Protein 9VSC (pdb70)

Foldseek 3Di:
DPCDCVPVVLVVDPDNVLCVLLVVQVVCVVPVNDQLSNQVSLLSNLQVLLQVLLVLLLVQLVVPDQQVVVVSPQARNQLLLQLLLVLQVVVVVNLLNLQLLLLLLLCLLFVQLLQLQALLFVLQVPHWFFADDVQCPLLLVLLVLLLVQQVVLQVLCVVCVVPDDPVVSLVVQQVSQLVSLVVLQVSVVVVSCCCRPDPVVVYDHDDDNVVSVVVSVVSNVSSNVSSNSNNVRVVVSCVVVVFDSSQCSNPVNVCSSCSNLRVQLNVCSNVSNNNRNSCSSSSSSSCSSRPSVSVSSVVCVVVVHGDGSHNDDVSSVLSVVSSVLSCVLPDPGTGHNVSSVVSNVSVVVVNVVRRPVD/DPCDCVPVVLVVDPDNVLCVLLVVQVVCVVPVNDQLSNQVSLLSNLQVLLQVLLVLLLVQLVVPDQQVVVVSPQARNQLLLQLLLVLQVVVVVNLLNLQLLLLLLLCLLFVQLLQLQALLFVLQVPHWFFADDVQCPLLLVLLVLLLVQQVVLQVLCVVCVVPDDPVVSLVVQQVSQLVSLVVLQVSVVVVSCCCRPDPVVVYDHDDDNVVSVVVSVVSNVSSNVSSNSNNVRVVVSCVVVVFDSSQCSNPVNVCSSCSNLRVQLNVCSNVSNNNRNSCSSSSSSSCSSRPSVSVSSVVCVVVVHGDGSHNDDVSSVLSVVSSVLSCVLPDPGTGHNVSSVVSNVSVVVVNVVRRPVD/DPCDCVPVVLVVDPDNVLCVLLVVQVVCVVPVNDQLSNQVSLLSNLQVLLQVLLVLLLVQLVVPDQQVVVVSPQARNQLLLQLLLVLQVVVVVNLLNLQLLLLLLLCLLFVQLLQLQALLFVLQVPHWFFADDVQCPLLLVLLVLLLVQQVVLQVLCVVCVVPDDPVVSLVVQQVSQLVSLVVLQVSVVVVSCCCRPDPVVVYDHDDDNVVSVVVSVVSNVSSNVSSNSNNVRVVVSCVVVVFDSSQCSNPVNVCSSCSNLRVQLNVCSNVSNNNRNSCSSSSSSSCSSRPSVSVSSVVCVVVVHGDGSHNDDVSSVLSVVSSVLSCVLPDPGTGHNVSSVVSNVSVVVVNVVRRPVD

Solvent-accessible surface area: 44071 Å² total; per-residue (Å²): 80,187,131,58,53,42,94,101,28,32,127,45,18,192,65,40,155,32,44,86,8,31,67,31,0,65,108,23,50,182,91,73,53,62,68,15,162,15,0,23,46,0,22,85,0,1,18,0,3,5,41,9,8,24,76,9,6,56,15,20,14,128,96,65,32,106,96,71,17,24,60,45,86,49,34,37,25,5,29,6,12,50,40,10,0,56,52,1,0,66,66,107,60,37,60,8,0,40,47,8,3,1,1,0,5,2,2,0,0,2,31,0,1,0,23,0,3,51,44,3,1,92,56,10,73,227,160,103,8,162,20,69,51,118,61,10,18,5,6,14,5,0,8,11,0,5,24,5,0,6,26,0,0,20,33,3,18,106,34,138,109,55,180,24,71,67,77,74,11,65,93,20,18,23,59,3,0,57,18,0,0,97,16,0,37,84,0,11,111,21,17,46,63,20,36,29,186,42,35,92,159,148,109,169,30,101,13,50,96,194,14,3,125,61,78,36,67,36,17,49,120,37,2,33,66,0,0,85,33,0,2,51,15,1,77,68,0,8,113,144,104,119,36,20,54,17,22,0,0,0,11,59,11,3,81,15,6,3,23,21,12,53,54,25,0,25,61,68,1,106,120,51,113,6,64,71,1,8,44,45,0,0,23,10,0,0,10,0,5,0,70,3,2,0,49,4,0,31,40,0,148,124,96,64,33,108,7,22,1,38,28,9,32,4,17,6,11,1,7,24,9,4,7,32,2,0,11,13,2,13,17,42,10,15,13,39,25,0,9,0,29,2,0,26,16,2,12,106,0,0,21,46,3,1,124,42,34,195,81,186,130,58,52,43,95,101,29,32,126,47,19,194,65,41,154,30,44,87,8,30,68,30,0,62,110,23,50,185,90,73,54,64,68,16,164,14,0,23,45,0,21,85,0,1,18,0,3,4,43,10,8,24,76,9,7,58,15,21,14,126,96,65,32,109,96,69,16,23,60,45,85,50,34,37,25,5,28,6,13,50,41,10,0,56,51,0,0,64,68,108,60,37,59,9,1,38,48,7,3,0,0,1,5,2,3,0,0,2,31,0,1,0,23,1,4,51,46,3,2,93,55,11,76,226,158,105,7,163,21,69,52,116,60,10,18,5,7,14,6,0,8,11,0,5,22,4,0,6,26,0,0,19,34,3,18,108,33,138,110,55,182,24,71,67,78,74,12,66,92,19,17,24,59,2,0,58,18,0,0,97,16,0,35,83,0,11,112,19,18,46,63,21,36,30,187,41,35,94,159,149,107,168,31,101,12,51,96,195,13,3,126,63,78,37,66,36,17,49,121,38,2,31,68,0,0,85,32,0,2,51,14,1,78,69,0,7,113,142,104,119,38,21,52,17,23,0,0,1,12,59,10,3,82,14,5,3,24,20,13,55,55,24,0,25,61,69,1,104,118,52,112,6,63,71,1,9,45,45,0,0,22,10,0,0,10,0,5,0,68,4,3,0,49,4,0,31,39,0,148,125,96,63,32,107,7,22,1,38,28,9,32,6,18,6,11,1,7,24,9,4,6,32,2,0,10,13,2,11,15,41,10,15,13,39,26,1,10,0,30,3,0,27,16,2,12,108,0,0,22,46,4,1,123,43,33,197,80,186,131,58,51,43,96,101,27,32,128,46,18,192,63,40,154,31,43,87,8,32,68,30,0,62,110,23,51,186,91,72,52,63,68,16,164,15,0,23,45,0,22,84,0,0,18,0,3,5,42,9,9,23,76,10,5,56,15,19,14,125,96,66,31,108,94,70,16,24,60,45,87,50,34,36,24,6,28,6,14,51,41,9,0,53,52,1,0,66,67,108,62,37,59,10,1,39,48,8,3,1,1,1,5,2,2,0,0,1,33,0,1,0,23,1,4,52,45,3,1,92,56,10,78,224,159,104,8,162,20,72,51,117,61,10,19,5,7,14,6,0,9,11,0,5,24,4,0,7,27,0,0,20,34,3,18,108,34,138,108,55,179,26,71,66,78,75,11,64,93,21,18,25,61,2,0,58,18,0,0,98,15,0,35,84,0,11,111,18,17,47,63,22,35,30,184,41,35,92,158,149,109,168,30,102,13,50,96,197,14,4,124,63,77,37,66,36,17,49,123,38,2,33,68,0,0,85,33,0,2,50,14,1,78,68,0,8,114,142,104,120,37,22,53,17,22,0,0,1,12,60,11,2,82,14,6,3,23,21,11,55,54,25,0,25,60,69,0,105,120,52,111,6,63,71,1,9,44,47,0,0,22,9,0,0,9,0,4,0,70,4,2,0,49,4,0,33,40,0,153,125,96,64,32,107,7,21,1,37,30,10,30,5,17,6,10,1,6,23,9,4,8,31,2,0,10,13,3,12,16,42,10,14,14,39,26,1,10,0,32,2,0,26,17,2,12,107,0,0,22,48,4,0,125,44,33,192

Radius of gyration: 31.69 Å; Cα contacts (8 Å, |Δi|>4): 1470; chains: 3; bounding box: 92×96×54 Å

Secondary structure (DSSP, 8-state):
--SSHHHHTTT--S--SSGGGTHHHHTTTTTT--HHHHHHHHHHHHTTHHHHHHHHHHHTGGGT-TTGGGTGGGT-S-TTHHHHHHHHHTTT-HHHHHHHTTHHHHIIIIITHHHHTTHHHHTTTTS-----SGGGSHHHHHHHHHHHHHHHHHHHTT-TTSS--HHHHHHHHHHHHHHHHHHHHHHHHTHHHIIIIITSTT---SS-HHHHHHHHHHTTTTHHHHHHHHHHTSSGGGTSS---HHHIIIIIHHHHHTTSTTSHHHHHHHTT-TTTHHHHHSTTHHHIIIIIHHHHHHHHHHHT----S---HHHHHHHHHHHHHHHHHSSSS---THHHHHHHHTHHHHHHHHHH--/--SSHHHHTTT--S--SSGGGTHHHHTTTTTT--HHHHHHHHHHHHTTHHHHHHHHHHHTGGGT-TTGGGTGGGT-S-TTHHHHHHHHHTTT-HHHHHHHTTHHHHIIIIITHHHHTTHHHHTTTTS-----SGGGSHHHHHHHHHHHHHHHHHHHTT-TTSS--HHHHHHHHHHHHHHHHHHHHHHHHTHHHIIIIITSTT---SS-HHHHHHHHHHTTTTHHHHHHHHHHTSSGGGTSS---HHHIIIIIHHHHHTTSTTSHHHHHHHTT-TTTHHHHHSTTHHHIIIIIHHHHHHHHHHHT----S---HHHHHHHHHHHHHHHHHSSSS---THHHHHHHHTHHHHHHHHHH--/--SSHHHHTTT--S--SSGGGTHHHHTTTTTT--HHHHHHHHHHHHTTHHHHHHHHHHHTGGGT-TTGGGTGGGT-S-TTHHHHHHHHHTTT-HHHHHHHTTHHHHIIIIITHHHHTTHHHHTTTTS-----SGGGSHHHHHHHHHHHHHHHHHHHTT-TTSS--HHHHHHHHHHHHHHHHHHHHHHHHTHHHIIIIITSTT---SS-HHHHHHHHHHTTTTHHHHHHHHHHTSSGGGTSS---HHHIIIIIHHHHHTTSTTSHHHHHHHTT-TTTHHHHHSTTHHHIIIIIHHHHHHHHHHHT----S---HHHHHHHHHHHHHHHHHSSSS---THHHHHHHHTHHHHHHHHHH--

GO terms:
  GO:0015369 calcium:proton antiporter activity (F, IDA)
  GO:0005773 vacuole (C, IDA)
  GO:0009705 plant-type vacuole membrane (C, IDA)
  GO:0006816 calcium ion transport (P, IDA)
  GO:0055062 phosphate ion homeostasis (P, IGI)
  GO:0000325 plant-type vacuole (C, HDA)
  GO:0009631 cold acclimation (P, IMP)
  GO:0009651 response to salt stress (P, IMP)
  GO:0030026 intracellular manganese ion homeostasis (P, IMP)
  GO:0006882 intracellular zinc ion homeostasis (P, IMP)
  GO:0005515 protein binding (F, IPI)
  GO:0010119 regulation of stomatal movement (P, IMP)
  GO:0010351 lithium ion transport (P, IMP)
  GO:0006812 monoatomic cation transport (P, IMP)
  GO:0006874 intracellular calcium ion homeostasis (P, IMP)
  GO:0005774 vacuolar membrane (C, TAS)

InterPro domains:
  IPR004713 Calcium/proton exchanger [PTHR31503] (33-434)
  IPR004798 Calcium/proton exchanger CAX-like [TIGR00378] (81-431)
  IPR004837 Sodium/calcium exchanger membrane region [PF01699] (96-257)
  IPR004837 Sodium/calcium exchanger membrane region [PF01699] (288-431)
  IPR044880 NCX, central ion-binding domain superfamily [G3DSA:1.20.1420.30] (126-267)
  IPR044880 NCX, central ion-binding domain superfamily [G3DSA:1.20.1420.30] (278-432)

Sequence (1074 aa):
DFLSNLQEVILGTKLAILFPAIPAAIICTYCGVSQPWIFGLSLLGLTPLAERVSFLTEQLAFYTGPTLGGLLNATCGNATELIIAILALTNNKVAVVKYSLLGSILSNLLLVLGTSLFCGGIANIRREQRFDRKQADVNFFLLLLGFLCHLLPLLVGYLKNGEASAAVLSDMQLSISRGFSIVMLISYIAYLVFQLWTHRQLFTAVISFWSGFAWLVGMTLVIALLSEYVVATIEEASDKWNLSVSFISIILLPIVGNAAEHAGAVIFAFKNKLDISLGVALGSATQIGLFVVPLTIIVAWILGINMDLNFGPLETGCLAVSIIITAFTLQDGSSHYMKGLVLLLCYFIIAICFFVDKDFLSNLQEVILGTKLAILFPAIPAAIICTYCGVSQPWIFGLSLLGLTPLAERVSFLTEQLAFYTGPTLGGLLNATCGNATELIIAILALTNNKVAVVKYSLLGSILSNLLLVLGTSLFCGGIANIRREQRFDRKQADVNFFLLLLGFLCHLLPLLVGYLKNGEASAAVLSDMQLSISRGFSIVMLISYIAYLVFQLWTHRQLFTAVISFWSGFAWLVGMTLVIALLSEYVVATIEEASDKWNLSVSFISIILLPIVGNAAEHAGAVIFAFKNKLDISLGVALGSATQIGLFVVPLTIIVAWILGINMDLNFGPLETGCLAVSIIITAFTLQDGSSHYMKGLVLLLCYFIIAICFFVDKDFLSNLQEVILGTKLAILFPAIPAAIICTYCGVSQPWIFGLSLLGLTPLAERVSFLTEQLAFYTGPTLGGLLNATCGNATELIIAILALTNNKVAVVKYSLLGSILSNLLLVLGTSLFCGGIANIRREQRFDRKQADVNFFLLLLGFLCHLLPLLVGYLKNGEASAAVLSDMQLSISRGFSIVMLISYIAYLVFQLWTHRQLFTAVISFWSGFAWLVGMTLVIALLSEYVVATIEEASDKWNLSVSFISIILLPIVGNAAEHAGAVIFAFKNKLDISLGVALGSATQIGLFVVPLTIIVAWILGINMDLNFGPLETGCLAVSIIITAFTLQDGSSHYMKGLVLLLCYFIIAICFFVDK

Structure (mmCIF, N/CA/C/O backbone):
data_9VSC
#
_entry.id   9VSC
#
_cell.length_a   1.00
_cell.length_b   1.00
_cell.length_c   1.00
_cell.angle_alpha   90.00
_cell.angle_beta   90.00
_cell.angle_gamma   90.00
#
_symmetry.space_group_name_H-M   'P 1'
#
loop_
_entity.id
_entity.type
_entity.pdbx_description
1 polymer 'Vacuolar cation/proton exchanger 1'
2 non-polymer 'CALCIUM ION'
#
loop_
_atom_site.group_PDB
_atom_site.id
_atom_site.type_symbol
_atom_site.label_atom_id
_atom_site.label_alt_id
_atom_site.label_comp_id
_atom_site.label_asym_id
_atom_site.label_entity_id
_atom_site.label_seq_id
_atom_site.pdbx_PDB_ins_code
_atom_site.Cartn_x
_atom_site.Cartn_y
_atom_site.Cartn_z
_atom_site.occupancy
_atom_site.B_iso_or_equiv
_atom_site.auth_seq_id
_atom_site.auth_comp_id
_atom_site.auth_asym_id
_atom_site.auth_atom_id
_atom_site.pdbx_PDB_model_num
ATOM 1 N N . ASP A 1 61 ? 127.916 90.393 144.381 1.00 144.67 61 ASP A N 1
ATOM 2 C CA . ASP A 1 61 ? 126.991 91.047 145.299 1.00 144.67 61 ASP A CA 1
ATOM 3 C C . ASP A 1 61 ? 125.569 90.489 145.195 1.00 144.67 61 ASP A C 1
ATOM 4 O O . ASP A 1 61 ? 124.638 91.042 145.784 1.00 144.67 61 ASP A O 1
ATOM 9 N N . PHE A 1 62 ? 125.439 89.403 144.425 1.00 148.49 62 PHE A N 1
ATOM 10 C CA . PHE A 1 62 ? 124.230 88.574 144.314 1.00 148.49 62 PHE A CA 1
ATOM 11 C C . PHE A 1 62 ? 123.052 89.378 143.741 1.00 148.49 62 PHE A C 1
ATOM 12 O O . PHE A 1 62 ? 121.945 89.395 144.283 1.00 148.49 62 PHE A O 1
ATOM 20 N N . LEU A 1 63 ? 123.341 90.085 142.639 1.00 145.23 63 LEU A N 1
ATOM 21 C CA . LEU A 1 63 ? 122.342 90.593 141.687 1.00 145.23 63 LEU A CA 1
ATOM 22 C C . LEU A 1 63 ? 121.335 91.557 142.320 1.00 145.23 63 LEU A C 1
ATOM 23 O O . LEU A 1 63 ? 120.177 91.612 141.903 1.00 145.23 63 LEU A O 1
ATOM 28 N N . SER A 1 64 ? 121.756 92.317 143.332 1.00 144.25 64 SER A N 1
ATOM 29 C CA . SER A 1 64 ? 120.847 93.157 144.106 1.00 144.25 64 SER A CA 1
ATOM 30 C C . SER A 1 64 ? 121.045 94.638 143.811 1.00 144.25 64 SER A C 1
ATOM 31 O O . SER A 1 64 ? 120.098 95.324 143.415 1.00 144.25 64 SER A O 1
ATOM 34 N N . ASN A 1 65 ? 122.261 95.153 143.986 1.00 142.00 65 ASN A N 1
ATOM 35 C CA . ASN A 1 65 ? 122.613 96.460 143.448 1.00 142.00 65 ASN A CA 1
ATOM 36 C C . ASN A 1 65 ? 122.914 96.404 141.956 1.00 142.00 65 ASN A C 1
ATOM 37 O O . ASN A 1 65 ? 123.153 97.449 141.343 1.00 142.00 65 ASN A O 1
ATOM 42 N N . LEU A 1 66 ? 122.915 95.209 141.365 1.00 140.49 66 LEU A N 1
ATOM 43 C CA . LEU A 1 66 ? 123.010 95.048 139.923 1.00 140.49 66 LEU A CA 1
ATOM 44 C C . LEU A 1 66 ? 121.665 95.224 139.233 1.00 140.49 66 LEU A C 1
ATOM 45 O O . LEU A 1 66 ? 121.606 95.174 137.999 1.00 140.49 66 LEU A O 1
ATOM 50 N N . GLN A 1 67 ? 120.590 95.405 139.997 1.00 143.02 67 GLN A N 1
ATOM 51 C CA . GLN A 1 67 ? 119.273 95.648 139.426 1.00 143.02 67 GLN A CA 1
ATOM 52 C C . GLN A 1 67 ? 118.663 96.905 140.030 1.00 143.02 67 GLN A C 1
ATOM 53 O O . GLN A 1 67 ? 117.851 97.574 139.386 1.00 143.02 67 GLN A O 1
ATOM 59 N N . GLU A 1 68 ? 119.048 97.238 141.261 1.00 140.94 68 GLU A N 1
ATOM 60 C CA . GLU A 1 68 ? 118.477 98.406 141.919 1.00 140.94 68 GLU A CA 1
ATOM 61 C C . GLU A 1 68 ? 119.205 99.693 141.559 1.00 140.94 68 GLU A C 1
ATOM 62 O O . GLU A 1 68 ? 118.557 100.705 141.287 1.00 140.94 68 GLU A O 1
ATOM 68 N N . VAL A 1 69 ? 120.539 99.675 141.543 1.00 134.60 69 VAL A N 1
ATOM 69 C CA . VAL A 1 69 ? 121.294 100.884 141.225 1.00 134.60 69 VAL A CA 1
ATOM 70 C C . VAL A 1 69 ? 121.218 101.181 139.726 1.00 134.60 69 VAL A C 1
ATOM 71 O O . VAL A 1 69 ? 121.233 102.349 139.313 1.00 134.60 69 VAL A O 1
ATOM 75 N N . ILE A 1 70 ? 121.087 100.140 138.897 1.00 131.06 70 ILE A N 1
ATOM 76 C CA . ILE A 1 70 ? 120.874 100.331 137.464 1.00 131.06 70 ILE A CA 1
ATOM 77 C C . ILE A 1 70 ? 119.509 100.962 137.213 1.00 131.06 70 ILE A C 1
ATOM 78 O O . ILE A 1 70 ? 119.353 101.819 136.336 1.00 131.06 70 ILE A O 1
ATOM 83 N N . LEU A 1 71 ? 118.514 100.584 138.007 1.00 132.50 71 LEU A N 1
ATOM 84 C CA . LEU A 1 71 ? 117.234 101.273 138.034 1.00 132.50 71 LEU A CA 1
ATOM 85 C C . LEU A 1 71 ? 117.215 102.417 139.043 1.00 132.50 71 LEU A C 1
ATOM 86 O O . LEU A 1 71 ? 116.146 102.975 139.312 1.00 132.50 71 LEU A O 1
ATOM 91 N N . GLY A 1 72 ? 118.369 102.769 139.607 1.00 125.34 72 GLY A N 1
ATOM 92 C CA . GLY A 1 72 ? 118.472 103.837 140.582 1.00 125.34 72 GLY A CA 1
ATOM 93 C C . GLY A 1 72 ? 119.117 105.085 140.025 1.00 125.34 72 GLY A C 1
ATOM 94 O O . GLY A 1 72 ? 119.953 105.714 140.679 1.00 125.34 72 GLY A O 1
ATOM 95 N N . THR A 1 73 ? 118.748 105.439 138.803 1.00 114.20 73 THR A N 1
ATOM 96 C CA . THR A 1 73 ? 119.145 106.701 138.207 1.00 114.20 73 THR A CA 1
ATOM 97 C C . THR A 1 73 ? 117.950 107.639 138.223 1.00 114.20 73 THR A C 1
ATOM 98 O O . THR A 1 73 ? 116.809 107.205 138.043 1.00 114.20 73 THR A O 1
ATOM 102 N N . LYS A 1 74 ? 118.215 108.930 138.429 1.00 109.88 74 LYS A N 1
ATOM 103 C CA . LYS A 1 74 ? 117.143 109.920 138.437 1.00 109.88 74 LYS A CA 1
ATOM 104 C C . LYS A 1 74 ? 116.578 110.186 137.046 1.00 109.88 74 LYS A C 1
ATOM 105 O O . LYS A 1 74 ? 115.534 110.838 136.931 1.00 109.88 74 LYS A O 1
ATOM 111 N N . LEU A 1 75 ? 117.253 109.710 136.000 1.00 106.10 75 LEU A N 1
ATOM 112 C CA . LEU A 1 75 ? 116.717 109.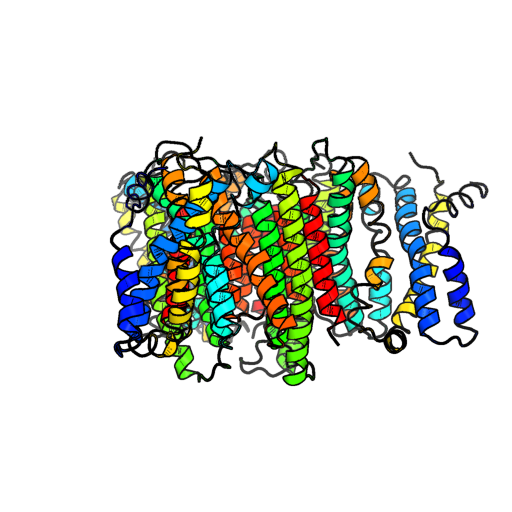629 134.648 1.00 106.10 75 LEU A CA 1
ATOM 113 C C . LEU A 1 75 ? 116.855 108.180 134.195 1.00 106.10 75 LEU A C 1
ATOM 114 O O . LEU A 1 75 ? 117.968 107.661 134.082 1.00 106.10 75 LEU A O 1
ATOM 119 N N . ALA A 1 76 ? 115.719 107.501 134.011 1.00 105.86 76 ALA A N 1
ATOM 120 C CA . ALA A 1 76 ? 115.734 106.077 133.696 1.00 105.86 76 ALA A CA 1
ATOM 121 C C . ALA A 1 76 ? 114.721 105.697 132.626 1.00 105.86 76 ALA A C 1
ATOM 122 O O . ALA A 1 76 ? 114.542 104.502 132.362 1.00 105.86 76 ALA A O 1
ATOM 124 N N . ILE A 1 77 ? 114.043 106.670 132.013 1.00 109.57 77 ILE A N 1
ATOM 125 C CA . ILE A 1 77 ? 113.192 106.387 130.861 1.00 109.57 77 ILE A CA 1
ATOM 126 C C . ILE A 1 77 ? 114.008 106.367 129.576 1.00 109.57 77 ILE A C 1
ATOM 127 O O . ILE A 1 77 ? 113.484 106.012 128.511 1.00 109.57 77 ILE A O 1
ATOM 132 N N . LEU A 1 78 ? 115.295 106.707 129.651 1.00 101.21 78 LEU A N 1
ATOM 133 C CA . LEU A 1 78 ? 116.166 106.749 128.487 1.00 101.21 78 LEU A CA 1
ATOM 134 C C . LEU A 1 78 ? 116.842 105.416 128.196 1.00 101.21 78 LEU A C 1
ATOM 135 O O . LEU A 1 78 ? 117.501 105.290 127.161 1.00 101.21 78 LEU A O 1
ATOM 140 N N . PHE A 1 79 ? 116.703 104.428 129.075 1.00 105.12 79 PHE A N 1
ATOM 141 C CA . PHE A 1 79 ? 117.212 103.080 128.825 1.00 105.12 79 PHE A CA 1
ATOM 142 C C . PHE A 1 79 ? 116.557 102.319 127.663 1.00 105.12 79 PHE A C 1
ATOM 143 O O . PHE A 1 79 ? 117.270 101.553 127.005 1.00 105.12 79 PHE A O 1
ATOM 151 N N . PRO A 1 80 ? 115.255 102.448 127.350 1.00 105.14 80 PRO A N 1
ATOM 152 C CA . PRO A 1 80 ? 114.762 101.801 126.120 1.00 105.14 80 PRO A CA 1
ATOM 153 C C . PRO A 1 80 ? 115.190 102.467 124.818 1.00 105.14 80 PRO A C 1
ATOM 154 O O . PRO A 1 80 ? 114.783 101.996 123.752 1.00 105.14 80 PRO A O 1
ATOM 158 N N . ALA A 1 81 ? 115.983 103.538 124.849 1.00 100.46 81 ALA A N 1
ATOM 159 C CA . ALA A 1 81 ? 116.527 104.082 123.611 1.00 100.46 81 ALA A CA 1
ATOM 160 C C . ALA A 1 81 ? 117.655 103.220 123.065 1.00 100.46 81 ALA A C 1
ATOM 161 O O . ALA A 1 81 ? 117.892 103.210 121.854 1.00 100.46 81 ALA A O 1
ATOM 163 N N . ILE A 1 82 ? 118.354 102.502 123.936 1.00 101.30 82 ILE A N 1
ATOM 164 C CA . ILE A 1 82 ? 119.465 101.628 123.558 1.00 101.30 82 ILE A CA 1
ATOM 165 C C . ILE A 1 82 ? 119.023 100.412 122.734 1.00 101.30 82 ILE A C 1
ATOM 166 O O . ILE A 1 82 ? 119.687 100.131 121.724 1.00 101.30 82 ILE A O 1
ATOM 171 N N . PRO A 1 83 ? 117.940 99.665 123.049 1.00 104.07 83 PRO A N 1
ATOM 172 C CA . PRO A 1 83 ? 117.508 98.626 122.095 1.00 104.07 83 PRO A CA 1
ATOM 173 C C . PRO A 1 83 ? 116.959 99.175 120.792 1.00 104.07 83 PRO A C 1
ATOM 174 O O . PRO A 1 83 ? 117.016 98.472 119.778 1.00 104.07 83 PRO A O 1
ATOM 178 N N . ALA A 1 84 ? 116.454 100.405 120.773 1.00 101.87 84 ALA A N 1
ATOM 179 C CA . ALA A 1 84 ? 115.914 100.997 119.559 1.00 101.87 84 ALA A CA 1
ATOM 180 C C . ALA A 1 84 ? 116.962 101.757 118.756 1.00 101.87 84 ALA A C 1
ATOM 181 O O . ALA A 1 84 ? 116.612 102.669 118.000 1.00 101.87 84 ALA A O 1
ATOM 183 N N . ALA A 1 85 ? 118.233 101.413 118.909 1.00 100.68 85 ALA A N 1
ATOM 184 C CA . ALA A 1 85 ? 119.285 101.922 118.046 1.00 100.68 85 ALA A CA 1
ATOM 185 C C . ALA A 1 85 ? 120.032 100.826 117.307 1.00 100.68 85 ALA A C 1
ATOM 186 O O . ALA A 1 85 ? 120.512 101.064 116.199 1.00 100.68 85 ALA A O 1
ATOM 188 N N . ILE A 1 86 ? 120.137 99.636 117.889 1.00 104.65 86 ILE A N 1
ATOM 189 C CA . ILE A 1 86 ? 120.724 98.492 117.203 1.00 104.65 86 ILE A CA 1
ATOM 190 C C . ILE A 1 86 ? 119.695 97.798 116.320 1.00 104.65 86 ILE A C 1
ATOM 191 O O . ILE A 1 86 ? 120.003 97.396 115.195 1.00 104.65 86 ILE A O 1
ATOM 196 N N . ILE A 1 87 ? 118.459 97.670 116.813 1.00 105.00 87 ILE A N 1
ATOM 197 C CA . ILE A 1 87 ? 117.394 97.046 116.033 1.00 105.00 87 ILE A CA 1
ATOM 198 C C . ILE A 1 87 ? 117.018 97.924 114.846 1.00 105.00 87 ILE A C 1
ATOM 199 O O . ILE A 1 87 ? 116.795 97.428 113.736 1.00 105.00 87 ILE A O 1
ATOM 204 N N . CYS A 1 88 ? 117.013 99.243 115.039 1.00 106.26 88 CYS A N 1
ATOM 205 C CA . CYS A 1 88 ? 116.717 100.152 113.938 1.00 106.26 88 CYS A CA 1
ATOM 206 C C . CYS A 1 88 ? 117.848 100.231 112.917 1.00 106.26 88 CYS A C 1
ATOM 207 O O . CYS A 1 88 ? 117.626 100.722 111.806 1.00 106.26 88 CYS A O 1
ATOM 210 N N . THR A 1 89 ? 119.049 99.763 113.264 1.00 105.78 89 THR A N 1
ATOM 211 C CA . THR A 1 89 ? 120.114 99.655 112.273 1.00 105.78 89 THR A CA 1
ATOM 212 C C . THR A 1 89 ? 119.830 98.523 111.293 1.00 105.78 89 THR A C 1
ATOM 213 O O . THR A 1 89 ? 119.924 98.705 110.074 1.00 105.78 89 THR A O 1
ATOM 217 N N . TYR A 1 90 ? 119.448 97.352 111.807 1.00 109.41 90 TYR A N 1
ATOM 218 C CA . TYR A 1 90 ? 119.221 96.168 110.986 1.00 109.41 90 TYR A CA 1
ATOM 219 C C . TYR A 1 90 ? 117.789 96.069 110.467 1.00 109.41 90 TYR A C 1
ATOM 220 O O . TYR A 1 90 ? 117.317 94.965 110.167 1.00 109.41 90 TYR A O 1
ATOM 229 N N . CYS A 1 91 ? 117.083 97.193 110.357 1.00 111.82 91 CYS A N 1
ATOM 230 C CA . CYS A 1 91 ? 115.752 97.212 109.772 1.00 111.82 91 CYS A CA 1
ATOM 231 C C . CYS A 1 91 ? 115.577 98.274 108.696 1.00 111.82 91 CYS A C 1
ATOM 232 O O . CYS A 1 91 ? 114.485 98.379 108.128 1.00 111.82 91 CYS A O 1
ATOM 235 N N . GLY A 1 92 ? 116.608 99.060 108.398 1.00 106.27 92 GLY A N 1
ATOM 236 C CA . GLY A 1 92 ? 116.500 100.058 107.353 1.00 106.27 92 GLY A CA 1
ATOM 237 C C . GLY A 1 92 ? 115.747 101.307 107.744 1.00 106.27 92 GLY A C 1
ATOM 238 O O . GLY A 1 92 ? 115.115 101.934 106.889 1.00 106.27 92 GLY A O 1
ATOM 239 N N . VAL A 1 93 ? 115.788 101.682 109.021 1.00 99.87 93 VAL A N 1
ATOM 240 C CA . VAL A 1 93 ? 115.149 102.910 109.472 1.00 99.87 93 VAL A CA 1
ATOM 241 C C . VAL A 1 93 ? 115.963 104.102 108.981 1.00 99.87 93 VAL A C 1
ATOM 242 O O . VAL A 1 93 ? 117.200 104.048 108.926 1.00 99.87 93 VAL A O 1
ATOM 246 N N . SER A 1 94 ? 115.269 105.168 108.573 1.00 90.72 94 SER A N 1
ATOM 247 C CA . SER A 1 94 ? 115.926 106.364 108.061 1.00 90.72 94 SER A CA 1
ATOM 248 C C . SER A 1 94 ? 116.739 107.053 109.151 1.00 90.72 94 SER A C 1
ATOM 249 O O . SER A 1 94 ? 116.325 107.141 110.309 1.00 90.72 94 SER A O 1
ATOM 252 N N . GLN A 1 95 ? 117.894 107.573 108.750 1.00 80.22 95 GLN A N 1
ATOM 253 C CA . GLN A 1 95 ? 118.964 108.087 109.604 1.00 80.22 95 GLN A CA 1
ATOM 254 C C . GLN A 1 95 ? 118.670 109.180 110.642 1.00 80.22 95 GLN A C 1
ATOM 255 O O . GLN A 1 95 ? 119.466 109.290 111.581 1.00 80.22 95 GLN A O 1
ATOM 261 N N . PRO A 1 96 ? 117.641 110.039 110.538 1.00 79.12 96 PRO A N 1
ATOM 262 C CA . PRO A 1 96 ? 117.351 110.902 111.697 1.00 79.12 96 PRO A CA 1
ATOM 263 C C . PRO A 1 96 ? 116.873 110.143 112.921 1.00 79.12 96 PRO A C 1
ATOM 264 O O . PRO A 1 96 ? 117.154 110.575 114.045 1.00 79.12 96 PRO A O 1
ATOM 268 N N . TRP A 1 97 ? 116.167 109.024 112.744 1.00 85.74 97 TRP A N 1
ATOM 269 C CA . TRP A 1 97 ? 115.679 108.273 113.895 1.00 85.74 97 TRP A CA 1
ATOM 270 C C . TRP A 1 97 ? 116.801 107.542 114.612 1.00 85.74 97 TRP A C 1
ATOM 271 O O . TRP A 1 97 ? 116.752 107.395 115.836 1.00 85.74 97 TRP A O 1
ATOM 282 N N . ILE A 1 98 ? 117.804 107.065 113.872 1.00 80.68 98 ILE A N 1
ATOM 283 C CA . ILE A 1 98 ? 118.988 106.493 114.501 1.00 80.68 98 ILE A CA 1
ATOM 284 C C . ILE A 1 98 ? 119.766 107.573 115.246 1.00 80.68 98 ILE A C 1
ATOM 285 O O . ILE A 1 98 ? 120.339 107.313 116.308 1.00 80.68 98 ILE A O 1
ATOM 290 N N . PHE A 1 99 ? 119.740 108.812 114.754 1.00 71.18 99 PHE A N 1
ATOM 291 C CA . PHE A 1 99 ? 120.376 109.909 115.475 1.00 71.18 99 PHE A CA 1
ATOM 292 C C . PHE A 1 99 ? 119.551 110.362 116.672 1.00 71.18 99 PHE A C 1
ATOM 293 O O . PHE A 1 99 ? 120.113 110.838 117.661 1.00 71.18 99 PHE A O 1
ATOM 301 N N . GLY A 1 100 ? 118.226 110.250 116.603 1.00 77.09 100 GLY A N 1
ATOM 302 C CA . GLY A 1 100 ? 117.412 110.627 117.743 1.00 77.09 100 GLY A CA 1
ATOM 303 C C . GLY A 1 100 ? 117.445 109.612 118.862 1.00 77.09 100 GLY A C 1
ATOM 304 O O . GLY A 1 100 ? 117.377 109.979 120.037 1.00 77.09 100 GLY A O 1
ATOM 305 N N . LEU A 1 101 ? 117.551 108.331 118.523 1.00 82.84 101 LEU A N 1
ATOM 306 C CA . LEU A 1 101 ? 117.621 107.259 119.502 1.00 82.84 101 LEU A CA 1
ATOM 307 C C . LEU A 1 101 ? 119.054 106.828 119.787 1.00 82.84 101 LEU A C 1
ATOM 308 O O . LEU A 1 101 ? 119.282 105.692 120.212 1.00 82.84 101 LEU A O 1
ATOM 313 N N . SER A 1 102 ? 120.023 107.701 119.536 1.00 76.54 102 SER A N 1
ATOM 314 C CA . SER A 1 102 ? 121.388 107.493 119.988 1.00 76.54 102 SER A CA 1
ATOM 315 C C . SER A 1 102 ? 121.855 108.546 120.965 1.00 76.54 102 SER A C 1
ATOM 316 O O . SER A 1 102 ? 122.695 108.246 121.809 1.00 76.54 102 SER A O 1
ATOM 319 N N . LEU A 1 103 ? 121.341 109.770 120.879 1.00 73.30 103 LEU A N 1
ATOM 320 C CA . LEU A 1 103 ? 121.630 110.744 121.921 1.00 73.30 103 LEU A CA 1
ATOM 321 C C . LEU A 1 103 ? 120.874 110.411 123.196 1.00 73.30 103 LEU A C 1
ATOM 322 O O . LEU A 1 103 ? 121.410 110.555 124.300 1.00 73.30 103 LEU A O 1
ATOM 327 N N . LEU A 1 104 ? 119.643 109.925 123.069 1.00 81.41 104 LEU A N 1
ATOM 328 C CA . LEU A 1 104 ? 118.888 109.488 124.233 1.00 81.41 104 LEU A CA 1
ATOM 329 C C . LEU A 1 104 ? 119.347 108.139 124.769 1.00 81.41 104 LEU A C 1
ATOM 330 O O . LEU A 1 104 ? 118.797 107.673 125.769 1.00 81.41 104 LEU A O 1
ATOM 335 N N . GLY A 1 105 ? 120.320 107.498 124.137 1.00 80.51 105 GLY A N 1
ATOM 336 C CA . GLY A 1 105 ? 120.860 106.260 124.653 1.00 80.51 105 GLY A CA 1
ATOM 337 C C . GLY A 1 105 ? 122.217 106.446 125.296 1.00 80.51 105 GLY A C 1
ATOM 338 O O . GLY A 1 105 ? 122.699 105.554 125.996 1.00 80.51 105 GLY A O 1
ATOM 339 N N . LEU A 1 106 ? 122.849 107.593 125.060 1.00 76.73 106 LEU A N 1
ATOM 340 C CA . LEU A 1 106 ? 124.129 107.914 125.673 1.00 76.73 106 LEU A CA 1
ATOM 341 C C . LEU A 1 106 ? 123.998 108.801 126.899 1.00 76.73 106 LEU A C 1
ATOM 342 O O . LEU A 1 106 ? 125.005 109.065 127.559 1.00 76.73 106 LEU A O 1
ATOM 347 N N . THR A 1 107 ? 122.795 109.276 127.215 1.00 84.29 107 THR A N 1
ATOM 348 C CA . THR A 1 107 ? 122.613 110.202 128.328 1.00 84.29 107 THR A CA 1
ATOM 349 C C . THR A 1 107 ? 122.638 109.505 129.697 1.00 84.29 107 THR A C 1
ATOM 350 O O . THR A 1 107 ? 123.282 110.039 130.609 1.00 84.29 107 THR A O 1
ATOM 354 N N . PRO A 1 108 ? 122.015 108.329 129.923 1.00 87.19 108 PRO A N 1
ATOM 355 C CA . PRO A 1 108 ? 122.330 107.617 131.169 1.00 87.19 108 PRO A CA 1
ATOM 356 C C . PRO A 1 108 ? 123.657 106.879 131.138 1.00 87.19 108 PRO A C 1
ATOM 357 O O . PRO A 1 108 ? 124.198 106.587 132.210 1.00 87.19 108 PRO A O 1
ATOM 361 N N . LEU A 1 109 ? 124.209 106.576 129.966 1.00 83.54 109 LEU A N 1
ATOM 362 C CA . LEU A 1 109 ? 125.508 105.921 129.929 1.00 83.54 109 LEU A CA 1
ATOM 363 C C . LEU A 1 109 ? 126.658 106.897 130.094 1.00 83.54 109 LEU A C 1
ATOM 364 O O . LEU A 1 109 ? 127.786 106.461 130.331 1.00 83.54 109 LEU A O 1
ATOM 369 N N . ALA A 1 110 ? 126.414 108.198 129.956 1.00 85.10 110 ALA A N 1
ATOM 370 C CA . ALA A 1 110 ? 127.429 109.170 130.326 1.00 85.10 110 ALA A CA 1
ATOM 371 C C . ALA A 1 110 ? 127.457 109.408 131.825 1.00 85.10 110 ALA A C 1
ATOM 372 O O . ALA A 1 110 ? 128.455 109.918 132.343 1.00 85.10 110 ALA A O 1
ATOM 374 N N . GLU A 1 111 ? 126.384 109.046 132.525 1.00 96.89 111 GLU A N 1
ATOM 375 C CA . GLU A 1 111 ? 126.295 109.159 133.973 1.00 96.89 111 GLU A CA 1
ATOM 376 C C . GLU A 1 111 ? 126.753 107.885 134.675 1.00 96.89 111 GLU A C 1
ATOM 377 O O . GLU A 1 111 ? 127.474 107.960 135.674 1.00 96.89 111 GLU A O 1
ATOM 383 N N . ARG A 1 112 ? 126.341 106.715 134.176 1.00 100.24 112 ARG A N 1
ATOM 384 C CA . ARG A 1 112 ? 126.713 105.456 134.809 1.00 100.24 112 ARG A CA 1
ATOM 385 C C . ARG A 1 112 ? 128.189 105.134 134.657 1.00 100.24 112 ARG A C 1
ATOM 386 O O . ARG A 1 112 ? 128.709 104.327 135.425 1.00 100.24 112 ARG A O 1
ATOM 394 N N . VAL A 1 113 ? 128.878 105.721 133.686 1.00 96.71 113 VAL A N 1
ATOM 395 C CA . VAL A 1 113 ? 130.330 105.621 133.713 1.00 96.71 113 VAL A CA 1
ATOM 396 C C . VAL A 1 113 ? 130.899 106.595 134.731 1.00 96.71 113 VAL A C 1
ATOM 397 O O . VAL A 1 113 ? 131.737 106.226 135.560 1.00 96.71 113 VAL A O 1
ATOM 401 N N . SER A 1 114 ? 130.416 107.835 134.726 1.00 94.12 114 SER A N 1
ATOM 402 C CA . SER A 1 114 ? 130.938 108.864 135.614 1.00 94.12 114 SER A CA 1
ATOM 403 C C . SER A 1 114 ? 130.337 108.816 137.010 1.00 94.12 114 SER A C 1
ATOM 404 O O . SER A 1 114 ? 130.518 109.768 137.773 1.00 94.12 114 SER A O 1
ATOM 407 N N . PHE A 1 115 ? 129.616 107.755 137.360 1.00 102.99 115 PHE A N 1
ATOM 408 C CA . PHE A 1 115 ? 129.339 107.435 138.754 1.00 102.99 115 PHE A CA 1
ATOM 409 C C . PHE A 1 115 ? 130.046 106.181 139.227 1.00 102.99 115 PHE A C 1
ATOM 410 O O . PHE A 1 115 ? 130.582 106.167 140.334 1.00 102.99 115 PHE A O 1
ATOM 418 N N . LEU A 1 116 ? 130.066 105.122 138.421 1.00 102.89 116 LEU A N 1
ATOM 419 C CA . LEU A 1 116 ? 130.725 103.898 138.847 1.00 102.89 116 LEU A CA 1
ATOM 420 C C . LEU A 1 116 ? 132.241 104.003 138.810 1.00 102.89 116 LEU A C 1
ATOM 421 O O . LEU A 1 116 ? 132.914 103.117 139.342 1.00 102.89 116 LEU A O 1
ATOM 426 N N . THR A 1 117 ? 132.790 105.055 138.199 1.00 102.06 117 THR A N 1
ATOM 427 C CA . THR A 1 117 ? 134.228 105.283 138.263 1.00 102.06 117 THR A CA 1
ATOM 428 C C . THR A 1 117 ? 134.657 105.673 139.674 1.00 102.06 117 THR A C 1
ATOM 429 O O . THR A 1 117 ? 135.747 105.291 140.120 1.00 102.06 117 THR A O 1
ATOM 433 N N . GLU A 1 118 ? 133.801 106.393 140.406 1.00 105.81 118 GLU A N 1
ATOM 434 C CA . GLU A 1 118 ? 134.086 106.679 141.809 1.00 105.81 118 GLU A CA 1
ATOM 435 C C . GLU A 1 118 ? 134.039 105.424 142.672 1.00 105.81 118 GLU A C 1
ATOM 436 O O . GLU A 1 118 ? 134.707 105.368 143.710 1.00 105.81 118 GLU A O 1
ATOM 442 N N . GLN A 1 119 ? 133.268 104.411 142.270 1.00 108.82 119 GLN A N 1
ATOM 443 C CA . GLN A 1 119 ? 133.215 103.178 143.044 1.00 108.82 119 GLN A CA 1
ATOM 444 C C . GLN A 1 119 ? 134.494 102.369 142.944 1.00 108.82 119 GLN A C 1
ATOM 445 O O . GLN A 1 119 ? 134.763 101.552 143.828 1.00 108.82 119 GLN A O 1
ATOM 451 N N . LEU A 1 120 ? 135.285 102.567 141.901 1.00 110.29 120 LEU A N 1
ATOM 452 C CA . LEU A 1 120 ? 136.592 101.941 141.841 1.00 110.29 120 LEU A CA 1
ATOM 453 C C . LEU A 1 120 ? 137.664 102.757 142.542 1.00 110.29 120 LEU A C 1
ATOM 454 O O . LEU A 1 120 ? 138.785 102.267 142.698 1.00 110.29 120 LEU A O 1
ATOM 459 N N . ALA A 1 121 ? 137.349 103.978 142.977 1.00 112.83 121 ALA A N 1
ATOM 460 C CA . ALA A 1 121 ? 138.358 104.804 143.630 1.00 112.83 121 ALA A CA 1
ATOM 461 C C . ALA A 1 121 ? 138.643 104.333 145.049 1.00 112.83 121 ALA A C 1
ATOM 462 O O . ALA A 1 121 ? 139.743 104.557 145.564 1.00 112.83 121 ALA A O 1
ATOM 464 N N . PHE A 1 122 ? 137.680 103.671 145.688 1.00 115.96 122 PHE A N 1
ATOM 465 C CA . PHE A 1 122 ? 137.838 103.175 147.048 1.00 115.96 122 PHE A CA 1
ATOM 466 C C . PHE A 1 122 ? 138.505 101.807 147.105 1.00 115.96 122 PHE A C 1
ATOM 467 O O . PHE A 1 122 ? 138.495 101.170 148.161 1.00 115.96 122 PHE A O 1
ATOM 475 N N . TYR A 1 123 ? 139.081 101.343 145.999 1.00 116.47 123 TYR A N 1
ATOM 476 C CA . TYR A 1 123 ? 139.802 100.081 145.977 1.00 116.47 123 TYR A CA 1
ATOM 477 C C . TYR A 1 123 ? 141.215 100.241 145.434 1.00 116.47 123 TYR A C 1
ATOM 478 O O . TYR A 1 123 ? 141.875 99.234 145.157 1.00 116.47 123 TYR A O 1
ATOM 487 N N . THR A 1 124 ? 141.692 101.474 145.261 1.00 113.57 124 THR A N 1
ATOM 488 C CA . THR A 1 124 ? 143.015 101.729 144.705 1.00 113.57 124 THR A CA 1
ATOM 489 C C . THR A 1 124 ? 143.950 102.398 145.705 1.00 113.57 124 THR A C 1
ATOM 490 O O . THR A 1 124 ? 145.038 101.882 145.972 1.00 113.57 124 THR A O 1
ATOM 494 N N . GLY A 1 125 ? 143.560 103.538 146.265 1.00 107.30 125 GLY A N 1
ATOM 495 C CA . GLY A 1 125 ? 144.406 104.244 147.197 1.00 107.30 125 GLY A CA 1
ATOM 496 C C . GLY A 1 125 ? 144.243 105.749 147.124 1.00 107.30 125 GLY A C 1
ATOM 497 O O . GLY A 1 125 ? 143.304 106.265 146.514 1.00 107.30 125 GLY A O 1
ATOM 498 N N . PRO A 1 126 ? 145.153 106.485 147.768 1.00 104.81 126 PRO A N 1
ATOM 499 C CA . PRO A 1 126 ? 145.059 107.951 147.747 1.00 104.81 126 PRO A CA 1
ATOM 500 C C . PRO A 1 126 ? 145.555 108.554 146.444 1.00 104.81 126 PRO A C 1
ATOM 501 O O . PRO A 1 126 ? 145.087 109.617 146.024 1.00 104.81 126 PRO A O 1
ATOM 505 N N . THR A 1 127 ? 146.516 107.886 145.805 1.00 101.32 127 THR A N 1
ATOM 506 C CA . THR A 1 127 ? 147.136 108.439 144.606 1.00 101.32 127 THR A CA 1
ATOM 507 C C . THR A 1 127 ? 146.201 108.338 143.409 1.00 101.32 127 THR A C 1
ATOM 508 O O . THR A 1 127 ? 145.811 109.353 142.823 1.00 101.32 127 THR A O 1
ATOM 512 N N . LEU A 1 128 ? 145.825 107.113 143.037 1.00 98.57 128 LEU A N 1
ATOM 513 C CA . LEU A 1 128 ? 144.930 106.922 141.902 1.00 98.57 128 LEU A CA 1
ATOM 514 C C . LEU A 1 128 ? 143.512 107.363 142.235 1.00 98.57 128 LEU A C 1
ATOM 515 O O . LEU A 1 128 ? 142.767 107.782 141.343 1.00 98.57 128 LEU A O 1
ATOM 520 N N . GLY A 1 129 ? 143.138 107.320 143.515 1.00 101.50 129 GLY A N 1
ATOM 521 C CA . GLY A 1 129 ? 141.838 107.788 143.969 1.00 101.50 129 GLY A CA 1
ATOM 522 C C . GLY A 1 129 ? 141.658 109.292 143.935 1.00 101.50 129 GLY A C 1
ATOM 523 O O . GLY A 1 129 ? 140.552 109.769 144.209 1.00 101.50 129 GLY A O 1
ATOM 524 N N . GLY A 1 130 ? 142.715 110.045 143.640 1.00 90.58 130 GLY A N 1
ATOM 525 C CA . GLY A 1 130 ? 142.585 111.432 143.256 1.00 90.58 130 GLY A CA 1
ATOM 526 C C . GLY A 1 130 ? 142.632 111.660 141.767 1.00 90.58 130 GLY A C 1
ATOM 527 O O . GLY A 1 130 ? 142.401 112.780 141.306 1.00 90.58 130 GLY A O 1
ATOM 528 N N . LEU A 1 131 ? 142.920 110.612 140.996 1.00 88.31 131 LEU A N 1
ATOM 529 C CA . LEU A 1 131 ? 143.021 110.705 139.547 1.00 88.31 131 LEU A CA 1
ATOM 530 C C . LEU A 1 131 ? 141.734 110.264 138.865 1.00 88.31 131 LEU A C 1
ATOM 531 O O . LEU A 1 131 ? 141.116 111.052 138.148 1.00 88.31 131 LEU A O 1
ATOM 536 N N . LEU A 1 132 ? 141.293 109.026 139.116 1.00 91.71 132 LEU A N 1
ATOM 537 C CA . LEU A 1 132 ? 140.058 108.520 138.524 1.00 91.71 132 LEU A CA 1
ATOM 538 C C . LEU A 1 132 ? 138.820 109.190 139.103 1.00 91.71 132 LEU A C 1
ATOM 539 O O . LEU A 1 132 ? 137.750 109.127 138.488 1.00 91.71 132 LEU A O 1
ATOM 544 N N . ASN A 1 133 ? 138.942 109.827 140.268 1.00 90.38 133 ASN A N 1
ATOM 545 C CA . ASN A 1 133 ? 137.898 110.703 140.771 1.00 90.38 133 ASN A CA 1
ATOM 546 C C . ASN A 1 133 ? 137.745 111.956 139.917 1.00 90.38 133 ASN A C 1
ATOM 547 O O . ASN A 1 133 ? 136.670 112.561 139.919 1.00 90.38 133 ASN A O 1
ATOM 552 N N . ALA A 1 134 ? 138.778 112.347 139.162 1.00 83.41 134 ALA A N 1
ATOM 553 C CA . ALA A 1 134 ? 138.719 113.586 138.398 1.00 83.41 134 ALA A CA 1
ATOM 554 C C . ALA A 1 134 ? 139.265 113.428 136.980 1.00 83.41 134 ALA A C 1
ATOM 555 O O . ALA A 1 134 ? 139.897 114.352 136.457 1.00 83.41 134 ALA A O 1
ATOM 557 N N . THR A 1 135 ? 139.046 112.278 136.338 1.00 78.15 135 THR A N 1
ATOM 558 C CA . THR A 1 135 ? 139.473 112.149 134.948 1.00 78.15 135 THR A CA 1
ATOM 559 C C . THR A 1 135 ? 138.482 111.466 134.020 1.00 78.15 135 THR A C 1
ATOM 560 O O . THR A 1 135 ? 138.735 111.455 132.812 1.00 78.15 135 THR A O 1
ATOM 564 N N . CYS A 1 136 ? 137.390 110.881 134.507 1.00 78.37 136 CYS A N 1
ATOM 565 C CA . CYS A 1 136 ? 136.488 110.132 133.641 1.00 78.37 136 CYS A CA 1
ATOM 566 C C . CYS A 1 136 ? 135.072 110.688 133.655 1.00 78.37 136 CYS A C 1
ATOM 567 O O . CYS A 1 136 ? 134.104 109.943 133.490 1.00 78.37 136 CYS A O 1
ATOM 570 N N . GLY A 1 137 ? 134.935 111.999 133.850 1.00 64.34 137 GLY A N 1
ATOM 571 C CA . GLY A 1 137 ? 133.722 112.661 133.417 1.00 64.34 137 GLY A CA 1
ATOM 572 C C . GLY A 1 137 ? 133.687 112.899 131.927 1.00 64.34 137 GLY A C 1
ATOM 573 O O . GLY A 1 137 ? 132.616 113.156 131.369 1.00 64.34 137 GLY A O 1
ATOM 574 N N . ASN A 1 138 ? 134.842 112.793 131.276 1.00 49.75 138 ASN A N 1
ATOM 575 C CA . ASN A 1 138 ? 135.021 113.094 129.864 1.00 49.75 138 ASN A CA 1
ATOM 576 C C . ASN A 1 138 ? 135.360 111.840 129.071 1.00 49.75 138 ASN A C 1
ATOM 577 O O . ASN A 1 138 ? 136.220 111.855 128.195 1.00 49.75 138 ASN A O 1
ATOM 582 N N . ALA A 1 139 ? 134.697 110.736 129.386 1.00 49.47 139 ALA A N 1
ATOM 583 C CA . ALA A 1 139 ? 134.865 109.499 128.644 1.00 49.47 139 ALA A CA 1
ATOM 584 C C . ALA A 1 139 ? 133.904 109.386 127.476 1.00 49.47 139 ALA A C 1
ATOM 585 O O . ALA A 1 139 ? 133.865 108.342 126.825 1.00 49.47 139 ALA A O 1
ATOM 587 N N . THR A 1 140 ? 133.116 110.423 127.212 1.00 48.25 140 THR A N 1
ATOM 588 C CA . THR A 1 140 ? 132.253 110.488 126.045 1.00 48.25 140 THR A CA 1
ATOM 589 C C . THR A 1 140 ? 132.708 111.542 125.054 1.00 48.25 140 THR A C 1
ATOM 590 O O . THR A 1 140 ? 132.610 111.323 123.848 1.00 48.25 140 THR A O 1
ATOM 594 N N . GLU A 1 141 ? 133.275 112.651 125.532 1.00 46.61 141 GLU A N 1
ATOM 595 C CA . GLU A 1 141 ? 133.938 113.591 124.638 1.00 46.61 141 GLU A CA 1
ATOM 596 C C . GLU A 1 141 ? 135.174 112.998 123.980 1.00 46.61 141 GLU A C 1
ATOM 597 O O . GLU A 1 141 ? 135.575 113.471 122.917 1.00 46.61 141 GLU A O 1
ATOM 603 N N . LEU A 1 142 ? 135.781 111.978 124.579 1.00 43.90 142 LEU A N 1
ATOM 604 C CA . LEU A 1 142 ? 136.978 111.373 124.013 1.00 43.90 142 LEU A CA 1
ATOM 605 C C . LEU A 1 142 ? 136.641 110.344 122.947 1.00 43.90 142 LEU A C 1
ATOM 606 O O . LEU A 1 142 ? 137.350 110.242 121.946 1.00 43.90 142 LEU A O 1
ATOM 611 N N . ILE A 1 143 ? 135.576 109.567 123.138 1.00 44.73 143 ILE A N 1
ATOM 612 C CA . ILE A 1 143 ? 135.257 108.520 122.176 1.00 44.73 143 ILE A CA 1
ATOM 613 C C . ILE A 1 143 ? 134.652 109.114 120.911 1.00 44.73 143 ILE A C 1
ATOM 614 O O . ILE A 1 143 ? 134.919 108.641 119.804 1.00 44.73 143 ILE A O 1
ATOM 619 N N . ILE A 1 144 ? 133.858 110.177 121.042 1.00 45.61 144 ILE A N 1
ATOM 620 C CA . ILE A 1 144 ? 133.276 110.802 119.858 1.00 45.61 144 ILE A CA 1
ATOM 621 C C . ILE A 1 144 ? 134.330 111.601 119.094 1.00 45.61 144 ILE A C 1
ATOM 622 O O . ILE A 1 144 ? 134.275 111.696 117.863 1.00 45.61 144 ILE A O 1
ATOM 627 N N . ALA A 1 145 ? 135.338 112.134 119.786 1.00 43.17 145 ALA A N 1
ATOM 628 C CA . ALA A 1 145 ? 136.393 112.855 119.082 1.00 43.17 145 ALA A CA 1
ATOM 629 C C . ALA A 1 145 ? 137.309 111.918 118.308 1.00 43.17 145 ALA A C 1
ATOM 630 O O . ALA A 1 145 ? 137.844 112.305 117.268 1.00 43.17 145 ALA A O 1
ATOM 632 N N . ILE A 1 146 ? 137.495 110.693 118.777 1.00 44.18 146 ILE A N 1
ATOM 633 C CA . ILE A 1 146 ? 138.362 109.763 118.068 1.00 44.18 146 ILE A CA 1
ATOM 634 C C . ILE A 1 146 ? 137.593 108.971 117.013 1.00 44.18 146 ILE A C 1
ATOM 635 O O . ILE A 1 146 ? 138.132 108.683 115.939 1.00 44.18 146 ILE A O 1
ATOM 640 N N . LEU A 1 147 ? 136.314 108.690 117.236 1.00 48.03 147 LEU A N 1
ATOM 641 C CA . LEU A 1 147 ? 135.511 108.047 116.202 1.00 48.03 147 LEU A CA 1
ATOM 642 C C . LEU A 1 147 ? 134.926 109.033 115.197 1.00 48.03 147 LEU A C 1
ATOM 643 O O . LEU A 1 147 ? 134.027 108.662 114.441 1.00 48.03 147 LEU A O 1
ATOM 648 N N . ALA A 1 148 ? 135.405 110.275 115.184 1.00 48.27 148 ALA A N 1
ATOM 649 C CA . ALA A 1 148 ? 135.191 111.199 114.086 1.00 48.27 148 ALA A CA 1
ATOM 650 C C . ALA A 1 148 ? 136.485 111.665 113.446 1.00 48.27 148 ALA A C 1
ATOM 651 O O . ALA A 1 148 ? 136.458 112.098 112.293 1.00 48.27 148 ALA A O 1
ATOM 653 N N . LEU A 1 149 ? 137.611 111.585 114.156 1.00 47.18 149 LEU A N 1
ATOM 654 C CA . LEU A 1 149 ? 138.903 111.893 113.553 1.00 47.18 149 LEU A CA 1
ATOM 655 C C . LEU A 1 149 ? 139.342 110.790 112.601 1.00 47.18 149 LEU A C 1
ATOM 656 O O . LEU A 1 149 ? 139.946 111.066 111.560 1.00 47.18 149 LEU A O 1
ATOM 661 N N . THR A 1 150 ? 139.050 109.536 112.935 1.00 53.33 150 THR A N 1
ATOM 662 C CA . THR A 1 150 ? 139.402 108.438 112.049 1.00 53.33 150 THR A CA 1
ATOM 663 C C . THR A 1 150 ? 138.415 108.271 110.904 1.00 53.33 150 THR A C 1
ATOM 664 O O . THR A 1 150 ? 138.738 107.596 109.924 1.00 53.33 150 THR A O 1
ATOM 668 N N . ASN A 1 151 ? 137.226 108.857 111.002 1.00 56.59 151 ASN A N 1
ATOM 669 C CA . ASN A 1 151 ? 136.278 108.857 109.900 1.00 56.59 151 ASN A CA 1
ATOM 670 C C . ASN A 1 151 ? 136.413 110.087 109.023 1.00 56.59 151 ASN A C 1
ATOM 671 O O . ASN A 1 151 ? 135.524 110.343 108.205 1.00 56.59 151 ASN A O 1
ATOM 676 N N . ASN A 1 152 ? 137.480 110.867 109.213 1.00 59.48 152 ASN A N 1
ATOM 677 C CA . ASN A 1 152 ? 137.874 112.003 108.376 1.00 59.48 152 ASN A CA 1
ATOM 678 C C . ASN A 1 152 ? 136.835 113.119 108.346 1.00 59.48 152 ASN A C 1
ATOM 679 O O . ASN A 1 152 ? 136.793 113.900 107.392 1.00 59.48 152 ASN A O 1
ATOM 684 N N . LYS A 1 153 ? 135.983 113.208 109.367 1.00 52.11 153 LYS A N 1
ATOM 685 C CA . LYS A 1 153 ? 135.077 114.341 109.534 1.00 52.11 153 LYS A CA 1
ATOM 686 C C . LYS A 1 153 ? 135.692 115.252 110.589 1.00 52.11 153 LYS A C 1
ATOM 687 O O . LYS A 1 153 ? 135.251 115.316 111.732 1.00 52.11 153 LYS A O 1
ATOM 693 N N . VAL A 1 154 ? 136.729 115.980 110.175 1.00 44.28 154 VAL A N 1
ATOM 694 C CA . VAL A 1 154 ? 137.608 116.663 111.115 1.00 44.28 154 VAL A CA 1
ATOM 695 C C . VAL A 1 154 ? 136.943 117.891 111.724 1.00 44.28 154 VAL A C 1
ATOM 696 O O . VAL A 1 154 ? 137.299 118.302 112.832 1.00 44.28 154 VAL A O 1
ATOM 700 N N . ALA A 1 155 ? 135.933 118.454 111.060 1.00 39.36 155 ALA A N 1
ATOM 701 C CA . ALA A 1 155 ? 135.310 119.673 111.563 1.00 39.36 155 ALA A CA 1
ATOM 702 C C . ALA A 1 155 ? 134.444 119.412 112.785 1.00 39.36 155 ALA A C 1
ATOM 703 O O . ALA A 1 155 ? 134.374 120.261 113.676 1.00 39.36 155 ALA A O 1
ATOM 705 N N . VAL A 1 156 ? 133.806 118.242 112.857 1.00 39.73 156 VAL A N 1
ATOM 706 C CA . VAL A 1 156 ? 132.956 117.886 113.991 1.00 39.73 156 VAL A CA 1
ATOM 707 C C . VAL A 1 156 ? 133.791 117.683 115.254 1.00 39.73 156 VAL A C 1
ATOM 708 O O . VAL A 1 156 ? 133.314 117.913 116.373 1.00 39.73 156 VAL A O 1
ATOM 712 N N . VAL A 1 157 ? 135.061 117.303 115.096 1.00 37.55 157 VAL A N 1
ATOM 713 C CA . VAL A 1 157 ? 135.974 117.208 116.230 1.00 37.55 157 VAL A CA 1
ATOM 714 C C . VAL A 1 157 ? 136.272 118.592 116.799 1.00 37.55 157 VAL A C 1
ATOM 715 O O . VAL A 1 157 ? 136.423 118.755 118.013 1.00 37.55 157 VAL A O 1
ATOM 719 N N . LYS A 1 158 ? 136.312 119.616 115.956 1.00 39.03 158 LYS A N 1
ATOM 720 C CA . LYS A 1 158 ? 136.615 120.951 116.445 1.00 39.03 158 LYS A CA 1
ATOM 721 C C . LYS A 1 158 ? 135.420 121.641 117.082 1.00 39.03 158 LYS A C 1
ATOM 722 O O . LYS A 1 158 ? 135.608 122.631 117.792 1.00 39.03 158 LYS A O 1
ATOM 728 N N . TYR A 1 159 ? 134.201 121.167 116.842 1.00 37.33 159 TYR A N 1
ATOM 729 C CA . TYR A 1 159 ? 133.053 121.817 117.460 1.00 37.33 159 TYR A CA 1
ATOM 730 C C . TYR A 1 159 ? 132.653 121.167 118.775 1.00 37.33 159 TYR A C 1
ATOM 731 O O . TYR A 1 159 ? 132.327 121.869 119.735 1.00 37.33 159 TYR A O 1
ATOM 740 N N . SER A 1 160 ? 132.659 119.837 118.833 1.00 34.66 160 SER A N 1
ATOM 741 C CA . SER A 1 160 ? 132.222 119.146 120.037 1.00 34.66 160 SER A CA 1
ATOM 742 C C . SER A 1 160 ? 133.222 119.295 121.172 1.00 34.66 160 SER A C 1
ATOM 743 O O . SER A 1 160 ? 132.842 119.210 122.342 1.00 34.66 160 SER A O 1
ATOM 746 N N . LEU A 1 161 ? 134.492 119.519 120.858 1.00 32.05 161 LEU A N 1
ATOM 747 C CA . LEU A 1 161 ? 135.487 119.817 121.876 1.00 32.05 161 LEU A CA 1
ATOM 748 C C . LEU A 1 161 ? 135.530 121.291 122.241 1.00 32.05 161 LEU A C 1
ATOM 749 O O . LEU A 1 161 ? 136.200 121.650 123.207 1.00 32.05 161 LEU A O 1
ATOM 754 N N . LEU A 1 162 ? 134.848 122.149 121.489 1.00 34.52 162 LEU A N 1
ATOM 755 C CA . LEU A 1 162 ? 134.667 123.538 121.883 1.00 34.52 162 LEU A CA 1
ATOM 756 C C . LEU A 1 162 ? 133.383 123.729 122.669 1.00 34.52 162 LEU A C 1
ATOM 757 O O . LEU A 1 162 ? 133.364 124.459 123.663 1.00 34.52 162 LEU A O 1
ATOM 762 N N . GLY A 1 163 ? 132.311 123.054 122.263 1.00 35.25 163 GLY A N 1
ATOM 763 C CA . GLY A 1 163 ? 131.060 123.141 122.986 1.00 35.25 163 GLY A CA 1
ATOM 764 C C . GLY A 1 163 ? 131.059 122.442 124.326 1.00 35.25 163 GLY A C 1
ATOM 765 O O . GLY A 1 163 ? 130.084 122.582 125.068 1.00 35.25 163 GLY A O 1
ATOM 766 N N . SER A 1 164 ? 132.109 121.682 124.643 1.00 31.95 164 SER A N 1
ATOM 767 C CA . SER A 1 164 ? 132.297 121.124 125.971 1.00 31.95 164 SER A CA 1
ATOM 768 C C . SER A 1 164 ? 133.105 122.036 126.869 1.00 31.95 164 SER A C 1
ATOM 769 O O . SER A 1 164 ? 133.142 121.816 128.081 1.00 31.95 164 SER A O 1
ATOM 772 N N . ILE A 1 165 ? 133.765 123.037 126.302 1.00 31.51 165 ILE A N 1
ATOM 773 C CA . ILE A 1 165 ? 134.391 124.069 127.110 1.00 31.51 165 ILE A CA 1
ATOM 774 C C . ILE A 1 165 ? 133.385 125.156 127.445 1.00 31.51 165 ILE A C 1
ATOM 775 O O . ILE A 1 165 ? 133.349 125.653 128.571 1.00 31.51 165 ILE A O 1
ATOM 780 N N . LEU A 1 166 ? 132.522 125.512 126.493 1.00 32.81 166 LEU A N 1
ATOM 781 C CA . LEU A 1 166 ? 131.566 126.589 126.725 1.00 32.81 166 LEU A CA 1
ATOM 782 C C . LEU A 1 166 ? 130.442 126.149 127.647 1.00 32.81 166 LEU A C 1
ATOM 783 O O . LEU A 1 166 ? 129.942 126.946 128.443 1.00 32.81 166 LEU A O 1
ATOM 788 N N . SER A 1 167 ? 130.022 124.891 127.547 1.00 32.85 167 SER A N 1
ATOM 789 C CA . SER A 1 167 ? 128.954 124.404 128.407 1.00 32.85 167 SER A CA 1
ATOM 790 C C . SER A 1 167 ? 129.403 124.268 129.850 1.00 32.85 167 SER A C 1
ATOM 791 O O . SER A 1 167 ? 128.591 124.427 130.761 1.00 32.85 167 SER A O 1
ATOM 794 N N . ASN A 1 168 ? 130.683 123.989 130.082 1.00 31.94 168 ASN A N 1
ATOM 795 C CA . ASN A 1 168 ? 131.215 123.886 131.432 1.00 31.94 168 ASN A CA 1
ATOM 796 C C . ASN A 1 168 ? 131.569 125.231 132.036 1.00 31.94 168 ASN A C 1
ATOM 797 O O . ASN A 1 168 ? 131.795 125.307 133.242 1.00 31.94 168 ASN A O 1
ATOM 802 N N . LEU A 1 169 ? 131.636 126.286 131.240 1.00 31.35 169 LEU A N 1
ATOM 803 C CA . LEU A 1 169 ? 131.920 127.602 131.775 1.00 31.35 169 LEU A CA 1
ATOM 804 C C . LEU A 1 169 ? 130.686 128.479 131.883 1.00 31.35 169 LEU A C 1
ATOM 805 O O . LEU A 1 169 ? 130.689 129.427 132.671 1.00 31.35 169 LEU A O 1
ATOM 810 N N . LEU A 1 170 ? 129.639 128.194 131.119 1.00 30.96 170 LEU A N 1
ATOM 811 C CA . LEU A 1 170 ? 128.455 129.039 131.107 1.00 30.96 170 LEU A CA 1
ATOM 812 C C . LEU A 1 170 ? 127.204 128.311 131.568 1.00 30.96 170 LEU A C 1
ATOM 813 O O . LEU A 1 170 ? 126.523 128.787 132.473 1.00 30.96 170 LEU A O 1
ATOM 818 N N . LEU A 1 171 ? 126.891 127.153 130.998 1.00 32.92 171 LEU A N 1
ATOM 819 C CA . LEU A 1 171 ? 125.628 126.497 131.319 1.00 32.92 171 LEU A CA 1
ATOM 820 C C . LEU A 1 171 ? 125.717 125.651 132.582 1.00 32.92 171 LEU A C 1
ATOM 821 O O . LEU A 1 171 ? 124.773 125.630 133.376 1.00 32.92 171 LEU A O 1
ATOM 826 N N . VAL A 1 172 ? 126.820 124.928 132.783 1.00 33.98 172 VAL A N 1
ATOM 827 C CA . VAL A 1 172 ? 126.967 124.149 134.008 1.00 33.98 172 VAL A CA 1
ATOM 828 C C . VAL A 1 172 ? 127.267 125.065 135.179 1.00 33.98 172 VAL A C 1
ATOM 829 O O . VAL A 1 172 ? 126.677 124.933 136.256 1.00 33.98 172 VAL A O 1
ATOM 833 N N . LEU A 1 173 ? 128.159 126.029 134.981 1.00 34.66 173 LEU A N 1
ATOM 834 C CA . LEU A 1 173 ? 128.544 126.912 136.072 1.00 34.66 173 LEU A CA 1
ATOM 835 C C . LEU A 1 173 ? 127.444 127.910 136.402 1.00 34.66 173 LEU A C 1
ATOM 836 O O . LEU A 1 173 ? 127.168 128.165 137.576 1.00 34.66 173 LEU A O 1
ATOM 841 N N . GLY A 1 174 ? 126.789 128.467 135.390 1.00 33.92 174 GLY A N 1
ATOM 842 C CA . GLY A 1 174 ? 125.756 129.453 135.609 1.00 33.92 174 GLY A CA 1
ATOM 843 C C . GLY A 1 174 ? 124.399 128.909 135.966 1.00 33.92 174 GLY A C 1
ATOM 844 O O . GLY A 1 174 ? 123.421 129.654 135.963 1.00 33.92 174 GLY A O 1
ATOM 845 N N . THR A 1 175 ? 124.299 127.621 136.260 1.00 37.56 175 THR A N 1
ATOM 846 C CA . THR A 1 175 ? 123.106 127.031 136.840 1.00 37.56 175 THR A CA 1
ATOM 847 C C . THR A 1 175 ? 123.324 126.652 138.294 1.00 37.56 175 THR A C 1
ATOM 848 O O . THR A 1 175 ? 122.385 126.689 139.089 1.00 37.56 175 THR A O 1
ATOM 852 N N . SER A 1 176 ? 124.567 126.359 138.668 1.00 38.28 176 SER A N 1
ATOM 853 C CA . SER A 1 176 ? 124.904 126.184 140.071 1.00 38.28 176 SER A CA 1
ATOM 854 C C . SER A 1 176 ? 124.829 127.496 140.839 1.00 38.28 176 SER A C 1
ATOM 855 O O . SER A 1 176 ? 124.631 127.485 142.055 1.00 38.28 176 SER A O 1
ATOM 858 N N . LEU A 1 177 ? 124.994 128.628 140.164 1.00 38.58 177 LEU A N 1
ATOM 859 C CA . LEU A 1 177 ? 124.912 129.915 140.839 1.00 38.58 177 LEU A CA 1
ATOM 860 C C . LEU A 1 177 ? 123.497 130.469 140.870 1.00 38.58 177 LEU A C 1
ATOM 861 O O . LEU A 1 177 ? 123.162 131.233 141.780 1.00 38.58 177 LEU A O 1
ATOM 866 N N . PHE A 1 178 ? 122.658 130.102 139.902 1.00 38.28 178 PHE A N 1
ATOM 867 C CA . PHE A 1 178 ? 121.287 130.586 139.818 1.00 38.28 178 PHE A CA 1
ATOM 868 C C . PHE A 1 178 ? 120.332 129.709 140.612 1.00 38.28 178 PHE A C 1
ATOM 869 O O . PHE A 1 178 ? 119.575 130.211 141.442 1.00 38.28 178 PHE A O 1
ATOM 877 N N . CYS A 1 179 ? 120.347 128.399 140.366 1.00 45.13 179 CYS A N 1
ATOM 878 C CA . CYS A 1 179 ? 119.448 127.505 141.085 1.00 45.13 179 CYS A CA 1
ATOM 879 C C . CYS A 1 179 ? 119.880 127.319 142.529 1.00 45.13 179 CYS A C 1
ATOM 880 O O . CYS A 1 179 ? 119.047 127.025 143.390 1.00 45.13 179 CYS A O 1
ATOM 883 N N . GLY A 1 180 ? 121.163 127.482 142.814 1.00 45.86 180 GLY A N 1
ATOM 884 C CA . GLY A 1 180 ? 121.641 127.410 144.177 1.00 45.86 180 GLY A CA 1
ATOM 885 C C . GLY A 1 180 ? 121.881 128.786 144.750 1.00 45.86 180 GLY A C 1
ATOM 886 O O . GLY A 1 180 ? 122.691 128.960 145.663 1.00 45.86 180 GLY A O 1
ATOM 887 N N . GLY A 1 181 ? 121.195 129.778 144.202 1.00 44.88 181 GLY A N 1
ATOM 888 C CA . GLY A 1 181 ? 121.223 131.112 144.753 1.00 44.88 181 GLY A CA 1
ATOM 889 C C . GLY A 1 181 ? 119.845 131.506 145.226 1.00 44.88 181 GLY A C 1
ATOM 890 O O . GLY A 1 181 ? 119.701 132.284 146.169 1.00 44.88 181 GLY A O 1
ATOM 891 N N . ILE A 1 182 ? 118.818 130.966 144.572 1.00 43.46 182 ILE A N 1
ATOM 892 C CA . ILE A 1 182 ? 117.442 131.249 144.956 1.00 43.46 182 ILE A CA 1
ATOM 893 C C . ILE A 1 182 ? 117.037 130.408 146.159 1.00 43.46 182 ILE A C 1
ATOM 894 O O . ILE A 1 182 ? 116.301 130.879 147.032 1.00 43.46 182 ILE A O 1
ATOM 899 N N . ALA A 1 183 ? 117.544 129.182 146.261 1.00 46.90 183 ALA A N 1
ATOM 900 C CA . ALA A 1 183 ? 117.234 128.358 147.421 1.00 46.90 183 ALA A CA 1
ATOM 901 C C . ALA A 1 183 ? 117.954 128.848 148.669 1.00 46.90 183 ALA A C 1
ATOM 902 O O . ALA A 1 183 ? 117.433 128.703 149.777 1.00 46.90 183 ALA A O 1
ATOM 904 N N . ASN A 1 184 ? 119.131 129.441 148.510 1.00 51.65 184 ASN A N 1
ATOM 905 C CA . ASN A 1 184 ? 119.950 129.925 149.612 1.00 51.65 184 ASN A CA 1
ATOM 906 C C . ASN A 1 184 ? 120.086 131.436 149.561 1.00 51.65 184 ASN A C 1
ATOM 907 O O . ASN A 1 184 ? 121.168 131.983 149.753 1.00 51.65 184 ASN A O 1
ATOM 912 N N . ILE A 1 185 ? 118.980 132.130 149.298 1.00 51.94 185 ILE A N 1
ATOM 913 C CA . ILE A 1 185 ? 119.014 133.580 149.159 1.00 51.94 185 ILE A CA 1
ATOM 914 C C . ILE A 1 185 ? 119.117 134.270 150.516 1.00 51.94 185 ILE A C 1
ATOM 915 O O . ILE A 1 185 ? 119.484 135.448 150.584 1.00 51.94 185 ILE A O 1
ATOM 920 N N . ARG A 1 186 ? 118.861 133.553 151.608 1.00 59.94 186 ARG A N 1
ATOM 921 C CA . ARG A 1 186 ? 118.909 134.128 152.944 1.00 59.94 186 ARG A CA 1
ATOM 922 C C . ARG A 1 186 ? 120.108 133.636 153.742 1.00 59.94 186 ARG A C 1
ATOM 923 O O . ARG A 1 186 ? 120.100 133.703 154.972 1.00 59.94 186 ARG A O 1
ATOM 931 N N . ARG A 1 187 ? 121.136 133.141 153.063 1.00 62.10 187 ARG A N 1
ATOM 932 C CA . ARG A 1 187 ? 122.383 132.719 153.678 1.00 62.10 187 ARG A CA 1
ATOM 933 C C . ARG A 1 187 ? 123.529 133.318 152.886 1.00 62.10 187 ARG A C 1
ATOM 934 O O . ARG A 1 187 ? 123.338 133.879 151.807 1.00 62.10 187 ARG A O 1
ATOM 942 N N . GLU A 1 188 ? 124.733 133.201 153.423 1.00 67.68 188 GLU A N 1
ATOM 943 C CA . GLU A 1 188 ? 125.907 133.702 152.731 1.00 67.68 188 GLU A CA 1
ATOM 944 C C . GLU A 1 188 ? 126.665 132.535 152.114 1.00 67.68 188 GLU A C 1
ATOM 945 O O . GLU A 1 188 ? 126.877 131.502 152.754 1.00 67.68 188 GLU A O 1
ATOM 951 N N . GLN A 1 189 ? 127.068 132.719 150.865 1.00 60.87 189 GLN A N 1
ATOM 952 C CA . GLN A 1 189 ? 127.462 131.643 149.969 1.00 60.87 189 GLN A CA 1
ATOM 953 C C . GLN A 1 189 ? 128.906 131.890 149.583 1.00 60.87 189 GLN A C 1
ATOM 954 O O . GLN A 1 189 ? 129.190 132.803 148.805 1.00 60.87 189 GLN A O 1
ATOM 960 N N . ARG A 1 190 ? 129.817 131.097 150.122 1.00 67.00 190 ARG A N 1
ATOM 961 C CA . ARG A 1 190 ? 131.235 131.373 149.967 1.00 67.00 190 ARG A CA 1
ATOM 962 C C . ARG A 1 190 ? 131.964 130.166 149.410 1.00 67.00 190 ARG A C 1
ATOM 963 O O . ARG A 1 190 ? 131.668 129.024 149.767 1.00 67.00 190 ARG A O 1
ATOM 971 N N . PHE A 1 191 ? 132.914 130.441 148.528 1.00 58.98 191 PHE A N 1
ATOM 972 C CA . PHE A 1 191 ? 133.852 129.445 148.043 1.00 58.98 191 PHE A CA 1
ATOM 973 C C . PHE A 1 191 ? 135.264 129.957 148.270 1.00 58.98 191 PHE A C 1
ATOM 974 O O . PHE A 1 191 ? 135.449 130.981 148.933 1.00 58.98 191 PHE A O 1
ATOM 982 N N . ASP A 1 192 ? 136.263 129.268 147.736 1.00 60.99 192 ASP A N 1
ATOM 983 C CA . ASP A 1 192 ? 137.644 129.694 147.880 1.00 60.99 192 ASP A CA 1
ATOM 984 C C . ASP A 1 192 ? 138.205 130.077 146.517 1.00 60.99 192 ASP A C 1
ATOM 985 O O . ASP A 1 192 ? 137.830 129.510 145.489 1.00 60.99 192 ASP A O 1
ATOM 990 N N . ARG A 1 193 ? 139.112 131.050 146.521 1.00 60.17 193 ARG A N 1
ATOM 991 C CA . ARG A 1 193 ? 139.704 131.527 145.280 1.00 60.17 193 ARG A CA 1
ATOM 992 C C . ARG A 1 193 ? 140.944 130.748 144.880 1.00 60.17 193 ARG A C 1
ATOM 993 O O . ARG A 1 193 ? 141.127 130.460 143.695 1.00 60.17 193 ARG A O 1
ATOM 1001 N N . LYS A 1 194 ? 141.809 130.426 145.845 1.00 57.81 194 LYS A N 1
ATOM 1002 C CA . LYS A 1 194 ? 143.089 129.793 145.548 1.00 57.81 194 LYS A CA 1
ATOM 1003 C C . LYS A 1 194 ? 142.926 128.396 144.979 1.00 57.81 194 LYS A C 1
ATOM 1004 O O . LYS A 1 194 ? 143.798 127.932 144.240 1.00 57.81 194 LYS A O 1
ATOM 1010 N N . GLN A 1 195 ? 141.820 127.731 145.291 1.00 62.69 195 GLN A N 1
ATOM 1011 C CA . GLN A 1 195 ? 141.569 126.397 144.778 1.00 62.69 195 GLN A CA 1
ATOM 1012 C C . GLN A 1 195 ? 141.199 126.412 143.297 1.00 62.69 195 GLN A C 1
ATOM 1013 O O . GLN A 1 195 ? 141.443 125.423 142.600 1.00 62.69 195 GLN A O 1
ATOM 1019 N N . ALA A 1 196 ? 140.676 127.530 142.785 1.00 52.39 196 ALA A N 1
ATOM 1020 C CA . ALA A 1 196 ? 140.216 127.595 141.402 1.00 52.39 196 ALA A CA 1
ATOM 1021 C C . ALA A 1 196 ? 140.817 128.760 140.623 1.00 52.39 196 ALA A C 1
ATOM 1022 O O . ALA A 1 196 ? 140.214 129.211 139.651 1.00 52.39 196 ALA A O 1
ATOM 1024 N N . ASP A 1 197 ? 141.979 129.267 141.028 1.00 53.09 197 ASP A N 1
ATOM 1025 C CA . ASP A 1 197 ? 142.714 130.209 140.193 1.00 53.09 197 ASP A CA 1
ATOM 1026 C C . ASP A 1 197 ? 143.633 129.516 139.209 1.00 53.09 197 ASP A C 1
ATOM 1027 O O . ASP A 1 197 ? 143.899 130.064 138.137 1.00 53.09 197 ASP A O 1
ATOM 1032 N N . VAL A 1 198 ? 144.140 128.334 139.568 1.00 44.64 198 VAL A N 1
ATOM 1033 C CA . VAL A 1 198 ? 145.014 127.570 138.686 1.00 44.64 198 VAL A CA 1
ATOM 1034 C C . VAL A 1 198 ? 144.250 127.112 137.452 1.00 44.64 198 VAL A C 1
ATOM 1035 O O . VAL A 1 198 ? 144.816 127.011 136.359 1.00 44.64 198 VAL A O 1
ATOM 1039 N N . ASN A 1 199 ? 142.942 126.901 137.584 1.00 43.34 199 ASN A N 1
ATOM 1040 C CA . ASN A 1 199 ? 142.122 126.507 136.451 1.00 43.34 199 ASN A CA 1
ATOM 1041 C C . ASN A 1 199 ? 141.929 127.632 135.447 1.00 43.34 199 ASN A C 1
ATOM 1042 O O . ASN A 1 199 ? 141.535 127.361 134.314 1.00 43.34 199 ASN A O 1
ATOM 1047 N N . PHE A 1 200 ? 142.190 128.882 135.822 1.00 42.19 200 PHE A N 1
ATOM 1048 C CA . PHE A 1 200 ? 142.136 129.967 134.856 1.00 42.19 200 PHE A CA 1
ATOM 1049 C C . PHE A 1 200 ? 143.494 130.338 134.297 1.00 42.19 200 PHE A C 1
ATOM 1050 O O . PHE A 1 200 ? 143.551 130.987 133.251 1.00 42.19 200 PHE A O 1
ATOM 1058 N N . PHE A 1 201 ? 144.579 129.962 134.968 1.00 39.97 201 PHE A N 1
ATOM 1059 C CA . PHE A 1 201 ? 145.905 130.205 134.413 1.00 39.97 201 PHE A CA 1
ATOM 1060 C C . PHE A 1 201 ? 146.147 129.290 133.228 1.00 39.97 201 PHE A C 1
ATOM 1061 O O . PHE A 1 201 ? 146.808 129.674 132.261 1.00 39.97 201 PHE A O 1
ATOM 1069 N N . LEU A 1 202 ? 145.618 128.072 133.295 1.00 36.34 202 LEU A N 1
ATOM 1070 C CA . LEU A 1 202 ? 145.816 127.098 132.238 1.00 36.34 202 LEU A CA 1
ATOM 1071 C C . LEU A 1 202 ? 144.921 127.360 131.039 1.00 36.34 202 LEU A C 1
ATOM 1072 O O . LEU A 1 202 ? 145.309 127.048 129.912 1.00 36.34 202 LEU A O 1
ATOM 1077 N N . LEU A 1 203 ? 143.732 127.925 131.249 1.00 37.94 203 LEU A N 1
ATOM 1078 C CA . LEU A 1 203 ? 142.864 128.231 130.119 1.00 37.94 203 LEU A CA 1
ATOM 1079 C C . LEU A 1 203 ? 143.366 129.431 129.333 1.00 37.94 203 LEU A C 1
ATOM 1080 O O . LEU A 1 203 ? 143.092 129.540 128.136 1.00 37.94 203 LEU A O 1
ATOM 1085 N N . LEU A 1 204 ? 144.100 130.335 129.975 1.00 37.03 204 LEU A N 1
ATOM 1086 C CA . LEU A 1 204 ? 144.778 131.392 129.241 1.00 37.03 204 LEU A CA 1
ATOM 1087 C C . LEU A 1 204 ? 146.022 130.891 128.523 1.00 37.03 204 LEU A C 1
ATOM 1088 O O . LEU A 1 204 ? 146.479 131.541 127.581 1.00 37.03 204 LEU A O 1
ATOM 1093 N N . LEU A 1 205 ? 146.585 129.761 128.948 1.00 33.36 205 LEU A N 1
ATOM 1094 C CA . LEU A 1 205 ? 147.623 129.116 128.157 1.00 33.36 205 LEU A CA 1
ATOM 1095 C C . LEU A 1 205 ? 147.021 128.381 126.975 1.00 33.36 205 LEU A C 1
ATOM 1096 O O . LEU A 1 205 ? 147.660 128.275 125.927 1.00 33.36 205 LEU A O 1
ATOM 1101 N N . GLY A 1 206 ? 145.807 127.857 127.130 1.00 34.86 206 GLY A N 1
ATOM 1102 C CA . GLY A 1 206 ? 145.156 127.192 126.018 1.00 34.86 206 GLY A CA 1
ATOM 1103 C C . GLY A 1 206 ? 144.671 128.167 124.968 1.00 34.86 206 GLY A C 1
ATOM 1104 O O . GLY A 1 206 ? 144.722 127.873 123.775 1.00 34.86 206 GLY A O 1
ATOM 1105 N N . PHE A 1 207 ? 144.216 129.347 125.396 1.00 35.56 207 PHE A N 1
ATOM 1106 C CA . PHE A 1 207 ? 143.696 130.343 124.465 1.00 35.56 207 PHE A CA 1
ATOM 1107 C C . PHE A 1 207 ? 144.781 130.920 123.572 1.00 35.56 207 PHE A C 1
ATOM 1108 O O . PHE A 1 207 ? 144.516 131.229 122.407 1.00 35.56 207 PHE A O 1
ATOM 1116 N N . LEU A 1 208 ? 145.998 131.073 124.090 1.00 34.96 208 LEU A N 1
ATOM 1117 C CA . LEU A 1 208 ? 147.093 131.562 123.264 1.00 34.96 208 LEU A CA 1
ATOM 1118 C C . LEU A 1 208 ? 147.464 130.556 122.184 1.00 34.96 208 LEU A C 1
ATOM 1119 O O . LEU A 1 208 ? 147.870 130.948 121.089 1.00 34.96 208 LEU A O 1
ATOM 1124 N N . CYS A 1 209 ? 147.293 129.263 122.453 1.00 33.87 209 CYS A N 1
ATOM 1125 C CA . CYS A 1 209 ? 147.537 128.249 121.440 1.00 33.87 209 CYS A CA 1
ATOM 1126 C C . CYS A 1 209 ? 146.451 128.206 120.375 1.00 33.87 209 CYS A C 1
ATOM 1127 O O . CYS A 1 209 ? 146.679 127.628 119.312 1.00 33.87 209 CYS A O 1
ATOM 1130 N N . HIS A 1 210 ? 145.265 128.755 120.647 1.00 33.95 210 HIS A N 1
ATOM 1131 C CA . HIS A 1 210 ? 144.208 128.858 119.649 1.00 33.95 210 HIS A CA 1
ATOM 1132 C C . HIS A 1 210 ? 144.188 130.201 118.951 1.00 33.95 210 HIS A C 1
ATOM 1133 O O . HIS A 1 210 ? 143.628 130.302 117.857 1.00 33.95 210 HIS A O 1
ATOM 1140 N N . LEU A 1 211 ? 144.760 131.232 119.568 1.00 36.76 211 LEU A N 1
ATOM 1141 C CA . LEU A 1 211 ? 144.769 132.555 118.965 1.00 36.76 211 LEU A CA 1
ATOM 1142 C C . LEU A 1 211 ? 145.784 132.646 117.843 1.00 36.76 211 LEU A C 1
ATOM 1143 O O . LEU A 1 211 ? 145.515 133.263 116.812 1.00 36.76 211 LEU A O 1
ATOM 1148 N N . LEU A 1 212 ? 146.941 132.035 118.018 1.00 36.47 212 LEU A N 1
ATOM 1149 C CA . LEU A 1 212 ? 148.053 132.246 117.103 1.00 36.47 212 LEU A CA 1
ATOM 1150 C C . LEU A 1 212 ? 147.909 131.544 115.750 1.00 36.47 212 LEU A C 1
ATOM 1151 O O . LEU A 1 212 ? 148.269 132.167 114.749 1.00 36.47 212 LEU A O 1
ATOM 1156 N N . PRO A 1 213 ? 147.406 130.300 115.619 1.00 39.39 213 PRO A N 1
ATOM 1157 C CA . PRO A 1 213 ? 147.152 129.786 114.263 1.00 39.39 213 PRO A CA 1
ATOM 1158 C C . PRO A 1 213 ? 145.995 130.453 113.558 1.00 39.39 213 PRO A C 1
ATOM 1159 O O . PRO A 1 213 ? 145.889 130.323 112.335 1.00 39.39 213 PRO A O 1
ATOM 1163 N N . LEU A 1 214 ? 145.119 131.143 114.283 1.00 40.18 214 LEU A N 1
ATOM 1164 C CA . LEU A 1 214 ? 144.085 131.944 113.640 1.00 40.18 214 LEU A CA 1
ATOM 1165 C C . LEU A 1 214 ? 144.689 133.135 112.912 1.00 40.18 214 LEU A C 1
ATOM 1166 O O . LEU A 1 214 ? 144.336 133.416 111.763 1.00 40.18 214 LEU A O 1
ATOM 1171 N N . LEU A 1 215 ? 145.615 133.838 113.562 1.00 41.08 215 LEU A N 1
ATOM 1172 C CA . LEU A 1 215 ? 146.188 135.049 112.994 1.00 41.08 215 LEU A CA 1
ATOM 1173 C C . LEU A 1 215 ? 147.195 134.766 111.890 1.00 41.08 215 LEU A C 1
ATOM 1174 O O . LEU A 1 215 ? 147.493 135.668 111.104 1.00 41.08 215 LEU A O 1
ATOM 1179 N N . VAL A 1 216 ? 147.738 133.547 111.823 1.00 48.18 216 VAL A N 1
ATOM 1180 C CA . VAL A 1 216 ? 148.629 133.180 110.725 1.00 48.18 216 VAL A CA 1
ATOM 1181 C C . VAL A 1 216 ? 147.842 133.041 109.427 1.00 48.18 216 VAL A C 1
ATOM 1182 O O . VAL A 1 216 ? 148.346 133.367 108.345 1.00 48.18 216 VAL A O 1
ATOM 1186 N N . GLY A 1 217 ? 146.574 132.640 109.511 1.00 50.74 217 GLY A N 1
ATOM 1187 C CA . GLY A 1 217 ? 145.743 132.536 108.325 1.00 50.74 217 GLY A CA 1
ATOM 1188 C C . GLY A 1 217 ? 145.390 133.861 107.696 1.00 50.74 217 GLY A C 1
ATOM 1189 O O . GLY A 1 217 ? 144.987 133.892 106.530 1.00 50.74 217 GLY A O 1
ATOM 1190 N N . TYR A 1 218 ? 145.538 134.956 108.435 1.00 56.27 218 TYR A N 1
ATOM 1191 C CA . TYR A 1 218 ? 145.284 136.290 107.918 1.00 56.27 218 TYR A CA 1
ATOM 1192 C C . TYR A 1 218 ? 146.575 137.014 107.563 1.00 56.27 218 TYR A C 1
ATOM 1193 O O . TYR A 1 218 ? 146.568 138.234 107.380 1.00 56.27 218 TYR A O 1
ATOM 1202 N N . LEU A 1 219 ? 147.683 136.277 107.467 1.00 61.75 219 LEU A N 1
ATOM 1203 C CA . LEU A 1 219 ? 148.960 136.794 106.995 1.00 61.75 219 LEU A CA 1
ATOM 1204 C C . LEU A 1 219 ? 149.199 136.481 105.527 1.00 61.75 219 LEU A C 1
ATOM 1205 O O . LEU A 1 219 ? 150.343 136.257 105.125 1.00 61.75 219 LEU A O 1
ATOM 1210 N N . LYS A 1 220 ? 148.143 136.450 104.713 1.00 75.39 220 LYS A N 1
ATOM 1211 C CA . LYS A 1 220 ? 148.318 136.228 103.281 1.00 75.39 220 LYS A CA 1
ATOM 1212 C C . LYS A 1 220 ? 148.945 137.423 102.575 1.00 75.39 220 LYS A C 1
ATOM 1213 O O . LYS A 1 220 ? 149.370 137.289 101.422 1.00 75.39 220 LYS A O 1
ATOM 1219 N N . ASN A 1 221 ? 149.001 138.581 103.239 1.00 80.89 221 ASN A N 1
ATOM 1220 C CA . ASN A 1 221 ? 149.660 139.759 102.692 1.00 80.89 221 ASN A CA 1
ATOM 1221 C C . ASN A 1 221 ? 151.165 139.565 102.537 1.00 80.89 221 ASN A C 1
ATOM 1222 O O . ASN A 1 221 ? 151.750 140.044 101.559 1.00 80.89 221 ASN A O 1
ATOM 1227 N N . GLY A 1 222 ? 151.803 138.859 103.467 1.00 83.89 222 GLY A N 1
ATOM 1228 C CA . GLY A 1 222 ? 153.251 138.806 103.521 1.00 83.89 222 GLY A CA 1
ATOM 1229 C C . GLY A 1 222 ? 153.937 137.885 102.530 1.00 83.89 222 GLY A C 1
ATOM 1230 O O . GLY A 1 222 ? 154.765 137.062 102.934 1.00 83.89 222 GLY A O 1
ATOM 1231 N N . GLU A 1 223 ? 153.590 138.020 101.242 1.00 87.85 223 GLU A N 1
ATOM 1232 C CA . GLU A 1 223 ? 154.259 137.358 100.112 1.00 87.85 223 GLU A CA 1
ATOM 1233 C C . GLU A 1 223 ? 154.233 135.834 100.217 1.00 87.85 223 GLU A C 1
ATOM 1234 O O . GLU A 1 223 ? 155.166 135.156 99.782 1.00 87.85 223 GLU A O 1
ATOM 1240 N N . ALA A 1 224 ? 153.170 135.280 100.792 1.00 82.82 224 ALA A N 1
ATOM 1241 C CA . ALA A 1 224 ? 153.044 133.841 100.960 1.00 82.82 224 ALA A CA 1
ATOM 1242 C C . ALA A 1 224 ? 151.682 133.385 100.466 1.00 82.82 224 ALA A C 1
ATOM 1243 O O . ALA A 1 224 ? 150.666 134.033 100.727 1.00 82.82 224 ALA A O 1
ATOM 1245 N N . SER A 1 225 ? 151.671 132.259 99.761 1.00 77.79 225 SER A N 1
ATOM 1246 C CA . SER A 1 225 ? 150.446 131.690 99.220 1.00 77.79 225 SER A CA 1
ATOM 1247 C C . SER A 1 225 ? 149.718 130.911 100.312 1.00 77.79 225 SER A C 1
ATOM 1248 O O . SER A 1 225 ? 150.031 131.007 101.500 1.00 77.79 225 SER A O 1
ATOM 1251 N N . ALA A 1 226 ? 148.717 130.128 99.922 1.00 74.60 226 ALA A N 1
ATOM 1252 C CA . ALA A 1 226 ? 147.998 129.333 100.907 1.00 74.60 226 ALA A CA 1
ATOM 1253 C C . ALA A 1 226 ? 148.747 128.061 101.269 1.00 74.60 226 ALA A C 1
ATOM 1254 O O . ALA A 1 226 ? 148.597 127.559 102.386 1.00 74.60 226 ALA A O 1
ATOM 1256 N N . ALA A 1 227 ? 149.555 127.527 100.354 1.00 73.20 227 ALA A N 1
ATOM 1257 C CA . ALA A 1 227 ? 150.276 126.294 100.637 1.00 73.20 227 ALA A CA 1
ATOM 1258 C C . ALA A 1 227 ? 151.437 126.513 101.592 1.00 73.20 227 ALA A C 1
ATOM 1259 O O . ALA A 1 227 ? 151.902 125.555 102.216 1.00 73.20 227 ALA A O 1
ATOM 1261 N N . VAL A 1 228 ? 151.920 127.745 101.710 1.00 71.79 228 VAL A N 1
ATOM 1262 C CA . VAL A 1 228 ? 152.946 128.051 102.697 1.00 71.79 228 VAL A CA 1
ATOM 1263 C C . VAL A 1 228 ? 152.326 128.197 104.076 1.00 71.79 228 VAL A C 1
ATOM 1264 O O . VAL A 1 228 ? 152.771 127.571 105.043 1.00 71.79 228 VAL A O 1
ATOM 1268 N N . LEU A 1 229 ? 151.269 129.002 104.183 1.00 63.63 229 LEU A N 1
ATOM 1269 C CA . LEU A 1 229 ? 150.669 129.290 105.476 1.00 63.63 229 LEU A CA 1
ATOM 1270 C C . LEU A 1 229 ? 149.854 128.134 106.033 1.00 63.63 229 LEU A C 1
ATOM 1271 O O . LEU A 1 229 ? 149.476 128.186 107.204 1.00 63.63 229 LEU A O 1
ATOM 1276 N N . SER A 1 230 ? 149.567 127.104 105.240 1.00 65.05 230 SER A N 1
ATOM 1277 C CA . SER A 1 230 ? 148.856 125.954 105.784 1.00 65.05 230 SER A CA 1
ATOM 1278 C C . SER A 1 230 ? 149.802 124.950 106.423 1.00 65.05 230 SER A C 1
ATOM 1279 O O . SER A 1 230 ? 149.419 124.275 107.381 1.00 65.05 230 SER A O 1
ATOM 1282 N N . ASP A 1 231 ? 151.023 124.830 105.912 1.00 62.32 231 ASP A N 1
ATOM 1283 C CA . ASP A 1 231 ? 152.062 124.048 106.563 1.00 62.32 231 ASP A CA 1
ATOM 1284 C C . ASP A 1 231 ? 152.868 124.870 107.550 1.00 62.32 231 ASP A C 1
ATOM 1285 O O . ASP A 1 231 ? 153.868 124.380 108.077 1.00 62.32 231 ASP A O 1
ATOM 1290 N N . MET A 1 232 ? 152.470 126.112 107.792 1.00 55.60 232 MET A N 1
ATOM 1291 C CA . MET A 1 232 ? 152.994 126.894 108.898 1.00 55.60 232 MET A CA 1
ATOM 1292 C C . MET A 1 232 ? 152.077 126.852 110.104 1.00 55.60 232 MET A C 1
ATOM 1293 O O . MET A 1 232 ? 152.560 126.849 111.236 1.00 55.60 232 MET A O 1
ATOM 1298 N N . GLN A 1 233 ? 150.762 126.806 109.881 1.00 48.85 233 GLN A N 1
ATOM 1299 C CA . GLN A 1 233 ? 149.827 126.544 110.968 1.00 48.85 233 GLN A CA 1
ATOM 1300 C C . GLN A 1 233 ? 149.956 125.122 111.468 1.00 48.85 233 GLN A C 1
ATOM 1301 O O . GLN A 1 233 ? 149.812 124.862 112.665 1.00 48.85 233 GLN A O 1
ATOM 1307 N N . LEU A 1 234 ? 150.206 124.185 110.560 1.00 46.67 234 LEU A N 1
ATOM 1308 C CA . LEU A 1 234 ? 150.234 122.783 110.931 1.00 46.67 234 LEU A CA 1
ATOM 1309 C C . LEU A 1 234 ? 151.501 122.430 111.685 1.00 46.67 234 LEU A C 1
ATOM 1310 O O . LEU A 1 234 ? 151.499 121.471 112.456 1.00 46.67 234 LEU A O 1
ATOM 1315 N N . SER A 1 235 ? 152.576 123.193 111.502 1.00 41.39 235 SER A N 1
ATOM 1316 C CA . SER A 1 235 ? 153.820 122.890 112.195 1.00 41.39 235 SER A CA 1
ATOM 1317 C C . SER A 1 235 ? 153.824 123.439 113.611 1.00 41.39 235 SER A C 1
ATOM 1318 O O . SER A 1 235 ? 154.348 122.796 114.523 1.00 41.39 235 SER A O 1
ATOM 1321 N N . ILE A 1 236 ? 153.255 124.626 113.819 1.00 37.33 236 ILE A N 1
ATOM 1322 C CA . ILE A 1 236 ? 153.246 125.191 115.159 1.00 37.33 236 ILE A CA 1
ATOM 1323 C C . ILE A 1 236 ? 152.126 124.615 116.012 1.00 37.33 236 ILE A C 1
ATOM 1324 O O . ILE A 1 236 ? 152.199 124.697 117.238 1.00 37.33 236 ILE A O 1
ATOM 1329 N N . SER A 1 237 ? 151.097 124.018 115.411 1.00 37.75 237 SER A N 1
ATOM 1330 C CA . SER A 1 237 ? 150.050 123.386 116.202 1.00 37.75 237 SER A CA 1
ATOM 1331 C C . SER A 1 237 ? 150.479 122.031 116.721 1.00 37.75 237 SER A C 1
ATOM 1332 O O . SER A 1 237 ? 149.972 121.572 117.745 1.00 37.75 237 SER A O 1
ATOM 1335 N N . ARG A 1 238 ? 151.395 121.378 116.025 1.00 39.05 238 ARG A N 1
ATOM 1336 C CA . ARG A 1 238 ? 151.954 120.106 116.438 1.00 39.05 238 ARG A CA 1
ATOM 1337 C C . ARG A 1 238 ? 153.139 120.274 117.365 1.00 39.05 238 ARG A C 1
ATOM 1338 O O . ARG A 1 238 ? 153.807 119.290 117.681 1.00 39.05 238 ARG A O 1
ATOM 1346 N N . GLY A 1 239 ? 153.418 121.496 117.796 1.00 34.59 239 GLY A N 1
ATOM 1347 C CA . GLY A 1 239 ? 154.463 121.762 118.755 1.00 34.59 239 GLY A CA 1
ATOM 1348 C C . GLY A 1 239 ? 153.877 122.442 119.966 1.00 34.59 239 GLY A C 1
ATOM 1349 O O . GLY A 1 239 ? 154.441 122.366 121.055 1.00 34.59 239 GLY A O 1
ATOM 1350 N N . PHE A 1 240 ? 152.735 123.108 119.791 1.00 32.45 240 PHE A N 1
ATOM 1351 C CA . PHE A 1 240 ? 152.001 123.634 120.935 1.00 32.45 240 PHE A CA 1
ATOM 1352 C C . PHE A 1 240 ? 151.347 122.529 121.744 1.00 32.45 240 PHE A C 1
ATOM 1353 O O . PHE A 1 240 ? 151.017 122.747 122.908 1.00 32.45 240 PHE A O 1
ATOM 1361 N N . SER A 1 241 ? 151.146 121.355 121.155 1.00 31.93 241 SER A N 1
ATOM 1362 C CA . SER A 1 241 ? 150.440 120.282 121.837 1.00 31.93 241 SER A CA 1
ATOM 1363 C C . SER A 1 241 ? 151.303 119.613 122.890 1.00 31.93 241 SER A C 1
ATOM 1364 O O . SER A 1 241 ? 150.788 119.173 123.920 1.00 31.93 241 SER A O 1
ATOM 1367 N N . ILE A 1 242 ? 152.607 119.505 122.644 1.00 28.79 242 ILE A N 1
ATOM 1368 C CA . ILE A 1 242 ? 153.502 118.958 123.652 1.00 28.79 242 ILE A CA 1
ATOM 1369 C C . ILE A 1 242 ? 153.667 119.943 124.801 1.00 28.79 242 ILE A C 1
ATOM 1370 O O . ILE A 1 242 ? 153.808 119.539 125.956 1.00 28.79 242 ILE A O 1
ATOM 1375 N N . VAL A 1 243 ? 153.586 121.244 124.521 1.00 28.03 243 VAL A N 1
ATOM 1376 C CA . VAL A 1 243 ? 153.656 122.243 125.582 1.00 28.03 243 VAL A CA 1
ATOM 1377 C C . VAL A 1 243 ? 152.363 122.253 126.397 1.00 28.03 243 VAL A C 1
ATOM 1378 O O . VAL A 1 243 ? 152.377 122.541 127.597 1.00 28.03 243 VAL A O 1
ATOM 1382 N N . MET A 1 244 ? 151.241 121.871 125.793 1.00 29.51 244 MET A N 1
ATOM 1383 C CA . MET A 1 244 ? 149.988 121.814 126.537 1.00 29.51 244 MET A CA 1
ATOM 1384 C C . MET A 1 244 ? 149.857 120.544 127.365 1.00 29.51 244 MET A C 1
ATOM 1385 O O . MET A 1 244 ? 149.215 120.568 128.414 1.00 29.51 244 MET A O 1
ATOM 1390 N N . LEU A 1 245 ? 150.441 119.429 126.930 1.00 28.82 245 LEU A N 1
ATOM 1391 C CA . LEU A 1 245 ? 150.388 118.222 127.747 1.00 28.82 245 LEU A CA 1
ATOM 1392 C C . LEU A 1 245 ? 151.316 118.289 128.949 1.00 28.82 245 LEU A C 1
ATOM 1393 O O . LEU A 1 245 ? 151.152 117.503 129.880 1.00 28.82 245 LEU A O 1
ATOM 1398 N N . ILE A 1 246 ? 152.295 119.191 128.947 1.00 29.55 246 ILE A N 1
ATOM 1399 C CA . ILE A 1 246 ? 153.199 119.300 130.083 1.00 29.55 246 ILE A CA 1
ATOM 1400 C C . ILE A 1 246 ? 152.586 120.160 131.175 1.00 29.55 246 ILE A C 1
ATOM 1401 O O . ILE A 1 246 ? 152.735 119.857 132.361 1.00 29.55 246 ILE A O 1
ATOM 1406 N N . SER A 1 247 ? 151.814 121.180 130.820 1.00 31.53 247 SER A N 1
ATOM 1407 C CA . SER A 1 247 ? 151.147 121.973 131.844 1.00 31.53 247 SER A CA 1
ATOM 1408 C C . SER A 1 247 ? 149.875 121.328 132.361 1.00 31.53 247 SER A C 1
ATOM 1409 O O . SER A 1 247 ? 149.141 121.971 133.109 1.00 31.53 247 SER A O 1
ATOM 1412 N N . TYR A 1 248 ? 149.582 120.093 131.979 1.00 32.10 248 TYR A N 1
ATOM 1413 C CA . TYR A 1 248 ? 148.545 119.315 132.629 1.00 32.10 248 TYR A CA 1
ATOM 1414 C C . TYR A 1 248 ? 149.101 118.152 133.432 1.00 32.10 248 TYR A C 1
ATOM 1415 O O . TYR A 1 248 ? 148.492 117.761 134.424 1.00 32.10 248 TYR A O 1
ATOM 1424 N N . ILE A 1 249 ? 150.246 117.597 133.035 1.00 32.04 249 ILE A N 1
ATOM 1425 C CA . ILE A 1 249 ? 150.951 116.652 133.893 1.00 32.04 249 ILE A CA 1
ATOM 1426 C C . ILE A 1 249 ? 151.475 117.359 135.135 1.00 32.04 249 ILE A C 1
ATOM 1427 O O . ILE A 1 249 ? 151.458 116.801 136.236 1.00 32.04 249 ILE A O 1
ATOM 1432 N N . ALA A 1 250 ? 151.899 118.614 134.994 1.00 35.64 250 ALA A N 1
ATOM 1433 C CA . ALA A 1 250 ? 152.316 119.377 136.164 1.00 35.64 250 ALA A CA 1
ATOM 1434 C C . ALA A 1 250 ? 151.132 119.756 137.034 1.00 35.64 250 ALA A C 1
ATOM 1435 O O . ALA A 1 250 ? 151.275 119.873 138.252 1.00 35.64 250 ALA A O 1
ATOM 1437 N N . TYR A 1 251 ? 149.962 119.952 136.426 1.00 40.68 251 TYR A N 1
ATOM 1438 C CA . TYR A 1 251 ? 148.744 120.213 137.185 1.00 40.68 251 TYR A CA 1
ATOM 1439 C C . TYR A 1 251 ? 148.302 118.983 137.957 1.00 40.68 251 TYR A C 1
ATOM 1440 O O . TYR A 1 251 ? 147.816 119.097 139.082 1.00 40.68 251 TYR A O 1
ATOM 1449 N N . LEU A 1 252 ? 148.487 117.796 137.386 1.00 39.77 252 LEU A N 1
ATOM 1450 C CA . LEU A 1 252 ? 148.192 116.543 138.072 1.00 39.77 252 LEU A CA 1
ATOM 1451 C C . LEU A 1 252 ? 149.252 116.138 139.087 1.00 39.77 252 LEU A C 1
ATOM 1452 O O . LEU A 1 252 ? 149.196 115.014 139.583 1.00 39.77 252 LEU A O 1
ATOM 1457 N N . VAL A 1 253 ? 150.234 116.982 139.378 1.00 42.35 253 VAL A N 1
ATOM 1458 C CA . VAL A 1 253 ? 151.132 116.785 140.503 1.00 42.35 253 VAL A CA 1
ATOM 1459 C C . VAL A 1 253 ? 150.860 117.800 141.600 1.00 42.35 253 VAL A C 1
ATOM 1460 O O . VAL A 1 253 ? 150.827 117.454 142.784 1.00 42.35 253 VAL A O 1
ATOM 1464 N N . PHE A 1 254 ? 150.620 119.051 141.208 1.00 45.26 254 PHE A N 1
ATOM 1465 C CA . PHE A 1 254 ? 150.203 120.101 142.130 1.00 45.26 254 PHE A CA 1
ATOM 1466 C C . PHE A 1 254 ? 148.892 119.755 142.821 1.00 45.26 254 PHE A C 1
ATOM 1467 O O . PHE A 1 254 ? 148.731 119.992 144.021 1.00 45.26 254 PHE A O 1
ATOM 1475 N N . GLN A 1 255 ? 147.950 119.179 142.083 1.00 55.89 255 GLN A N 1
ATOM 1476 C CA . GLN A 1 255 ? 146.653 118.859 142.654 1.00 55.89 255 GLN A CA 1
ATOM 1477 C C . GLN A 1 255 ? 146.696 117.588 143.488 1.00 55.89 255 GLN A C 1
ATOM 1478 O O . GLN A 1 255 ? 146.006 117.498 144.506 1.00 55.89 255 GLN A O 1
ATOM 1484 N N . LEU A 1 256 ? 147.499 116.603 143.097 1.00 57.55 256 LEU A N 1
ATOM 1485 C CA . LEU A 1 256 ? 147.482 115.331 143.807 1.00 57.55 256 LEU A CA 1
ATOM 1486 C C . LEU A 1 256 ? 148.463 115.304 144.970 1.00 57.55 256 LEU A C 1
ATOM 1487 O O . LEU A 1 256 ? 148.065 115.063 146.111 1.00 57.55 256 LEU A O 1
ATOM 1492 N N . TRP A 1 257 ? 149.745 115.535 144.701 1.00 64.95 257 TRP A N 1
ATOM 1493 C CA . TRP A 1 257 ? 150.776 115.240 145.688 1.00 64.95 257 TRP A CA 1
ATOM 1494 C C . TRP A 1 257 ? 151.264 116.467 146.450 1.00 64.95 257 TRP A C 1
ATOM 1495 O O . TRP A 1 257 ? 151.218 116.482 147.683 1.00 64.95 257 TRP A O 1
ATOM 1506 N N . THR A 1 258 ? 151.736 117.494 145.738 1.00 58.58 258 THR A N 1
ATOM 1507 C CA . THR A 1 258 ? 152.489 118.571 146.375 1.00 58.58 258 THR A CA 1
ATOM 1508 C C . THR A 1 258 ? 151.596 119.463 147.228 1.00 58.58 258 THR A C 1
ATOM 1509 O O . THR A 1 258 ? 151.966 119.827 148.350 1.00 58.58 258 THR A O 1
ATOM 1513 N N . HIS A 1 259 ? 150.406 119.794 146.742 1.00 62.52 259 HIS A N 1
ATOM 1514 C CA . HIS A 1 259 ? 149.504 120.644 147.508 1.00 62.52 259 HIS A CA 1
ATOM 1515 C C . HIS A 1 259 ? 148.175 119.967 147.791 1.00 62.52 259 HIS A C 1
ATOM 1516 O O . HIS A 1 259 ? 147.119 120.552 147.547 1.00 62.52 259 HIS A O 1
ATOM 1523 N N . ARG A 1 260 ? 148.216 118.725 148.277 1.00 77.10 260 ARG A N 1
ATOM 1524 C CA . ARG A 1 260 ? 146.987 118.047 148.675 1.00 77.10 260 ARG A CA 1
ATOM 1525 C C . ARG A 1 260 ? 146.377 118.677 149.921 1.00 77.10 260 ARG A C 1
ATOM 1526 O O . ARG A 1 260 ? 145.159 118.881 149.987 1.00 77.10 260 ARG A O 1
ATOM 1534 N N . GLN A 1 261 ? 147.206 118.985 150.922 1.00 84.63 261 GLN A N 1
ATOM 1535 C CA . GLN A 1 261 ? 146.703 119.401 152.227 1.00 84.63 261 GLN A CA 1
ATOM 1536 C C . GLN A 1 261 ? 146.096 120.795 152.210 1.00 84.63 261 GLN A C 1
ATOM 1537 O O . GLN A 1 261 ? 145.308 121.124 153.102 1.00 84.63 261 GLN A O 1
ATOM 1543 N N . LEU A 1 262 ? 146.437 121.612 151.218 1.00 88.45 262 LEU A N 1
ATOM 1544 C CA . LEU A 1 262 ? 145.890 122.957 151.061 1.00 88.45 262 LEU A CA 1
ATOM 1545 C C . LEU A 1 262 ? 144.782 122.970 150.019 1.00 88.45 262 LEU A C 1
ATOM 1546 O O . LEU A 1 262 ? 144.647 123.924 149.247 1.00 88.45 262 LEU A O 1
ATOM 1551 N N . PHE A 1 263 ? 143.986 121.908 149.968 1.00 81.29 263 PHE A N 1
ATOM 1552 C CA . PHE A 1 263 ? 143.115 121.670 148.829 1.00 81.29 263 PHE A CA 1
ATOM 1553 C C . PHE A 1 263 ? 141.873 120.890 149.243 1.00 81.29 263 PHE A C 1
ATOM 1554 O O . PHE A 1 263 ? 141.945 119.692 149.519 1.00 81.29 263 PHE A O 1
ATOM 1562 N N . THR A 1 280 ? 132.544 105.858 152.649 1.00 129.28 280 THR A N 1
ATOM 1563 C CA . THR A 1 280 ? 132.322 104.443 152.376 1.00 129.28 280 THR A CA 1
ATOM 1564 C C . THR A 1 280 ? 131.675 104.238 151.009 1.00 129.28 280 THR A C 1
ATOM 1565 O O . THR A 1 280 ? 131.213 105.190 150.380 1.00 129.28 280 THR A O 1
ATOM 1569 N N . ALA A 1 281 ? 131.652 102.991 150.554 1.00 127.05 281 ALA A N 1
ATOM 1570 C CA . ALA A 1 281 ? 131.095 102.617 149.263 1.00 127.05 281 ALA A CA 1
ATOM 1571 C C . ALA A 1 281 ? 129.844 101.766 149.467 1.00 127.05 281 ALA A C 1
ATOM 1572 O O . ALA A 1 281 ? 129.408 101.519 150.595 1.00 127.05 281 ALA A O 1
ATOM 1574 N N . VAL A 1 282 ? 129.247 101.331 148.353 1.00 122.88 282 VAL A N 1
ATOM 1575 C CA . VAL A 1 282 ? 128.045 100.499 148.385 1.00 122.88 282 VAL A CA 1
ATOM 1576 C C . VAL A 1 282 ? 128.187 99.281 147.477 1.00 122.88 282 VAL A C 1
ATOM 1577 O O . VAL A 1 282 ? 127.382 98.347 147.553 1.00 122.88 282 VAL A O 1
ATOM 1581 N N . ILE A 1 283 ? 129.202 99.277 146.613 1.00 119.35 283 ILE A N 1
ATOM 1582 C CA . ILE A 1 283 ? 129.364 98.257 145.582 1.00 119.35 283 ILE A CA 1
ATOM 1583 C C . ILE A 1 283 ? 130.687 97.535 145.809 1.00 119.35 283 ILE A C 1
ATOM 1584 O O . ILE A 1 283 ? 131.686 98.160 146.178 1.00 119.35 283 ILE A O 1
ATOM 1589 N N . SER A 1 284 ? 130.690 96.218 145.595 1.00 121.74 284 SER A N 1
ATOM 1590 C CA . SER A 1 284 ? 131.913 95.429 145.641 1.00 121.74 284 SER A CA 1
ATOM 1591 C C . SER A 1 284 ? 132.840 95.788 144.476 1.00 121.74 284 SER A C 1
ATOM 1592 O O . SER A 1 284 ? 132.457 96.467 143.520 1.00 121.74 284 SER A O 1
ATOM 1595 N N . PHE A 1 285 ? 134.081 95.293 144.555 1.00 117.49 285 PHE A N 1
ATOM 1596 C CA . PHE A 1 285 ? 135.095 95.653 143.565 1.00 117.49 285 PHE A CA 1
ATOM 1597 C C . PHE A 1 285 ? 134.881 94.946 142.234 1.00 117.49 285 PHE A C 1
ATOM 1598 O O . PHE A 1 285 ? 135.067 95.553 141.173 1.00 117.49 285 PHE A O 1
ATOM 1606 N N . TRP A 1 286 ? 134.524 93.660 142.263 1.00 119.34 286 TRP A N 1
ATOM 1607 C CA . TRP A 1 286 ? 134.457 92.890 141.027 1.00 119.34 286 TRP A CA 1
ATOM 1608 C C . TRP A 1 286 ? 133.267 93.287 140.166 1.00 119.34 286 TRP A C 1
ATOM 1609 O O . TRP A 1 286 ? 133.293 93.074 138.950 1.00 119.34 286 TRP A O 1
ATOM 1620 N N . SER A 1 287 ? 132.237 93.872 140.770 1.00 118.34 287 SER A N 1
ATOM 1621 C CA . SER A 1 287 ? 131.178 94.489 139.988 1.00 118.34 287 SER A CA 1
ATOM 1622 C C . SER A 1 287 ? 131.688 95.685 139.197 1.00 118.34 287 SER A C 1
ATOM 1623 O O . SER A 1 287 ? 131.293 95.874 138.042 1.00 118.34 287 SER A O 1
ATOM 1626 N N . GLY A 1 288 ? 132.580 96.480 139.785 1.00 112.03 288 GLY A N 1
ATOM 1627 C CA . GLY A 1 288 ? 132.993 97.749 139.213 1.00 112.03 288 GLY A CA 1
ATOM 1628 C C . GLY A 1 288 ? 133.848 97.679 137.968 1.00 112.03 288 GLY A C 1
ATOM 1629 O O . GLY A 1 288 ? 134.024 98.705 137.309 1.00 112.03 288 GLY A O 1
ATOM 1630 N N . PHE A 1 289 ? 134.389 96.513 137.623 1.00 105.23 289 PHE A N 1
ATOM 1631 C CA . PHE A 1 289 ? 135.137 96.383 136.382 1.00 105.23 289 PHE A CA 1
ATOM 1632 C C . PHE A 1 289 ? 134.353 95.658 135.300 1.00 105.23 289 PHE A C 1
ATOM 1633 O O . PHE A 1 289 ? 134.644 95.845 134.113 1.00 105.23 289 PHE A O 1
ATOM 1641 N N . ALA A 1 290 ? 133.359 94.855 135.679 1.00 104.20 290 ALA A N 1
ATOM 1642 C CA . ALA A 1 290 ? 132.505 94.212 134.689 1.00 104.20 290 ALA A CA 1
ATOM 1643 C C . ALA A 1 290 ? 131.642 95.236 133.965 1.00 104.20 290 ALA A C 1
ATOM 1644 O O . ALA A 1 290 ? 131.588 95.251 132.730 1.00 104.20 290 ALA A O 1
ATOM 1646 N N . TRP A 1 291 ? 130.966 96.110 134.718 1.00 102.46 291 TRP A N 1
ATOM 1647 C CA . TRP A 1 291 ? 130.067 97.075 134.094 1.00 102.46 291 TRP A CA 1
ATOM 1648 C C . TRP A 1 291 ? 130.821 98.169 133.357 1.00 102.46 291 TRP A C 1
ATOM 1649 O O . TRP A 1 291 ? 130.300 98.726 132.388 1.00 102.46 291 TRP A O 1
ATOM 1660 N N . LEU A 1 292 ? 132.051 98.466 133.757 1.00 95.43 292 LEU A N 1
ATOM 1661 C CA . LEU A 1 292 ? 132.738 99.590 133.143 1.00 95.43 292 LEU A CA 1
ATOM 1662 C C . LEU A 1 292 ? 133.434 99.188 131.843 1.00 95.43 292 LEU A C 1
ATOM 1663 O O . LEU A 1 292 ? 134.169 99.990 131.257 1.00 95.43 292 LEU A O 1
ATOM 1668 N N . VAL A 1 293 ? 133.211 97.964 131.376 1.00 93.85 293 VAL A N 1
ATOM 1669 C CA . VAL A 1 293 ? 133.344 97.625 129.967 1.00 93.85 293 VAL A CA 1
ATOM 1670 C C . VAL A 1 293 ? 131.976 97.520 129.301 1.00 93.85 293 VAL A C 1
ATOM 1671 O O . VAL A 1 293 ? 131.778 98.009 128.187 1.00 93.85 293 VAL A O 1
ATOM 1675 N N . GLY A 1 294 ? 131.005 96.941 130.009 1.00 93.13 294 GLY A N 1
ATOM 1676 C CA . GLY A 1 294 ? 129.627 96.883 129.554 1.00 93.13 294 GLY A CA 1
ATOM 1677 C C . GLY A 1 294 ? 128.911 98.221 129.502 1.00 93.13 294 GLY A C 1
ATOM 1678 O O . GLY A 1 294 ? 127.800 98.279 128.966 1.00 93.13 294 GLY A O 1
ATOM 1679 N N . MET A 1 295 ? 129.496 99.281 130.058 1.00 89.40 295 MET A N 1
ATOM 1680 C CA . MET A 1 295 ? 129.006 100.634 129.841 1.00 89.40 295 MET A CA 1
ATOM 1681 C C . MET A 1 295 ? 129.992 101.469 129.042 1.00 89.40 295 MET A C 1
ATOM 1682 O O . MET A 1 295 ? 129.834 102.687 128.966 1.00 89.40 295 MET A O 1
ATOM 1687 N N . THR A 1 296 ? 131.004 100.849 128.447 1.00 84.87 296 THR A N 1
ATOM 1688 C CA . THR A 1 296 ? 131.939 101.546 127.575 1.00 84.87 296 THR A CA 1
ATOM 1689 C C . THR A 1 296 ? 131.903 101.026 126.148 1.00 84.87 296 THR A C 1
ATOM 1690 O O . THR A 1 296 ? 131.941 101.819 125.206 1.00 84.87 296 THR A O 1
ATOM 1694 N N . LEU A 1 297 ? 131.751 99.715 125.952 1.00 81.83 297 LEU A N 1
ATOM 1695 C CA . LEU A 1 297 ? 131.529 99.202 124.605 1.00 81.83 297 LEU A CA 1
ATOM 1696 C C . LEU A 1 297 ? 130.117 99.447 124.092 1.00 81.83 297 LEU A C 1
ATOM 1697 O O . LEU A 1 297 ? 129.818 99.053 122.962 1.00 81.83 297 LEU A O 1
ATOM 1702 N N . VAL A 1 298 ? 129.244 100.072 124.878 1.00 75.12 298 VAL A N 1
ATOM 1703 C CA . VAL A 1 298 ? 127.976 100.558 124.361 1.00 75.12 298 VAL A CA 1
ATOM 1704 C C . VAL A 1 298 ? 128.055 102.053 124.052 1.00 75.12 298 VAL A C 1
ATOM 1705 O O . VAL A 1 298 ? 127.323 102.534 123.176 1.00 75.12 298 VAL A O 1
ATOM 1709 N N . ILE A 1 299 ? 128.967 102.791 124.691 1.00 67.56 299 ILE A N 1
ATOM 1710 C CA . ILE A 1 299 ? 129.214 104.160 124.256 1.00 67.56 299 ILE A CA 1
ATOM 1711 C C . ILE A 1 299 ? 129.962 104.165 122.932 1.00 67.56 299 ILE A C 1
ATOM 1712 O O . ILE A 1 299 ? 129.651 104.954 122.034 1.00 67.56 299 ILE A O 1
ATOM 1717 N N . ALA A 1 300 ? 130.916 103.249 122.761 1.00 71.76 300 ALA A N 1
ATOM 1718 C CA . ALA A 1 300 ? 131.668 103.195 121.511 1.00 71.76 300 ALA A CA 1
ATOM 1719 C C . ALA A 1 300 ? 130.842 102.643 120.360 1.00 71.76 300 ALA A C 1
ATOM 1720 O O . ALA A 1 300 ? 131.171 102.899 119.200 1.00 71.76 300 ALA A O 1
ATOM 1722 N N . LEU A 1 301 ? 129.785 101.893 120.650 1.00 72.11 301 LEU A N 1
ATOM 1723 C CA . LEU A 1 301 ? 128.903 101.438 119.586 1.00 72.11 301 LEU A CA 1
ATOM 1724 C C . LEU A 1 301 ? 127.965 102.547 119.139 1.00 72.11 301 LEU A C 1
ATOM 1725 O O . LEU A 1 301 ? 127.695 102.688 117.944 1.00 72.11 301 LEU A O 1
ATOM 1730 N N . LEU A 1 302 ? 127.468 103.351 120.077 1.00 69.77 302 LEU A N 1
ATOM 1731 C CA . LEU A 1 302 ? 126.540 104.417 119.726 1.00 69.77 302 LEU A CA 1
ATOM 1732 C C . LEU A 1 302 ? 127.240 105.686 119.270 1.00 69.77 302 LEU A C 1
ATOM 1733 O O . LEU A 1 302 ? 126.598 106.532 118.645 1.00 69.77 302 LEU A O 1
ATOM 1738 N N . SER A 1 303 ? 128.529 105.848 119.562 1.00 64.58 303 SER A N 1
ATOM 1739 C CA . SER A 1 303 ? 129.232 107.028 119.083 1.00 64.58 303 SER A CA 1
ATOM 1740 C C . SER A 1 303 ? 129.606 106.924 117.617 1.00 64.58 303 SER A C 1
ATOM 1741 O O . SER A 1 303 ? 129.953 107.940 117.013 1.00 64.58 303 SER A O 1
ATOM 1744 N N . GLU A 1 304 ? 129.560 105.728 117.032 1.00 71.11 304 GLU A N 1
ATOM 1745 C CA . GLU A 1 304 ? 129.652 105.632 115.582 1.00 71.11 304 GLU A CA 1
ATOM 1746 C C . GLU A 1 304 ? 128.368 106.119 114.931 1.00 71.11 304 GLU A C 1
ATOM 1747 O O . GLU A 1 304 ? 128.408 106.810 113.907 1.00 71.11 304 GLU A O 1
ATOM 1753 N N . TYR A 1 305 ? 127.221 105.787 115.526 1.00 73.48 305 TYR A N 1
ATOM 1754 C CA . TYR A 1 305 ? 125.937 106.121 114.921 1.00 73.48 305 TYR A CA 1
ATOM 1755 C C . TYR A 1 305 ? 125.659 107.616 114.986 1.00 73.48 305 TYR A C 1
ATOM 1756 O O . TYR A 1 305 ? 124.932 108.146 114.142 1.00 73.48 305 TYR A O 1
ATOM 1765 N N . VAL A 1 306 ? 126.225 108.307 115.972 1.00 65.59 306 VAL A N 1
ATOM 1766 C CA . VAL A 1 306 ? 126.077 109.754 116.042 1.00 65.59 306 VAL A CA 1
ATOM 1767 C C . VAL A 1 306 ? 126.962 110.428 115.000 1.00 65.59 306 VAL A C 1
ATOM 1768 O O . VAL A 1 306 ? 126.557 111.404 114.358 1.00 65.59 306 VAL A O 1
ATOM 1772 N N . VAL A 1 307 ? 128.160 109.891 114.774 1.00 61.85 307 VAL A N 1
ATOM 1773 C CA . VAL A 1 307 ? 129.096 110.521 113.847 1.00 61.85 307 VAL A CA 1
ATOM 1774 C C . VAL A 1 307 ? 128.748 110.190 112.402 1.00 61.85 307 VAL A C 1
ATOM 1775 O O . VAL A 1 307 ? 128.656 111.082 111.552 1.00 61.85 307 VAL A O 1
ATOM 1779 N N . ALA A 1 308 ? 128.531 108.912 112.099 1.00 65.37 308 ALA A N 1
ATOM 1780 C CA . ALA A 1 308 ? 128.303 108.504 110.717 1.00 65.37 308 ALA A CA 1
ATOM 1781 C C . ALA A 1 308 ? 126.928 108.886 110.180 1.00 65.37 308 ALA A C 1
ATOM 1782 O O . ALA A 1 308 ? 126.700 108.739 108.976 1.00 65.37 308 ALA A O 1
ATOM 1784 N N . THR A 1 309 ? 126.006 109.349 111.022 1.00 68.84 309 THR A N 1
ATOM 1785 C CA . THR A 1 309 ? 124.665 109.744 110.593 1.00 68.84 309 THR A CA 1
ATOM 1786 C C . THR A 1 309 ? 124.307 111.113 111.150 1.00 68.84 309 THR A C 1
ATOM 1787 O O . THR A 1 309 ? 123.221 111.322 111.688 1.00 68.84 309 THR A O 1
ATOM 1791 N N . ILE A 1 310 ? 125.221 112.072 111.041 1.00 63.21 310 ILE A N 1
ATOM 1792 C CA . ILE A 1 310 ? 124.926 113.440 111.448 1.00 63.21 310 ILE A CA 1
ATOM 1793 C C . ILE A 1 310 ? 124.563 114.312 110.247 1.00 63.21 310 ILE A C 1
ATOM 1794 O O . ILE A 1 310 ? 123.966 115.383 110.429 1.00 63.21 310 ILE A O 1
ATOM 1799 N N . GLU A 1 311 ? 124.844 113.861 109.023 1.00 69.22 311 GLU A N 1
ATOM 1800 C CA . GLU A 1 311 ? 124.609 114.708 107.860 1.00 69.22 311 GLU A CA 1
ATOM 1801 C C . GLU A 1 311 ? 123.152 114.682 107.420 1.00 69.22 311 GLU A C 1
ATOM 1802 O O . GLU A 1 311 ? 122.558 115.739 107.191 1.00 69.22 311 GLU A O 1
ATOM 1808 N N . GLU A 1 312 ? 122.556 113.494 107.287 1.00 73.96 312 GLU A N 1
ATOM 1809 C CA . GLU A 1 312 ? 121.143 113.455 106.923 1.00 73.96 312 GLU A CA 1
ATOM 1810 C C . GLU A 1 312 ? 120.268 113.872 108.094 1.00 73.96 312 GLU A C 1
ATOM 1811 O O . GLU A 1 312 ? 119.181 114.424 107.893 1.00 73.96 312 GLU A O 1
ATOM 1817 N N . ALA A 1 313 ? 120.755 113.698 109.318 1.00 69.81 313 ALA A N 1
ATOM 1818 C CA . ALA A 1 313 ? 120.073 114.226 110.491 1.00 69.81 313 ALA A CA 1
ATOM 1819 C C . ALA A 1 313 ? 120.247 115.729 110.661 1.00 69.81 313 ALA A C 1
ATOM 1820 O O . ALA A 1 313 ? 119.761 116.280 111.650 1.00 69.81 313 ALA A O 1
ATOM 1822 N N . SER A 1 314 ? 120.940 116.396 109.742 1.00 66.64 314 SER A N 1
ATOM 1823 C CA . SER A 1 314 ? 121.012 117.846 109.689 1.00 66.64 314 SER A CA 1
ATOM 1824 C C . SER A 1 314 ? 120.378 118.401 108.423 1.00 66.64 314 SER A C 1
ATOM 1825 O O . SER A 1 314 ? 120.490 119.599 108.158 1.00 66.64 314 SER A O 1
ATOM 1828 N N . ASP A 1 315 ? 119.733 117.551 107.624 1.00 74.60 315 ASP A N 1
ATOM 1829 C CA . ASP A 1 315 ? 118.949 118.000 106.485 1.00 74.60 315 ASP A CA 1
ATOM 1830 C C . ASP A 1 315 ? 117.462 117.735 106.639 1.00 74.60 315 ASP A C 1
ATOM 1831 O O . ASP A 1 315 ? 116.669 118.337 105.911 1.00 74.60 315 ASP A O 1
ATOM 1836 N N . LYS A 1 316 ? 117.068 116.852 107.552 1.00 78.95 316 LYS A N 1
ATOM 1837 C CA . LYS A 1 316 ? 115.663 116.613 107.832 1.00 78.95 316 LYS A CA 1
ATOM 1838 C C . LYS A 1 316 ? 115.159 117.394 109.032 1.00 78.95 316 LYS A C 1
ATOM 1839 O O . LYS A 1 316 ? 113.956 117.368 109.306 1.00 78.95 316 LYS A O 1
ATOM 1845 N N . TRP A 1 317 ? 116.042 118.080 109.749 1.00 73.89 317 TRP A N 1
ATOM 1846 C CA . TRP A 1 317 ? 115.642 118.938 110.850 1.00 73.89 317 TRP A CA 1
ATOM 1847 C C . TRP A 1 317 ? 115.810 120.412 110.537 1.00 73.89 317 TRP A C 1
ATOM 1848 O O . TRP A 1 317 ? 115.347 121.245 111.323 1.00 73.89 317 TRP A O 1
ATOM 1859 N N . ASN A 1 318 ? 116.442 120.736 109.405 1.00 72.83 318 ASN A N 1
ATOM 1860 C CA . ASN A 1 318 ? 116.811 122.092 108.994 1.00 72.83 318 ASN A CA 1
ATOM 1861 C C . ASN A 1 318 ? 117.618 122.792 110.086 1.00 72.83 318 ASN A C 1
ATOM 1862 O O . ASN A 1 318 ? 117.289 123.886 110.544 1.00 72.83 318 ASN A O 1
ATOM 1867 N N . LEU A 1 319 ? 118.675 122.121 110.520 1.00 58.87 319 LEU A N 1
ATOM 1868 C CA . LEU A 1 319 ? 119.648 122.658 111.452 1.00 58.87 319 LEU A CA 1
ATOM 1869 C C . LEU A 1 319 ? 121.032 122.549 110.834 1.00 58.87 319 LEU A C 1
ATOM 1870 O O . LEU A 1 319 ? 121.267 121.747 109.929 1.00 58.87 319 LEU A O 1
ATOM 1875 N N . SER A 1 320 ? 121.952 123.356 111.334 1.00 50.46 320 SER A N 1
ATOM 1876 C CA . SER A 1 320 ? 123.309 123.330 110.821 1.00 50.46 320 SER A CA 1
ATOM 1877 C C . SER A 1 320 ? 124.154 122.316 111.582 1.00 50.46 320 SER A C 1
ATOM 1878 O O . SER A 1 320 ? 123.878 121.977 112.733 1.00 50.46 320 SER A O 1
ATOM 1881 N N . VAL A 1 321 ? 125.204 121.830 110.918 1.00 46.79 321 VAL A N 1
ATOM 1882 C CA . VAL A 1 321 ? 126.134 120.903 111.555 1.00 46.79 321 VAL A CA 1
ATOM 1883 C C . VAL A 1 321 ? 127.038 121.643 112.538 1.00 46.79 321 VAL A C 1
ATOM 1884 O O . VAL A 1 321 ? 127.641 121.024 113.421 1.00 46.79 321 VAL A O 1
ATOM 1888 N N . SER A 1 322 ? 127.102 122.969 112.457 1.00 46.02 322 SER A N 1
ATOM 1889 C CA . SER A 1 322 ? 127.788 123.773 113.455 1.00 46.02 322 SER A CA 1
ATOM 1890 C C . SER A 1 322 ? 126.853 124.278 114.540 1.00 46.02 322 SER A C 1
ATOM 1891 O O . SER A 1 322 ? 127.147 125.299 115.163 1.00 46.02 322 SER A O 1
ATOM 1894 N N . PHE A 1 323 ? 125.723 123.630 114.736 1.00 39.77 323 PHE A N 1
ATOM 1895 C CA . PHE A 1 323 ? 124.821 123.822 115.864 1.00 39.77 323 PHE A CA 1
ATOM 1896 C C . PHE A 1 323 ? 124.507 122.523 116.571 1.00 39.77 323 PHE A C 1
ATOM 1897 O O . PHE A 1 323 ? 124.427 122.506 117.796 1.00 39.77 323 PHE A O 1
ATOM 1905 N N . ILE A 1 324 ? 124.305 121.442 115.821 1.00 40.66 324 ILE A N 1
ATOM 1906 C CA . ILE A 1 324 ? 124.124 120.126 116.416 1.00 40.66 324 ILE A CA 1
ATOM 1907 C C . ILE A 1 324 ? 125.382 119.705 117.155 1.00 40.66 324 ILE A C 1
ATOM 1908 O O . ILE A 1 324 ? 125.318 119.184 118.272 1.00 40.66 324 ILE A O 1
ATOM 1913 N N . SER A 1 325 ? 126.546 119.980 116.570 1.00 37.59 325 SER A N 1
ATOM 1914 C CA . SER A 1 325 ? 127.810 119.533 117.138 1.00 37.59 325 SER A CA 1
ATOM 1915 C C . SER A 1 325 ? 128.217 120.348 118.353 1.00 37.59 325 SER A C 1
ATOM 1916 O O . SER A 1 325 ? 128.843 119.813 119.272 1.00 37.59 325 SER A O 1
ATOM 1919 N N . ILE A 1 326 ? 127.879 121.632 118.376 1.00 37.63 326 ILE A N 1
ATOM 1920 C CA . ILE A 1 326 ? 128.381 122.535 119.402 1.00 37.63 326 ILE A CA 1
ATOM 1921 C C . ILE A 1 326 ? 127.363 122.791 120.516 1.00 37.63 326 ILE A C 1
ATOM 1922 O O . ILE A 1 326 ? 127.764 123.153 121.632 1.00 37.63 326 ILE A O 1
ATOM 1927 N N . ILE A 1 327 ? 126.074 122.546 120.280 1.00 36.56 327 ILE A N 1
ATOM 1928 C CA . ILE A 1 327 ? 125.075 122.838 121.302 1.00 36.56 327 ILE A CA 1
ATOM 1929 C C . ILE A 1 327 ? 124.358 121.575 121.755 1.00 36.56 327 ILE A C 1
ATOM 1930 O O . ILE A 1 327 ? 124.315 121.281 122.950 1.00 36.56 327 ILE A O 1
ATOM 1935 N N . LEU A 1 328 ? 123.783 120.820 120.824 1.00 38.03 328 LEU A N 1
ATOM 1936 C CA . LEU A 1 328 ? 122.948 119.695 121.232 1.00 38.03 328 LEU A CA 1
ATOM 1937 C C . LEU A 1 328 ? 123.765 118.492 121.666 1.00 38.03 328 LEU A C 1
ATOM 1938 O O . LEU A 1 328 ? 123.340 117.749 122.552 1.00 38.03 328 LEU A O 1
ATOM 1943 N N . LEU A 1 329 ? 124.912 118.280 121.068 1.00 37.73 329 LEU A N 1
ATOM 1944 C CA . LEU A 1 329 ? 125.749 117.127 121.378 1.00 37.73 329 LEU A CA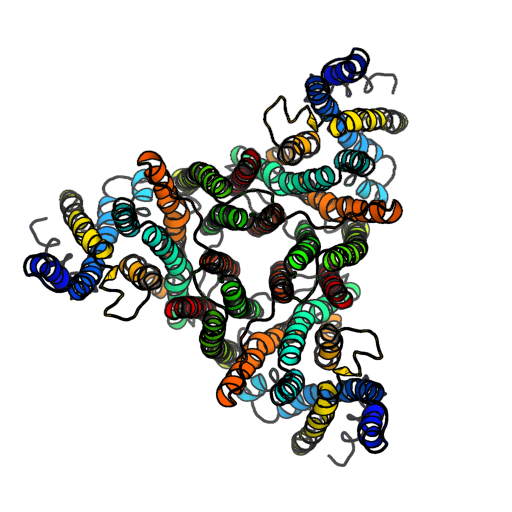 1
ATOM 1945 C C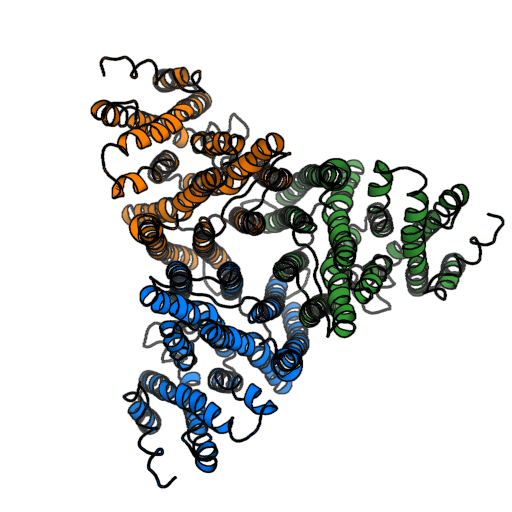 . LEU A 1 329 ? 126.531 117.253 122.695 1.00 37.73 329 LEU A C 1
ATOM 1946 O O . LEU A 1 329 ? 126.677 116.231 123.370 1.00 37.73 329 LEU A O 1
ATOM 1951 N N . PRO A 1 330 ? 127.067 118.419 123.115 1.00 36.96 330 PRO A N 1
ATOM 1952 C CA . PRO A 1 330 ? 127.633 118.493 124.475 1.00 36.96 330 PRO A CA 1
ATOM 1953 C C . PRO A 1 330 ? 126.636 118.331 125.609 1.00 36.96 330 PRO A C 1
ATOM 1954 O O . PRO A 1 330 ? 127.070 118.069 126.734 1.00 36.96 330 PRO A O 1
ATOM 1958 N N . ILE A 1 331 ? 125.334 118.501 125.372 1.00 42.63 331 ILE A N 1
ATOM 1959 C CA . ILE A 1 331 ? 124.348 118.290 126.429 1.00 42.63 331 ILE A CA 1
ATOM 1960 C C . ILE A 1 331 ? 124.266 116.816 126.803 1.00 42.63 331 ILE A C 1
ATOM 1961 O O . ILE A 1 331 ? 124.097 116.470 127.979 1.00 42.63 331 ILE A O 1
ATOM 1966 N N . VAL A 1 332 ? 124.438 115.923 125.831 1.00 49.14 332 VAL A N 1
ATOM 1967 C CA . VAL A 1 332 ? 124.518 114.505 126.146 1.00 49.14 332 VAL A CA 1
ATOM 1968 C C . VAL A 1 332 ? 125.828 114.198 126.851 1.00 49.14 332 VAL A C 1
ATOM 1969 O O . VAL A 1 332 ? 125.879 113.345 127.742 1.00 49.14 332 VAL A O 1
ATOM 1973 N N . GLY A 1 333 ? 126.893 114.918 126.507 1.00 44.65 333 GLY A N 1
ATOM 1974 C CA . GLY A 1 333 ? 128.185 114.634 127.106 1.00 44.65 333 GLY A CA 1
ATOM 1975 C C . GLY A 1 333 ? 128.291 115.135 128.532 1.00 44.65 333 GLY A C 1
ATOM 1976 O O . GLY A 1 333 ? 128.676 114.390 129.436 1.00 44.65 333 GLY A O 1
ATOM 1977 N N . ASN A 1 334 ? 127.959 116.404 128.752 1.00 43.66 334 ASN A N 1
ATOM 1978 C CA . ASN A 1 334 ? 128.015 117.015 130.079 1.00 43.66 334 ASN A CA 1
ATOM 1979 C C . ASN A 1 334 ? 126.678 116.935 130.802 1.00 43.66 334 ASN A C 1
ATOM 1980 O O . ASN A 1 334 ? 126.148 117.943 131.243 1.00 43.66 334 ASN A O 1
ATOM 1985 N N . ALA A 1 335 ? 126.111 115.740 130.921 1.00 46.95 335 ALA A N 1
ATOM 1986 C CA . ALA A 1 335 ? 124.931 115.540 131.743 1.00 46.95 335 ALA A CA 1
ATOM 1987 C C . ALA A 1 335 ? 125.237 114.788 133.024 1.00 46.95 335 ALA A C 1
ATOM 1988 O O . ALA A 1 335 ? 124.350 114.651 133.870 1.00 46.95 335 ALA A O 1
ATOM 1990 N N . ALA A 1 336 ? 126.463 114.289 133.178 1.00 53.52 336 ALA A N 1
ATOM 1991 C CA . ALA A 1 336 ? 126.921 113.770 134.461 1.00 53.52 336 ALA A CA 1
ATOM 1992 C C . ALA A 1 336 ? 127.424 114.894 135.352 1.00 53.52 336 ALA A C 1
ATOM 1993 O O . ALA A 1 336 ? 127.219 114.871 136.569 1.00 53.52 336 ALA A O 1
ATOM 1995 N N . GLU A 1 337 ? 128.070 115.887 134.754 1.00 48.32 337 GLU A N 1
ATOM 1996 C CA . GLU A 1 337 ? 128.603 117.038 135.461 1.00 48.32 337 GLU A CA 1
ATOM 1997 C C . GLU A 1 337 ? 127.565 118.119 135.679 1.00 48.32 337 GLU A C 1
ATOM 1998 O O . GLU A 1 337 ? 127.916 119.199 136.156 1.00 48.32 337 GLU A O 1
ATOM 2004 N N . HIS A 1 338 ? 126.311 117.868 135.326 1.00 45.23 338 HIS A N 1
ATOM 2005 C CA . HIS A 1 338 ? 125.277 118.885 135.349 1.00 45.23 338 HIS A CA 1
ATOM 2006 C C . HIS A 1 338 ? 124.140 118.494 136.276 1.00 45.23 338 HIS A C 1
ATOM 2007 O O . HIS A 1 338 ? 123.128 119.196 136.342 1.00 45.23 338 HIS A O 1
ATOM 2014 N N . ALA A 1 339 ? 124.272 117.379 136.977 1.00 46.79 339 ALA A N 1
ATOM 2015 C CA . ALA A 1 339 ? 123.445 117.087 138.127 1.00 46.79 339 ALA A CA 1
ATOM 2016 C C . ALA A 1 339 ? 124.288 116.882 139.369 1.00 46.79 339 ALA A C 1
ATOM 2017 O O . ALA A 1 339 ? 123.734 116.666 140.446 1.00 46.79 339 ALA A O 1
ATOM 2019 N N . GLY A 1 340 ? 125.608 116.931 139.249 1.00 45.81 340 GLY A N 1
ATOM 2020 C CA . GLY A 1 340 ? 126.473 116.905 140.406 1.00 45.81 340 GLY A CA 1
ATOM 2021 C C . GLY A 1 340 ? 126.866 118.310 140.793 1.00 45.81 340 GLY A C 1
ATOM 2022 O O . GLY A 1 340 ? 127.111 118.597 141.963 1.00 45.81 340 GLY A O 1
ATOM 2023 N N . ALA A 1 341 ? 126.920 119.203 139.814 1.00 44.44 341 ALA A N 1
ATOM 2024 C CA . ALA A 1 341 ? 127.201 120.598 140.099 1.00 44.44 341 ALA A CA 1
ATOM 2025 C C . ALA A 1 341 ? 125.980 121.353 140.593 1.00 44.44 341 ALA A C 1
ATOM 2026 O O . ALA A 1 341 ? 126.133 122.463 141.105 1.00 44.44 341 ALA A O 1
ATOM 2028 N N . VAL A 1 342 ? 124.785 120.786 140.465 1.00 46.32 342 VAL A N 1
ATOM 2029 C CA . VAL A 1 342 ? 123.561 121.441 140.903 1.00 46.32 342 VAL A CA 1
ATOM 2030 C C . VAL A 1 342 ? 123.123 120.954 142.279 1.00 46.32 342 VAL A C 1
ATOM 2031 O O . VAL A 1 342 ? 122.680 121.752 143.102 1.00 46.32 342 VAL A O 1
ATOM 2035 N N . ILE A 1 343 ? 123.276 119.659 142.564 1.00 50.17 343 ILE A N 1
ATOM 2036 C CA . ILE A 1 343 ? 122.904 119.132 143.874 1.00 50.17 343 ILE A CA 1
ATOM 2037 C C . ILE A 1 343 ? 123.843 119.655 144.954 1.00 50.17 343 ILE A C 1
ATOM 2038 O O . ILE A 1 343 ? 123.409 119.984 146.063 1.00 50.17 343 ILE A O 1
ATOM 2043 N N . PHE A 1 344 ? 125.123 119.821 144.636 1.00 52.00 344 PHE A N 1
ATOM 2044 C CA . PHE A 1 344 ? 126.011 120.481 145.586 1.00 52.00 344 PHE A CA 1
ATOM 2045 C C . PHE A 1 344 ? 125.871 121.996 145.585 1.00 52.00 344 PHE A C 1
ATOM 2046 O O . PHE A 1 344 ? 126.569 122.662 146.353 1.00 52.00 344 PHE A O 1
ATOM 2054 N N . ALA A 1 345 ? 125.000 122.560 144.755 1.00 50.23 345 ALA A N 1
ATOM 2055 C CA . ALA A 1 345 ? 124.665 123.970 144.868 1.00 50.23 345 ALA A CA 1
ATOM 2056 C C . ALA A 1 345 ? 123.491 124.213 145.802 1.00 50.23 345 ALA A C 1
ATOM 2057 O O . ALA A 1 345 ? 123.436 125.261 146.448 1.00 50.23 345 ALA A O 1
ATOM 2059 N N . PHE A 1 346 ? 122.545 123.275 145.886 1.00 50.34 346 PHE A N 1
ATOM 2060 C CA . PHE A 1 346 ? 121.488 123.376 146.884 1.00 50.34 346 PHE A CA 1
ATOM 2061 C C . PHE A 1 346 ? 121.995 123.098 148.288 1.00 50.34 346 PHE A C 1
ATOM 2062 O O . PHE A 1 346 ? 121.390 123.563 149.258 1.00 50.34 346 PHE A O 1
ATOM 2070 N N . LYS A 1 347 ? 123.084 122.353 148.421 1.00 56.21 347 LYS A N 1
ATOM 2071 C CA . LYS A 1 347 ? 123.640 122.012 149.719 1.00 56.21 347 LYS A CA 1
ATOM 2072 C C . LYS A 1 347 ? 124.599 123.068 150.238 1.00 56.21 347 LYS A C 1
ATOM 2073 O O . LYS A 1 347 ? 125.207 122.855 151.291 1.00 56.21 347 LYS A O 1
ATOM 2079 N N . ASN A 1 348 ? 124.732 124.184 149.514 1.00 56.73 348 ASN A N 1
ATOM 2080 C CA . ASN A 1 348 ? 125.567 125.334 149.872 1.00 56.73 348 ASN A CA 1
ATOM 2081 C C . ASN A 1 348 ? 127.029 124.929 150.032 1.00 56.73 348 ASN A C 1
ATOM 2082 O O . ASN A 1 348 ? 127.702 125.314 150.987 1.00 56.73 348 ASN A O 1
ATOM 2087 N N . LYS A 1 349 ? 127.523 124.123 149.098 1.00 54.09 349 LYS A N 1
ATOM 2088 C CA . LYS A 1 349 ? 128.932 123.738 149.062 1.00 54.09 349 LYS A CA 1
ATOM 2089 C C . LYS A 1 349 ? 129.442 124.087 147.674 1.00 54.09 349 LYS A C 1
ATOM 2090 O O . LYS A 1 349 ? 129.506 123.231 146.795 1.00 54.09 349 LYS A O 1
ATOM 2096 N N . LEU A 1 350 ? 129.831 125.342 147.486 1.00 52.12 350 LEU A N 1
ATOM 2097 C CA . LEU A 1 350 ? 130.265 125.805 146.178 1.00 52.12 350 LEU A CA 1
ATOM 2098 C C . LEU A 1 350 ? 131.753 125.620 145.949 1.00 52.12 350 LEU A C 1
ATOM 2099 O O . LEU A 1 350 ? 132.256 126.025 144.900 1.00 52.12 350 LEU A O 1
ATOM 2104 N N . ASP A 1 351 ? 132.474 125.031 146.898 1.00 54.73 351 ASP A N 1
ATOM 2105 C CA . ASP A 1 351 ? 133.809 124.544 146.581 1.00 54.73 351 ASP A CA 1
ATOM 2106 C C . ASP A 1 351 ? 133.737 123.339 145.661 1.00 54.73 351 ASP A C 1
ATOM 2107 O O . ASP A 1 351 ? 134.658 123.105 144.874 1.00 54.73 351 ASP A O 1
ATOM 2112 N N . ILE A 1 352 ? 132.651 122.578 145.738 1.00 50.11 352 ILE A N 1
ATOM 2113 C CA . ILE A 1 352 ? 132.533 121.335 144.992 1.00 50.11 352 ILE A CA 1
ATOM 2114 C C . ILE A 1 352 ? 131.899 121.556 143.620 1.00 50.11 352 ILE A C 1
ATOM 2115 O O . ILE A 1 352 ? 132.300 120.916 142.642 1.00 50.11 352 ILE A O 1
ATOM 2120 N N . SER A 1 353 ? 130.968 122.501 143.502 1.00 47.06 353 SER A N 1
ATOM 2121 C CA . SER A 1 353 ? 130.398 122.834 142.203 1.00 47.06 353 SER A CA 1
ATOM 2122 C C . SER A 1 353 ? 131.348 123.628 141.319 1.00 47.06 353 SER A C 1
ATOM 2123 O O . SER A 1 353 ? 131.052 123.806 140.136 1.00 47.06 353 SER A O 1
ATOM 2126 N N . LEU A 1 354 ? 132.459 124.125 141.857 1.00 46.12 354 LEU A N 1
ATOM 2127 C CA . LEU A 1 354 ? 133.521 124.721 141.061 1.00 46.12 354 LEU A CA 1
ATOM 2128 C C . LEU A 1 354 ? 134.644 123.748 140.749 1.00 46.12 354 LEU A C 1
ATOM 2129 O O . LEU A 1 354 ? 135.548 124.096 139.990 1.00 46.12 354 LEU A O 1
ATOM 2134 N N . GLY A 1 355 ? 134.636 122.564 141.338 1.00 45.10 355 GLY A N 1
ATOM 2135 C CA . GLY A 1 355 ? 135.648 121.587 141.015 1.00 45.10 355 GLY A CA 1
ATOM 2136 C C . GLY A 1 355 ? 135.175 120.713 139.882 1.00 45.10 355 GLY A C 1
ATOM 2137 O O . GLY A 1 355 ? 135.972 120.133 139.144 1.00 45.10 355 GLY A O 1
ATOM 2138 N N . VAL A 1 356 ? 133.859 120.618 139.745 1.00 44.39 356 VAL A N 1
ATOM 2139 C CA . VAL A 1 356 ? 133.250 119.842 138.675 1.00 44.39 356 VAL A CA 1
ATOM 2140 C C . VAL A 1 356 ? 133.118 120.671 137.406 1.00 44.39 356 VAL A C 1
ATOM 2141 O O . VAL A 1 356 ? 133.403 120.190 136.310 1.00 44.39 356 VAL A O 1
ATOM 2145 N N . ALA A 1 357 ? 132.727 121.935 137.537 1.00 40.51 357 ALA A N 1
ATOM 2146 C CA . ALA A 1 357 ? 132.463 122.760 136.369 1.00 40.51 357 ALA A CA 1
ATOM 2147 C C . ALA A 1 357 ? 133.724 123.373 135.781 1.00 40.51 357 ALA A C 1
ATOM 2148 O O . ALA A 1 357 ? 133.782 123.592 134.571 1.00 40.51 357 ALA A O 1
ATOM 2150 N N . LEU A 1 358 ? 134.732 123.665 136.599 1.00 39.72 358 LEU A N 1
ATOM 2151 C CA . LEU A 1 358 ? 135.995 124.206 136.105 1.00 39.72 358 LEU A CA 1
ATOM 2152 C C . LEU A 1 358 ? 137.052 123.142 135.862 1.00 39.72 358 LEU A C 1
ATOM 2153 O O . LEU A 1 358 ? 137.781 123.220 134.875 1.00 39.72 358 LEU A O 1
ATOM 2158 N N . GLY A 1 359 ? 137.152 122.140 136.723 1.00 38.06 359 GLY A N 1
ATOM 2159 C CA . GLY A 1 359 ? 138.143 121.102 136.543 1.00 38.06 359 GLY A CA 1
ATOM 2160 C C . GLY A 1 359 ? 137.855 120.125 135.430 1.00 38.06 359 GLY A C 1
ATOM 2161 O O . GLY A 1 359 ? 138.632 119.189 135.232 1.00 38.06 359 GLY A O 1
ATOM 2162 N N . SER A 1 360 ? 136.750 120.305 134.711 1.00 37.05 360 SER A N 1
ATOM 2163 C CA . SER A 1 360 ? 136.426 119.535 133.528 1.00 37.05 360 SER A CA 1
ATOM 2164 C C . SER A 1 360 ? 136.429 120.366 132.263 1.00 37.05 360 SER A C 1
ATOM 2165 O O . SER A 1 360 ? 136.249 119.809 131.182 1.00 37.05 360 SER A O 1
ATOM 2168 N N . ALA A 1 361 ? 136.586 121.677 132.369 1.00 34.77 361 ALA A N 1
ATOM 2169 C CA . ALA A 1 361 ? 136.888 122.518 131.226 1.00 34.77 361 ALA A CA 1
ATOM 2170 C C . ALA A 1 361 ? 138.382 122.703 131.044 1.00 34.77 361 ALA A C 1
ATOM 2171 O O . ALA A 1 361 ? 138.803 123.316 130.062 1.00 34.77 361 ALA A O 1
ATOM 2173 N N . THR A 1 362 ? 139.185 122.205 131.981 1.00 33.61 362 THR A N 1
ATOM 2174 C CA . THR A 1 362 ? 140.634 122.153 131.871 1.00 33.61 362 THR A CA 1
ATOM 2175 C C . THR A 1 362 ? 141.116 120.820 131.331 1.00 33.61 362 THR A C 1
ATOM 2176 O O . THR A 1 362 ? 142.072 120.785 130.556 1.00 33.61 362 THR A O 1
ATOM 2180 N N . GLN A 1 363 ? 140.445 119.726 131.683 1.00 37.57 363 GLN A N 1
ATOM 2181 C CA . GLN A 1 363 ? 140.787 118.434 131.108 1.00 37.57 363 GLN A CA 1
ATOM 2182 C C . GLN A 1 363 ? 140.450 118.384 129.627 1.00 37.57 363 GLN A C 1
ATOM 2183 O O . GLN A 1 363 ? 141.189 117.786 128.838 1.00 37.57 363 GLN A O 1
ATOM 2189 N N . ILE A 1 364 ? 139.352 119.022 129.223 1.00 31.30 364 ILE A N 1
ATOM 2190 C CA . ILE A 1 364 ? 139.055 119.145 127.800 1.00 31.30 364 ILE A CA 1
ATOM 2191 C C . ILE A 1 364 ? 140.046 120.086 127.133 1.00 31.30 364 ILE A C 1
ATOM 2192 O O . ILE A 1 364 ? 140.636 119.756 126.100 1.00 31.30 364 ILE A O 1
ATOM 2197 N N . GLY A 1 365 ? 140.274 121.249 127.736 1.00 30.55 365 GLY A N 1
ATOM 2198 C CA . GLY A 1 365 ? 141.049 122.278 127.073 1.00 30.55 365 GLY A CA 1
ATOM 2199 C C . GLY A 1 365 ? 142.522 121.963 126.956 1.00 30.55 365 GLY A C 1
ATOM 2200 O O . GLY A 1 365 ? 143.183 122.454 126.041 1.00 30.55 365 GLY A O 1
ATOM 2201 N N . LEU A 1 366 ? 143.058 121.141 127.864 1.00 29.34 366 LEU A N 1
ATOM 2202 C CA . LEU A 1 366 ? 144.494 120.900 127.916 1.00 29.34 366 LEU A CA 1
ATOM 2203 C C . LEU A 1 366 ? 144.895 119.435 127.969 1.00 29.34 366 LEU A C 1
ATOM 2204 O O . LEU A 1 366 ? 146.091 119.151 128.012 1.00 29.34 366 LEU A O 1
ATOM 2209 N N . PHE A 1 367 ? 143.966 118.516 127.991 1.00 29.40 367 PHE A N 1
ATOM 2210 C CA . PHE A 1 367 ? 144.364 117.129 127.797 1.00 29.40 367 PHE A CA 1
ATOM 2211 C C . PHE A 1 367 ? 143.612 116.458 126.664 1.00 29.40 367 PHE A C 1
ATOM 2212 O O . PHE A 1 367 ? 144.197 115.639 125.963 1.00 29.40 367 PHE A O 1
ATOM 2220 N N . VAL A 1 368 ? 142.333 116.767 126.465 1.00 31.09 368 VAL A N 1
ATOM 2221 C CA . VAL A 1 368 ? 141.604 116.056 125.423 1.00 31.09 368 VAL A CA 1
ATOM 2222 C C . VAL A 1 368 ? 141.849 116.695 124.067 1.00 31.09 368 VAL A C 1
ATOM 2223 O O . VAL A 1 368 ? 142.051 115.992 123.073 1.00 31.09 368 VAL A O 1
ATOM 2227 N N . VAL A 1 369 ? 141.893 118.020 123.999 1.00 30.69 369 VAL A N 1
ATOM 2228 C CA . VAL A 1 369 ? 142.153 118.706 122.731 1.00 30.69 369 VAL A CA 1
ATOM 2229 C C . VAL A 1 369 ? 143.596 118.531 122.242 1.00 30.69 369 VAL A C 1
ATOM 2230 O O . VAL A 1 369 ? 143.758 118.137 121.079 1.00 30.69 369 VAL A O 1
ATOM 2234 N N . PRO A 1 370 ? 144.673 118.746 123.024 1.00 29.39 370 PRO A N 1
ATOM 2235 C CA . PRO A 1 370 ? 146.004 118.468 122.465 1.00 29.39 370 PRO A CA 1
ATOM 2236 C C . PRO A 1 370 ? 146.328 116.999 122.281 1.00 29.39 370 PRO A C 1
ATOM 2237 O O . PRO A 1 370 ? 147.332 116.701 121.639 1.00 29.39 370 PRO A O 1
ATOM 2241 N N . LEU A 1 371 ? 145.538 116.070 122.800 1.00 33.17 371 LEU A N 1
ATOM 2242 C CA . LEU A 1 371 ? 145.789 114.671 122.487 1.00 33.17 371 LEU A CA 1
ATOM 2243 C C . LEU A 1 371 ? 145.283 114.308 121.102 1.00 33.17 371 LEU A C 1
ATOM 2244 O O . LEU A 1 371 ? 145.806 113.377 120.484 1.00 33.17 371 LEU A O 1
ATOM 2249 N N . THR A 1 372 ? 144.297 115.043 120.593 1.00 34.92 372 THR A N 1
ATOM 2250 C CA . THR A 1 372 ? 143.764 114.767 119.267 1.00 34.92 372 THR A CA 1
ATOM 2251 C C . THR A 1 372 ? 144.744 115.202 118.182 1.00 34.92 372 THR A C 1
ATOM 2252 O O . THR A 1 372 ? 144.811 114.577 117.120 1.00 34.92 372 THR A O 1
ATOM 2256 N N . ILE A 1 373 ? 145.536 116.243 118.449 1.00 35.77 373 ILE A N 1
ATOM 2257 C CA . ILE A 1 373 ? 146.576 116.671 117.518 1.00 35.77 373 ILE A CA 1
ATOM 2258 C C . ILE A 1 373 ? 147.673 115.617 117.421 1.00 35.77 373 ILE A C 1
ATOM 2259 O O . ILE A 1 373 ? 148.199 115.347 116.335 1.00 35.77 373 ILE A O 1
ATOM 2264 N N . ILE A 1 374 ? 148.025 114.993 118.549 1.00 38.98 374 ILE A N 1
ATOM 2265 C CA . ILE A 1 374 ? 149.102 114.007 118.573 1.00 38.98 374 ILE A CA 1
ATOM 2266 C C . ILE A 1 374 ? 148.662 112.715 117.897 1.00 38.98 374 ILE A C 1
ATOM 2267 O O . ILE A 1 374 ? 149.453 112.060 117.211 1.00 38.98 374 ILE A O 1
ATOM 2272 N N . VAL A 1 375 ? 147.394 112.333 118.063 1.00 41.48 375 VAL A N 1
ATOM 2273 C CA . VAL A 1 375 ? 146.876 111.159 117.366 1.00 41.48 375 VAL A CA 1
ATOM 2274 C C . VAL A 1 375 ? 146.769 111.431 115.868 1.00 41.48 375 VAL A C 1
ATOM 2275 O O . VAL A 1 375 ? 147.062 110.560 115.041 1.00 41.48 375 VAL A O 1
ATOM 2279 N N . ALA A 1 376 ? 146.409 112.657 115.493 1.00 43.73 376 ALA A N 1
ATOM 2280 C CA . ALA A 1 376 ? 146.440 113.031 114.085 1.00 43.73 376 ALA A CA 1
ATOM 2281 C C . ALA A 1 376 ? 147.865 113.141 113.563 1.00 43.73 376 ALA A C 1
ATOM 2282 O O . ALA A 1 376 ? 148.096 112.947 112.368 1.00 43.73 376 ALA A O 1
ATOM 2284 N N . TRP A 1 377 ? 148.822 113.460 114.439 1.00 49.15 377 TRP A N 1
ATOM 2285 C CA . TRP A 1 377 ? 150.227 113.512 114.043 1.00 49.15 377 TRP A CA 1
ATOM 2286 C C . TRP A 1 377 ? 150.730 112.130 113.657 1.00 49.15 377 TRP A C 1
ATOM 2287 O O . TRP A 1 377 ? 151.528 111.988 112.726 1.00 49.15 377 TRP A O 1
ATOM 2298 N N . ILE A 1 378 ? 150.246 111.097 114.341 1.00 45.99 378 ILE A N 1
ATOM 2299 C CA . ILE A 1 378 ? 150.718 109.740 114.101 1.00 45.99 378 ILE A CA 1
ATOM 2300 C C . ILE A 1 378 ? 150.014 109.125 112.900 1.00 45.99 378 ILE A C 1
ATOM 2301 O O . ILE A 1 378 ? 150.640 108.453 112.074 1.00 45.99 378 ILE A O 1
ATOM 2306 N N . LEU A 1 379 ? 148.718 109.377 112.756 1.00 46.42 379 LEU A N 1
ATOM 2307 C CA . LEU A 1 379 ? 147.922 108.764 111.702 1.00 46.42 379 LEU A CA 1
ATOM 2308 C C . LEU A 1 379 ? 148.062 109.456 110.352 1.00 46.42 379 LEU A C 1
ATOM 2309 O O . LEU A 1 379 ? 147.466 108.992 109.376 1.00 46.42 379 LEU A O 1
ATOM 2314 N N . GLY A 1 380 ? 148.819 110.542 110.261 1.00 46.55 380 GLY A N 1
ATOM 2315 C CA . GLY A 1 380 ? 148.964 111.222 108.992 1.00 46.55 380 GLY A CA 1
ATOM 2316 C C . GLY A 1 380 ? 147.778 112.059 108.581 1.00 46.55 380 GLY A C 1
ATOM 2317 O O . GLY A 1 380 ? 147.649 112.390 107.401 1.00 46.55 380 GLY A O 1
ATOM 2318 N N . ILE A 1 381 ? 146.907 112.413 109.516 1.00 44.77 381 ILE A N 1
ATOM 2319 C CA . ILE A 1 381 ? 145.741 113.239 109.241 1.00 44.77 381 ILE A CA 1
ATOM 2320 C C . ILE A 1 381 ? 146.072 114.673 109.619 1.00 44.77 381 ILE A C 1
ATOM 2321 O O . ILE A 1 381 ? 146.575 114.931 110.717 1.00 44.77 381 ILE A O 1
ATOM 2326 N N . ASN A 1 382 ? 145.807 115.604 108.711 1.00 47.83 382 ASN A N 1
ATOM 2327 C CA . ASN A 1 382 ? 146.098 117.007 108.961 1.00 47.83 382 ASN A CA 1
ATOM 2328 C C . ASN A 1 382 ? 145.072 117.585 109.925 1.00 47.83 382 ASN A C 1
ATOM 2329 O O . ASN A 1 382 ? 143.875 117.587 109.632 1.00 47.83 382 ASN A O 1
ATOM 2334 N N . MET A 1 383 ? 145.534 118.087 111.066 1.00 41.53 383 MET A N 1
ATOM 2335 C CA . MET A 1 383 ? 144.656 118.772 112.005 1.00 41.53 383 MET A CA 1
ATOM 2336 C C . MET A 1 383 ? 145.469 119.742 112.844 1.00 41.53 383 MET A C 1
ATOM 2337 O O . MET A 1 383 ? 146.481 119.357 113.430 1.00 41.53 383 MET A O 1
ATOM 2342 N N . ASP A 1 384 ? 145.017 120.990 112.903 1.00 42.19 384 ASP A N 1
ATOM 2343 C CA . ASP A 1 384 ? 145.667 122.053 113.653 1.00 42.19 384 ASP A CA 1
ATOM 2344 C C . ASP A 1 384 ? 144.670 122.679 114.619 1.00 42.19 384 ASP A C 1
ATOM 2345 O O . ASP A 1 384 ? 143.488 122.335 114.631 1.00 42.19 384 ASP A O 1
ATOM 2350 N N . LEU A 1 385 ? 145.146 123.622 115.428 1.00 37.91 385 LEU A N 1
ATOM 2351 C CA . LEU A 1 385 ? 144.342 124.230 116.479 1.00 37.91 385 LEU A CA 1
ATOM 2352 C C . LEU A 1 385 ? 143.555 125.442 115.995 1.00 37.91 385 LEU A C 1
ATOM 2353 O O . LEU A 1 385 ? 143.213 126.310 116.800 1.00 37.91 385 LEU A O 1
ATOM 2358 N N . ASN A 1 386 ? 143.262 125.517 114.703 1.00 41.45 386 ASN A N 1
ATOM 2359 C CA . ASN A 1 386 ? 142.530 126.632 114.110 1.00 41.45 386 ASN A CA 1
ATOM 2360 C C . ASN A 1 386 ? 141.046 126.295 114.158 1.00 41.45 386 ASN A C 1
ATOM 2361 O O . ASN A 1 386 ? 140.553 125.500 113.357 1.00 41.45 386 ASN A O 1
ATOM 2366 N N . PHE A 1 387 ? 140.327 126.897 115.101 1.00 40.39 387 PHE A N 1
ATOM 2367 C CA . PHE A 1 387 ? 138.885 126.696 115.155 1.00 40.39 387 PHE A CA 1
ATOM 2368 C C . PHE A 1 387 ? 138.168 127.626 114.183 1.00 40.39 387 PHE A C 1
ATOM 2369 O O . PHE A 1 387 ? 137.390 127.173 113.339 1.00 40.39 387 PHE A O 1
ATOM 2377 N N . GLY A 1 388 ? 138.425 128.926 114.283 1.00 41.01 388 GLY A N 1
ATOM 2378 C CA . GLY A 1 388 ? 137.827 129.900 113.405 1.00 41.01 388 GLY A CA 1
ATOM 2379 C C . GLY A 1 388 ? 137.740 131.249 114.081 1.00 41.01 388 GLY A C 1
ATOM 2380 O O . GLY A 1 388 ? 138.045 131.381 115.267 1.00 41.01 388 GLY A O 1
ATOM 2381 N N . PRO A 1 389 ? 137.329 132.279 113.349 1.00 41.90 389 PRO A N 1
ATOM 2382 C CA . PRO A 1 389 ? 137.266 133.618 113.947 1.00 41.90 389 PRO A CA 1
ATOM 2383 C C . PRO A 1 389 ? 136.075 133.808 114.866 1.00 41.90 389 PRO A C 1
ATOM 2384 O O . PRO A 1 389 ? 136.184 134.470 115.899 1.00 41.90 389 PRO A O 1
ATOM 2388 N N . LEU A 1 390 ? 134.936 133.224 114.505 1.00 41.94 390 LEU A N 1
ATOM 2389 C CA . LEU A 1 390 ? 133.716 133.395 115.278 1.00 41.94 390 LEU A CA 1
ATOM 2390 C C . LEU A 1 390 ? 133.691 132.490 116.499 1.00 41.94 390 LEU A C 1
ATOM 2391 O O . LEU A 1 390 ? 133.022 132.809 117.483 1.00 41.94 390 LEU A O 1
ATOM 2396 N N . GLU A 1 391 ? 134.425 131.382 116.458 1.00 41.91 391 GLU A N 1
ATOM 2397 C CA . GLU A 1 391 ? 134.512 130.463 117.579 1.00 41.91 391 GLU A CA 1
ATOM 2398 C C . GLU A 1 391 ? 135.556 130.875 118.602 1.00 41.91 391 GLU A C 1
ATOM 2399 O O . GLU A 1 391 ? 135.456 130.471 119.762 1.00 41.91 391 GLU A O 1
ATOM 2405 N N . THR A 1 392 ? 136.559 131.654 118.202 1.00 40.76 392 THR A N 1
ATOM 2406 C CA . THR A 1 392 ? 137.604 132.070 119.129 1.00 40.76 392 THR A CA 1
ATOM 2407 C C . THR A 1 392 ? 137.166 133.280 119.946 1.00 40.76 392 THR A C 1
ATOM 2408 O O . THR A 1 392 ? 137.499 133.386 121.130 1.00 40.76 392 THR A O 1
ATOM 2412 N N . GLY A 1 393 ? 136.392 134.184 119.347 1.00 36.96 393 GLY A N 1
ATOM 2413 C CA . GLY A 1 393 ? 135.850 135.300 120.102 1.00 36.96 393 GLY A CA 1
ATOM 2414 C C . GLY A 1 393 ? 134.838 134.889 121.154 1.00 36.96 393 GLY A C 1
ATOM 2415 O O . GLY A 1 393 ? 134.664 135.586 122.155 1.00 36.96 393 GLY A O 1
ATOM 2416 N N . CYS A 1 394 ? 134.157 133.763 120.947 1.00 38.32 394 CYS A N 1
ATOM 2417 C CA . CYS A 1 394 ? 133.290 133.218 121.982 1.00 38.32 394 CYS A CA 1
ATOM 2418 C C . CYS A 1 394 ? 134.092 132.547 123.086 1.00 38.32 394 CYS A C 1
ATOM 2419 O O . CYS A 1 394 ? 133.648 132.507 124.236 1.00 38.32 394 CYS A O 1
ATOM 2422 N N . LEU A 1 395 ? 135.267 132.016 122.757 1.00 37.88 395 LEU A N 1
ATOM 2423 C CA . LEU A 1 395 ? 136.147 131.432 123.760 1.00 37.88 395 LEU A CA 1
ATOM 2424 C C . LEU A 1 395 ? 136.859 132.498 124.582 1.00 37.88 395 LEU A C 1
ATOM 2425 O O . LEU A 1 395 ? 137.168 132.267 125.754 1.00 37.88 395 LEU A O 1
ATOM 2430 N N . ALA A 1 396 ? 137.113 133.667 123.999 1.00 35.78 396 ALA A N 1
ATOM 2431 C CA . ALA A 1 396 ? 137.867 134.692 124.706 1.00 35.78 396 ALA A CA 1
ATOM 2432 C C . ALA A 1 396 ? 137.023 135.368 125.773 1.00 35.78 396 ALA A C 1
ATOM 2433 O O . ALA A 1 396 ? 137.514 135.652 126.869 1.00 35.78 396 ALA A O 1
ATOM 2435 N N . VAL A 1 397 ? 135.754 135.638 125.471 1.00 39.04 397 VAL A N 1
ATOM 2436 C CA . VAL A 1 397 ? 134.889 136.328 126.420 1.00 39.04 397 VAL A CA 1
ATOM 2437 C C . VAL A 1 397 ? 134.369 135.368 127.485 1.00 39.04 397 VAL A C 1
ATOM 2438 O O . VAL A 1 397 ? 134.070 135.796 128.605 1.00 39.04 397 VAL A O 1
ATOM 2442 N N . SER A 1 398 ? 134.317 134.068 127.186 1.00 38.41 398 SER A N 1
ATOM 2443 C CA . SER A 1 398 ? 133.873 133.079 128.164 1.00 38.41 398 SER A CA 1
ATOM 2444 C C . SER A 1 398 ? 134.852 132.935 129.316 1.00 38.41 398 SER A C 1
ATOM 2445 O O . SER A 1 398 ? 134.450 132.581 130.426 1.00 38.41 398 SER A O 1
ATOM 2448 N N . ILE A 1 399 ? 136.134 133.183 129.068 1.00 38.49 399 ILE A N 1
ATOM 2449 C CA . ILE A 1 399 ? 137.137 133.106 130.119 1.00 38.49 399 ILE A CA 1
ATOM 2450 C C . ILE A 1 399 ? 137.187 134.412 130.899 1.00 38.49 399 ILE A C 1
ATOM 2451 O O . ILE A 1 399 ? 137.416 134.411 132.112 1.00 38.49 399 ILE A O 1
ATOM 2456 N N . ILE A 1 400 ? 136.922 135.536 130.241 1.00 39.22 400 ILE A N 1
ATOM 2457 C CA . ILE A 1 400 ? 137.006 136.825 130.916 1.00 39.22 400 ILE A CA 1
ATOM 2458 C C . ILE A 1 400 ? 135.786 137.071 131.797 1.00 39.22 400 ILE A C 1
ATOM 2459 O O . ILE A 1 400 ? 135.919 137.544 132.928 1.00 39.22 400 ILE A O 1
ATOM 2464 N N . ILE A 1 401 ? 134.584 136.722 131.330 1.00 38.06 401 ILE A N 1
ATOM 2465 C CA . ILE A 1 401 ? 133.407 136.935 132.168 1.00 38.06 401 ILE A CA 1
ATOM 2466 C C . ILE A 1 401 ? 133.353 135.923 133.309 1.00 38.06 401 ILE A C 1
ATOM 2467 O O . ILE A 1 401 ? 132.738 136.190 134.347 1.00 38.06 401 ILE A O 1
ATOM 2472 N N . THR A 1 402 ? 134.037 134.789 133.176 1.00 40.52 402 THR A N 1
ATOM 2473 C CA . THR A 1 402 ? 134.077 133.824 134.263 1.00 40.52 402 THR A CA 1
ATOM 2474 C C . THR A 1 402 ? 135.103 134.230 135.309 1.00 40.52 402 THR A C 1
ATOM 2475 O O . THR A 1 402 ? 134.893 134.002 136.504 1.00 40.52 402 THR A O 1
ATOM 2479 N N . ALA A 1 403 ? 136.195 134.862 134.882 1.00 45.25 403 ALA A N 1
ATOM 2480 C CA . ALA A 1 403 ? 137.234 135.271 135.818 1.00 45.25 403 ALA A CA 1
ATOM 2481 C C . ALA A 1 403 ? 136.785 136.444 136.674 1.00 45.25 403 ALA A C 1
ATOM 2482 O O . ALA A 1 403 ? 137.058 136.474 137.877 1.00 45.25 403 ALA A O 1
ATOM 2484 N N . PHE A 1 404 ? 136.095 137.419 136.082 1.00 49.87 404 PHE A N 1
ATOM 2485 C CA . PHE A 1 404 ? 135.631 138.558 136.865 1.00 49.87 404 PHE A CA 1
ATOM 2486 C C . PHE A 1 404 ? 134.444 138.219 137.753 1.00 49.87 404 PHE A C 1
ATOM 2487 O O . PHE A 1 404 ? 134.151 138.974 138.684 1.00 49.87 404 PHE A O 1
ATOM 2495 N N . THR A 1 405 ? 133.756 137.111 137.496 1.00 45.62 405 THR A N 1
ATOM 2496 C CA . THR A 1 405 ? 132.669 136.698 138.375 1.00 45.62 405 THR A CA 1
ATOM 2497 C C . THR A 1 405 ? 133.203 136.095 139.669 1.00 45.62 405 THR A C 1
ATOM 2498 O O . THR A 1 405 ? 132.680 136.372 140.754 1.00 45.62 405 THR A O 1
ATOM 2502 N N . LEU A 1 406 ? 134.277 135.316 139.581 1.00 49.75 406 LEU A N 1
ATOM 2503 C CA . LEU A 1 406 ? 134.741 134.466 140.673 1.00 49.75 406 LEU A CA 1
ATOM 2504 C C . LEU A 1 406 ? 135.952 135.043 141.390 1.00 49.75 406 LEU A C 1
ATOM 2505 O O . LEU A 1 406 ? 136.850 134.292 141.773 1.00 49.75 406 LEU A O 1
ATOM 2510 N N . GLN A 1 407 ? 136.036 136.355 141.589 1.00 60.06 407 GLN A N 1
ATOM 2511 C CA . GLN A 1 407 ? 137.250 136.942 142.137 1.00 60.06 407 GLN A CA 1
ATOM 2512 C C . GLN A 1 407 ? 137.077 137.505 143.541 1.00 60.06 407 GLN A C 1
ATOM 2513 O O . GLN A 1 407 ? 137.946 138.249 144.000 1.00 60.06 407 GLN A O 1
ATOM 2519 N N . ASP A 1 408 ? 135.996 137.170 144.242 1.00 61.15 408 ASP A N 1
ATOM 2520 C CA . ASP A 1 408 ? 135.859 137.630 145.616 1.00 61.15 408 ASP A CA 1
ATOM 2521 C C . ASP A 1 408 ? 135.354 136.577 146.589 1.00 61.15 408 ASP A C 1
ATOM 2522 O O . ASP A 1 408 ? 135.235 136.880 147.778 1.00 61.15 408 ASP A O 1
ATOM 2527 N N . GLY A 1 409 ? 135.057 135.363 146.137 1.00 59.77 409 GLY A N 1
ATOM 2528 C CA . GLY A 1 409 ? 134.644 134.315 147.048 1.00 59.77 409 GLY A CA 1
ATOM 2529 C C . GLY A 1 409 ? 133.252 134.476 147.614 1.00 59.77 409 GLY A C 1
ATOM 2530 O O . GLY A 1 409 ? 132.989 134.016 148.726 1.00 59.77 409 GLY A O 1
ATOM 2531 N N . SER A 1 410 ? 132.350 135.122 146.881 1.00 55.30 410 SER A N 1
ATOM 2532 C CA . SER A 1 410 ? 130.973 135.266 147.321 1.00 55.30 410 SER A CA 1
ATOM 2533 C C . SER A 1 410 ? 130.074 135.251 146.099 1.00 55.30 410 SER A C 1
ATOM 2534 O O . SER A 1 410 ? 130.454 135.737 145.032 1.00 55.30 410 SER A O 1
ATOM 2537 N N . SER A 1 411 ? 128.872 134.705 146.263 1.00 51.87 411 SER A N 1
ATOM 2538 C CA . SER A 1 411 ? 127.969 134.522 145.139 1.00 51.87 411 SER A CA 1
ATOM 2539 C C . SER A 1 411 ? 126.546 134.892 145.520 1.00 51.87 411 SER A C 1
ATOM 2540 O O . SER A 1 411 ? 126.196 134.992 146.697 1.00 51.87 411 SER A O 1
ATOM 2543 N N . HIS A 1 412 ? 125.733 135.089 144.486 1.00 46.64 412 HIS A N 1
ATOM 2544 C CA . HIS A 1 412 ? 124.299 135.331 144.583 1.00 46.64 412 HIS A CA 1
ATOM 2545 C C . HIS A 1 412 ? 123.702 134.988 143.225 1.00 46.64 412 HIS A C 1
ATOM 2546 O O . HIS A 1 412 ? 124.411 134.540 142.322 1.00 46.64 412 HIS A O 1
ATOM 2553 N N . TYR A 1 413 ? 122.388 135.186 143.078 1.00 45.16 413 TYR A N 1
ATOM 2554 C CA . TYR A 1 413 ? 121.722 134.664 141.891 1.00 45.16 413 TYR A CA 1
ATOM 2555 C C . TYR A 1 413 ? 121.997 135.490 140.646 1.00 45.16 413 TYR A C 1
ATOM 2556 O O . TYR A 1 413 ? 121.946 134.949 139.543 1.00 45.16 413 TYR A O 1
ATOM 2565 N N . MET A 1 414 ? 122.296 136.775 140.788 1.00 41.96 414 MET A N 1
ATOM 2566 C CA . MET A 1 414 ? 122.526 137.613 139.621 1.00 41.96 414 MET A CA 1
ATOM 2567 C C . MET A 1 414 ? 123.889 137.364 138.989 1.00 41.96 414 MET A C 1
ATOM 2568 O O . MET A 1 414 ? 124.110 137.768 137.847 1.00 41.96 414 MET A O 1
ATOM 2573 N N . LYS A 1 415 ? 124.801 136.681 139.677 1.00 42.72 415 LYS A N 1
ATOM 2574 C CA . LYS A 1 415 ? 126.029 136.268 139.014 1.00 42.72 415 LYS A CA 1
ATOM 2575 C C . LYS A 1 415 ? 125.795 135.126 138.046 1.00 42.72 415 LYS A C 1
ATOM 2576 O O . LYS A 1 415 ? 126.567 134.969 137.102 1.00 42.72 415 LYS A O 1
ATOM 2582 N N . GLY A 1 416 ? 124.751 134.338 138.249 1.00 36.10 416 GLY A N 1
ATOM 2583 C CA . GLY A 1 416 ? 124.541 133.159 137.442 1.00 36.10 416 GLY A CA 1
ATOM 2584 C C . GLY A 1 416 ? 123.572 133.372 136.306 1.00 36.10 416 GLY A C 1
ATOM 2585 O O . GLY A 1 416 ? 123.584 132.625 135.330 1.00 36.10 416 GLY A O 1
ATOM 2586 N N . LEU A 1 417 ? 122.716 134.377 136.421 1.00 32.58 417 LEU A N 1
ATOM 2587 C CA . LEU A 1 417 ? 121.833 134.718 135.320 1.00 32.58 417 LEU A CA 1
ATOM 2588 C C . LEU A 1 417 ? 122.567 135.448 134.204 1.00 32.58 417 LEU A C 1
ATOM 2589 O O . LEU A 1 417 ? 122.142 135.376 133.051 1.00 32.58 417 LEU A O 1
ATOM 2594 N N . VAL A 1 418 ? 123.677 136.118 134.506 1.00 33.23 418 VAL A N 1
ATOM 2595 C CA . VAL A 1 418 ? 124.463 136.729 133.443 1.00 33.23 418 VAL A CA 1
ATOM 2596 C C . VAL A 1 418 ? 125.231 135.658 132.674 1.00 33.23 418 VAL A C 1
ATOM 2597 O O . VAL A 1 418 ? 125.435 135.776 131.461 1.00 33.23 418 VAL A O 1
ATOM 2601 N N . LEU A 1 419 ? 125.606 134.566 133.336 1.00 31.72 419 LEU A N 1
ATOM 2602 C CA . LEU A 1 419 ? 126.283 133.484 132.635 1.00 31.72 419 LEU A CA 1
ATOM 2603 C C . LEU A 1 419 ? 125.322 132.630 131.823 1.00 31.72 419 LEU A C 1
ATOM 2604 O O . LEU A 1 419 ? 125.732 132.048 130.820 1.00 31.72 419 LEU A O 1
ATOM 2609 N N . LEU A 1 420 ? 124.059 132.517 132.234 1.00 32.21 420 LEU A N 1
ATOM 2610 C CA . LEU A 1 420 ? 123.098 131.808 131.399 1.00 32.21 420 LEU A CA 1
ATOM 2611 C C . LEU A 1 420 ? 122.769 132.596 130.149 1.00 32.21 420 LEU A C 1
ATOM 2612 O O . LEU A 1 420 ? 122.707 132.027 129.058 1.00 32.21 420 LEU A O 1
ATOM 2617 N N . LEU A 1 421 ? 122.556 133.904 130.281 1.00 30.69 421 LEU A N 1
ATOM 2618 C CA . LEU A 1 421 ? 122.163 134.697 129.128 1.00 30.69 421 LEU A CA 1
ATOM 2619 C C . LEU A 1 421 ? 123.304 134.903 128.147 1.00 30.69 421 LEU A C 1
ATOM 2620 O O . LEU A 1 421 ? 123.040 135.141 126.971 1.00 30.69 421 LEU A O 1
ATOM 2625 N N . CYS A 1 422 ? 124.559 134.784 128.583 1.00 32.72 422 CYS A N 1
ATOM 2626 C CA . CYS A 1 422 ? 125.658 134.743 127.624 1.00 32.72 422 CYS A CA 1
ATOM 2627 C C . CYS A 1 422 ? 125.741 133.420 126.885 1.00 32.72 422 CYS A C 1
ATOM 2628 O O . CYS A 1 422 ? 126.454 133.337 125.885 1.00 32.72 422 CYS A O 1
ATOM 2631 N N . TYR A 1 423 ? 125.048 132.389 127.347 1.00 33.36 423 TYR A N 1
ATOM 2632 C CA . TYR A 1 423 ? 124.977 131.143 126.607 1.00 33.36 423 TYR A CA 1
ATOM 2633 C C . TYR A 1 423 ? 123.768 131.089 125.687 1.00 33.36 423 TYR A C 1
ATOM 2634 O O . TYR A 1 423 ? 123.782 130.334 124.714 1.00 33.36 423 TYR A O 1
ATOM 2643 N N . PHE A 1 424 ? 122.733 131.886 125.949 1.00 32.01 424 PHE A N 1
ATOM 2644 C CA . PHE A 1 424 ? 121.669 132.059 124.974 1.00 32.01 424 PHE A CA 1
ATOM 2645 C C . PHE A 1 424 ? 122.025 133.060 123.891 1.00 32.01 424 PHE A C 1
ATOM 2646 O O . PHE A 1 424 ? 121.229 133.249 122.975 1.00 32.01 424 PHE A O 1
ATOM 2654 N N . ILE A 1 425 ? 123.175 133.717 123.982 1.00 31.28 425 ILE A N 1
ATOM 2655 C CA . ILE A 1 425 ? 123.673 134.574 122.911 1.00 31.28 425 ILE A CA 1
ATOM 2656 C C . ILE A 1 425 ? 124.530 133.784 121.935 1.00 31.28 425 ILE A C 1
ATOM 2657 O O . ILE A 1 425 ? 124.424 133.963 120.721 1.00 31.28 425 ILE A O 1
ATOM 2662 N N . ILE A 1 426 ? 125.367 132.887 122.455 1.00 35.64 426 ILE A N 1
ATOM 2663 C CA . ILE A 1 426 ? 126.105 131.965 121.603 1.00 35.64 426 ILE A CA 1
ATOM 2664 C C . ILE A 1 426 ? 125.149 131.028 120.878 1.00 35.64 426 ILE A C 1
ATOM 2665 O O . ILE A 1 426 ? 125.309 130.765 119.684 1.00 35.64 426 ILE A O 1
ATOM 2670 N N . ALA A 1 427 ? 124.094 130.577 121.555 1.00 32.26 427 ALA A N 1
ATOM 2671 C CA . ALA A 1 427 ? 123.175 129.624 120.949 1.00 32.26 427 ALA A CA 1
ATOM 2672 C C . ALA A 1 427 ? 122.252 130.238 119.905 1.00 32.26 427 ALA A C 1
ATOM 2673 O O . ALA A 1 427 ? 121.562 129.488 119.215 1.00 32.26 427 ALA A O 1
ATOM 2675 N N . ILE A 1 428 ? 122.203 131.559 119.774 1.00 36.31 428 ILE A N 1
ATOM 2676 C CA . ILE A 1 428 ? 121.494 132.176 118.657 1.00 36.31 428 ILE A CA 1
ATOM 2677 C C . ILE A 1 428 ? 122.408 132.325 117.453 1.00 36.31 428 ILE A C 1
ATOM 2678 O O . ILE A 1 428 ? 122.005 132.024 116.328 1.00 36.31 428 ILE A O 1
ATOM 2683 N N . CYS A 1 429 ? 123.657 132.741 117.699 1.00 41.22 429 CYS A N 1
ATOM 2684 C CA . CYS A 1 429 ? 124.619 133.024 116.636 1.00 41.22 429 CYS A CA 1
ATOM 2685 C C . CYS A 1 429 ? 124.932 131.798 115.792 1.00 41.22 429 CYS A C 1
ATOM 2686 O O . CYS A 1 429 ? 125.277 131.933 114.616 1.00 41.22 429 CYS A O 1
ATOM 2689 N N . PHE A 1 430 ? 124.792 130.600 116.356 1.00 40.76 430 PHE A N 1
ATOM 2690 C CA . PHE A 1 430 ? 124.983 129.368 115.608 1.00 40.76 430 PHE A CA 1
ATOM 2691 C C . PHE A 1 430 ? 123.684 128.766 115.099 1.00 40.76 430 PHE A C 1
ATOM 2692 O O . PHE A 1 430 ? 123.727 127.913 114.209 1.00 40.76 430 PHE A O 1
ATOM 2700 N N . PHE A 1 431 ? 122.534 129.192 115.622 1.00 40.26 431 PHE A N 1
ATOM 2701 C CA . PHE A 1 431 ? 121.266 128.738 115.064 1.00 40.26 431 PHE A CA 1
ATOM 2702 C C . PHE A 1 431 ? 120.995 129.391 113.722 1.00 40.26 431 PHE A C 1
ATOM 2703 O O . PHE A 1 431 ? 120.300 128.814 112.882 1.00 40.26 431 PHE A O 1
ATOM 2711 N N . VAL A 1 432 ? 121.538 130.584 113.504 1.00 45.42 432 VAL A N 1
ATOM 2712 C CA . VAL A 1 432 ? 121.361 131.299 112.248 1.00 45.42 432 VAL A CA 1
ATOM 2713 C C . VAL A 1 432 ? 122.477 130.960 111.262 1.00 45.42 432 VAL A C 1
ATOM 2714 O O . VAL A 1 432 ? 122.262 130.989 110.046 1.00 45.42 432 VAL A O 1
ATOM 2718 N N . ASP A 1 433 ? 123.633 130.534 111.770 1.00 56.40 433 ASP A N 1
ATOM 2719 C CA . ASP A 1 433 ? 124.868 130.382 111.000 1.00 56.40 433 ASP A CA 1
ATOM 2720 C C . ASP A 1 433 ? 124.735 129.190 110.059 1.00 56.40 433 ASP A C 1
ATOM 2721 O O . ASP A 1 433 ? 125.139 128.066 110.359 1.00 56.40 433 ASP A O 1
ATOM 2726 N N . LYS A 1 434 ? 124.160 129.450 108.894 1.00 64.01 434 LYS A N 1
ATOM 2727 C CA . LYS A 1 434 ? 124.015 128.425 107.875 1.00 64.01 434 LYS A CA 1
ATOM 2728 C C . LYS A 1 434 ? 124.969 128.689 106.718 1.00 64.01 434 LYS A C 1
ATOM 2729 O O . LYS A 1 434 ? 125.336 129.832 106.456 1.00 64.01 434 LYS A O 1
ATOM 2735 N N . ASP B 1 61 ? 103.487 177.076 144.533 1.00 144.67 61 ASP B N 1
ATOM 2736 C CA . ASP B 1 61 ? 104.515 177.550 145.451 1.00 144.67 61 ASP B CA 1
ATOM 2737 C C . ASP B 1 61 ? 104.739 179.062 145.351 1.00 144.67 61 ASP B C 1
ATOM 2738 O O . ASP B 1 61 ? 105.683 179.592 145.940 1.00 144.67 61 ASP B O 1
ATOM 2743 N N . PHE B 1 62 ? 103.861 179.717 144.583 1.00 148.49 62 PHE B N 1
ATOM 2744 C CA . PHE B 1 62 ? 103.744 181.179 144.476 1.00 148.49 62 PHE B CA 1
ATOM 2745 C C . PHE B 1 62 ? 105.027 181.802 143.903 1.00 148.49 62 PHE B C 1
ATOM 2746 O O . PHE B 1 62 ? 105.594 182.752 144.447 1.00 148.49 62 PHE B O 1
ATOM 2754 N N . LEU B 1 63 ? 105.496 181.202 142.799 1.00 145.23 63 LEU B N 1
ATOM 2755 C CA . LEU B 1 63 ? 106.433 181.818 141.848 1.00 145.23 63 LEU B CA 1
ATOM 2756 C C . LEU B 1 63 ? 107.771 182.209 142.481 1.00 145.23 63 LEU B C 1
ATOM 2757 O O . LEU B 1 63 ? 108.394 183.187 142.066 1.00 145.23 63 LEU B O 1
ATOM 2762 N N . SER B 1 64 ? 108.221 181.463 143.490 1.00 144.25 64 SER B N 1
ATOM 2763 C CA . SER B 1 64 ? 109.403 181.831 144.264 1.00 144.25 64 SER B CA 1
ATOM 2764 C C . SER B 1 64 ? 110.588 180.923 143.966 1.00 144.25 64 SER B C 1
ATOM 2765 O O . SER B 1 64 ? 111.654 181.404 143.570 1.00 144.25 64 SER B O 1
ATOM 2768 N N . ASN B 1 65 ? 110.430 179.612 144.137 1.00 142.00 65 ASN B N 1
ATOM 2769 C CA . ASN B 1 65 ? 111.387 178.657 143.596 1.00 142.00 65 ASN B CA 1
ATOM 2770 C C . ASN B 1 65 ? 111.188 178.428 142.104 1.00 142.00 65 ASN B C 1
ATOM 2771 O O . ASN B 1 65 ? 111.974 177.702 141.488 1.00 142.00 65 ASN B O 1
ATOM 2776 N N . LEU B 1 66 ? 110.150 179.023 141.515 1.00 140.49 66 LEU B N 1
ATOM 2777 C CA . LEU B 1 66 ? 109.962 179.025 140.073 1.00 140.49 66 LEU B CA 1
ATOM 2778 C C . LEU B 1 66 ? 110.783 180.106 139.385 1.00 140.49 66 LEU B C 1
ATOM 2779 O O . LEU B 1 66 ? 110.768 180.185 138.152 1.00 140.49 66 LEU B O 1
ATOM 2784 N N . GLN B 1 67 ? 111.476 180.946 140.151 1.00 143.02 67 GLN B N 1
ATOM 2785 C CA . GLN B 1 67 ? 112.342 181.968 139.582 1.00 143.02 67 GLN B CA 1
ATOM 2786 C C . GLN B 1 67 ? 113.737 181.870 140.184 1.00 143.02 67 GLN B C 1
ATOM 2787 O O . GLN B 1 67 ? 114.721 182.243 139.540 1.00 143.02 67 GLN B O 1
ATOM 2793 N N . GLU B 1 68 ? 113.835 181.367 141.414 1.00 140.94 68 GLU B N 1
ATOM 2794 C CA . GLU B 1 68 ? 115.133 181.279 142.070 1.00 140.94 68 GLU B CA 1
ATOM 2795 C C . GLU B 1 68 ? 115.886 180.008 141.706 1.00 140.94 68 GLU B C 1
ATOM 2796 O O . GLU B 1 68 ? 117.086 180.067 141.433 1.00 140.94 68 GLU B O 1
ATOM 2802 N N . VAL B 1 69 ? 115.206 178.860 141.688 1.00 134.60 69 VAL B N 1
ATOM 2803 C CA . VAL B 1 69 ? 115.879 177.604 141.366 1.00 134.60 69 VAL B CA 1
ATOM 2804 C C . VAL B 1 69 ? 116.173 177.526 139.866 1.00 134.60 69 VAL B C 1
ATOM 2805 O O . VAL B 1 69 ? 117.178 176.933 139.451 1.00 134.60 69 VAL B O 1
ATOM 2809 N N . ILE B 1 70 ? 115.334 178.160 139.040 1.00 131.06 70 ILE B N 1
ATOM 2810 C CA . ILE B 1 70 ? 115.605 178.253 137.607 1.00 131.06 70 ILE B CA 1
ATOM 2811 C C . ILE B 1 70 ? 116.831 179.124 137.357 1.00 131.06 70 ILE B C 1
ATOM 2812 O O . ILE B 1 70 ? 117.651 178.835 136.478 1.00 131.06 70 ILE B O 1
ATOM 2817 N N . LEU B 1 71 ? 117.000 180.173 138.154 1.00 132.50 71 LEU B N 1
ATOM 2818 C CA . LEU B 1 71 ? 118.234 180.940 138.181 1.00 132.50 71 LEU B CA 1
ATOM 2819 C C . LEU B 1 71 ? 119.237 180.384 139.188 1.00 132.50 71 LEU B C 1
ATOM 2820 O O . LEU B 1 71 ? 120.253 181.033 139.458 1.00 132.50 71 LEU B O 1
ATOM 2825 N N . GLY B 1 72 ? 118.968 179.206 139.749 1.00 125.34 72 GLY B N 1
ATOM 2826 C CA . GLY B 1 72 ? 119.844 178.583 140.722 1.00 125.34 72 GLY B CA 1
ATOM 2827 C C . GLY B 1 72 ? 120.605 177.404 140.161 1.00 125.34 72 GLY B C 1
ATOM 2828 O O . GLY B 1 72 ? 120.735 176.364 140.812 1.00 125.34 72 GLY B O 1
ATOM 2829 N N . THR B 1 73 ? 121.094 177.551 138.939 1.00 114.20 73 THR B N 1
ATOM 2830 C CA . THR B 1 73 ? 121.991 176.579 138.339 1.00 114.20 73 THR B CA 1
ATOM 2831 C C . THR B 1 73 ? 123.399 177.149 138.355 1.00 114.20 73 THR B C 1
ATOM 2832 O O . THR B 1 73 ? 123.591 178.355 138.178 1.00 114.20 73 THR B O 1
ATOM 2836 N N . LYS B 1 74 ? 124.387 176.276 138.558 1.00 109.88 74 LYS B N 1
ATOM 2837 C CA . LYS B 1 74 ? 125.779 176.712 138.566 1.00 109.88 74 LYS B CA 1
ATOM 2838 C C . LYS B 1 74 ? 126.290 177.074 137.175 1.00 109.88 74 LYS B C 1
ATOM 2839 O O . LYS B 1 74 ? 127.375 177.655 137.061 1.00 109.88 74 LYS B O 1
ATOM 2845 N N . LEU B 1 75 ? 125.540 176.728 136.129 1.00 106.10 75 LEU B N 1
ATOM 2846 C CA . LEU B 1 75 ? 125.735 177.237 134.778 1.00 106.10 75 LEU B CA 1
ATOM 2847 C C . LEU B 1 75 ? 124.409 177.840 134.328 1.00 106.10 75 LEU B C 1
ATOM 2848 O O . LEU B 1 75 ? 123.405 177.133 134.214 1.00 106.10 75 LEU B O 1
ATOM 2853 N N . ALA B 1 76 ? 124.386 179.163 134.148 1.00 105.86 76 ALA B N 1
ATOM 2854 C CA . ALA B 1 76 ? 123.143 179.860 133.836 1.00 105.86 76 ALA B CA 1
ATOM 2855 C C . ALA B 1 76 ? 123.317 180.931 132.768 1.00 105.86 76 ALA B C 1
ATOM 2856 O O . ALA B 1 76 ? 122.370 181.681 132.507 1.00 105.86 76 ALA B O 1
ATOM 2858 N N . ILE B 1 77 ? 124.498 181.036 132.155 1.00 109.57 77 ILE B N 1
ATOM 2859 C CA . ILE B 1 77 ? 124.675 181.918 131.005 1.00 109.57 77 ILE B CA 1
ATOM 2860 C C . ILE B 1 77 ? 124.250 181.223 129.718 1.00 109.57 77 ILE B C 1
ATOM 2861 O O . ILE B 1 77 ? 124.202 181.857 128.655 1.00 109.57 77 ILE B O 1
ATOM 2866 N N . LEU B 1 78 ? 123.904 179.938 129.790 1.00 101.21 78 LEU B N 1
ATOM 2867 C CA . LEU B 1 78 ? 123.506 179.164 128.625 1.00 101.21 78 LEU B CA 1
ATOM 2868 C C . LEU B 1 78 ? 122.013 179.243 128.335 1.00 101.21 78 LEU B C 1
ATOM 2869 O O . LEU B 1 78 ? 121.575 178.737 127.299 1.00 101.21 78 LEU B O 1
ATOM 2874 N N . PHE B 1 79 ? 121.226 179.853 129.217 1.00 105.12 79 PHE B N 1
ATOM 2875 C CA . PHE B 1 79 ? 119.804 180.083 128.969 1.00 105.12 79 PHE B CA 1
ATOM 2876 C C . PHE B 1 79 ? 119.469 181.033 127.809 1.00 105.12 79 PHE B C 1
ATOM 2877 O O . PHE B 1 79 ? 118.449 180.798 127.152 1.00 105.12 79 PHE B O 1
ATOM 2885 N N . PRO B 1 80 ? 120.228 182.099 127.498 1.00 105.14 80 PRO B N 1
ATOM 2886 C CA . PRO B 1 80 ? 119.912 182.852 126.271 1.00 105.14 80 PRO B CA 1
ATOM 2887 C C . PRO B 1 80 ? 120.275 182.152 124.967 1.00 105.14 80 PRO B C 1
ATOM 2888 O O . PRO B 1 80 ? 120.068 182.743 123.902 1.00 105.14 80 PRO B O 1
ATOM 2892 N N . ALA B 1 81 ? 120.809 180.931 124.994 1.00 100.46 81 ALA B N 1
ATOM 2893 C CA . ALA B 1 81 ? 121.009 180.192 123.754 1.00 100.46 81 ALA B CA 1
ATOM 2894 C C . ALA B 1 81 ? 119.699 179.644 123.208 1.00 100.46 81 ALA B C 1
ATOM 2895 O O . ALA B 1 81 ? 119.571 179.447 121.996 1.00 100.46 81 ALA B O 1
ATOM 2897 N N . ILE B 1 82 ? 118.729 179.393 124.079 1.00 101.30 82 ILE B N 1
ATOM 2898 C CA . ILE B 1 82 ? 117.418 178.866 123.701 1.00 101.30 82 ILE B CA 1
ATOM 2899 C C . ILE B 1 82 ? 116.582 179.857 122.880 1.00 101.30 82 ILE B C 1
ATOM 2900 O O . ILE B 1 82 ? 116.007 179.424 121.870 1.00 101.30 82 ILE B O 1
ATOM 2905 N N . PRO B 1 83 ? 116.474 181.167 123.199 1.00 104.07 83 PRO B N 1
ATOM 2906 C CA . PRO B 1 83 ? 115.787 182.062 122.248 1.00 104.07 83 PRO B CA 1
ATOM 2907 C C . PRO B 1 83 ? 116.535 182.268 120.944 1.00 104.07 83 PRO B C 1
ATOM 2908 O O . PRO B 1 83 ? 115.896 182.571 119.932 1.00 104.07 83 PRO B O 1
ATOM 2912 N N . ALA B 1 84 ? 117.853 182.093 120.924 1.00 101.87 84 ALA B N 1
ATOM 2913 C CA . ALA B 1 84 ? 118.634 182.270 119.709 1.00 101.87 84 ALA B CA 1
ATOM 2914 C C . ALA B 1 84 ? 118.771 180.985 118.903 1.00 101.87 84 ALA B C 1
ATOM 2915 O O . ALA B 1 84 ? 119.735 180.836 118.146 1.00 101.87 84 ALA B O 1
ATOM 2917 N N . ALA B 1 85 ? 117.840 180.054 119.054 1.00 100.68 85 ALA B N 1
ATOM 2918 C CA . ALA B 1 85 ? 117.757 178.890 118.188 1.00 100.68 85 ALA B CA 1
ATOM 2919 C C . ALA B 1 85 ? 116.434 178.790 117.450 1.00 100.68 85 ALA B C 1
ATOM 2920 O O . ALA B 1 85 ? 116.400 178.258 116.341 1.00 100.68 85 ALA B O 1
ATOM 2922 N N . ILE B 1 86 ? 115.350 179.290 118.035 1.00 104.65 86 ILE B N 1
ATOM 2923 C CA . ILE B 1 86 ? 114.065 179.352 117.350 1.00 104.65 86 ILE B CA 1
ATOM 2924 C C . ILE B 1 86 ? 113.974 180.592 116.471 1.00 104.65 86 ILE B C 1
ATOM 2925 O O . ILE B 1 86 ? 113.471 180.528 115.346 1.00 104.65 86 ILE B O 1
ATOM 2930 N N . ILE B 1 87 ? 114.479 181.727 116.966 1.00 105.00 87 ILE B N 1
ATOM 2931 C CA . ILE B 1 87 ? 114.468 182.963 116.189 1.00 105.00 87 ILE B CA 1
ATOM 2932 C C . ILE B 1 87 ? 115.415 182.855 115.001 1.00 105.00 87 ILE B C 1
ATOM 2933 O O . ILE B 1 87 ? 115.095 183.298 113.892 1.00 105.00 87 ILE B O 1
ATOM 2938 N N . CYS B 1 88 ? 116.562 182.202 115.191 1.00 106.26 88 CYS B N 1
ATOM 2939 C CA . CYS B 1 88 ? 117.496 182.009 114.089 1.00 106.26 88 CYS B CA 1
ATOM 2940 C C . CYS B 1 88 ? 117.001 180.992 113.066 1.00 106.26 88 CYS B C 1
ATOM 2941 O O . CYS B 1 88 ? 117.536 180.943 111.954 1.00 106.26 88 CYS B O 1
ATOM 2944 N N . THR B 1 89 ? 115.997 180.182 113.411 1.00 105.78 89 THR B N 1
ATOM 2945 C CA . THR B 1 89 ? 115.372 179.315 112.419 1.00 105.78 89 THR B CA 1
ATOM 2946 C C . THR B 1 89 ? 114.531 180.127 111.442 1.00 105.78 89 THR B C 1
ATOM 2947 O O . THR B 1 89 ? 114.641 179.958 110.222 1.00 105.78 89 THR B O 1
ATOM 2951 N N . TYR B 1 90 ? 113.706 181.040 111.959 1.00 109.41 90 TYR B N 1
ATOM 2952 C CA . TYR B 1 90 ? 112.792 181.829 111.141 1.00 109.41 90 TYR B CA 1
ATOM 2953 C C . TYR B 1 90 ? 113.418 183.121 110.625 1.00 109.41 90 TYR B C 1
ATOM 2954 O O . TYR B 1 90 ? 112.696 184.081 110.328 1.00 109.41 90 TYR B O 1
ATOM 2963 N N . CYS B 1 91 ? 114.745 183.174 110.513 1.00 111.82 91 CYS B N 1
ATOM 2964 C CA . CYS B 1 91 ? 115.423 184.321 109.931 1.00 111.82 91 CYS B CA 1
ATOM 2965 C C . CYS B 1 91 ? 116.430 183.947 108.853 1.00 111.82 91 CYS B C 1
ATOM 2966 O O . CYS B 1 91 ? 117.064 184.843 108.287 1.00 111.82 91 CYS B O 1
ATOM 2969 N N . GLY B 1 92 ? 116.598 182.662 108.551 1.00 106.27 92 GLY B N 1
ATOM 2970 C CA . GLY B 1 92 ? 117.517 182.261 107.504 1.00 106.27 92 GLY B CA 1
ATOM 2971 C C . GLY B 1 92 ? 118.975 182.291 107.894 1.00 106.27 92 GLY B C 1
ATOM 2972 O O . GLY B 1 92 ? 119.833 182.530 107.039 1.00 106.27 92 GLY B O 1
ATOM 2973 N N . VAL B 1 93 ? 119.281 182.066 109.170 1.00 99.87 93 VAL B N 1
ATOM 2974 C CA . VAL B 1 93 ? 120.665 182.007 109.620 1.00 99.87 93 VAL B CA 1
ATOM 2975 C C . VAL B 1 93 ? 121.293 180.709 109.125 1.00 99.87 93 VAL B C 1
ATOM 2976 O O . VAL B 1 93 ? 120.630 179.664 109.068 1.00 99.87 93 VAL B O 1
ATOM 2980 N N . SER B 1 94 ? 122.562 180.782 108.716 1.00 90.72 94 SER B N 1
ATOM 2981 C CA . SER B 1 94 ? 123.272 179.618 108.200 1.00 90.72 94 SER B CA 1
ATOM 2982 C C . SER B 1 94 ? 123.466 178.567 109.287 1.00 90.72 94 SER B C 1
ATOM 2983 O O . SER B 1 94 ? 123.749 178.879 110.446 1.00 90.72 94 SER B O 1
ATOM 2986 N N . GLN B 1 95 ? 123.341 177.307 108.883 1.00 80.22 95 GLN B N 1
ATOM 2987 C CA . GLN B 1 95 ? 123.255 176.121 109.734 1.00 80.22 95 GLN B CA 1
ATOM 2988 C C . GLN B 1 95 ? 124.350 175.829 110.770 1.00 80.22 95 GLN B C 1
ATOM 2989 O O . GLN B 1 95 ? 124.050 175.082 111.707 1.00 80.22 95 GLN B O 1
ATOM 2995 N N . PRO B 1 96 ? 125.607 176.294 110.666 1.00 79.12 96 PRO B N 1
ATOM 2996 C CA . PRO B 1 96 ? 126.501 176.113 111.824 1.00 79.12 96 PRO B CA 1
ATOM 2997 C C . PRO B 1 96 ? 126.082 176.902 113.050 1.00 79.12 96 PRO B C 1
ATOM 2998 O O . PRO B 1 96 ? 126.318 176.440 114.173 1.00 79.12 96 PRO B O 1
ATOM 3002 N N . TRP B 1 97 ? 125.463 178.072 112.877 1.00 85.74 97 TRP B N 1
ATOM 3003 C CA . TRP B 1 97 ? 125.056 178.866 114.030 1.00 85.74 97 TRP B CA 1
ATOM 3004 C C . TRP B 1 97 ? 123.864 178.255 114.747 1.00 85.74 97 TRP B C 1
ATOM 3005 O O . TRP B 1 97 ? 123.762 178.368 115.971 1.00 85.74 97 TRP B O 1
ATOM 3016 N N . ILE B 1 98 ? 122.950 177.625 114.006 1.00 80.68 98 ILE B N 1
ATOM 3017 C CA . ILE B 1 98 ? 121.865 176.881 114.634 1.00 80.68 98 ILE B CA 1
ATOM 3018 C C . ILE B 1 98 ? 122.415 175.667 115.375 1.00 80.68 98 ILE B C 1
ATOM 3019 O O . ILE B 1 98 ? 121.906 175.296 116.437 1.00 80.68 98 ILE B O 1
ATOM 3024 N N . PHE B 1 99 ? 123.502 175.074 114.881 1.00 71.18 99 PHE B N 1
ATOM 3025 C CA . PHE B 1 99 ? 124.138 173.974 115.598 1.00 71.18 99 PHE B CA 1
ATOM 3026 C C . PHE B 1 99 ? 124.943 174.461 116.796 1.00 71.18 99 PHE B C 1
ATOM 3027 O O . PHE B 1 99 ? 125.076 173.734 117.783 1.00 71.18 99 PHE B O 1
ATOM 3035 N N . GLY B 1 100 ? 125.505 175.666 116.730 1.00 77.09 100 GLY B N 1
ATOM 3036 C CA . GLY B 1 100 ? 126.238 176.181 117.870 1.00 77.09 100 GLY B CA 1
ATOM 3037 C C . GLY B 1 100 ? 125.343 176.655 118.991 1.00 77.09 100 GLY B C 1
ATOM 3038 O O . GLY B 1 100 ? 125.696 176.528 120.166 1.00 77.09 100 GLY B O 1
ATOM 3039 N N . LEU B 1 101 ? 124.179 177.202 118.655 1.00 82.84 101 LEU B N 1
ATOM 3040 C CA . LEU B 1 101 ? 123.215 177.672 119.636 1.00 82.84 101 LEU B CA 1
ATOM 3041 C C . LEU B 1 101 ? 122.128 176.643 119.919 1.00 82.84 101 LEU B C 1
ATOM 3042 O O . LEU B 1 101 ? 121.030 177.010 120.346 1.00 82.84 101 LEU B O 1
ATOM 3047 N N . SER B 1 102 ? 122.403 175.369 119.665 1.00 76.54 102 SER B N 1
ATOM 3048 C CA . SER B 1 102 ? 121.543 174.288 120.115 1.00 76.54 102 SER B CA 1
ATOM 3049 C C . SER B 1 102 ? 122.225 173.356 121.089 1.00 76.54 102 SER B C 1
ATOM 3050 O O . SER B 1 102 ? 121.547 172.774 121.932 1.00 76.54 102 SER B O 1
ATOM 3053 N N . LEU B 1 103 ? 123.542 173.192 121.001 1.00 73.30 103 LEU B N 1
ATOM 3054 C CA . LEU B 1 103 ? 124.244 172.454 122.040 1.00 73.30 103 LEU B CA 1
ATOM 3055 C C . LEU B 1 103 ? 124.333 173.272 123.317 1.00 73.30 103 LEU B C 1
ATOM 3056 O O . LEU B 1 103 ? 124.192 172.733 124.420 1.00 73.30 103 LEU B O 1
ATOM 3061 N N . LEU B 1 104 ? 124.524 174.582 123.194 1.00 81.41 104 LEU B N 1
ATOM 3062 C CA . LEU B 1 104 ? 124.522 175.451 124.360 1.00 81.41 104 LEU B CA 1
ATOM 3063 C C . LEU B 1 104 ? 123.124 175.723 124.898 1.00 81.41 104 LEU B C 1
ATOM 3064 O O . LEU B 1 104 ? 122.995 176.430 125.900 1.00 81.41 104 LEU B O 1
ATOM 3069 N N . GLY B 1 105 ? 122.083 175.200 124.266 1.00 80.51 105 GLY B N 1
ATOM 3070 C CA . GLY B 1 105 ? 120.741 175.347 124.783 1.00 80.51 105 GLY B CA 1
ATOM 3071 C C . GLY B 1 105 ? 120.227 174.076 125.423 1.00 80.51 105 GLY B C 1
ATOM 3072 O O . GLY B 1 105 ? 119.214 174.100 126.125 1.00 80.51 105 GLY B O 1
ATOM 3073 N N . LEU B 1 106 ? 120.907 172.957 125.184 1.00 76.73 106 LEU B N 1
ATOM 3074 C CA . LEU B 1 106 ? 120.549 171.686 125.794 1.00 76.73 106 LEU B CA 1
ATOM 3075 C C . LEU B 1 106 ? 121.385 171.355 127.018 1.00 76.73 106 LEU B C 1
ATOM 3076 O O . LEU B 1 106 ? 121.113 170.348 127.676 1.00 76.73 106 LEU B O 1
ATOM 3081 N N . THR B 1 107 ? 122.396 172.161 127.335 1.00 84.29 107 THR B N 1
ATOM 3082 C CA . THR B 1 107 ? 123.290 171.855 128.447 1.00 84.29 107 THR B CA 1
ATOM 3083 C C . THR B 1 107 ? 122.675 172.176 129.817 1.00 84.29 107 THR B C 1
ATOM 3084 O O . THR B 1 107 ? 122.818 171.350 130.727 1.00 84.29 107 THR B O 1
ATOM 3088 N N . PRO B 1 108 ? 121.965 173.302 130.047 1.00 87.19 108 PRO B N 1
ATOM 3089 C CA . PRO B 1 108 ? 121.192 173.380 131.294 1.00 87.19 108 PRO B CA 1
ATOM 3090 C C . PRO B 1 108 ? 119.892 172.596 131.262 1.00 87.19 108 PRO B C 1
ATOM 3091 O O . PRO B 1 108 ? 119.370 172.270 132.334 1.00 87.19 108 PRO B O 1
ATOM 3095 N N . LEU B 1 109 ? 119.353 172.272 130.090 1.00 83.54 109 LEU B N 1
ATOM 3096 C CA . LEU B 1 109 ? 118.138 171.471 130.052 1.00 83.54 109 LEU B CA 1
ATOM 3097 C C . LEU B 1 109 ? 118.412 169.988 130.213 1.00 83.54 109 LEU B C 1
ATOM 3098 O O . LEU B 1 109 ? 117.473 169.226 130.448 1.00 83.54 109 LEU B O 1
ATOM 3103 N N . ALA B 1 110 ? 119.662 169.552 130.072 1.00 85.10 110 ALA B N 1
ATOM 3104 C CA . ALA B 1 110 ? 120.000 168.187 130.438 1.00 85.10 110 ALA B CA 1
ATOM 3105 C C . ALA B 1 110 ? 120.194 168.040 131.937 1.00 85.10 110 ALA B C 1
ATOM 3106 O O . ALA B 1 110 ? 120.139 166.919 132.452 1.00 85.10 110 ALA B O 1
ATOM 3108 N N . GLU B 1 111 ? 120.414 169.149 132.639 1.00 96.89 111 GLU B N 1
ATOM 3109 C CA . GLU B 1 111 ? 120.558 169.166 134.087 1.00 96.89 111 GLU B CA 1
ATOM 3110 C C . GLU B 1 111 ? 119.226 169.401 134.791 1.00 96.89 111 GLU B C 1
ATOM 3111 O O . GLU B 1 111 ? 118.933 168.736 135.789 1.00 96.89 111 GLU B O 1
ATOM 3117 N N . ARG B 1 112 ? 118.416 170.342 134.296 1.00 100.24 112 ARG B N 1
ATOM 3118 C CA . ARG B 1 112 ? 117.139 170.645 134.931 1.00 100.24 112 ARG B CA 1
ATOM 3119 C C . ARG B 1 112 ? 116.125 169.526 134.777 1.00 100.24 112 ARG B C 1
ATOM 3120 O O . ARG B 1 112 ? 115.167 169.474 135.545 1.00 100.24 112 ARG B O 1
ATOM 3128 N N . VAL B 1 113 ? 116.290 168.638 133.803 1.00 96.71 113 VAL B N 1
ATOM 3129 C CA . VAL B 1 113 ? 115.481 167.429 133.828 1.00 96.71 113 VAL B CA 1
ATOM 3130 C C . VAL B 1 113 ? 116.043 166.448 134.843 1.00 96.71 113 VAL B C 1
ATOM 3131 O O . VAL B 1 113 ? 115.307 165.903 135.671 1.00 96.71 113 VAL B O 1
ATOM 3135 N N . SER B 1 114 ? 117.359 166.249 134.836 1.00 94.12 114 SER B N 1
ATOM 3136 C CA . SER B 1 114 ? 117.992 165.282 135.721 1.00 94.12 114 SER B CA 1
ATOM 3137 C C . SER B 1 114 ? 118.251 165.823 137.118 1.00 94.12 114 SER B C 1
ATOM 3138 O O . SER B 1 114 ? 118.987 165.190 137.879 1.00 94.12 114 SER B O 1
ATOM 3141 N N . PHE B 1 115 ? 117.690 166.976 137.471 1.00 102.99 115 PHE B N 1
ATOM 3142 C CA . PHE B 1 115 ? 117.552 167.372 138.867 1.00 102.99 115 PHE B CA 1
ATOM 3143 C C . PHE B 1 115 ? 116.113 167.382 139.341 1.00 102.99 115 PHE B C 1
ATOM 3144 O O . PHE B 1 115 ? 115.835 166.921 140.447 1.00 102.99 115 PHE B O 1
ATOM 3152 N N . LEU B 1 116 ? 115.184 167.894 138.537 1.00 102.89 116 LEU B N 1
ATOM 3153 C CA . LEU B 1 116 ? 113.795 167.931 138.965 1.00 102.89 116 LEU B CA 1
ATOM 3154 C C . LEU B 1 116 ? 113.131 166.564 138.925 1.00 102.89 116 LEU B C 1
ATOM 3155 O O . LEU B 1 116 ? 112.028 166.420 139.457 1.00 102.89 116 LEU B O 1
ATOM 3160 N N . THR B 1 117 ? 113.769 165.566 138.311 1.00 102.06 117 THR B N 1
ATOM 3161 C CA . THR B 1 117 ? 113.251 164.205 138.371 1.00 102.06 117 THR B CA 1
ATOM 3162 C C . THR B 1 117 ? 113.377 163.635 139.781 1.00 102.06 117 THR B C 1
ATOM 3163 O O . THR B 1 117 ? 112.504 162.879 140.226 1.00 102.06 117 THR B O 1
ATOM 3167 N N . GLU B 1 118 ? 114.428 164.017 140.513 1.00 105.81 118 GLU B N 1
ATOM 3168 C CA . GLU B 1 118 ? 114.536 163.624 141.915 1.00 105.81 118 GLU B CA 1
ATOM 3169 C C . GLU B 1 118 ? 113.472 164.287 142.781 1.00 105.81 118 GLU B C 1
ATOM 3170 O O . GLU B 1 118 ? 113.092 163.733 143.817 1.00 105.81 118 GLU B O 1
ATOM 3176 N N . GLN B 1 119 ? 112.977 165.461 142.382 1.00 108.82 119 GLN B N 1
ATOM 3177 C CA . GLN B 1 119 ? 111.935 166.119 143.159 1.00 108.82 119 GLN B CA 1
ATOM 3178 C C . GLN B 1 119 ? 110.596 165.413 143.058 1.00 108.82 119 GLN B C 1
ATOM 3179 O O . GLN B 1 119 ? 109.754 165.584 143.943 1.00 108.82 119 GLN B O 1
ATOM 3185 N N . LEU B 1 120 ? 110.373 164.631 142.013 1.00 110.29 120 LEU B N 1
ATOM 3186 C CA . LEU B 1 120 ? 109.179 163.809 141.952 1.00 110.29 120 LEU B CA 1
ATOM 3187 C C . LEU B 1 120 ? 109.354 162.471 142.650 1.00 110.29 120 LEU B C 1
ATOM 3188 O O . LEU B 1 120 ? 108.371 161.743 142.805 1.00 110.29 120 LEU B O 1
ATOM 3193 N N . ALA B 1 121 ? 110.570 162.136 143.083 1.00 112.83 121 ALA B N 1
ATOM 3194 C CA . ALA B 1 121 ? 110.785 160.848 143.732 1.00 112.83 121 ALA B CA 1
ATOM 3195 C C . ALA B 1 121 ? 110.236 160.831 145.152 1.00 112.83 121 ALA B C 1
ATOM 3196 O O . ALA B 1 121 ? 109.883 159.764 145.664 1.00 112.83 121 ALA B O 1
ATOM 3198 N N . PHE B 1 122 ? 110.142 161.994 145.794 1.00 115.96 122 PHE B N 1
ATOM 3199 C CA . PHE B 1 122 ? 109.634 162.101 147.155 1.00 115.96 122 PHE B CA 1
ATOM 3200 C C . PHE B 1 122 ? 108.116 162.203 147.213 1.00 115.96 122 PHE B C 1
ATOM 3201 O O . PHE B 1 122 ? 107.569 162.526 148.271 1.00 115.96 122 PHE B O 1
ATOM 3209 N N . TYR B 1 123 ? 107.425 161.938 146.107 1.00 116.47 123 TYR B N 1
ATOM 3210 C CA . TYR B 1 123 ? 105.972 161.941 146.087 1.00 116.47 123 TYR B CA 1
ATOM 3211 C C . TYR B 1 123 ? 105.407 160.637 145.541 1.00 116.47 123 TYR B C 1
ATOM 3212 O O . TYR B 1 123 ? 104.205 160.567 145.265 1.00 116.47 123 TYR B O 1
ATOM 3221 N N . THR B 1 124 ? 106.238 159.610 145.364 1.00 113.57 124 THR B N 1
ATOM 3222 C CA . THR B 1 124 ? 105.800 158.337 144.805 1.00 113.57 124 THR B CA 1
ATOM 3223 C C . THR B 1 124 ? 105.916 157.190 145.802 1.00 113.57 124 THR B C 1
ATOM 3224 O O . THR B 1 124 ? 104.927 156.503 146.068 1.00 113.57 124 THR B O 1
ATOM 3228 N N . GLY B 1 125 ? 107.099 156.960 146.361 1.00 107.30 125 GLY B N 1
ATOM 3229 C CA . GLY B 1 125 ? 107.291 155.872 147.290 1.00 107.30 125 GLY B CA 1
ATOM 3230 C C . GLY B 1 125 ? 108.677 155.264 147.214 1.00 107.30 125 GLY B C 1
ATOM 3231 O O . GLY B 1 125 ? 109.592 155.823 146.604 1.00 107.30 125 GLY B O 1
ATOM 3232 N N . PRO B 1 126 ? 108.863 154.107 147.854 1.00 104.81 126 PRO B N 1
ATOM 3233 C CA . PRO B 1 126 ? 110.181 153.459 147.830 1.00 104.81 126 PRO B CA 1
ATOM 3234 C C . PRO B 1 126 ? 110.456 152.732 146.525 1.00 104.81 126 PRO B C 1
ATOM 3235 O O . PRO B 1 126 ? 111.611 152.609 146.104 1.00 104.81 126 PRO B O 1
ATOM 3239 N N . THR B 1 127 ? 109.398 152.232 145.886 1.00 101.32 127 THR B N 1
ATOM 3240 C CA . THR B 1 127 ? 109.568 151.423 144.685 1.00 101.32 127 THR B CA 1
ATOM 3241 C C . THR B 1 127 ? 109.944 152.287 143.490 1.00 101.32 127 THR B C 1
ATOM 3242 O O . THR B 1 127 ? 111.018 152.121 142.902 1.00 101.32 127 THR B O 1
ATOM 3246 N N . LEU B 1 128 ? 109.069 153.224 143.121 1.00 98.57 128 LEU B N 1
ATOM 3247 C CA . LEU B 1 128 ? 109.348 154.098 141.988 1.00 98.57 128 LEU B CA 1
ATOM 3248 C C . LEU B 1 128 ? 110.436 155.107 142.322 1.00 98.57 128 LEU B C 1
ATOM 3249 O O . LEU B 1 128 ? 111.170 155.547 141.431 1.00 98.57 128 LEU B O 1
ATOM 3254 N N . GLY B 1 129 ? 110.587 155.450 143.603 1.00 101.50 129 GLY B N 1
ATOM 3255 C CA . GLY B 1 129 ? 111.640 156.343 144.059 1.00 101.50 129 GLY B CA 1
ATOM 3256 C C . GLY B 1 129 ? 113.034 155.750 144.022 1.00 101.50 129 GLY B C 1
ATOM 3257 O O . GLY B 1 129 ? 113.999 156.471 144.297 1.00 101.50 129 GLY B O 1
ATOM 3258 N N . GLY B 1 130 ? 113.161 154.460 143.723 1.00 90.58 130 GLY B N 1
ATOM 3259 C CA . GLY B 1 130 ? 114.428 153.883 143.336 1.00 90.58 130 GLY B CA 1
ATOM 3260 C C . GLY B 1 130 ? 114.601 153.732 141.847 1.00 90.58 130 GLY B C 1
ATOM 3261 O O . GLY B 1 130 ? 115.687 153.376 141.384 1.00 90.58 130 GLY B O 1
ATOM 3262 N N . LEU B 1 131 ? 113.548 154.006 141.078 1.00 88.31 131 LEU B N 1
ATOM 3263 C CA . LEU B 1 131 ? 113.577 153.876 139.628 1.00 88.31 131 LEU B CA 1
ATOM 3264 C C . LEU B 1 131 ? 113.834 155.214 138.949 1.00 88.31 131 LEU B C 1
ATOM 3265 O O . LEU B 1 131 ? 114.825 155.359 138.232 1.00 88.31 131 LEU B O 1
ATOM 3270 N N . LEU B 1 132 ? 112.980 156.212 139.204 1.00 91.71 132 LEU B N 1
ATOM 3271 C CA . LEU B 1 132 ? 113.156 157.536 138.615 1.00 91.71 132 LEU B CA 1
ATOM 3272 C C . LEU B 1 132 ? 114.354 158.275 139.195 1.00 91.71 132 LEU B C 1
ATOM 3273 O O . LEU B 1 132 ? 114.831 159.236 138.582 1.00 91.71 132 LEU B O 1
ATOM 3278 N N . ASN B 1 133 ? 114.847 157.849 140.358 1.00 90.38 133 ASN B N 1
ATOM 3279 C CA . ASN B 1 133 ? 116.127 158.317 140.861 1.00 90.38 133 ASN B CA 1
ATOM 3280 C C . ASN B 1 133 ? 117.289 157.828 140.005 1.00 90.38 133 ASN B C 1
ATOM 3281 O O . ASN B 1 133 ? 118.349 158.459 140.008 1.00 90.38 133 ASN B O 1
ATOM 3286 N N . ALA B 1 134 ? 117.113 156.739 139.247 1.00 83.41 134 ALA B N 1
ATOM 3287 C CA . ALA B 1 134 ? 118.216 156.176 138.481 1.00 83.41 134 ALA B CA 1
ATOM 3288 C C . ALA B 1 134 ? 117.806 155.785 137.062 1.00 83.41 134 ALA B C 1
ATOM 3289 O O . ALA B 1 134 ? 118.292 154.778 136.536 1.00 83.41 134 ALA B O 1
ATOM 3291 N N . THR B 1 135 ? 116.917 156.549 136.423 1.00 78.15 135 THR B N 1
ATOM 3292 C CA . THR B 1 135 ? 116.591 156.246 135.032 1.00 78.15 135 THR B CA 1
ATOM 3293 C C . THR B 1 135 ? 116.491 157.448 134.108 1.00 78.15 135 THR B C 1
ATOM 3294 O O . THR B 1 135 ? 116.355 157.237 132.899 1.00 78.15 135 THR B O 1
ATOM 3298 N N . CYS B 1 136 ? 116.528 158.685 134.598 1.00 78.37 136 CYS B N 1
ATOM 3299 C CA . CYS B 1 136 ? 116.327 159.843 133.735 1.00 78.37 136 CYS B CA 1
ATOM 3300 C C . CYS B 1 136 ? 117.514 160.794 133.750 1.00 78.37 136 CYS B C 1
ATOM 3301 O O . CYS B 1 136 ? 117.350 162.005 133.589 1.00 78.37 136 CYS B O 1
ATOM 3304 N N . GLY B 1 137 ? 118.719 160.259 133.943 1.00 64.34 137 GLY B N 1
ATOM 3305 C CA . GLY B 1 137 ? 119.897 160.983 133.511 1.00 64.34 137 GLY B CA 1
ATOM 3306 C C . GLY B 1 137 ? 120.119 160.899 132.020 1.00 64.34 137 GLY B C 1
ATOM 3307 O O . GLY B 1 137 ? 120.875 161.701 131.464 1.00 64.34 137 GLY B O 1
ATOM 3308 N N . ASN B 1 138 ? 119.452 159.951 131.367 1.00 49.75 138 ASN B N 1
ATOM 3309 C CA . ASN B 1 138 ? 119.622 159.650 129.954 1.00 49.75 138 ASN B CA 1
ATOM 3310 C C . ASN B 1 138 ? 118.365 159.982 129.163 1.00 49.75 138 ASN B C 1
ATOM 3311 O O . ASN B 1 138 ? 117.949 159.231 128.286 1.00 49.75 138 ASN B O 1
ATOM 3316 N N . ALA B 1 139 ? 117.738 161.106 129.482 1.00 49.47 139 ALA B N 1
ATOM 3317 C CA . ALA B 1 139 ? 116.581 161.578 128.742 1.00 49.47 139 ALA B CA 1
ATOM 3318 C C . ALA B 1 139 ? 116.960 162.471 127.576 1.00 49.47 139 ALA B C 1
ATOM 3319 O O . ALA B 1 139 ? 116.074 163.026 126.928 1.00 49.47 139 ALA B O 1
ATOM 3321 N N . THR B 1 140 ? 118.252 162.639 127.312 1.00 48.25 140 THR B N 1
ATOM 3322 C CA . THR B 1 140 ? 118.737 163.358 126.146 1.00 48.25 140 THR B CA 1
ATOM 3323 C C . THR B 1 140 ? 119.423 162.441 125.152 1.00 48.25 140 THR B C 1
ATOM 3324 O O . THR B 1 140 ? 119.281 162.638 123.947 1.00 48.25 140 THR B O 1
ATOM 3328 N N . GLU B 1 141 ? 120.103 161.396 125.626 1.00 46.61 141 GLU B N 1
ATOM 3329 C CA . GLU B 1 141 ? 120.587 160.355 124.729 1.00 46.61 141 GLU B CA 1
ATOM 3330 C C . GLU B 1 141 ? 119.457 159.580 124.070 1.00 46.61 141 GLU B C 1
ATOM 3331 O O . GLU B 1 141 ? 119.667 159.000 123.006 1.00 46.61 141 GLU B O 1
ATOM 3337 N N . LEU B 1 142 ? 118.271 159.560 124.670 1.00 43.90 142 LEU B N 1
ATOM 3338 C CA . LEU B 1 142 ? 117.150 158.825 124.104 1.00 43.90 142 LEU B CA 1
ATOM 3339 C C . LEU B 1 142 ? 116.424 159.632 123.040 1.00 43.90 142 LEU B C 1
ATOM 3340 O O . LEU B 1 142 ? 115.982 159.071 122.038 1.00 43.90 142 LEU B O 1
ATOM 3345 N N . ILE B 1 143 ? 116.281 160.942 123.235 1.00 44.73 143 ILE B N 1
ATOM 3346 C CA . ILE B 1 143 ? 115.531 161.743 122.276 1.00 44.73 143 ILE B CA 1
ATOM 3347 C C . ILE B 1 143 ? 116.346 161.975 121.011 1.00 44.73 143 ILE B C 1
ATOM 3348 O O . ILE B 1 143 ? 115.801 161.982 119.904 1.00 44.73 143 ILE B O 1
ATOM 3353 N N . ILE B 1 144 ? 117.663 162.134 121.141 1.00 45.61 144 ILE B N 1
ATOM 3354 C CA . ILE B 1 144 ? 118.494 162.331 119.956 1.00 45.61 144 ILE B CA 1
ATOM 3355 C C . ILE B 1 144 ? 118.661 161.021 119.189 1.00 45.61 144 ILE B C 1
ATOM 3356 O O . ILE B 1 144 ? 118.770 161.024 117.958 1.00 45.61 144 ILE B O 1
ATOM 3361 N N . ALA B 1 145 ? 118.622 159.879 119.878 1.00 43.17 145 ALA B N 1
ATOM 3362 C CA . ALA B 1 145 ? 118.721 158.607 119.171 1.00 43.17 145 ALA B CA 1
ATOM 3363 C C . ALA B 1 145 ? 117.452 158.281 118.397 1.00 43.17 145 ALA B C 1
ATOM 3364 O O . ALA B 1 145 ? 117.520 157.627 117.355 1.00 43.17 145 ALA B O 1
ATOM 3366 N N . ILE B 1 146 ? 116.297 158.729 118.868 1.00 44.18 146 ILE B N 1
ATOM 3367 C CA . ILE B 1 146 ? 115.059 158.442 118.160 1.00 44.18 146 ILE B CA 1
ATOM 3368 C C . ILE B 1 146 ? 114.754 159.506 117.108 1.00 44.18 146 ILE B C 1
ATOM 3369 O O . ILE B 1 146 ? 114.234 159.185 116.033 1.00 44.18 146 ILE B O 1
ATOM 3374 N N . LEU B 1 147 ? 115.147 160.754 117.334 1.00 48.03 147 LEU B N 1
ATOM 3375 C CA . LEU B 1 147 ? 114.988 161.774 116.302 1.00 48.03 147 LEU B CA 1
ATOM 3376 C C . LEU B 1 147 ? 116.133 161.793 115.296 1.00 48.03 147 LEU B C 1
ATOM 3377 O O . LEU B 1 147 ? 116.259 162.759 114.543 1.00 48.03 147 LEU B O 1
ATOM 3382 N N . ALA B 1 148 ? 116.972 160.759 115.280 1.00 48.27 148 ALA B N 1
ATOM 3383 C CA . ALA B 1 148 ? 117.879 160.487 114.180 1.00 48.27 148 ALA B CA 1
ATOM 3384 C C . ALA B 1 148 ? 117.638 159.135 113.537 1.00 48.27 148 ALA B C 1
ATOM 3385 O O . ALA B 1 148 ? 118.026 158.946 112.383 1.00 48.27 148 ALA B O 1
ATOM 3387 N N . LEU B 1 149 ? 117.009 158.196 114.245 1.00 47.18 149 LEU B N 1
ATOM 3388 C CA . LEU B 1 149 ? 116.632 156.924 113.639 1.00 47.18 149 LEU B CA 1
ATOM 3389 C C . LEU B 1 149 ? 115.456 157.095 112.689 1.00 47.18 149 LEU B C 1
ATOM 3390 O O . LEU B 1 149 ? 115.394 156.436 111.646 1.00 47.18 149 LEU B O 1
ATOM 3395 N N . THR B 1 150 ? 114.514 157.972 113.026 1.00 53.33 150 THR B N 1
ATOM 3396 C CA . THR B 1 150 ? 113.386 158.215 112.142 1.00 53.33 150 THR B CA 1
ATOM 3397 C C . THR B 1 150 ? 113.731 159.157 110.999 1.00 53.33 150 THR B C 1
ATOM 3398 O O . THR B 1 150 ? 112.984 159.216 110.020 1.00 53.33 150 THR B O 1
ATOM 3402 N N . ASN B 1 151 ? 114.832 159.897 111.098 1.00 56.59 151 ASN B N 1
ATOM 3403 C CA . ASN B 1 151 ? 115.303 160.722 109.997 1.00 56.59 151 ASN B CA 1
ATOM 3404 C C . ASN B 1 151 ? 116.301 159.994 109.117 1.00 56.59 151 ASN B C 1
ATOM 3405 O O . ASN B 1 151 ? 116.965 160.640 108.300 1.00 56.59 151 ASN B O 1
ATOM 3410 N N . ASN B 1 152 ? 116.447 158.680 109.304 1.00 59.48 152 ASN B N 1
ATOM 3411 C CA . ASN B 1 152 ? 117.235 157.775 108.464 1.00 59.48 152 ASN B CA 1
ATOM 3412 C C . ASN B 1 152 ? 118.720 158.121 108.433 1.00 59.48 152 ASN B C 1
ATOM 3413 O O . ASN B 1 152 ? 119.417 157.771 107.478 1.00 59.48 152 ASN B O 1
ATOM 3418 N N . LYS B 1 153 ? 119.222 158.812 109.456 1.00 52.11 153 LYS B N 1
ATOM 3419 C CA . LYS B 1 153 ? 120.656 159.034 109.622 1.00 52.11 153 LYS B CA 1
ATOM 3420 C C . LYS B 1 153 ? 121.141 158.044 110.674 1.00 52.11 153 LYS B C 1
ATOM 3421 O O . LYS B 1 153 ? 121.417 158.392 111.817 1.00 52.11 153 LYS B O 1
ATOM 3427 N N . VAL B 1 154 ? 121.256 156.783 110.256 1.00 44.28 154 VAL B N 1
ATOM 3428 C CA . VAL B 1 154 ? 121.411 155.678 111.193 1.00 44.28 154 VAL B CA 1
ATOM 3429 C C . VAL B 1 154 ? 122.808 155.642 111.801 1.00 44.28 154 VAL B C 1
ATOM 3430 O O . VAL B 1 154 ? 122.988 155.126 112.907 1.00 44.28 154 VAL B O 1
ATOM 3434 N N . ALA B 1 155 ? 123.798 156.240 111.137 1.00 39.36 155 ALA B N 1
ATOM 3435 C CA . ALA B 1 155 ? 125.166 156.172 111.639 1.00 39.36 155 ALA B CA 1
ATOM 3436 C C . ALA B 1 155 ? 125.372 157.049 112.863 1.00 39.36 155 ALA B C 1
ATOM 3437 O O . ALA B 1 155 ? 126.144 156.685 113.752 1.00 39.36 155 ALA B O 1
ATOM 3439 N N . VAL B 1 156 ? 124.675 158.185 112.939 1.00 39.73 156 VAL B N 1
ATOM 3440 C CA . VAL B 1 156 ? 124.791 159.096 114.075 1.00 39.73 156 VAL B CA 1
ATOM 3441 C C . VAL B 1 156 ? 124.200 158.470 115.337 1.00 39.73 156 VAL B C 1
ATOM 3442 O O . VAL B 1 156 ? 124.638 158.766 116.456 1.00 39.73 156 VAL B O 1
ATOM 3446 N N . VAL B 1 157 ? 123.238 157.558 115.177 1.00 37.55 157 VAL B N 1
ATOM 3447 C CA . VAL B 1 157 ? 122.702 156.811 116.310 1.00 37.55 157 VAL B CA 1
ATOM 3448 C C . VAL B 1 157 ? 123.755 155.862 116.875 1.00 37.55 157 VAL B C 1
ATOM 3449 O O . VAL B 1 157 ? 123.822 155.647 118.089 1.00 37.55 157 VAL B O 1
ATOM 3453 N N . LYS B 1 158 ? 124.622 155.319 116.030 1.00 39.03 158 LYS B N 1
ATOM 3454 C CA . LYS B 1 158 ? 125.630 154.391 116.516 1.00 39.03 158 LYS B CA 1
ATOM 3455 C C . LYS B 1 158 ? 126.824 155.082 117.153 1.00 39.03 158 LYS B C 1
ATOM 3456 O O . LYS B 1 158 ? 127.589 154.424 117.861 1.00 39.03 158 LYS B O 1
ATOM 3462 N N . TYR B 1 159 ? 127.019 156.376 116.917 1.00 37.33 159 TYR B N 1
ATOM 3463 C CA . TYR B 1 159 ? 128.155 157.046 117.535 1.00 37.33 159 TYR B CA 1
ATOM 3464 C C . TYR B 1 159 ? 127.792 157.713 118.852 1.00 37.33 159 TYR B C 1
ATOM 3465 O O . TYR B 1 159 ? 128.564 157.644 119.811 1.00 37.33 159 TYR B O 1
ATOM 3474 N N . SER B 1 160 ? 126.635 158.370 118.913 1.00 34.66 160 SER B N 1
ATOM 3475 C CA . SER B 1 160 ? 126.255 159.090 120.120 1.00 34.66 160 SER B CA 1
ATOM 3476 C C . SER B 1 160 ? 125.887 158.145 121.252 1.00 34.66 160 SER B C 1
ATOM 3477 O O . SER B 1 160 ? 126.004 158.514 122.423 1.00 34.66 160 SER B O 1
ATOM 3480 N N . LEU B 1 161 ? 125.449 156.933 120.936 1.00 32.05 161 LEU B N 1
ATOM 3481 C CA . LEU B 1 161 ? 125.213 155.919 121.951 1.00 32.05 161 LEU B CA 1
ATOM 3482 C C . LEU B 1 161 ? 126.470 155.147 122.313 1.00 32.05 161 LEU B C 1
ATOM 3483 O O . LEU B 1 161 ? 126.449 154.385 123.277 1.00 32.05 161 LEU B O 1
ATOM 3488 N N . LEU B 1 162 ? 127.553 155.314 121.560 1.00 34.52 162 LEU B N 1
ATOM 3489 C CA . LEU B 1 162 ? 128.848 154.778 121.952 1.00 34.52 162 LEU B CA 1
ATOM 3490 C C . LEU B 1 162 ? 129.654 155.794 122.740 1.00 34.52 162 LEU B C 1
ATOM 3491 O O . LEU B 1 162 ? 130.297 155.445 123.732 1.00 34.52 162 LEU B O 1
ATOM 3496 N N . GLY B 1 163 ? 129.602 157.061 122.337 1.00 35.25 163 GLY B N 1
ATOM 3497 C CA . GLY B 1 163 ? 130.301 158.101 123.062 1.00 35.25 163 GLY B CA 1
ATOM 3498 C C . GLY B 1 163 ? 129.696 158.446 124.404 1.00 35.25 163 GLY B C 1
ATOM 3499 O O . GLY B 1 163 ? 130.304 159.220 125.147 1.00 35.25 163 GLY B O 1
ATOM 3500 N N . SER B 1 164 ? 128.515 157.913 124.720 1.00 31.95 164 SER B N 1
ATOM 3501 C CA . SER B 1 164 ? 127.939 158.024 126.049 1.00 31.95 164 SER B CA 1
ATOM 3502 C C . SER B 1 164 ? 128.328 156.867 126.944 1.00 31.95 164 SER B C 1
ATOM 3503 O O . SER B 1 164 ? 128.120 156.942 128.156 1.00 31.95 164 SER B O 1
ATOM 3506 N N . ILE B 1 165 ? 128.867 155.798 126.373 1.00 31.51 165 ILE B N 1
ATOM 3507 C CA . ILE B 1 165 ? 129.451 154.739 127.178 1.00 31.51 165 ILE B CA 1
ATOM 3508 C C . ILE B 1 165 ? 130.895 155.070 127.513 1.00 31.51 165 ILE B C 1
ATOM 3509 O O . ILE B 1 165 ? 131.345 154.850 128.638 1.00 31.51 165 ILE B O 1
ATOM 3514 N N . LEU B 1 166 ? 131.633 155.643 126.561 1.00 32.81 166 LEU B N 1
ATOM 3515 C CA . LEU B 1 166 ? 133.043 155.936 126.793 1.00 32.81 166 LEU B CA 1
ATOM 3516 C C . LEU B 1 166 ? 133.222 157.127 127.718 1.00 32.81 166 LEU B C 1
ATOM 3517 O O . LEU B 1 166 ? 134.163 157.162 128.513 1.00 32.81 166 LEU B O 1
ATOM 3522 N N . SER B 1 167 ? 132.340 158.118 127.621 1.00 32.85 167 SER B N 1
ATOM 3523 C CA . SER B 1 167 ? 132.450 159.284 128.484 1.00 32.85 167 SER B CA 1
ATOM 3524 C C . SER B 1 167 ? 132.110 158.959 129.927 1.00 32.85 167 SER B C 1
ATOM 3525 O O . SER B 1 167 ? 132.653 159.581 130.839 1.00 32.85 167 SER B O 1
ATOM 3528 N N . ASN B 1 168 ? 131.231 157.987 130.157 1.00 31.94 168 ASN B N 1
ATOM 3529 C CA . ASN B 1 168 ? 130.878 157.573 131.506 1.00 31.94 168 ASN B CA 1
ATOM 3530 C C . ASN B 1 168 ? 131.869 156.595 132.107 1.00 31.94 168 ASN B C 1
ATOM 3531 O O . ASN B 1 168 ? 131.823 156.358 133.312 1.00 31.94 168 ASN B O 1
ATOM 3536 N N . LEU B 1 169 ? 132.750 156.014 131.308 1.00 31.35 169 LEU B N 1
ATOM 3537 C CA . LEU B 1 169 ? 133.750 155.111 131.840 1.00 31.35 169 LEU B CA 1
ATOM 3538 C C . LEU B 1 169 ? 135.125 155.744 131.948 1.00 31.35 169 LEU B C 1
ATOM 3539 O O . LEU B 1 169 ? 135.946 155.268 132.734 1.00 31.35 169 LEU B O 1
ATOM 3544 N N . LEU B 1 170 ? 135.398 156.796 131.187 1.00 30.96 170 LEU B N 1
ATOM 3545 C CA . LEU B 1 170 ? 136.721 157.402 131.175 1.00 30.96 170 LEU B CA 1
ATOM 3546 C C . LEU B 1 170 ? 136.713 158.848 131.640 1.00 30.96 170 LEU B C 1
ATOM 3547 O O . LEU B 1 170 ? 137.465 159.200 132.545 1.00 30.96 170 LEU B O 1
ATOM 3552 N N . LEU B 1 171 ? 135.864 159.698 131.073 1.00 32.92 171 LEU B N 1
ATOM 3553 C CA . LEU B 1 171 ? 135.924 161.119 131.398 1.00 32.92 171 LEU B CA 1
ATOM 3554 C C . LEU B 1 171 ? 135.147 161.460 132.662 1.00 32.92 171 LEU B C 1
ATOM 3555 O O . LEU B 1 171 ? 135.600 162.287 133.458 1.00 32.92 171 LEU B O 1
ATOM 3560 N N . VAL B 1 172 ? 133.971 160.863 132.863 1.00 33.98 172 VAL B N 1
ATOM 3561 C CA . VAL B 1 172 ? 133.224 161.120 134.089 1.00 33.98 172 VAL B CA 1
ATOM 3562 C C . VAL B 1 172 ? 133.870 160.401 135.258 1.00 33.98 172 VAL B C 1
ATOM 3563 O O . VAL B 1 172 ? 134.050 160.975 136.336 1.00 33.98 172 VAL B O 1
ATOM 3567 N N . LEU B 1 173 ? 134.261 159.147 135.056 1.00 34.66 173 LEU B N 1
ATOM 3568 C CA . LEU B 1 173 ? 134.837 158.371 136.144 1.00 34.66 173 LEU B CA 1
ATOM 3569 C C . LEU B 1 173 ? 136.250 158.827 136.474 1.00 34.66 173 LEU B C 1
ATOM 3570 O O . LEU B 1 173 ? 136.610 158.937 137.648 1.00 34.66 173 LEU B O 1
ATOM 3575 N N . GLY B 1 174 ? 137.058 159.121 135.462 1.00 33.92 174 GLY B N 1
ATOM 3576 C CA . GLY B 1 174 ? 138.428 159.525 135.681 1.00 33.92 174 GLY B CA 1
ATOM 3577 C C . GLY B 1 174 ? 138.632 160.972 136.042 1.00 33.92 174 GLY B C 1
ATOM 3578 O O . GLY B 1 174 ? 139.765 161.449 136.039 1.00 33.92 174 GLY B O 1
ATOM 3579 N N . THR B 1 175 ? 137.565 161.699 136.338 1.00 37.56 175 THR B N 1
ATOM 3580 C CA . THR B 1 175 ? 137.648 163.026 136.922 1.00 37.56 175 THR B CA 1
ATOM 3581 C C . THR B 1 175 ? 137.212 163.022 138.376 1.00 37.56 175 THR B C 1
ATOM 3582 O O . THR B 1 175 ? 137.713 163.816 139.173 1.00 37.56 175 THR B O 1
ATOM 3586 N N . SER B 1 176 ? 136.340 162.089 138.749 1.00 38.28 176 SER B N 1
ATOM 3587 C CA . SER B 1 176 ? 136.021 161.880 140.151 1.00 38.28 176 SER B CA 1
ATOM 3588 C C . SER B 1 176 ? 137.197 161.290 140.917 1.00 38.28 176 SER B C 1
ATOM 3589 O O . SER B 1 176 ? 137.288 161.464 142.133 1.00 38.28 176 SER B O 1
ATOM 3592 N N . LEU B 1 177 ? 138.096 160.585 140.239 1.00 38.58 177 LEU B N 1
ATOM 3593 C CA . LEU B 1 177 ? 139.254 160.013 140.911 1.00 38.58 177 LEU B CA 1
ATOM 3594 C C . LEU B 1 177 ? 140.439 160.965 140.944 1.00 38.58 177 LEU B C 1
ATOM 3595 O O . LEU B 1 177 ? 141.269 160.872 141.853 1.00 38.58 177 LEU B O 1
ATOM 3600 N N . PHE B 1 178 ? 140.537 161.877 139.978 1.00 38.28 178 PHE B N 1
ATOM 3601 C CA . PHE B 1 178 ? 141.640 162.826 139.895 1.00 38.28 178 PHE B CA 1
ATOM 3602 C C . PHE B 1 178 ? 141.355 164.088 140.693 1.00 38.28 178 PHE B C 1
ATOM 3603 O O . PHE B 1 178 ? 142.168 164.493 141.523 1.00 38.28 178 PHE B O 1
ATOM 3611 N N . CYS B 1 179 ? 140.212 164.728 140.450 1.00 45.13 179 CYS B N 1
ATOM 3612 C CA . CYS B 1 179 ? 139.884 165.951 141.172 1.00 45.13 179 CYS B CA 1
ATOM 3613 C C . CYS B 1 179 ? 139.509 165.665 142.616 1.00 45.13 179 CYS B C 1
ATOM 3614 O O . CYS B 1 179 ? 139.670 166.532 143.479 1.00 45.13 179 CYS B O 1
ATOM 3617 N N . GLY B 1 180 ? 139.012 164.471 142.898 1.00 45.86 180 GLY B N 1
ATOM 3618 C CA . GLY B 1 180 ? 138.713 164.089 144.261 1.00 45.86 180 GLY B CA 1
ATOM 3619 C C . GLY B 1 180 ? 139.788 163.194 144.830 1.00 45.86 180 GLY B C 1
ATOM 3620 O O . GLY B 1 180 ? 139.536 162.402 145.741 1.00 45.86 180 GLY B O 1
ATOM 3621 N N . GLY B 1 181 ? 140.989 163.296 144.281 1.00 44.88 181 GLY B N 1
ATOM 3622 C CA . GLY B 1 181 ? 142.132 162.606 144.829 1.00 44.88 181 GLY B CA 1
ATOM 3623 C C . GLY B 1 181 ? 143.161 163.604 145.304 1.00 44.88 181 GLY B C 1
ATOM 3624 O O . GLY B 1 181 ? 143.908 163.339 146.246 1.00 44.88 181 GLY B O 1
ATOM 3625 N N . ILE B 1 182 ? 143.203 164.765 144.653 1.00 43.46 182 ILE B N 1
ATOM 3626 C CA . ILE B 1 182 ? 144.134 165.817 145.039 1.00 43.46 182 ILE B CA 1
ATOM 3627 C C . ILE B 1 182 ? 143.607 166.583 146.244 1.00 43.46 182 ILE B C 1
ATOM 3628 O O . ILE B 1 182 ? 144.383 166.985 147.118 1.00 43.46 182 ILE B O 1
ATOM 3633 N N . ALA B 1 183 ? 142.292 166.754 146.348 1.00 46.90 183 ALA B N 1
ATOM 3634 C CA . ALA B 1 183 ? 141.733 167.430 147.510 1.00 46.90 183 ALA B CA 1
ATOM 3635 C C . ALA B 1 183 ? 141.800 166.558 148.756 1.00 46.90 183 ALA B C 1
ATOM 3636 O O . ALA B 1 183 ? 141.935 167.080 149.865 1.00 46.90 183 ALA B O 1
ATOM 3638 N N . ASN B 1 184 ? 141.728 165.243 148.594 1.00 51.65 184 ASN B N 1
ATOM 3639 C CA . ASN B 1 184 ? 141.742 164.289 149.693 1.00 51.65 184 ASN B CA 1
ATOM 3640 C C . ASN B 1 184 ? 142.984 163.419 149.639 1.00 51.65 184 ASN B C 1
ATOM 3641 O O . ASN B 1 184 ? 142.920 162.207 149.828 1.00 51.65 184 ASN B O 1
ATOM 3646 N N . ILE B 1 185 ? 144.136 164.033 149.376 1.00 51.94 185 ILE B N 1
ATOM 3647 C CA . ILE B 1 185 ? 145.377 163.282 149.234 1.00 51.94 185 ILE B CA 1
ATOM 3648 C C . ILE B 1 185 ? 145.925 162.845 150.589 1.00 51.94 185 ILE B C 1
ATOM 3649 O O . ILE B 1 185 ? 146.764 161.940 150.654 1.00 51.94 185 ILE B O 1
ATOM 3654 N N . ARG B 1 186 ? 145.432 163.422 151.683 1.00 59.94 186 ARG B N 1
ATOM 3655 C CA . ARG B 1 186 ? 145.908 163.090 153.018 1.00 59.94 186 ARG B CA 1
ATOM 3656 C C . ARG B 1 186 ? 144.885 162.293 153.815 1.00 59.94 186 ARG B C 1
ATOM 3657 O O . ARG B 1 186 ? 144.948 162.264 155.045 1.00 59.94 186 ARG B O 1
ATOM 3665 N N . ARG B 1 187 ? 143.943 161.650 153.135 1.00 62.10 187 ARG B N 1
ATOM 3666 C CA . ARG B 1 187 ? 142.957 160.777 153.749 1.00 62.10 187 ARG B CA 1
ATOM 3667 C C . ARG B 1 187 ? 142.905 159.487 152.954 1.00 62.10 187 ARG B C 1
ATOM 3668 O O . ARG B 1 187 ? 143.486 159.376 151.874 1.00 62.10 187 ARG B O 1
ATOM 3676 N N . GLU B 1 188 ? 142.205 158.500 153.489 1.00 67.68 188 GLU B N 1
ATOM 3677 C CA . GLU B 1 188 ? 142.054 157.234 152.794 1.00 67.68 188 GLU B CA 1
ATOM 3678 C C . GLU B 1 188 ? 140.664 157.159 152.178 1.00 67.68 188 GLU B C 1
ATOM 3679 O O . GLU B 1 188 ? 139.663 157.488 152.819 1.00 67.68 188 GLU B O 1
ATOM 3685 N N . GLN B 1 189 ? 140.622 156.721 150.928 1.00 60.87 189 GLN B N 1
ATOM 3686 C CA . GLN B 1 189 ? 139.492 156.918 150.033 1.00 60.87 189 GLN B CA 1
ATOM 3687 C C . GLN B 1 189 ? 138.987 155.543 149.644 1.00 60.87 189 GLN B C 1
ATOM 3688 O O . GLN B 1 189 ? 139.636 154.845 148.864 1.00 60.87 189 GLN B O 1
ATOM 3694 N N . ARG B 1 190 ? 137.846 155.147 150.183 1.00 67.00 190 ARG B N 1
ATOM 3695 C CA . ARG B 1 190 ? 137.379 153.780 150.025 1.00 67.00 190 ARG B CA 1
ATOM 3696 C C . ARG B 1 190 ? 135.969 153.750 149.469 1.00 67.00 190 ARG B C 1
ATOM 3697 O O . ARG B 1 190 ? 135.126 154.575 149.829 1.00 67.00 190 ARG B O 1
ATOM 3705 N N . PHE B 1 191 ? 135.733 152.792 148.585 1.00 58.98 191 PHE B N 1
ATOM 3706 C CA . PHE B 1 191 ? 134.402 152.475 148.100 1.00 58.98 191 PHE B CA 1
ATOM 3707 C C . PHE B 1 191 ? 134.143 150.995 148.324 1.00 58.98 191 PHE B C 1
ATOM 3708 O O . PHE B 1 191 ? 134.940 150.323 148.984 1.00 58.98 191 PHE B O 1
ATOM 3716 N N . ASP B 1 192 ? 133.048 150.473 147.790 1.00 60.99 192 ASP B N 1
ATOM 3717 C CA . ASP B 1 192 ? 132.730 149.063 147.930 1.00 60.99 192 ASP B CA 1
ATOM 3718 C C . ASP B 1 192 ? 132.781 148.390 146.565 1.00 60.99 192 ASP B C 1
ATOM 3719 O O . ASP B 1 192 ? 132.475 149.000 145.539 1.00 60.99 192 ASP B O 1
ATOM 3724 N N . ARG B 1 193 ? 133.174 147.119 146.566 1.00 60.17 193 ARG B N 1
ATOM 3725 C CA . ARG B 1 193 ? 133.291 146.371 145.323 1.00 60.17 193 ARG B CA 1
ATOM 3726 C C . ARG B 1 193 ? 131.998 145.684 144.922 1.00 60.17 193 ARG B C 1
ATOM 3727 O O . ARG B 1 193 ? 131.656 145.672 143.737 1.00 60.17 193 ARG B O 1
ATOM 3735 N N . LYS B 1 194 ? 131.289 145.092 145.886 1.00 57.81 194 LYS B N 1
ATOM 3736 C CA . LYS B 1 194 ? 130.102 144.298 145.588 1.00 57.81 194 LYS B CA 1
ATOM 3737 C C . LYS B 1 194 ? 128.972 145.136 145.023 1.00 57.81 194 LYS B C 1
ATOM 3738 O O . LYS B 1 194 ? 128.134 144.613 144.283 1.00 57.81 194 LYS B O 1
ATOM 3744 N N . GLN B 1 195 ? 128.946 146.426 145.338 1.00 62.69 195 GLN B N 1
ATOM 3745 C CA . GLN B 1 195 ? 127.913 147.309 144.828 1.00 62.69 195 GLN B CA 1
ATOM 3746 C C . GLN B 1 195 ? 128.109 147.626 143.348 1.00 62.69 195 GLN B C 1
ATOM 3747 O O . GLN B 1 195 ? 127.129 147.909 142.653 1.00 62.69 195 GLN B O 1
ATOM 3753 N N . ALA B 1 196 ? 129.339 147.525 142.834 1.00 52.39 196 ALA B N 1
ATOM 3754 C CA . ALA B 1 196 ? 129.623 147.895 141.452 1.00 52.39 196 ALA B CA 1
ATOM 3755 C C . ALA B 1 196 ? 130.333 146.796 140.670 1.00 52.39 196 ALA B C 1
ATOM 3756 O O . ALA B 1 196 ? 131.023 147.096 139.698 1.00 52.39 196 ALA B O 1
ATOM 3758 N N . ASP B 1 197 ? 130.195 145.534 141.071 1.00 53.09 197 ASP B N 1
ATOM 3759 C CA . ASP B 1 197 ? 130.645 144.430 140.233 1.00 53.09 197 ASP B CA 1
ATOM 3760 C C . ASP B 1 197 ? 129.585 143.981 139.249 1.00 53.09 197 ASP B C 1
ATOM 3761 O O . ASP B 1 197 ? 129.927 143.480 138.175 1.00 53.09 197 ASP B O 1
ATOM 3766 N N . VAL B 1 198 ? 128.308 144.129 139.610 1.00 44.64 198 VAL B N 1
ATOM 3767 C CA . VAL B 1 198 ? 127.210 143.753 138.728 1.00 44.64 198 VAL B CA 1
ATOM 3768 C C . VAL B 1 198 ? 127.192 144.647 137.496 1.00 44.64 198 VAL B C 1
ATOM 3769 O O . VAL B 1 198 ? 126.821 144.209 136.402 1.00 44.64 198 VAL B O 1
ATOM 3773 N N . ASN B 1 199 ? 127.660 145.886 137.631 1.00 43.34 199 ASN B N 1
ATOM 3774 C CA . ASN B 1 199 ? 127.725 146.796 136.500 1.00 43.34 199 ASN B CA 1
ATOM 3775 C C . ASN B 1 199 ? 128.796 146.406 135.494 1.00 43.34 199 ASN B C 1
ATOM 3776 O O . ASN B 1 199 ? 128.756 146.886 134.362 1.00 43.34 199 ASN B O 1
ATOM 3781 N N . PHE B 1 200 ? 129.751 145.557 135.866 1.00 42.19 200 PHE B N 1
ATOM 3782 C CA . PHE B 1 200 ? 130.718 145.066 134.898 1.00 42.19 200 PHE B CA 1
ATOM 3783 C C . PHE B 1 200 ? 130.363 143.705 134.335 1.00 42.19 200 PHE B C 1
ATOM 3784 O O . PHE B 1 200 ? 130.896 143.335 133.288 1.00 42.19 200 PHE B O 1
ATOM 3792 N N . PHE B 1 201 ? 129.497 142.949 135.005 1.00 39.97 201 PHE B N 1
ATOM 3793 C CA . PHE B 1 201 ? 129.047 141.680 134.447 1.00 39.97 201 PHE B CA 1
ATOM 3794 C C . PHE B 1 201 ? 128.132 141.929 133.264 1.00 39.97 201 PHE B C 1
ATOM 3795 O O . PHE B 1 201 ? 128.135 141.167 132.295 1.00 39.97 201 PHE B O 1
ATOM 3803 N N . LEU B 1 202 ? 127.339 142.994 133.334 1.00 36.34 202 LEU B N 1
ATOM 3804 C CA . LEU B 1 202 ? 126.395 143.310 132.279 1.00 36.34 202 LEU B CA 1
ATOM 3805 C C . LEU B 1 202 ? 127.066 143.958 131.081 1.00 36.34 202 LEU B C 1
ATOM 3806 O O . LEU B 1 202 ? 126.601 143.780 129.954 1.00 36.34 202 LEU B O 1
ATOM 3811 N N . LEU B 1 203 ? 128.148 144.708 131.292 1.00 37.94 203 LEU B N 1
ATOM 3812 C CA . LEU B 1 203 ? 128.845 145.311 130.163 1.00 37.94 203 LEU B CA 1
ATOM 3813 C C . LEU B 1 203 ? 129.635 144.280 129.374 1.00 37.94 203 LEU B C 1
ATOM 3814 O O . LEU B 1 203 ? 129.865 144.467 128.177 1.00 37.94 203 LEU B O 1
ATOM 3819 N N . LEU B 1 204 ? 130.054 143.192 130.012 1.00 37.03 204 LEU B N 1
ATOM 3820 C CA . LEU B 1 204 ? 130.632 142.080 129.275 1.00 37.03 204 LEU B CA 1
ATOM 3821 C C . LEU B 1 204 ? 129.578 141.252 128.556 1.00 37.03 204 LEU B C 1
ATOM 3822 O O . LEU B 1 204 ? 129.913 140.535 127.612 1.00 37.03 204 LEU B O 1
ATOM 3827 N N . LEU B 1 205 ? 128.318 141.325 128.982 1.00 33.36 205 LEU B N 1
ATOM 3828 C CA . LEU B 1 205 ? 127.241 140.748 128.191 1.00 33.36 205 LEU B CA 1
ATOM 3829 C C . LEU B 1 205 ? 126.902 141.639 127.011 1.00 33.36 205 LEU B C 1
ATOM 3830 O O . LEU B 1 205 ? 126.491 141.141 125.962 1.00 33.36 205 LEU B O 1
ATOM 3835 N N . GLY B 1 206 ? 127.052 142.953 127.170 1.00 34.86 206 GLY B N 1
ATOM 3836 C CA . GLY B 1 206 ? 126.799 143.851 126.060 1.00 34.86 206 GLY B CA 1
ATOM 3837 C C . GLY B 1 206 ? 127.885 143.789 125.009 1.00 34.86 206 GLY B C 1
ATOM 3838 O O . GLY B 1 206 ? 127.603 143.895 123.817 1.00 34.86 206 GLY B O 1
ATOM 3839 N N . PHE B 1 207 ? 129.135 143.595 125.435 1.00 35.56 207 PHE B N 1
ATOM 3840 C CA . PHE B 1 207 ? 130.257 143.553 124.503 1.00 35.56 207 PHE B CA 1
ATOM 3841 C C . PHE B 1 207 ? 130.216 142.327 123.607 1.00 35.56 207 PHE B C 1
ATOM 3842 O O . PHE B 1 207 ? 130.615 142.406 122.442 1.00 35.56 207 PHE B O 1
ATOM 3850 N N . LEU B 1 208 ? 129.743 141.194 124.122 1.00 34.96 208 LEU B N 1
ATOM 3851 C CA . LEU B 1 208 ? 129.622 140.003 123.293 1.00 34.96 208 LEU B CA 1
ATOM 3852 C C . LEU B 1 208 ? 128.563 140.185 122.215 1.00 34.96 208 LEU B C 1
ATOM 3853 O O . LEU B 1 208 ? 128.700 139.641 121.118 1.00 34.96 208 LEU B O 1
ATOM 3858 N N . CYS B 1 209 ? 127.527 140.976 122.487 1.00 33.87 209 CYS B N 1
ATOM 3859 C CA . CYS B 1 209 ? 126.526 141.272 121.476 1.00 33.87 209 CYS B CA 1
ATOM 3860 C C . CYS B 1 209 ? 127.028 142.238 120.413 1.00 33.87 209 CYS B C 1
ATOM 3861 O O . CYS B 1 209 ? 126.412 142.331 119.351 1.00 33.87 209 CYS B O 1
ATOM 3864 N N . HIS B 1 210 ? 128.095 142.993 120.686 1.00 33.95 210 HIS B N 1
ATOM 3865 C CA . HIS B 1 210 ? 128.709 143.861 119.689 1.00 33.95 210 HIS B CA 1
ATOM 3866 C C . HIS B 1 210 ? 129.883 143.211 118.989 1.00 33.95 210 HIS B C 1
ATOM 3867 O O . HIS B 1 210 ? 130.249 143.649 117.895 1.00 33.95 210 HIS B O 1
ATOM 3874 N N . LEU B 1 211 ? 130.493 142.200 119.602 1.00 36.76 211 LEU B N 1
ATOM 3875 C CA . LEU B 1 211 ? 131.636 141.535 118.996 1.00 36.76 211 LEU B CA 1
ATOM 3876 C C . LEU B 1 211 ? 131.208 140.613 117.872 1.00 36.76 211 LEU B C 1
ATOM 3877 O O . LEU B 1 211 ? 131.876 140.541 116.841 1.00 36.76 211 LEU B O 1
ATOM 3882 N N . LEU B 1 212 ? 130.102 139.913 118.047 1.00 36.47 212 LEU B N 1
ATOM 3883 C CA . LEU B 1 212 ? 129.731 138.846 117.129 1.00 36.47 212 LEU B CA 1
ATOM 3884 C C . LEU B 1 212 ? 129.192 139.324 115.778 1.00 36.47 212 LEU B C 1
ATOM 3885 O O . LEU B 1 212 ? 129.552 138.704 114.775 1.00 36.47 212 LEU B O 1
ATOM 3890 N N . PRO B 1 213 ? 128.364 140.380 115.651 1.00 39.39 213 PRO B N 1
ATOM 3891 C CA . PRO B 1 213 ? 128.043 140.860 114.296 1.00 39.39 213 PRO B CA 1
ATOM 3892 C C . PRO B 1 213 ? 129.197 141.533 113.592 1.00 39.39 213 PRO B C 1
ATOM 3893 O O . PRO B 1 213 ? 129.136 141.693 112.369 1.00 39.39 213 PRO B O 1
ATOM 3897 N N . LEU B 1 214 ? 130.232 141.947 114.317 1.00 40.18 214 LEU B N 1
ATOM 3898 C CA . LEU B 1 214 ? 131.441 142.447 113.674 1.00 40.18 214 LEU B CA 1
ATOM 3899 C C . LEU B 1 214 ? 132.173 141.332 112.942 1.00 40.18 214 LEU B C 1
ATOM 3900 O O . LEU B 1 214 ? 132.591 141.501 111.793 1.00 40.18 214 LEU B O 1
ATOM 3905 N N . LEU B 1 215 ? 132.322 140.177 113.589 1.00 41.08 215 LEU B N 1
ATOM 3906 C CA . LEU B 1 215 ? 133.086 139.079 113.018 1.00 41.08 215 LEU B CA 1
ATOM 3907 C C . LEU B 1 215 ? 132.338 138.349 111.912 1.00 41.08 215 LEU B C 1
ATOM 3908 O O . LEU B 1 215 ? 132.972 137.644 111.124 1.00 41.08 215 LEU B O 1
ATOM 3913 N N . VAL B 1 216 ? 131.011 138.485 111.847 1.00 48.18 216 VAL B N 1
ATOM 3914 C CA . VAL B 1 216 ? 130.248 137.898 110.748 1.00 48.18 216 VAL B CA 1
ATOM 3915 C C . VAL B 1 216 ? 130.518 138.653 109.452 1.00 48.18 216 VAL B C 1
ATOM 3916 O O . VAL B 1 216 ? 130.549 138.057 108.368 1.00 48.18 216 VAL B O 1
ATOM 3920 N N . GLY B 1 217 ? 130.802 139.952 109.539 1.00 50.74 217 GLY B N 1
ATOM 3921 C CA . GLY B 1 217 ? 131.124 140.728 108.355 1.00 50.74 217 GLY B CA 1
ATOM 3922 C C . GLY B 1 217 ? 132.448 140.376 107.724 1.00 50.74 217 GLY B C 1
ATOM 3923 O O . GLY B 1 217 ? 132.675 140.713 106.558 1.00 50.74 217 GLY B O 1
ATOM 3924 N N . TYR B 1 218 ? 133.325 139.700 108.460 1.00 56.27 218 TYR B N 1
ATOM 3925 C CA . TYR B 1 218 ? 134.608 139.258 107.941 1.00 56.27 218 TYR B CA 1
ATOM 3926 C C . TYR B 1 218 ? 134.592 137.779 107.582 1.00 56.27 218 TYR B C 1
ATOM 3927 O O . TYR B 1 218 ? 135.654 137.178 107.396 1.00 56.27 218 TYR B O 1
ATOM 3936 N N . LEU B 1 219 ? 133.402 137.185 107.485 1.00 61.75 219 LEU B N 1
ATOM 3937 C CA . LEU B 1 219 ? 133.214 135.821 107.010 1.00 61.75 219 LEU B CA 1
ATOM 3938 C C . LEU B 1 219 ? 132.822 135.774 105.542 1.00 61.75 219 LEU B C 1
ATOM 3939 O O . LEU B 1 219 ? 132.058 134.894 105.139 1.00 61.75 219 LEU B O 1
ATOM 3944 N N . LYS B 1 220 ? 133.320 136.707 104.730 1.00 75.39 220 LYS B N 1
ATOM 3945 C CA . LYS B 1 220 ? 133.039 136.670 103.298 1.00 75.39 220 LYS B CA 1
ATOM 3946 C C . LYS B 1 220 ? 133.762 135.533 102.589 1.00 75.39 220 LYS B C 1
ATOM 3947 O O . LYS B 1 220 ? 133.433 135.234 101.435 1.00 75.39 220 LYS B O 1
ATOM 3953 N N . ASN B 1 221 ? 134.739 134.906 103.250 1.00 80.89 221 ASN B N 1
ATOM 3954 C CA . ASN B 1 221 ? 135.432 133.749 102.699 1.00 80.89 221 ASN B CA 1
ATOM 3955 C C . ASN B 1 221 ? 134.515 132.541 102.542 1.00 80.89 221 ASN B C 1
ATOM 3956 O O . ASN B 1 221 ? 134.638 131.798 101.562 1.00 80.89 221 ASN B O 1
ATOM 3961 N N . GLY B 1 222 ? 133.586 132.337 103.473 1.00 83.89 222 GLY B N 1
ATOM 3962 C CA . GLY B 1 222 ? 132.819 131.107 103.524 1.00 83.89 222 GLY B CA 1
ATOM 3963 C C . GLY B 1 222 ? 131.678 130.974 102.534 1.00 83.89 222 GLY B C 1
ATOM 3964 O O . GLY B 1 222 ? 130.552 130.664 102.938 1.00 83.89 222 GLY B O 1
ATOM 3965 N N . GLU B 1 223 ? 131.966 131.211 101.246 1.00 87.85 223 GLU B N 1
ATOM 3966 C CA . GLU B 1 223 ? 131.058 130.963 100.116 1.00 87.85 223 GLU B CA 1
ATOM 3967 C C . GLU B 1 223 ? 129.749 131.744 100.225 1.00 87.85 223 GLU B C 1
ATOM 3968 O O . GLU B 1 223 ? 128.696 131.274 99.789 1.00 87.85 223 GLU B O 1
ATOM 3974 N N . ALA B 1 224 ? 129.799 132.940 100.803 1.00 82.82 224 ALA B N 1
ATOM 3975 C CA . ALA B 1 224 ? 128.613 133.766 100.974 1.00 82.82 224 ALA B CA 1
ATOM 3976 C C . ALA B 1 224 ? 128.896 135.175 100.483 1.00 82.82 224 ALA B C 1
ATOM 3977 O O . ALA B 1 224 ? 129.964 135.733 100.745 1.00 82.82 224 ALA B O 1
ATOM 3979 N N . SER B 1 225 ? 127.924 135.747 99.781 1.00 77.79 225 SER B N 1
ATOM 3980 C CA . SER B 1 225 ? 128.040 137.094 99.243 1.00 77.79 225 SER B CA 1
ATOM 3981 C C . SER B 1 225 ? 127.728 138.111 100.338 1.00 77.79 225 SER B C 1
ATOM 3982 O O . SER B 1 225 ? 127.656 137.788 101.525 1.00 77.79 225 SER B O 1
ATOM 3985 N N . ALA B 1 226 ? 127.547 139.369 99.952 1.00 74.60 226 ALA B N 1
ATOM 3986 C CA . ALA B 1 226 ? 127.216 140.386 100.940 1.00 74.60 226 ALA B CA 1
ATOM 3987 C C . ALA B 1 226 ? 125.741 140.369 101.303 1.00 74.60 226 ALA B C 1
ATOM 3988 O O . ALA B 1 226 ? 125.381 140.746 102.421 1.00 74.60 226 ALA B O 1
ATOM 3990 N N . ALA B 1 227 ? 124.874 139.937 100.388 1.00 73.20 227 ALA B N 1
ATOM 3991 C CA . ALA B 1 227 ? 123.446 139.924 100.672 1.00 73.20 227 ALA B CA 1
ATOM 3992 C C . ALA B 1 227 ? 123.059 138.806 101.625 1.00 73.20 227 ALA B C 1
ATOM 3993 O O . ALA B 1 227 ? 121.997 138.878 102.250 1.00 73.20 227 ALA B O 1
ATOM 3995 N N . VAL B 1 228 ? 123.887 137.774 101.739 1.00 71.79 228 VAL B N 1
ATOM 3996 C CA . VAL B 1 228 ? 123.643 136.729 102.724 1.00 71.79 228 VAL B CA 1
ATOM 3997 C C . VAL B 1 228 ? 124.079 137.190 104.103 1.00 71.79 228 VAL B C 1
ATOM 3998 O O . VAL B 1 228 ? 123.316 137.113 105.071 1.00 71.79 228 VAL B O 1
ATOM 4002 N N . LEU B 1 229 ? 125.304 137.706 104.211 1.00 63.63 229 LEU B N 1
ATOM 4003 C CA . LEU B 1 229 ? 125.854 138.079 105.504 1.00 63.63 229 LEU B CA 1
ATOM 4004 C C . LEU B 1 229 ? 125.257 139.360 106.065 1.00 63.63 229 LEU B C 1
ATOM 4005 O O . LEU B 1 229 ? 125.492 139.659 107.236 1.00 63.63 229 LEU B O 1
ATOM 4010 N N . SER B 1 230 ? 124.506 140.124 105.275 1.00 65.05 230 SER B N 1
ATOM 4011 C CA . SER B 1 230 ? 123.863 141.312 105.822 1.00 65.05 230 SER B CA 1
ATOM 4012 C C . SER B 1 230 ? 122.522 140.990 106.462 1.00 65.05 230 SER B C 1
ATOM 4013 O O . SER B 1 230 ? 122.129 141.655 107.422 1.00 65.05 230 SER B O 1
ATOM 4016 N N . ASP B 1 231 ? 121.810 139.992 105.949 1.00 62.32 231 ASP B N 1
ATOM 4017 C CA . ASP B 1 231 ? 120.615 139.478 106.600 1.00 62.32 231 ASP B CA 1
ATOM 4018 C C . ASP B 1 231 ? 120.927 138.368 107.583 1.00 62.32 231 ASP B C 1
ATOM 4019 O O . ASP B 1 231 ? 120.005 137.743 108.110 1.00 62.32 231 ASP B O 1
ATOM 4024 N N . MET B 1 232 ? 122.203 138.094 107.824 1.00 55.60 232 MET B N 1
ATOM 4025 C CA . MET B 1 232 ? 122.621 137.247 108.927 1.00 55.60 232 MET B CA 1
ATOM 4026 C C . MET B 1 232 ? 123.043 138.060 110.135 1.00 55.60 232 MET B C 1
ATOM 4027 O O . MET B 1 232 ? 122.801 137.640 111.266 1.00 55.60 232 MET B O 1
ATOM 4032 N N . GLN B 1 233 ? 123.657 139.224 109.914 1.00 48.85 233 GLN B N 1
ATOM 4033 C CA . GLN B 1 233 ? 123.897 140.162 111.003 1.00 48.85 233 GLN B CA 1
ATOM 4034 C C . GLN B 1 233 ? 122.600 140.757 111.506 1.00 48.85 233 GLN B C 1
ATOM 4035 O O . GLN B 1 233 ? 122.447 141.008 112.704 1.00 48.85 233 GLN B O 1
ATOM 4041 N N . LEU B 1 234 ? 121.662 141.009 110.600 1.00 46.67 234 LEU B N 1
ATOM 4042 C CA . LEU B 1 234 ? 120.432 141.682 110.974 1.00 46.67 234 LEU B CA 1
ATOM 4043 C C . LEU B 1 234 ? 119.496 140.757 111.726 1.00 46.67 234 LEU B C 1
ATOM 4044 O O . LEU B 1 234 ? 118.666 141.234 112.499 1.00 46.67 234 LEU B O 1
ATOM 4049 N N . SER B 1 235 ? 119.622 139.445 111.540 1.00 41.39 235 SER B N 1
ATOM 4050 C CA . SER B 1 235 ? 118.741 138.516 112.231 1.00 41.39 235 SER B CA 1
ATOM 4051 C C . SER B 1 235 ? 119.216 138.235 113.646 1.00 41.39 235 SER B C 1
ATOM 4052 O O . SER B 1 235 ? 118.399 138.098 114.558 1.00 41.39 235 SER B O 1
ATOM 4055 N N . ILE B 1 236 ? 120.529 138.137 113.852 1.00 37.33 236 ILE B N 1
ATOM 4056 C CA . ILE B 1 236 ? 121.025 137.860 115.191 1.00 37.33 236 ILE B CA 1
ATOM 4057 C C . ILE B 1 236 ? 121.084 139.116 116.047 1.00 37.33 236 ILE B C 1
ATOM 4058 O O . ILE B 1 236 ? 121.120 139.009 117.273 1.00 37.33 236 ILE B O 1
ATOM 4063 N N . SER B 1 237 ? 121.078 140.307 115.449 1.00 37.75 237 SER B N 1
ATOM 4064 C CA . SER B 1 237 ? 121.052 141.528 116.244 1.00 37.75 237 SER B CA 1
ATOM 4065 C C . SER B 1 237 ? 119.664 141.829 116.765 1.00 37.75 237 SER B C 1
ATOM 4066 O O . SER B 1 237 ? 119.519 142.494 117.791 1.00 37.75 237 SER B O 1
ATOM 4069 N N . ARG B 1 238 ? 118.641 141.361 116.069 1.00 39.05 238 ARG B N 1
ATOM 4070 C CA . ARG B 1 238 ? 117.260 141.509 116.483 1.00 39.05 238 ARG B CA 1
ATOM 4071 C C . ARG B 1 238 ? 116.816 140.395 117.408 1.00 39.05 238 ARG B C 1
ATOM 4072 O O . ARG B 1 238 ? 115.631 140.305 117.725 1.00 39.05 238 ARG B O 1
ATOM 4080 N N . GLY B 1 239 ? 117.737 139.544 117.836 1.00 34.59 239 GLY B N 1
ATOM 4081 C CA . GLY B 1 239 ? 117.449 138.502 118.792 1.00 34.59 239 GLY B CA 1
ATOM 4082 C C . GLY B 1 239 ? 118.331 138.669 120.003 1.00 34.59 239 GLY B C 1
ATOM 4083 O O . GLY B 1 239 ? 117.986 138.215 121.091 1.00 34.59 239 GLY B O 1
ATOM 4084 N N . PHE B 1 240 ? 119.477 139.328 119.828 1.00 32.45 240 PHE B N 1
ATOM 4085 C CA . PHE B 1 240 ? 120.300 139.700 120.973 1.00 32.45 240 PHE B CA 1
ATOM 4086 C C . PHE B 1 240 ? 119.668 140.815 121.785 1.00 32.45 240 PHE B C 1
ATOM 4087 O O . PHE B 1 240 ? 120.023 140.990 122.949 1.00 32.45 240 PHE B O 1
ATOM 4095 N N . SER B 1 241 ? 118.750 141.575 121.199 1.00 31.93 241 SER B N 1
ATOM 4096 C CA . SER B 1 241 ? 118.171 142.720 121.885 1.00 31.93 241 SER B CA 1
ATOM 4097 C C . SER B 1 241 ? 117.162 142.302 122.937 1.00 31.93 241 SER B C 1
ATOM 4098 O O . SER B 1 241 ? 117.038 142.965 123.969 1.00 31.93 241 SER B O 1
ATOM 4101 N N . ILE B 1 242 ? 116.419 141.226 122.689 1.00 28.79 242 ILE B N 1
ATOM 4102 C CA . ILE B 1 242 ? 115.500 140.719 123.697 1.00 28.79 242 ILE B CA 1
ATOM 4103 C C . ILE B 1 242 ? 116.273 140.083 124.844 1.00 28.79 242 ILE B C 1
ATOM 4104 O O . ILE B 1 242 ? 115.854 140.159 125.999 1.00 28.79 242 ILE B O 1
ATOM 4109 N N . VAL B 1 243 ? 117.442 139.506 124.561 1.00 28.03 243 VAL B N 1
ATOM 4110 C CA . VAL B 1 243 ? 118.274 138.945 125.620 1.00 28.03 243 VAL B CA 1
ATOM 4111 C C . VAL B 1 243 ? 118.928 140.059 126.437 1.00 28.03 243 VAL B C 1
ATOM 4112 O O . VAL B 1 243 ? 119.172 139.901 127.636 1.00 28.03 243 VAL B O 1
ATOM 4116 N N . MET B 1 244 ? 119.154 141.224 125.836 1.00 29.51 244 MET B N 1
ATOM 4117 C CA . MET B 1 244 ? 119.729 142.337 126.582 1.00 29.51 244 MET B CA 1
ATOM 4118 C C . MET B 1 244 ? 118.694 143.081 127.413 1.00 29.51 244 MET B C 1
ATOM 4119 O O . MET B 1 244 ? 119.036 143.623 128.463 1.00 29.51 244 MET B O 1
ATOM 4124 N N . LEU B 1 245 ? 117.436 143.131 126.979 1.00 28.82 245 LEU B N 1
ATOM 4125 C CA . LEU B 1 245 ? 116.416 143.776 127.799 1.00 28.82 245 LEU B CA 1
ATOM 4126 C C . LEU B 1 245 ? 116.014 142.934 128.999 1.00 28.82 245 LEU B C 1
ATOM 4127 O O . LEU B 1 245 ? 115.414 143.465 129.932 1.00 28.82 245 LEU B O 1
ATOM 4132 N N . ILE B 1 246 ? 116.308 141.636 128.994 1.00 29.55 246 ILE B N 1
ATOM 4133 C CA . ILE B 1 246 ? 115.954 140.795 130.128 1.00 29.55 246 ILE B CA 1
ATOM 4134 C C . ILE B 1 246 ? 117.006 140.895 131.219 1.00 29.55 246 ILE B C 1
ATOM 4135 O O . ILE B 1 246 ? 116.670 140.914 132.405 1.00 29.55 246 ILE B O 1
ATOM 4140 N N . SER B 1 247 ? 118.275 141.058 130.863 1.00 31.53 247 SER B N 1
ATOM 4141 C CA . SER B 1 247 ? 119.295 141.239 131.887 1.00 31.53 247 SER B CA 1
ATOM 4142 C C . SER B 1 247 ? 119.370 142.662 132.407 1.00 31.53 247 SER B C 1
ATOM 4143 O O . SER B 1 247 ? 120.294 142.976 133.155 1.00 31.53 247 SER B O 1
ATOM 4146 N N . TYR B 1 248 ? 118.444 143.532 132.028 1.00 32.10 248 TYR B N 1
ATOM 4147 C CA . TYR B 1 248 ? 118.287 144.817 132.682 1.00 32.10 248 TYR B CA 1
ATOM 4148 C C . TYR B 1 248 ? 117.002 144.912 133.486 1.00 32.10 248 TYR B C 1
ATOM 4149 O O . TYR B 1 248 ? 116.967 145.632 134.480 1.00 32.10 248 TYR B O 1
ATOM 4158 N N . ILE B 1 249 ? 115.950 144.196 133.089 1.00 32.04 249 ILE B N 1
ATOM 4159 C CA . ILE B 1 249 ? 114.780 144.053 133.947 1.00 32.04 249 ILE B CA 1
ATOM 4160 C C . ILE B 1 249 ? 115.134 143.243 135.187 1.00 32.04 249 ILE B C 1
ATOM 4161 O O . ILE B 1 249 ? 114.659 143.533 136.289 1.00 32.04 249 ILE B O 1
ATOM 4166 N N . ALA B 1 250 ? 116.011 142.251 135.042 1.00 35.64 250 ALA B N 1
ATOM 4167 C CA . ALA B 1 250 ? 116.466 141.506 136.210 1.00 35.64 250 ALA B CA 1
ATOM 4168 C C . ALA B 1 250 ? 117.385 142.342 137.081 1.00 35.64 250 ALA B C 1
ATOM 4169 O O . ALA B 1 250 ? 117.417 142.157 138.299 1.00 35.64 250 ALA B O 1
ATOM 4171 N N . TYR B 1 251 ? 118.137 143.261 136.475 1.00 40.68 251 TYR B N 1
ATOM 4172 C CA . TYR B 1 251 ? 118.971 144.185 137.236 1.00 40.68 251 TYR B CA 1
ATOM 4173 C C . TYR B 1 251 ? 118.125 145.179 138.011 1.00 40.68 251 TYR B C 1
ATOM 4174 O O . TYR B 1 251 ? 118.467 145.541 139.137 1.00 40.68 251 TYR B O 1
ATOM 4183 N N . LEU B 1 252 ? 117.003 145.611 137.442 1.00 39.77 252 LEU B N 1
ATOM 4184 C CA . LEU B 1 252 ? 116.064 146.489 138.132 1.00 39.77 252 LEU B CA 1
ATOM 4185 C C . LEU B 1 252 ? 115.186 145.769 139.145 1.00 39.77 252 LEU B C 1
ATOM 4186 O O . LEU B 1 252 ? 114.239 146.376 139.644 1.00 39.77 252 LEU B O 1
ATOM 4191 N N . VAL B 1 253 ? 115.429 144.496 139.433 1.00 42.35 253 VAL B N 1
ATOM 4192 C CA . VAL B 1 253 ? 114.812 143.812 140.557 1.00 42.35 253 VAL B CA 1
ATOM 4193 C C . VAL B 1 253 ? 115.829 143.540 141.652 1.00 42.35 253 VAL B C 1
ATOM 4194 O O . VAL B 1 253 ? 115.546 143.738 142.837 1.00 42.35 253 VAL B O 1
ATOM 4198 N N . PHE B 1 254 ? 117.033 143.126 141.258 1.00 45.26 254 PHE B N 1
ATOM 4199 C CA . PHE B 1 254 ? 118.152 142.963 142.178 1.00 45.26 254 PHE B CA 1
ATOM 4200 C C . PHE B 1 254 ? 118.505 144.270 142.872 1.00 45.26 254 PHE B C 1
ATOM 4201 O O . PHE B 1 254 ? 118.792 144.289 144.072 1.00 45.26 254 PHE B O 1
ATOM 4209 N N . GLN B 1 255 ? 118.474 145.376 142.137 1.00 55.89 255 GLN B N 1
ATOM 4210 C CA . GLN B 1 255 ? 118.843 146.659 142.711 1.00 55.89 255 GLN B CA 1
ATOM 4211 C C . GLN B 1 255 ? 117.720 147.252 143.548 1.00 55.89 255 GLN B C 1
ATOM 4212 O O . GLN B 1 255 ? 117.986 147.892 144.567 1.00 55.89 255 GLN B O 1
ATOM 4218 N N . LEU B 1 256 ? 116.466 147.047 143.158 1.00 57.55 256 LEU B N 1
ATOM 4219 C CA . LEU B 1 256 ? 115.372 147.693 143.870 1.00 57.55 256 LEU B CA 1
ATOM 4220 C C . LEU B 1 256 ? 114.861 146.853 145.032 1.00 57.55 256 LEU B C 1
ATOM 4221 O O . LEU B 1 256 ? 114.851 147.315 146.174 1.00 57.55 256 LEU B O 1
ATOM 4226 N N . TRP B 1 257 ? 114.423 145.627 144.760 1.00 64.95 257 TRP B N 1
ATOM 4227 C CA . TRP B 1 257 ? 113.654 144.877 145.746 1.00 64.95 257 TRP B CA 1
ATOM 4228 C C . TRP B 1 257 ? 114.476 143.841 146.504 1.00 64.95 257 TRP B C 1
ATOM 4229 O O . TRP B 1 257 ? 114.513 143.870 147.737 1.00 64.95 257 TRP B O 1
ATOM 4240 N N . THR B 1 258 ? 115.131 142.922 145.789 1.00 58.58 258 THR B N 1
ATOM 4241 C CA . THR B 1 258 ? 115.691 141.731 146.422 1.00 58.58 258 THR B CA 1
ATOM 4242 C C . THR B 1 258 ? 116.910 142.059 147.275 1.00 58.58 258 THR B C 1
ATOM 4243 O O . THR B 1 258 ? 117.042 141.554 148.396 1.00 58.58 258 THR B O 1
ATOM 4247 N N . HIS B 1 259 ? 117.789 142.928 146.791 1.00 62.52 259 HIS B N 1
ATOM 4248 C CA . HIS B 1 259 ? 118.976 143.285 147.556 1.00 62.52 259 HIS B CA 1
ATOM 4249 C C . HIS B 1 259 ? 119.051 144.774 147.843 1.00 62.52 259 HIS B C 1
ATOM 4250 O O . HIS B 1 259 ? 120.084 145.399 147.600 1.00 62.52 259 HIS B O 1
ATOM 4257 N N . ARG B 1 260 ? 117.954 145.355 148.332 1.00 77.10 260 ARG B N 1
ATOM 4258 C CA . ARG B 1 260 ? 117.978 146.757 148.733 1.00 77.10 260 ARG B CA 1
ATOM 4259 C C . ARG B 1 260 ? 118.829 146.970 149.979 1.00 77.10 260 ARG B C 1
ATOM 4260 O O . ARG B 1 260 ? 119.613 147.924 150.047 1.00 77.10 260 ARG B O 1
ATOM 4268 N N . GLN B 1 261 ? 118.685 146.095 150.978 1.00 84.63 261 GLN B N 1
ATOM 4269 C CA . GLN B 1 261 ? 119.297 146.320 152.283 1.00 84.63 261 GLN B CA 1
ATOM 4270 C C . GLN B 1 261 ? 120.808 146.153 152.264 1.00 84.63 261 GLN B C 1
ATOM 4271 O O . GLN B 1 261 ? 121.487 146.670 153.157 1.00 84.63 261 GLN B O 1
ATOM 4277 N N . LEU B 1 262 ? 121.346 145.453 151.270 1.00 88.45 262 LEU B N 1
ATOM 4278 C CA . LEU B 1 262 ? 122.785 145.258 151.111 1.00 88.45 262 LEU B CA 1
ATOM 4279 C C . LEU B 1 262 ? 123.347 146.215 150.071 1.00 88.45 262 LEU B C 1
ATOM 4280 O O . LEU B 1 262 ? 124.240 145.859 149.297 1.00 88.45 262 LEU B O 1
ATOM 4285 N N . PHE B 1 263 ? 122.822 147.434 150.024 1.00 81.29 263 PHE B N 1
ATOM 4286 C CA . PHE B 1 263 ? 123.048 148.311 148.887 1.00 81.29 263 PHE B CA 1
ATOM 4287 C C . PHE B 1 263 ? 122.990 149.776 149.304 1.00 81.29 263 PHE B C 1
ATOM 4288 O O . PHE B 1 263 ? 121.916 150.309 149.583 1.00 81.29 263 PHE B O 1
ATOM 4296 N N . THR B 1 280 ? 114.602 165.341 152.759 1.00 129.28 280 THR B N 1
ATOM 4297 C CA . THR B 1 280 ? 113.485 166.239 152.490 1.00 129.28 280 THR B CA 1
ATOM 4298 C C . THR B 1 280 ? 113.628 166.906 151.124 1.00 129.28 280 THR B C 1
ATOM 4299 O O . THR B 1 280 ? 114.683 166.834 150.494 1.00 129.28 280 THR B O 1
ATOM 4303 N N . ALA B 1 281 ? 112.558 167.548 150.672 1.00 127.05 281 ALA B N 1
ATOM 4304 C CA . ALA B 1 281 ? 112.510 168.220 149.383 1.00 127.05 281 ALA B CA 1
ATOM 4305 C C . ALA B 1 281 ? 112.395 169.729 149.591 1.00 127.05 281 ALA B C 1
ATOM 4306 O O . ALA B 1 281 ? 112.399 170.227 150.720 1.00 127.05 281 ALA B O 1
ATOM 4308 N N . VAL B 1 282 ? 112.314 170.466 148.479 1.00 122.88 282 VAL B N 1
ATOM 4309 C CA . VAL B 1 282 ? 112.190 171.922 148.515 1.00 122.88 282 VAL B CA 1
ATOM 4310 C C . VAL B 1 282 ? 111.063 172.408 147.609 1.00 122.88 282 VAL B C 1
ATOM 4311 O O . VAL B 1 282 ? 110.653 173.571 147.688 1.00 122.88 282 VAL B O 1
ATOM 4315 N N . ILE B 1 283 ? 110.553 171.532 146.743 1.00 119.35 283 ILE B N 1
ATOM 4316 C CA . ILE B 1 283 ? 109.587 171.902 145.714 1.00 119.35 283 ILE B CA 1
ATOM 4317 C C . ILE B 1 283 ? 108.302 171.114 145.940 1.00 119.35 283 ILE B C 1
ATOM 4318 O O . ILE B 1 283 ? 108.347 169.935 146.306 1.00 119.35 283 ILE B O 1
ATOM 4323 N N . SER B 1 284 ? 107.158 171.767 145.729 1.00 121.74 284 SER B N 1
ATOM 4324 C CA . SER B 1 284 ? 105.865 171.099 145.775 1.00 121.74 284 SER B CA 1
ATOM 4325 C C . SER B 1 284 ? 105.714 170.120 144.607 1.00 121.74 284 SER B C 1
ATOM 4326 O O . SER B 1 284 ? 106.492 170.116 143.650 1.00 121.74 284 SER B O 1
ATOM 4329 N N . PHE B 1 285 ? 104.667 169.290 144.685 1.00 117.49 285 PHE B N 1
ATOM 4330 C CA . PHE B 1 285 ? 104.473 168.234 143.693 1.00 117.49 285 PHE B CA 1
ATOM 4331 C C . PHE B 1 285 ? 103.965 168.775 142.363 1.00 117.49 285 PHE B C 1
ATOM 4332 O O . PHE B 1 285 ? 104.398 168.314 141.301 1.00 117.49 285 PHE B O 1
ATOM 4340 N N . TRP B 1 286 ? 103.028 169.725 142.396 1.00 119.34 286 TRP B N 1
ATOM 4341 C CA . TRP B 1 286 ? 102.392 170.169 141.162 1.00 119.34 286 TRP B CA 1
ATOM 4342 C C . TRP B 1 286 ? 103.328 171.006 140.302 1.00 119.34 286 TRP B C 1
ATOM 4343 O O . TRP B 1 286 ? 103.129 171.093 139.086 1.00 119.34 286 TRP B O 1
ATOM 4354 N N . SER B 1 287 ? 104.349 171.606 140.906 1.00 118.34 287 SER B N 1
ATOM 4355 C CA . SER B 1 287 ? 105.410 172.220 140.125 1.00 118.34 287 SER B CA 1
ATOM 4356 C C . SER B 1 287 ? 106.193 171.184 139.331 1.00 118.34 287 SER B C 1
ATOM 4357 O O . SER B 1 287 ? 106.552 171.435 138.176 1.00 118.34 287 SER B O 1
ATOM 4360 N N . GLY B 1 288 ? 106.439 170.013 139.915 1.00 112.03 288 GLY B N 1
ATOM 4361 C CA . GLY B 1 288 ? 107.333 169.024 139.340 1.00 112.03 288 GLY B CA 1
ATOM 4362 C C . GLY B 1 288 ? 106.846 168.321 138.093 1.00 112.03 288 GLY B C 1
ATOM 4363 O O . GLY B 1 288 ? 107.647 167.659 137.432 1.00 112.03 288 GLY B O 1
ATOM 4364 N N . PHE B 1 289 ? 105.565 168.433 137.750 1.00 105.23 289 PHE B N 1
ATOM 4365 C CA . PHE B 1 289 ? 105.078 167.853 136.508 1.00 105.23 289 PHE B CA 1
ATOM 4366 C C . PHE B 1 289 ? 104.839 168.896 135.429 1.00 105.23 289 PHE B C 1
ATOM 4367 O O . PHE B 1 289 ? 104.855 168.554 134.241 1.00 105.23 289 PHE B O 1
ATOM 4375 N N . ALA B 1 290 ? 104.638 170.157 135.811 1.00 104.20 290 ALA B N 1
ATOM 4376 C CA . ALA B 1 290 ? 104.504 171.220 134.824 1.00 104.20 290 ALA B CA 1
ATOM 4377 C C . ALA B 1 290 ? 105.821 171.461 134.100 1.00 104.20 290 ALA B C 1
ATOM 4378 O O . ALA B 1 290 ? 105.860 171.504 132.865 1.00 104.20 290 ALA B O 1
ATOM 4380 N N . TRP B 1 291 ? 106.917 171.610 134.852 1.00 102.46 291 TRP B N 1
ATOM 4381 C CA . TRP B 1 291 ? 108.201 171.911 134.227 1.00 102.46 291 TRP B CA 1
ATOM 4382 C C . TRP B 1 291 ? 108.773 170.714 133.487 1.00 102.46 291 TRP B C 1
ATOM 4383 O O . TRP B 1 291 ? 109.515 170.891 132.518 1.00 102.46 291 TRP B O 1
ATOM 4394 N N . LEU B 1 292 ? 108.419 169.499 133.884 1.00 95.43 292 LEU B N 1
ATOM 4395 C CA . LEU B 1 292 ? 109.051 168.345 133.266 1.00 95.43 292 LEU B CA 1
ATOM 4396 C C . LEU B 1 292 ? 108.354 167.945 131.966 1.00 95.43 292 LEU B C 1
ATOM 4397 O O . LEU B 1 292 ? 108.683 166.910 131.377 1.00 95.43 292 LEU B O 1
ATOM 4402 N N . VAL B 1 293 ? 107.404 168.749 131.502 1.00 93.85 293 VAL B N 1
ATOM 4403 C CA . VAL B 1 293 ? 107.042 168.806 130.093 1.00 93.85 293 VAL B CA 1
ATOM 4404 C C . VAL B 1 293 ? 107.631 170.046 129.430 1.00 93.85 293 VAL B C 1
ATOM 4405 O O . VAL B 1 293 ? 108.153 169.977 128.315 1.00 93.85 293 VAL B O 1
ATOM 4409 N N . GLY B 1 294 ? 107.613 171.175 130.141 1.00 93.13 294 GLY B N 1
ATOM 4410 C CA . GLY B 1 294 ? 108.249 172.400 129.689 1.00 93.13 294 GLY B CA 1
ATOM 4411 C C . GLY B 1 294 ? 109.766 172.355 129.635 1.00 93.13 294 GLY B C 1
ATOM 4412 O O . GLY B 1 294 ? 110.368 173.291 129.101 1.00 93.13 294 GLY B O 1
ATOM 4413 N N . MET B 1 295 ? 110.394 171.318 130.188 1.00 89.40 295 MET B N 1
ATOM 4414 C CA . MET B 1 295 ? 111.811 171.070 129.969 1.00 89.40 295 MET B CA 1
ATOM 4415 C C . MET B 1 295 ? 112.044 169.801 129.166 1.00 89.40 295 MET B C 1
ATOM 4416 O O . MET B 1 295 ? 113.179 169.332 129.088 1.00 89.40 295 MET B O 1
ATOM 4421 N N . THR B 1 296 ? 111.002 169.234 128.571 1.00 84.87 296 THR B N 1
ATOM 4422 C CA . THR B 1 296 ? 111.140 168.078 127.696 1.00 84.87 296 THR B CA 1
ATOM 4423 C C . THR B 1 296 ? 110.705 168.372 126.270 1.00 84.87 296 THR B C 1
ATOM 4424 O O . THR B 1 296 ? 111.373 167.947 125.326 1.00 84.87 296 THR B O 1
ATOM 4428 N N . LEU B 1 297 ? 109.644 169.157 126.077 1.00 81.83 297 LEU B N 1
ATOM 4429 C CA . LEU B 1 297 ? 109.308 169.609 124.731 1.00 81.83 297 LEU B CA 1
ATOM 4430 C C . LEU B 1 297 ? 110.223 170.713 124.220 1.00 81.83 297 LEU B C 1
ATOM 4431 O O . LEU B 1 297 ? 110.029 171.171 123.092 1.00 81.83 297 LEU B O 1
ATOM 4436 N N . VAL B 1 298 ? 111.201 171.157 125.007 1.00 75.12 298 VAL B N 1
ATOM 4437 C CA . VAL B 1 298 ? 112.253 172.016 124.491 1.00 75.12 298 VAL B CA 1
ATOM 4438 C C . VAL B 1 298 ? 113.510 171.204 124.178 1.00 75.12 298 VAL B C 1
ATOM 4439 O O . VAL B 1 298 ? 114.290 171.601 123.303 1.00 75.12 298 VAL B O 1
ATOM 4443 N N . ILE B 1 299 ? 113.696 170.043 124.814 1.00 67.56 299 ILE B N 1
ATOM 4444 C CA . ILE B 1 299 ? 114.760 169.149 124.376 1.00 67.56 299 ILE B CA 1
ATOM 4445 C C . ILE B 1 299 ? 114.391 168.501 123.051 1.00 67.56 299 ILE B C 1
ATOM 4446 O O . ILE B 1 299 ? 115.229 168.380 122.151 1.00 67.56 299 ILE B O 1
ATOM 4451 N N . ALA B 1 300 ? 113.121 168.130 122.880 1.00 71.76 300 ALA B N 1
ATOM 4452 C CA . ALA B 1 300 ? 112.699 167.508 121.629 1.00 71.76 300 ALA B CA 1
ATOM 4453 C C . ALA B 1 300 ? 112.630 168.502 120.480 1.00 71.76 300 ALA B C 1
ATOM 4454 O O . ALA B 1 300 ? 112.687 168.093 119.319 1.00 71.76 300 ALA B O 1
ATOM 4456 N N . LEU B 1 301 ? 112.506 169.792 120.774 1.00 72.11 301 LEU B N 1
ATOM 4457 C CA . LEU B 1 301 ? 112.550 170.786 119.712 1.00 72.11 301 LEU B CA 1
ATOM 4458 C C . LEU B 1 301 ? 113.978 171.048 119.265 1.00 72.11 301 LEU B C 1
ATOM 4459 O O . LEU B 1 301 ? 114.234 171.216 118.070 1.00 72.11 301 LEU B O 1
ATOM 4464 N N . LEU B 1 302 ? 114.924 171.077 120.202 1.00 69.77 302 LEU B N 1
ATOM 4465 C CA . LEU B 1 302 ? 116.310 171.352 119.850 1.00 69.77 302 LEU B CA 1
ATOM 4466 C C . LEU B 1 302 ? 117.062 170.114 119.390 1.00 69.77 302 LEU B C 1
ATOM 4467 O O . LEU B 1 302 ? 118.114 170.251 118.765 1.00 69.77 302 LEU B O 1
ATOM 4472 N N . SER B 1 303 ? 116.561 168.915 119.680 1.00 64.58 303 SER B N 1
ATOM 4473 C CA . SER B 1 303 ? 117.233 167.719 119.197 1.00 64.58 303 SER B CA 1
ATOM 4474 C C . SER B 1 303 ? 116.956 167.450 117.730 1.00 64.58 303 SER B C 1
ATOM 4475 O O . SER B 1 303 ? 117.663 166.645 117.124 1.00 64.58 303 SER B O 1
ATOM 4478 N N . GLU B 1 304 ? 115.941 168.087 117.148 1.00 71.11 304 GLU B N 1
ATOM 4479 C CA . GLU B 1 304 ? 115.810 168.059 115.698 1.00 71.11 304 GLU B CA 1
ATOM 4480 C C . GLU B 1 304 ? 116.871 168.931 115.048 1.00 71.11 304 GLU B C 1
ATOM 4481 O O . GLU B 1 304 ? 117.450 168.555 114.023 1.00 71.11 304 GLU B O 1
ATOM 4487 N N . TYR B 1 305 ? 117.155 170.090 115.646 1.00 73.48 305 TYR B N 1
ATOM 4488 C CA . TYR B 1 305 ? 118.083 171.039 115.043 1.00 73.48 305 TYR B CA 1
ATOM 4489 C C . TYR B 1 305 ? 119.518 170.535 115.105 1.00 73.48 305 TYR B C 1
ATOM 4490 O O . TYR B 1 305 ? 120.339 170.904 114.261 1.00 73.48 305 TYR B O 1
ATOM 4499 N N . VAL B 1 306 ? 119.837 169.698 116.088 1.00 65.59 306 VAL B N 1
ATOM 4500 C CA . VAL B 1 306 ? 121.165 169.106 116.156 1.00 65.59 306 VAL B CA 1
ATOM 4501 C C . VAL B 1 306 ? 121.308 168.005 115.111 1.00 65.59 306 VAL B C 1
ATOM 4502 O O . VAL B 1 306 ? 122.356 167.872 114.467 1.00 65.59 306 VAL B O 1
ATOM 4506 N N . VAL B 1 307 ? 120.246 167.234 114.884 1.00 61.85 307 VAL B N 1
ATOM 4507 C CA . VAL B 1 307 ? 120.325 166.111 113.954 1.00 61.85 307 VAL B CA 1
ATOM 4508 C C . VAL B 1 307 ? 120.210 166.582 112.510 1.00 61.85 307 VAL B C 1
ATOM 4509 O O . VAL B 1 307 ? 121.029 166.220 111.658 1.00 61.85 307 VAL B O 1
ATOM 4513 N N . ALA B 1 308 ? 119.210 167.407 112.210 1.00 65.37 308 ALA B N 1
ATOM 4514 C CA . ALA B 1 308 ? 118.968 167.811 110.829 1.00 65.37 308 ALA B CA 1
ATOM 4515 C C . ALA B 1 308 ? 119.983 168.815 110.294 1.00 65.37 308 ALA B C 1
ATOM 4516 O O . ALA B 1 308 ? 119.968 169.089 109.091 1.00 65.37 308 ALA B O 1
ATOM 4518 N N . THR B 1 309 ? 120.845 169.382 111.137 1.00 68.84 309 THR B N 1
ATOM 4519 C CA . THR B 1 309 ? 121.854 170.349 110.709 1.00 68.84 309 THR B CA 1
ATOM 4520 C C . THR B 1 309 ? 123.221 169.977 111.264 1.00 68.84 309 THR B C 1
ATOM 4521 O O . THR B 1 309 ? 123.943 170.813 111.803 1.00 68.84 309 THR B O 1
ATOM 4525 N N . ILE B 1 310 ? 123.597 168.707 111.151 1.00 63.21 310 ILE B N 1
ATOM 4526 C CA . ILE B 1 310 ? 124.931 168.281 111.556 1.00 63.21 310 ILE B CA 1
ATOM 4527 C C . ILE B 1 310 ? 125.867 168.164 110.354 1.00 63.21 310 ILE B C 1
ATOM 4528 O O . ILE B 1 310 ? 127.093 168.148 110.534 1.00 63.21 310 ILE B O 1
ATOM 4533 N N . GLU B 1 311 ? 125.334 168.148 109.130 1.00 69.22 311 GLU B N 1
ATOM 4534 C CA . GLU B 1 311 ? 126.185 167.934 107.966 1.00 69.22 311 GLU B CA 1
ATOM 4535 C C . GLU B 1 311 ? 126.887 169.211 107.528 1.00 69.22 311 GLU B C 1
ATOM 4536 O O . GLU B 1 311 ? 128.099 169.201 107.298 1.00 69.22 311 GLU B O 1
ATOM 4542 N N . GLU B 1 312 ? 126.154 170.320 107.399 1.00 73.96 312 GLU B N 1
ATOM 4543 C CA . GLU B 1 312 ? 126.823 171.566 107.037 1.00 73.96 312 GLU B CA 1
ATOM 4544 C C . GLU B 1 312 ? 127.621 172.114 108.209 1.00 73.96 312 GLU B C 1
ATOM 4545 O O . GLU B 1 312 ? 128.641 172.782 108.009 1.00 73.96 312 GLU B O 1
ATOM 4551 N N . ALA B 1 313 ? 127.229 171.775 109.433 1.00 69.81 313 ALA B N 1
ATOM 4552 C CA . ALA B 1 313 ? 128.028 172.100 110.606 1.00 69.81 313 ALA B CA 1
ATOM 4553 C C . ALA B 1 313 ? 129.245 171.201 110.772 1.00 69.81 313 ALA B C 1
ATOM 4554 O O . ALA B 1 313 ? 129.965 171.345 111.761 1.00 69.81 313 ALA B O 1
ATOM 4556 N N . SER B 1 314 ? 129.477 170.270 109.851 1.00 66.64 314 SER B N 1
ATOM 4557 C CA . SER B 1 314 ? 130.699 169.486 109.794 1.00 66.64 314 SER B CA 1
ATOM 4558 C C . SER B 1 314 ? 131.495 169.763 108.528 1.00 66.64 314 SER B C 1
ATOM 4559 O O . SER B 1 314 ? 132.477 169.070 108.261 1.00 66.64 314 SER B O 1
ATOM 4562 N N . ASP B 1 315 ? 131.078 170.747 107.732 1.00 74.60 315 ASP B N 1
ATOM 4563 C CA . ASP B 1 315 ? 131.856 171.207 106.594 1.00 74.60 315 ASP B CA 1
ATOM 4564 C C . ASP B 1 315 ? 132.367 172.628 106.751 1.00 74.60 315 ASP B C 1
ATOM 4565 O O . ASP B 1 315 ? 133.283 173.018 106.023 1.00 74.60 315 ASP B O 1
ATOM 4570 N N . LYS B 1 316 ? 131.798 173.407 107.666 1.00 78.95 316 LYS B N 1
ATOM 4571 C CA . LYS B 1 316 ? 132.291 174.743 107.950 1.00 78.95 316 LYS B CA 1
ATOM 4572 C C . LYS B 1 316 ? 133.220 174.789 109.149 1.00 78.95 316 LYS B C 1
ATOM 4573 O O . LYS B 1 316 ? 133.797 175.844 109.425 1.00 78.95 316 LYS B O 1
ATOM 4579 N N . TRP B 1 317 ? 133.376 173.679 109.863 1.00 73.89 317 TRP B N 1
ATOM 4580 C CA . TRP B 1 317 ? 134.321 173.596 110.963 1.00 73.89 317 TRP B CA 1
ATOM 4581 C C . TRP B 1 317 ? 135.515 172.717 110.646 1.00 73.89 317 TRP B C 1
ATOM 4582 O O . TRP B 1 317 ? 136.469 172.702 111.431 1.00 73.89 317 TRP B O 1
ATOM 4593 N N . ASN B 1 318 ? 135.480 172.011 109.512 1.00 72.83 318 ASN B N 1
ATOM 4594 C CA . ASN B 1 318 ? 136.472 171.017 109.098 1.00 72.83 318 ASN B CA 1
ATOM 4595 C C . ASN B 1 318 ? 136.678 169.966 110.187 1.00 72.83 318 ASN B C 1
ATOM 4596 O O . ASN B 1 318 ? 137.791 169.705 110.643 1.00 72.83 318 ASN B O 1
ATOM 4601 N N . LEU B 1 319 ? 135.571 169.382 110.620 1.00 58.87 319 LEU B N 1
ATOM 4602 C CA . LEU B 1 319 ? 135.553 168.268 111.549 1.00 58.87 319 LEU B CA 1
ATOM 4603 C C . LEU B 1 319 ? 134.769 167.124 110.929 1.00 58.87 319 LEU B C 1
ATOM 4604 O O . LEU B 1 319 ? 133.955 167.322 110.026 1.00 58.87 319 LEU B O 1
ATOM 4609 N N . SER B 1 320 ? 135.011 165.923 111.426 1.00 50.46 320 SER B N 1
ATOM 4610 C CA . SER B 1 320 ? 134.312 164.760 110.910 1.00 50.46 320 SER B CA 1
ATOM 4611 C C . SER B 1 320 ? 133.013 164.531 111.672 1.00 50.46 320 SER B C 1
ATOM 4612 O O . SER B 1 320 ? 132.857 164.936 112.824 1.00 50.46 320 SER B O 1
ATOM 4615 N N . VAL B 1 321 ? 132.068 163.864 111.007 1.00 46.79 321 VAL B N 1
ATOM 4616 C CA . VAL B 1 321 ? 130.802 163.517 111.645 1.00 46.79 321 VAL B CA 1
ATOM 4617 C C . VAL B 1 321 ? 130.994 162.362 112.624 1.00 46.79 321 VAL B C 1
ATOM 4618 O O . VAL B 1 321 ? 130.158 162.145 113.508 1.00 46.79 321 VAL B O 1
ATOM 4622 N N . SER B 1 322 ? 132.112 161.646 112.540 1.00 46.02 322 SER B N 1
ATOM 4623 C CA . SER B 1 322 ? 132.469 160.649 113.536 1.00 46.02 322 SER B CA 1
ATOM 4624 C C . SER B 1 322 ? 133.373 161.205 114.621 1.00 46.02 322 SER B C 1
ATOM 4625 O O . SER B 1 322 ? 134.113 160.440 115.241 1.00 46.02 322 SER B O 1
ATOM 4628 N N . PHE B 1 323 ? 133.374 162.507 114.821 1.00 39.77 323 PHE B N 1
ATOM 4629 C CA . PHE B 1 323 ? 133.991 163.191 115.950 1.00 39.77 323 PHE B CA 1
ATOM 4630 C C . PHE B 1 323 ? 133.021 164.108 116.660 1.00 39.77 323 PHE B C 1
ATOM 4631 O O . PHE B 1 323 ? 133.048 164.183 117.885 1.00 39.77 323 PHE B O 1
ATOM 4639 N N . ILE B 1 324 ? 132.184 164.824 115.913 1.00 40.66 324 ILE B N 1
ATOM 4640 C CA . ILE B 1 324 ? 131.133 165.634 116.511 1.00 40.66 324 ILE B CA 1
ATOM 4641 C C . ILE B 1 324 ? 130.142 164.751 117.249 1.00 40.66 324 ILE B C 1
ATOM 4642 O O . ILE B 1 324 ? 129.724 165.063 118.367 1.00 40.66 324 ILE B O 1
ATOM 4647 N N . SER B 1 325 ? 129.801 163.606 116.661 1.00 37.59 325 SER B N 1
ATOM 4648 C CA . SER B 1 325 ? 128.784 162.731 117.228 1.00 37.59 325 SER B CA 1
ATOM 4649 C C . SER B 1 325 ? 129.290 161.969 118.440 1.00 37.59 325 SER B C 1
ATOM 4650 O O . SER B 1 325 ? 128.515 161.690 119.359 1.00 37.59 325 SER B O 1
ATOM 4653 N N . ILE B 1 326 ? 130.572 161.623 118.461 1.00 37.63 326 ILE B N 1
ATOM 4654 C CA . ILE B 1 326 ? 131.106 160.735 119.484 1.00 37.63 326 ILE B CA 1
ATOM 4655 C C . ILE B 1 326 ? 131.836 161.488 120.599 1.00 37.63 326 ILE B C 1
ATOM 4656 O O . ILE B 1 326 ? 131.951 160.957 121.714 1.00 37.63 326 ILE B O 1
ATOM 4661 N N . ILE B 1 327 ? 132.265 162.728 120.366 1.00 36.56 327 ILE B N 1
ATOM 4662 C CA . ILE B 1 327 ? 133.016 163.447 121.389 1.00 36.56 327 ILE B CA 1
ATOM 4663 C C . ILE B 1 327 ? 132.278 164.696 121.846 1.00 36.56 327 ILE B C 1
ATOM 4664 O O . ILE B 1 327 ? 132.046 164.877 123.042 1.00 36.56 327 ILE B O 1
ATOM 4669 N N . LEU B 1 328 ? 131.909 165.573 120.918 1.00 38.03 328 LEU B N 1
ATOM 4670 C CA . LEU B 1 328 ? 131.350 166.856 121.330 1.00 38.03 328 LEU B CA 1
ATOM 4671 C C . LEU B 1 328 ? 129.900 166.745 121.765 1.00 38.03 328 LEU B C 1
ATOM 4672 O O . LEU B 1 328 ? 129.468 167.482 122.653 1.00 38.03 328 LEU B O 1
ATOM 4677 N N . LEU B 1 329 ? 129.144 165.858 121.165 1.00 37.73 329 LEU B N 1
ATOM 4678 C CA . LEU B 1 329 ? 127.728 165.705 121.476 1.00 37.73 329 LEU B CA 1
ATOM 4679 C C . LEU B 1 329 ? 127.449 164.961 122.792 1.00 37.73 329 LEU B C 1
ATOM 4680 O O . LEU B 1 329 ? 126.491 165.341 123.469 1.00 37.73 329 LEU B O 1
ATOM 4685 N N . PRO B 1 330 ? 128.194 163.914 123.208 1.00 36.96 330 PRO B N 1
ATOM 4686 C CA . PRO B 1 330 ? 127.978 163.383 124.567 1.00 36.96 330 PRO B CA 1
ATOM 4687 C C . PRO B 1 330 ? 128.335 164.325 125.703 1.00 36.96 330 PRO B C 1
ATOM 4688 O O . PRO B 1 330 ? 127.892 164.077 126.828 1.00 36.96 330 PRO B O 1
ATOM 4692 N N . ILE B 1 331 ? 129.130 165.371 125.468 1.00 42.63 331 ILE B N 1
ATOM 4693 C CA . ILE B 1 331 ? 129.439 166.328 126.527 1.00 42.63 331 ILE B CA 1
ATOM 4694 C C . ILE B 1 331 ? 128.202 167.132 126.905 1.00 42.63 331 ILE B C 1
ATOM 4695 O O . ILE B 1 331 ? 127.987 167.448 128.082 1.00 42.63 331 ILE B O 1
ATOM 4700 N N . VAL B 1 332 ? 127.341 167.430 125.934 1.00 49.14 332 VAL B N 1
ATOM 4701 C CA . VAL B 1 332 ? 126.072 168.066 126.252 1.00 49.14 332 VAL B CA 1
ATOM 4702 C C . VAL B 1 332 ? 125.154 167.081 126.955 1.00 49.14 332 VAL B C 1
ATOM 4703 O O . VAL B 1 332 ? 124.390 167.459 127.848 1.00 49.14 332 VAL B O 1
ATOM 4707 N N . GLY B 1 333 ? 125.248 165.800 126.608 1.00 44.65 333 GLY B N 1
ATOM 4708 C CA . GLY B 1 333 ? 124.359 164.819 127.205 1.00 44.65 333 GLY B CA 1
ATOM 4709 C C . GLY B 1 333 ? 124.742 164.474 128.630 1.00 44.65 333 GLY B C 1
ATOM 4710 O O . GLY B 1 333 ? 123.905 164.508 129.535 1.00 44.65 333 GLY B O 1
ATOM 4711 N N . ASN B 1 334 ? 126.008 164.129 128.848 1.00 43.66 334 ASN B N 1
ATOM 4712 C CA . ASN B 1 334 ? 126.511 163.773 130.174 1.00 43.66 334 ASN B CA 1
ATOM 4713 C C . ASN B 1 334 ? 127.108 164.971 130.899 1.00 43.66 334 ASN B C 1
ATOM 4714 O O . ASN B 1 334 ? 128.247 164.927 131.339 1.00 43.66 334 ASN B O 1
ATOM 4719 N N . ALA B 1 335 ? 126.354 166.057 131.022 1.00 46.95 335 ALA B N 1
ATOM 4720 C CA . ALA B 1 335 ? 126.769 167.178 131.846 1.00 46.95 335 ALA B CA 1
ATOM 4721 C C . ALA B 1 335 ? 125.966 167.283 133.128 1.00 46.95 335 ALA B C 1
ATOM 4722 O O . ALA B 1 335 ? 126.289 168.119 133.976 1.00 46.95 335 ALA B O 1
ATOM 4724 N N . ALA B 1 336 ? 124.923 166.468 133.281 1.00 53.52 336 ALA B N 1
ATOM 4725 C CA . ALA B 1 336 ? 124.246 166.326 134.564 1.00 53.52 336 ALA B CA 1
ATOM 4726 C C . ALA B 1 336 ? 124.971 165.328 135.452 1.00 53.52 336 ALA B C 1
ATOM 4727 O O . ALA B 1 336 ? 125.054 165.514 136.670 1.00 53.52 336 ALA B O 1
ATOM 4729 N N . GLU B 1 337 ? 125.510 164.275 134.851 1.00 48.32 337 GLU B N 1
ATOM 4730 C CA . GLU B 1 337 ? 126.243 163.238 135.554 1.00 48.32 337 GLU B CA 1
ATOM 4731 C C . GLU B 1 337 ? 127.698 163.599 135.772 1.00 48.32 337 GLU B C 1
ATOM 4732 O O . GLU B 1 337 ? 128.460 162.756 136.246 1.00 48.32 337 GLU B O 1
ATOM 4738 N N . HIS B 1 338 ? 128.104 164.812 135.422 1.00 45.23 338 HIS B N 1
ATOM 4739 C CA . HIS B 1 338 ? 129.501 165.203 135.444 1.00 45.23 338 HIS B CA 1
ATOM 4740 C C . HIS B 1 338 ? 129.729 166.381 136.374 1.00 45.23 338 HIS B C 1
ATOM 4741 O O . HIS B 1 338 ? 130.842 166.909 136.441 1.00 45.23 338 HIS B O 1
ATOM 4748 N N . ALA B 1 339 ? 128.697 166.820 137.077 1.00 46.79 339 ALA B N 1
ATOM 4749 C CA . ALA B 1 339 ? 128.857 167.680 138.229 1.00 46.79 339 ALA B CA 1
ATOM 4750 C C . ALA B 1 339 ? 128.260 167.047 139.470 1.00 46.79 339 ALA B C 1
ATOM 4751 O O . ALA B 1 339 ? 128.350 167.632 140.549 1.00 46.79 339 ALA B O 1
ATOM 4753 N N . GLY B 1 340 ? 127.646 165.878 139.348 1.00 45.81 340 GLY B N 1
ATOM 4754 C CA . GLY B 1 340 ? 127.193 165.138 140.503 1.00 45.81 340 GLY B CA 1
ATOM 4755 C C . GLY B 1 340 ? 128.217 164.097 140.887 1.00 45.81 340 GLY B C 1
ATOM 4756 O O . GLY B 1 340 ? 128.345 163.738 142.056 1.00 45.81 340 GLY B O 1
ATOM 4757 N N . ALA B 1 341 ? 128.963 163.608 139.906 1.00 44.44 341 ALA B N 1
ATOM 4758 C CA . ALA B 1 341 ? 130.033 162.669 140.187 1.00 44.44 341 ALA B CA 1
ATOM 4759 C C . ALA B 1 341 ? 131.297 163.351 140.682 1.00 44.44 341 ALA B C 1
ATOM 4760 O O . ALA B 1 341 ? 132.183 162.664 141.191 1.00 44.44 341 ALA B O 1
ATOM 4762 N N . VAL B 1 342 ? 131.400 164.670 140.557 1.00 46.32 342 VAL B N 1
ATOM 4763 C CA . VAL B 1 342 ? 132.578 165.404 140.996 1.00 46.32 342 VAL B CA 1
ATOM 4764 C C . VAL B 1 342 ? 132.375 166.023 142.374 1.00 46.32 342 VAL B C 1
ATOM 4765 O O . VAL B 1 342 ? 133.288 166.007 143.196 1.00 46.32 342 VAL B O 1
ATOM 4769 N N . ILE B 1 343 ? 131.176 166.534 142.661 1.00 50.17 343 ILE B N 1
ATOM 4770 C CA . ILE B 1 343 ? 130.905 167.116 143.973 1.00 50.17 343 ILE B CA 1
ATOM 4771 C C . ILE B 1 343 ? 130.892 166.038 145.050 1.00 50.17 343 ILE B C 1
ATOM 4772 O O . ILE B 1 343 ? 131.395 166.248 146.159 1.00 50.17 343 ILE B O 1
ATOM 4777 N N . PHE B 1 344 ? 130.399 164.846 144.730 1.00 52.00 344 PHE B N 1
ATOM 4778 C CA . PHE B 1 344 ? 130.530 163.745 145.677 1.00 52.00 344 PHE B CA 1
ATOM 4779 C C . PHE B 1 344 ? 131.913 163.112 145.673 1.00 52.00 344 PHE B C 1
ATOM 4780 O O . PHE B 1 344 ? 132.144 162.173 146.438 1.00 52.00 344 PHE B O 1
ATOM 4788 N N . ALA B 1 345 ? 132.835 163.589 144.843 1.00 50.23 345 ALA B N 1
ATOM 4789 C CA . ALA B 1 345 ? 134.225 163.177 144.954 1.00 50.23 345 ALA B CA 1
ATOM 4790 C C . ALA B 1 345 ? 135.021 164.072 145.889 1.00 50.23 345 ALA B C 1
ATOM 4791 O O . ALA B 1 345 ? 135.958 163.596 146.533 1.00 50.23 345 ALA B O 1
ATOM 4793 N N . PHE B 1 346 ? 134.679 165.359 145.977 1.00 50.34 346 PHE B N 1
ATOM 4794 C CA . PHE B 1 346 ? 135.294 166.223 146.977 1.00 50.34 346 PHE B CA 1
ATOM 4795 C C . PHE B 1 346 ? 134.801 165.918 148.380 1.00 50.34 346 PHE B C 1
ATOM 4796 O O . PHE B 1 346 ? 135.507 166.208 149.350 1.00 50.34 346 PHE B O 1
ATOM 4804 N N . LYS B 1 347 ? 133.613 165.344 148.513 1.00 56.21 347 LYS B N 1
ATOM 4805 C CA . LYS B 1 347 ? 133.042 165.028 149.811 1.00 56.21 347 LYS B CA 1
ATOM 4806 C C . LYS B 1 347 ? 133.481 163.669 150.326 1.00 56.21 347 LYS B C 1
ATOM 4807 O O . LYS B 1 347 ? 132.994 163.245 151.378 1.00 56.21 347 LYS B O 1
ATOM 4813 N N . ASN B 1 348 ? 134.382 163.000 149.599 1.00 56.73 348 ASN B N 1
ATOM 4814 C CA . ASN B 1 348 ? 134.964 161.703 149.953 1.00 56.73 348 ASN B CA 1
ATOM 4815 C C . ASN B 1 348 ? 133.885 160.636 150.111 1.00 56.73 348 ASN B C 1
ATOM 4816 O O . ASN B 1 348 ? 133.884 159.858 151.064 1.00 56.73 348 ASN B O 1
ATOM 4821 N N . LYS B 1 349 ? 132.939 160.611 149.178 1.00 54.09 349 LYS B N 1
ATOM 4822 C CA . LYS B 1 349 ? 131.903 159.581 149.140 1.00 54.09 349 LYS B CA 1
ATOM 4823 C C . LYS B 1 349 ? 131.951 158.969 147.751 1.00 54.09 349 LYS B C 1
ATOM 4824 O O . LYS B 1 349 ? 131.176 159.342 146.874 1.00 54.09 349 LYS B O 1
ATOM 4830 N N . LEU B 1 350 ? 132.845 158.007 147.559 1.00 52.12 350 LEU B N 1
ATOM 4831 C CA . LEU B 1 350 ? 133.029 157.403 146.250 1.00 52.12 350 LEU B CA 1
ATOM 4832 C C . LEU B 1 350 ? 132.128 156.206 146.018 1.00 52.12 350 LEU B C 1
ATOM 4833 O O . LEU B 1 350 ? 132.228 155.570 144.968 1.00 52.12 350 LEU B O 1
ATOM 4838 N N . ASP B 1 351 ? 131.259 155.871 146.967 1.00 54.73 351 ASP B N 1
ATOM 4839 C CA . ASP B 1 351 ? 130.172 154.957 146.649 1.00 54.73 351 ASP B CA 1
ATOM 4840 C C . ASP B 1 351 ? 129.162 155.621 145.732 1.00 54.73 351 ASP B C 1
ATOM 4841 O O . ASP B 1 351 ? 128.499 154.941 144.944 1.00 54.73 351 ASP B O 1
ATOM 4846 N N . ILE B 1 352 ? 129.042 156.942 145.812 1.00 50.11 352 ILE B N 1
ATOM 4847 C CA . ILE B 1 352 ? 128.023 157.665 145.069 1.00 50.11 352 ILE B CA 1
ATOM 4848 C C . ILE B 1 352 ? 128.529 158.108 143.698 1.00 50.11 352 ILE B C 1
ATOM 4849 O O . ILE B 1 352 ? 127.773 158.082 142.720 1.00 50.11 352 ILE B O 1
ATOM 4854 N N . SER B 1 353 ? 129.811 158.446 143.579 1.00 47.06 353 SER B N 1
ATOM 4855 C CA . SER B 1 353 ? 130.383 158.778 142.281 1.00 47.06 353 SER B CA 1
ATOM 4856 C C . SER B 1 353 ? 130.598 157.561 141.393 1.00 47.06 353 SER B C 1
ATOM 4857 O O . SER B 1 353 ? 130.898 157.732 140.211 1.00 47.06 353 SER B O 1
ATOM 4860 N N . LEU B 1 354 ? 130.476 156.348 141.928 1.00 46.12 354 LEU B N 1
ATOM 4861 C CA . LEU B 1 354 ? 130.463 155.133 141.129 1.00 46.12 354 LEU B CA 1
ATOM 4862 C C . LEU B 1 354 ? 129.060 154.644 140.817 1.00 46.12 354 LEU B C 1
ATOM 4863 O O . LEU B 1 354 ? 128.911 153.689 140.056 1.00 46.12 354 LEU B O 1
ATOM 4868 N N . GLY B 1 355 ? 128.038 155.239 141.409 1.00 45.10 355 GLY B N 1
ATOM 4869 C CA . GLY B 1 355 ? 126.686 154.849 141.086 1.00 45.10 355 GLY B CA 1
ATOM 4870 C C . GLY B 1 355 ? 126.163 155.697 139.956 1.00 45.10 355 GLY B C 1
ATOM 4871 O O . GLY B 1 355 ? 125.262 155.296 139.218 1.00 45.10 355 GLY B O 1
ATOM 4872 N N . VAL B 1 356 ? 126.735 156.886 139.821 1.00 44.39 356 VAL B N 1
ATOM 4873 C CA . VAL B 1 356 ? 126.365 157.803 138.754 1.00 44.39 356 VAL B CA 1
ATOM 4874 C C . VAL B 1 356 ? 127.148 157.508 137.484 1.00 44.39 356 VAL B C 1
ATOM 4875 O O . VAL B 1 356 ? 126.588 157.503 136.388 1.00 44.39 356 VAL B O 1
ATOM 4879 N N . ALA B 1 357 ? 128.439 157.218 137.613 1.00 40.51 357 ALA B N 1
ATOM 4880 C CA . ALA B 1 357 ? 129.285 157.039 136.443 1.00 40.51 357 ALA B CA 1
ATOM 4881 C C . ALA B 1 357 ? 129.188 155.642 135.852 1.00 40.51 357 ALA B C 1
ATOM 4882 O O . ALA B 1 357 ? 129.348 155.485 134.641 1.00 40.51 357 ALA B O 1
ATOM 4884 N N . LEU B 1 358 ? 128.940 154.620 136.667 1.00 39.72 358 LEU B N 1
ATOM 4885 C CA . LEU B 1 358 ? 128.780 153.257 136.170 1.00 39.72 358 LEU B CA 1
ATOM 4886 C C . LEU B 1 358 ? 127.331 152.870 135.927 1.00 39.72 358 LEU B C 1
ATOM 4887 O O . LEU B 1 358 ? 127.035 152.202 134.939 1.00 39.72 358 LEU B O 1
ATOM 4892 N N . GLY B 1 359 ? 126.413 153.280 136.790 1.00 38.06 359 GLY B N 1
ATOM 4893 C CA . GLY B 1 359 ? 125.019 152.938 136.611 1.00 38.06 359 GLY B CA 1
ATOM 4894 C C . GLY B 1 359 ? 124.314 153.677 135.500 1.00 38.06 359 GLY B C 1
ATOM 4895 O O . GLY B 1 359 ? 123.115 153.470 135.303 1.00 38.06 359 GLY B O 1
ATOM 4896 N N . SER B 1 360 ? 125.020 154.548 134.783 1.00 37.05 360 SER B N 1
ATOM 4897 C CA . SER B 1 360 ? 124.512 155.215 133.602 1.00 37.05 360 SER B CA 1
ATOM 4898 C C . SER B 1 360 ? 125.230 154.802 132.335 1.00 37.05 360 SER B C 1
ATOM 4899 O O . SER B 1 360 ? 124.836 155.238 131.256 1.00 37.05 360 SER B O 1
ATOM 4902 N N . ALA B 1 361 ? 126.289 154.013 132.438 1.00 34.77 361 ALA B N 1
ATOM 4903 C CA . ALA B 1 361 ? 126.867 153.335 131.293 1.00 34.77 361 ALA B CA 1
ATOM 4904 C C . ALA B 1 361 ? 126.283 151.948 131.108 1.00 34.77 361 ALA B C 1
ATOM 4905 O O . ALA B 1 361 ? 126.604 151.280 130.124 1.00 34.77 361 ALA B O 1
ATOM 4907 N N . THR B 1 362 ? 125.452 151.497 132.045 1.00 33.61 362 THR B N 1
ATOM 4908 C CA . THR B 1 362 ? 124.686 150.267 131.932 1.00 33.61 362 THR B CA 1
ATOM 4909 C C . THR B 1 362 ? 123.289 150.514 131.394 1.00 33.61 362 THR B C 1
ATOM 4910 O O . THR B 1 362 ? 122.782 149.704 130.617 1.00 33.61 362 THR B O 1
ATOM 4914 N N . GLN B 1 363 ? 122.675 151.639 131.750 1.00 37.57 363 GLN B N 1
ATOM 4915 C CA . GLN B 1 363 ? 121.384 151.988 131.177 1.00 37.57 363 GLN B CA 1
ATOM 4916 C C . GLN B 1 363 ? 121.507 152.309 129.696 1.00 37.57 363 GLN B C 1
ATOM 4917 O O . GLN B 1 363 ? 120.619 151.967 128.907 1.00 37.57 363 GLN B O 1
ATOM 4923 N N . ILE B 1 364 ? 122.606 152.944 129.293 1.00 31.30 364 ILE B N 1
ATOM 4924 C CA . ILE B 1 364 ? 122.859 153.144 127.870 1.00 31.30 364 ILE B CA 1
ATOM 4925 C C . ILE B 1 364 ? 123.181 151.818 127.200 1.00 31.30 364 ILE B C 1
ATOM 4926 O O . ILE B 1 364 ? 122.601 151.473 126.166 1.00 31.30 364 ILE B O 1
ATOM 4931 N N . GLY B 1 365 ? 124.077 151.040 127.800 1.00 30.55 365 GLY B N 1
ATOM 4932 C CA . GLY B 1 365 ? 124.583 149.857 127.133 1.00 30.55 365 GLY B CA 1
ATOM 4933 C C . GLY B 1 365 ? 123.576 148.737 127.014 1.00 30.55 365 GLY B C 1
ATOM 4934 O O . GLY B 1 365 ? 123.672 147.921 126.097 1.00 30.55 365 GLY B O 1
ATOM 4935 N N . LEU B 1 366 ? 122.597 148.679 127.923 1.00 29.34 366 LEU B N 1
ATOM 4936 C CA . LEU B 1 366 ? 121.674 147.553 127.973 1.00 29.34 366 LEU B CA 1
ATOM 4937 C C . LEU B 1 366 ? 120.203 147.935 128.028 1.00 29.34 366 LEU B C 1
ATOM 4938 O O . LEU B 1 366 ? 119.362 147.039 128.070 1.00 29.34 366 LEU B O 1
ATOM 4943 N N . PHE B 1 367 ? 119.869 149.198 128.054 1.00 29.40 367 PHE B N 1
ATOM 4944 C CA . PHE B 1 367 ? 118.468 149.544 127.862 1.00 29.40 367 PHE B CA 1
ATOM 4945 C C . PHE B 1 367 ? 118.259 150.533 126.732 1.00 29.40 367 PHE B C 1
ATOM 4946 O O . PHE B 1 367 ? 117.257 150.435 126.032 1.00 29.40 367 PHE B O 1
ATOM 4954 N N . VAL B 1 368 ? 119.164 151.489 126.535 1.00 31.09 368 VAL B N 1
ATOM 4955 C CA . VAL B 1 368 ? 118.909 152.478 125.495 1.00 31.09 368 VAL B CA 1
ATOM 4956 C C . VAL B 1 368 ? 119.340 151.951 124.138 1.00 31.09 368 VAL B C 1
ATOM 4957 O O . VAL B 1 368 ? 118.629 152.128 123.145 1.00 31.09 368 VAL B O 1
ATOM 4961 N N . VAL B 1 369 ? 120.467 151.253 124.067 1.00 30.69 369 VAL B N 1
ATOM 4962 C CA . VAL B 1 369 ? 120.931 150.689 122.797 1.00 30.69 369 VAL B CA 1
ATOM 4963 C C . VAL B 1 369 ? 120.061 149.526 122.306 1.00 30.69 369 VAL B C 1
ATOM 4964 O O . VAL B 1 369 ? 119.637 149.585 121.143 1.00 30.69 369 VAL B O 1
ATOM 4968 N N . PRO B 1 370 ? 119.712 148.483 123.085 1.00 29.39 370 PRO B N 1
ATOM 4969 C CA . PRO B 1 370 ? 118.807 147.469 122.524 1.00 29.39 370 PRO B CA 1
ATOM 4970 C C . PRO B 1 370 ? 117.372 147.920 122.343 1.00 29.39 370 PRO B C 1
ATOM 4971 O O . PRO B 1 370 ? 116.613 147.199 121.700 1.00 29.39 370 PRO B O 1
ATOM 4975 N N . LEU B 1 371 ? 116.960 149.066 122.865 1.00 33.17 371 LEU B N 1
ATOM 4976 C CA . LEU B 1 371 ? 115.621 149.546 122.555 1.00 33.17 371 LEU B CA 1
ATOM 4977 C C . LEU B 1 371 ? 115.557 150.169 121.172 1.00 33.17 371 LEU B C 1
ATOM 4978 O O . LEU B 1 371 ? 114.489 150.180 120.555 1.00 33.17 371 LEU B O 1
ATOM 4983 N N . THR B 1 372 ? 116.685 150.659 120.663 1.00 34.92 372 THR B N 1
ATOM 4984 C CA . THR B 1 372 ? 116.710 151.262 119.338 1.00 34.92 372 THR B CA 1
ATOM 4985 C C . THR B 1 372 ? 116.598 150.199 118.251 1.00 34.92 372 THR B C 1
ATOM 4986 O O . THR B 1 372 ? 116.022 150.455 117.190 1.00 34.92 372 THR B O 1
ATOM 4990 N N . ILE B 1 373 ? 117.107 148.993 118.514 1.00 35.77 373 ILE B N 1
ATOM 4991 C CA . ILE B 1 373 ? 116.959 147.880 117.580 1.00 35.77 373 ILE B CA 1
ATOM 4992 C C . ILE B 1 373 ? 115.499 147.454 117.483 1.00 35.77 373 ILE B C 1
ATOM 4993 O O . ILE B 1 373 ? 115.002 147.135 116.397 1.00 35.77 373 ILE B O 1
ATOM 4998 N N . ILE B 1 374 ? 114.784 147.456 118.612 1.00 38.98 374 ILE B N 1
ATOM 4999 C CA . ILE B 1 374 ? 113.392 147.013 118.636 1.00 38.98 374 ILE B CA 1
ATOM 5000 C C . ILE B 1 374 ? 112.490 148.040 117.964 1.00 38.98 374 ILE B C 1
ATOM 5001 O O . ILE B 1 374 ? 111.528 147.682 117.278 1.00 38.98 374 ILE B O 1
ATOM 5006 N N . VAL B 1 375 ? 112.790 149.329 118.133 1.00 41.48 375 VAL B N 1
ATOM 5007 C CA . VAL B 1 375 ? 112.030 150.365 117.439 1.00 41.48 375 VAL B CA 1
ATOM 5008 C C . VAL B 1 375 ? 112.317 150.326 115.941 1.00 41.48 375 VAL B C 1
ATOM 5009 O O . VAL B 1 375 ? 111.415 150.508 115.115 1.00 41.48 375 VAL B O 1
ATOM 5013 N N . ALA B 1 376 ? 113.559 150.029 115.564 1.00 43.73 376 ALA B N 1
ATOM 5014 C CA . ALA B 1 376 ? 113.867 149.820 114.155 1.00 43.73 376 ALA B CA 1
ATOM 5015 C C . ALA B 1 376 ? 113.252 148.530 113.630 1.00 43.73 376 ALA B C 1
ATOM 5016 O O . ALA B 1 376 ? 112.968 148.430 112.435 1.00 43.73 376 ALA B O 1
ATOM 5018 N N . TRP B 1 377 ? 113.053 147.539 114.504 1.00 49.15 377 TRP B N 1
ATOM 5019 C CA . TRP B 1 377 ? 112.399 146.296 114.105 1.00 49.15 377 TRP B CA 1
ATOM 5020 C C . TRP B 1 377 ? 110.949 146.549 113.722 1.00 49.15 377 TRP B C 1
ATOM 5021 O O . TRP B 1 377 ? 110.428 145.930 112.789 1.00 49.15 377 TRP B O 1
ATOM 5032 N N . ILE B 1 378 ? 110.295 147.481 114.409 1.00 45.99 378 ILE B N 1
ATOM 5033 C CA . ILE B 1 378 ? 108.883 147.748 114.171 1.00 45.99 378 ILE B CA 1
ATOM 5034 C C . ILE B 1 378 ? 108.699 148.668 112.972 1.00 45.99 378 ILE B C 1
ATOM 5035 O O . ILE B 1 378 ? 107.804 148.462 112.147 1.00 45.99 378 ILE B O 1
ATOM 5040 N N . LEU B 1 379 ? 109.563 149.667 112.830 1.00 46.42 379 LEU B N 1
ATOM 5041 C CA . LEU B 1 379 ? 109.426 150.665 111.779 1.00 46.42 379 LEU B CA 1
ATOM 5042 C C . LEU B 1 379 ? 109.955 150.203 110.427 1.00 46.42 379 LEU B C 1
ATOM 5043 O O . LEU B 1 379 ? 109.849 150.953 109.453 1.00 46.42 379 LEU B O 1
ATOM 5048 N N . GLY B 1 380 ? 110.520 149.006 110.332 1.00 46.55 380 GLY B N 1
ATOM 5049 C CA . GLY B 1 380 ? 111.037 148.545 109.062 1.00 46.55 380 GLY B CA 1
ATOM 5050 C C . GLY B 1 380 ? 112.353 149.158 108.651 1.00 46.55 380 GLY B C 1
ATOM 5051 O O . GLY B 1 380 ? 112.703 149.108 107.470 1.00 46.55 380 GLY B O 1
ATOM 5052 N N . ILE B 1 381 ? 113.094 149.734 109.587 1.00 44.77 381 ILE B N 1
ATOM 5053 C CA . ILE B 1 381 ? 114.391 150.335 109.312 1.00 44.77 381 ILE B CA 1
ATOM 5054 C C . ILE B 1 381 ? 115.470 149.333 109.686 1.00 44.77 381 ILE B C 1
ATOM 5055 O O . ILE B 1 381 ? 115.444 148.765 110.783 1.00 44.77 381 ILE B O 1
ATOM 5060 N N . ASN B 1 382 ? 116.408 149.101 108.777 1.00 47.83 382 ASN B N 1
ATOM 5061 C CA . ASN B 1 382 ? 117.480 148.150 109.023 1.00 47.83 382 ASN B CA 1
ATOM 5062 C C . ASN B 1 382 ? 118.493 148.749 109.988 1.00 47.83 382 ASN B C 1
ATOM 5063 O O . ASN B 1 382 ? 119.091 149.787 109.697 1.00 47.83 382 ASN B O 1
ATOM 5068 N N . MET B 1 383 ? 118.700 148.096 111.127 1.00 41.53 383 MET B N 1
ATOM 5069 C CA . MET B 1 383 ? 119.732 148.514 112.066 1.00 41.53 383 MET B CA 1
ATOM 5070 C C . MET B 1 383 ? 120.169 147.324 112.902 1.00 41.53 383 MET B C 1
ATOM 5071 O O . MET B 1 383 ? 119.332 146.636 113.487 1.00 41.53 383 MET B O 1
ATOM 5076 N N . ASP B 1 384 ? 121.477 147.094 112.959 1.00 42.19 384 ASP B N 1
ATOM 5077 C CA . ASP B 1 384 ? 122.076 145.999 113.705 1.00 42.19 384 ASP B CA 1
ATOM 5078 C C . ASP B 1 384 ? 123.116 146.550 114.672 1.00 42.19 384 ASP B C 1
ATOM 5079 O O . ASP B 1 384 ? 123.406 147.746 114.687 1.00 42.19 384 ASP B O 1
ATOM 5084 N N . LEU B 1 385 ? 123.697 145.665 115.478 1.00 37.91 385 LEU B N 1
ATOM 5085 C CA . LEU B 1 385 ? 124.626 146.057 116.529 1.00 37.91 385 LEU B CA 1
ATOM 5086 C C . LEU B 1 385 ? 126.069 146.137 116.044 1.00 37.91 385 LEU B C 1
ATOM 5087 O O . LEU B 1 385 ? 126.992 146.000 116.848 1.00 37.91 385 LEU B O 1
ATOM 5092 N N . ASN B 1 386 ? 126.278 146.357 114.752 1.00 41.45 386 ASN B N 1
ATOM 5093 C CA . ASN B 1 386 ? 127.609 146.439 114.158 1.00 41.45 386 ASN B CA 1
ATOM 5094 C C . ASN B 1 386 ? 128.056 147.893 114.210 1.00 41.45 386 ASN B C 1
ATOM 5095 O O . ASN B 1 386 ? 127.611 148.719 113.411 1.00 41.45 386 ASN B O 1
ATOM 5100 N N . PHE B 1 387 ? 128.937 148.215 115.152 1.00 40.39 387 PHE B N 1
ATOM 5101 C CA . PHE B 1 387 ? 129.480 149.565 115.209 1.00 40.39 387 PHE B CA 1
ATOM 5102 C C . PHE B 1 387 ? 130.643 149.726 114.237 1.00 40.39 387 PHE B C 1
ATOM 5103 O O . PHE B 1 387 ? 130.637 150.629 113.395 1.00 40.39 387 PHE B O 1
ATOM 5111 N N . GLY B 1 388 ? 131.643 148.856 114.334 1.00 41.01 388 GLY B N 1
ATOM 5112 C CA . GLY B 1 388 ? 132.784 148.892 113.455 1.00 41.01 388 GLY B CA 1
ATOM 5113 C C . GLY B 1 388 ? 133.998 148.294 114.128 1.00 41.01 388 GLY B C 1
ATOM 5114 O O . GLY B 1 388 ? 133.962 147.961 115.313 1.00 41.01 388 GLY B O 1
ATOM 5115 N N . PRO B 1 389 ? 135.095 148.140 113.394 1.00 41.90 389 PRO B N 1
ATOM 5116 C CA . PRO B 1 389 ? 136.288 147.526 113.990 1.00 41.90 389 PRO B CA 1
ATOM 5117 C C . PRO B 1 389 ? 137.047 148.462 114.910 1.00 41.90 389 PRO B C 1
ATOM 5118 O O . PRO B 1 389 ? 137.568 148.035 115.942 1.00 41.90 389 PRO B O 1
ATOM 5122 N N . LEU B 1 390 ? 137.107 149.741 114.553 1.00 41.94 390 LEU B N 1
ATOM 5123 C CA . LEU B 1 390 ? 137.864 150.712 115.327 1.00 41.94 390 LEU B CA 1
ATOM 5124 C C . LEU B 1 390 ? 137.093 151.181 116.550 1.00 41.94 390 LEU B C 1
ATOM 5125 O O . LEU B 1 390 ? 137.703 151.600 117.535 1.00 41.94 390 LEU B O 1
ATOM 5130 N N . GLU B 1 391 ? 135.766 151.097 116.510 1.00 41.91 391 GLU B N 1
ATOM 5131 C CA . GLU B 1 391 ? 134.927 151.476 117.633 1.00 41.91 391 GLU B CA 1
ATOM 5132 C C . GLU B 1 391 ? 134.765 150.363 118.653 1.00 41.91 391 GLU B C 1
ATOM 5133 O O . GLU B 1 391 ? 134.466 150.647 119.815 1.00 41.91 391 GLU B O 1
ATOM 5139 N N . THR B 1 392 ? 134.941 149.106 118.250 1.00 40.76 392 THR B N 1
ATOM 5140 C CA . THR B 1 392 ? 134.783 147.990 119.174 1.00 40.76 392 THR B CA 1
ATOM 5141 C C . THR B 1 392 ? 136.051 147.765 119.989 1.00 40.76 392 THR B C 1
ATOM 5142 O O . THR B 1 392 ? 135.978 147.421 121.173 1.00 40.76 392 THR B O 1
ATOM 5146 N N . GLY B 1 393 ? 137.220 147.988 119.390 1.00 36.96 393 GLY B N 1
ATOM 5147 C CA . GLY B 1 393 ? 138.458 147.901 120.144 1.00 36.96 393 GLY B CA 1
ATOM 5148 C C . GLY B 1 393 ? 138.606 148.980 121.198 1.00 36.96 393 GLY B C 1
ATOM 5149 O O . GLY B 1 393 ? 139.298 148.781 122.198 1.00 36.96 393 GLY B O 1
ATOM 5150 N N . CYS B 1 394 ? 137.969 150.132 120.995 1.00 38.32 394 CYS B N 1
ATOM 5151 C CA . CYS B 1 394 ? 137.929 151.152 122.033 1.00 38.32 394 CYS B CA 1
ATOM 5152 C C . CYS B 1 394 ? 136.949 150.788 123.137 1.00 38.32 394 CYS B C 1
ATOM 5153 O O . CYS B 1 394 ? 137.136 151.190 124.287 1.00 38.32 394 CYS B O 1
ATOM 5156 N N . LEU B 1 395 ? 135.903 150.034 122.807 1.00 37.88 395 LEU B N 1
ATOM 5157 C CA . LEU B 1 395 ? 134.959 149.559 123.809 1.00 37.88 395 LEU B CA 1
ATOM 5158 C C . LEU B 1 395 ? 135.530 148.409 124.628 1.00 37.88 395 LEU B C 1
ATOM 5159 O O . LEU B 1 395 ? 135.177 148.253 125.800 1.00 37.88 395 LEU B O 1
ATOM 5164 N N . ALA B 1 396 ? 136.417 147.608 124.042 1.00 35.78 396 ALA B N 1
ATOM 5165 C CA . ALA B 1 396 ? 136.931 146.442 124.745 1.00 35.78 396 ALA B CA 1
ATOM 5166 C C . ALA B 1 396 ? 137.938 146.835 125.812 1.00 35.78 396 ALA B C 1
ATOM 5167 O O . ALA B 1 396 ? 137.941 146.264 126.907 1.00 35.78 396 ALA B O 1
ATOM 5169 N N . VAL B 1 397 ? 138.804 147.801 125.512 1.00 39.04 397 VAL B N 1
ATOM 5170 C CA . VAL B 1 397 ? 139.834 148.206 126.461 1.00 39.04 397 VAL B CA 1
ATOM 5171 C C . VAL B 1 397 ? 139.261 149.132 127.529 1.00 39.04 397 VAL B C 1
ATOM 5172 O O . VAL B 1 397 ? 139.783 149.175 128.649 1.00 39.04 397 VAL B O 1
ATOM 5176 N N . SER B 1 398 ? 138.160 149.825 127.233 1.00 38.41 398 SER B N 1
ATOM 5177 C CA . SER B 1 398 ? 137.524 150.700 128.214 1.00 38.41 398 SER B CA 1
ATOM 5178 C C . SER B 1 398 ? 136.913 149.919 129.364 1.00 38.41 398 SER B C 1
ATOM 5179 O O . SER B 1 398 ? 136.807 150.441 130.476 1.00 38.41 398 SER B O 1
ATOM 5182 N N . ILE B 1 399 ? 136.489 148.685 129.113 1.00 38.49 399 ILE B N 1
ATOM 5183 C CA . ILE B 1 399 ? 135.924 147.851 130.163 1.00 38.49 399 ILE B CA 1
ATOM 5184 C C . ILE B 1 399 ? 137.033 147.155 130.940 1.00 38.49 399 ILE B C 1
ATOM 5185 O O . ILE B 1 399 ? 136.919 146.954 132.153 1.00 38.49 399 ILE B O 1
ATOM 5190 N N . ILE B 1 400 ? 138.139 146.827 130.280 1.00 39.22 400 ILE B N 1
ATOM 5191 C CA . ILE B 1 400 ? 139.215 146.110 130.952 1.00 39.22 400 ILE B CA 1
ATOM 5192 C C . ILE B 1 400 ? 140.037 147.044 131.835 1.00 39.22 400 ILE B C 1
ATOM 5193 O O . ILE B 1 400 ? 140.382 146.690 132.965 1.00 39.22 400 ILE B O 1
ATOM 5198 N N . ILE B 1 401 ? 140.332 148.261 131.371 1.00 38.06 401 ILE B N 1
ATOM 5199 C CA . ILE B 1 401 ? 141.104 149.174 132.210 1.00 38.06 401 ILE B CA 1
ATOM 5200 C C . ILE B 1 401 ? 140.254 149.721 133.354 1.00 38.06 401 ILE B C 1
ATOM 5201 O O . ILE B 1 401 ? 140.793 150.119 134.392 1.00 38.06 401 ILE B O 1
ATOM 5206 N N . THR B 1 402 ? 138.930 149.693 133.222 1.00 40.52 402 THR B N 1
ATOM 5207 C CA . THR B 1 402 ? 138.074 150.136 134.311 1.00 40.52 402 THR B CA 1
ATOM 5208 C C . THR B 1 402 ? 137.917 149.041 135.354 1.00 40.52 402 THR B C 1
ATOM 5209 O O . THR B 1 402 ? 137.825 149.334 136.550 1.00 40.52 402 THR B O 1
ATOM 5213 N N . ALA B 1 403 ? 137.921 147.781 134.924 1.00 45.25 403 ALA B N 1
ATOM 5214 C CA . ALA B 1 403 ? 137.759 146.674 135.857 1.00 45.25 403 ALA B CA 1
ATOM 5215 C C . ALA B 1 403 ? 139.001 146.477 136.711 1.00 45.25 403 ALA B C 1
ATOM 5216 O O . ALA B 1 403 ? 138.892 146.222 137.914 1.00 45.25 403 ALA B O 1
ATOM 5218 N N . PHE B 1 404 ? 140.189 146.591 136.118 1.00 49.87 404 PHE B N 1
ATOM 5219 C CA . PHE B 1 404 ? 141.409 146.425 136.900 1.00 49.87 404 PHE B CA 1
ATOM 5220 C C . PHE B 1 404 ? 141.707 147.620 137.791 1.00 49.87 404 PHE B C 1
ATOM 5221 O O . PHE B 1 404 ? 142.508 147.496 138.721 1.00 49.87 404 PHE B O 1
ATOM 5229 N N . THR B 1 405 ? 141.088 148.769 137.537 1.00 45.62 405 THR B N 1
ATOM 5230 C CA . THR B 1 405 ? 141.272 149.915 138.419 1.00 45.62 405 THR B CA 1
ATOM 5231 C C . THR B 1 405 ? 140.484 149.749 139.713 1.00 45.62 405 THR B C 1
ATOM 5232 O O . THR B 1 405 ? 140.986 150.062 140.799 1.00 45.62 405 THR B O 1
ATOM 5236 N N . LEU B 1 406 ? 139.274 149.206 139.625 1.00 49.75 406 LEU B N 1
ATOM 5237 C CA . LEU B 1 406 ? 138.307 149.224 140.718 1.00 49.75 406 LEU B CA 1
ATOM 5238 C C . LEU B 1 406 ? 138.205 147.884 141.432 1.00 49.75 406 LEU B C 1
ATOM 5239 O O . LEU B 1 406 ? 137.107 147.479 141.815 1.00 49.75 406 LEU B O 1
ATOM 5244 N N . GLN B 1 407 ? 139.301 147.158 141.628 1.00 60.06 407 GLN B N 1
ATOM 5245 C CA . GLN B 1 407 ? 139.206 145.811 142.172 1.00 60.06 407 GLN B CA 1
ATOM 5246 C C . GLN B 1 407 ? 139.782 145.677 143.576 1.00 60.06 407 GLN B C 1
ATOM 5247 O O . GLN B 1 407 ? 139.995 144.552 144.031 1.00 60.06 407 GLN B O 1
ATOM 5253 N N . ASP B 1 408 ? 140.030 146.780 144.279 1.00 61.15 408 ASP B N 1
ATOM 5254 C CA . ASP B 1 408 ? 140.499 146.666 145.652 1.00 61.15 408 ASP B CA 1
ATOM 5255 C C . ASP B 1 408 ? 139.838 147.626 146.629 1.00 61.15 408 ASP B C 1
ATOM 5256 O O . ASP B 1 408 ? 140.161 147.575 147.817 1.00 61.15 408 ASP B O 1
ATOM 5261 N N . GLY B 1 409 ? 138.933 148.489 146.180 1.00 59.77 409 GLY B N 1
ATOM 5262 C CA . GLY B 1 409 ? 138.230 149.366 147.094 1.00 59.77 409 GLY B CA 1
ATOM 5263 C C . GLY B 1 409 ? 139.063 150.492 147.662 1.00 59.77 409 GLY B C 1
ATOM 5264 O O . GLY B 1 409 ? 138.797 150.946 148.775 1.00 59.77 409 GLY B O 1
ATOM 5265 N N . SER B 1 410 ? 140.072 150.955 146.929 1.00 55.30 410 SER B N 1
ATOM 5266 C CA . SER B 1 410 ? 140.883 152.076 147.371 1.00 55.30 410 SER B CA 1
ATOM 5267 C C . SER B 1 410 ? 141.316 152.866 146.151 1.00 55.30 410 SER B C 1
ATOM 5268 O O . SER B 1 410 ? 141.548 152.297 145.082 1.00 55.30 410 SER B O 1
ATOM 5271 N N . SER B 1 411 ? 141.442 154.180 146.318 1.00 51.87 411 SER B N 1
ATOM 5272 C CA . SER B 1 411 ? 141.731 155.057 145.196 1.00 51.87 411 SER B CA 1
ATOM 5273 C C . SER B 1 411 ? 142.761 156.106 145.579 1.00 51.87 411 SER B C 1
ATOM 5274 O O . SER B 1 411 ? 143.023 156.357 146.756 1.00 51.87 411 SER B O 1
ATOM 5277 N N . HIS B 1 412 ? 143.336 156.716 144.546 1.00 46.64 412 HIS B N 1
ATOM 5278 C CA . HIS B 1 412 ? 144.260 157.839 144.645 1.00 46.64 412 HIS B CA 1
ATOM 5279 C C . HIS B 1 412 ? 144.258 158.531 143.289 1.00 46.64 412 HIS B C 1
ATOM 5280 O O . HIS B 1 412 ? 143.516 158.141 142.385 1.00 46.64 412 HIS B O 1
ATOM 5287 N N . TYR B 1 413 ? 145.084 159.572 143.144 1.00 45.16 413 TYR B N 1
ATOM 5288 C CA . TYR B 1 413 ? 144.962 160.413 141.959 1.00 45.16 413 TYR B CA 1
ATOM 5289 C C . TYR B 1 413 ? 145.540 159.766 140.712 1.00 45.16 413 TYR B C 1
ATOM 5290 O O . TYR B 1 413 ? 145.095 160.083 139.610 1.00 45.16 413 TYR B O 1
ATOM 5299 N N . MET B 1 414 ? 146.506 158.867 140.850 1.00 41.96 414 MET B N 1
ATOM 5300 C CA . MET B 1 414 ? 147.117 158.253 139.681 1.00 41.96 414 MET B CA 1
ATOM 5301 C C . MET B 1 414 ? 146.221 157.197 139.047 1.00 41.96 414 MET B C 1
ATOM 5302 O O . MET B 1 414 ? 146.461 156.807 137.904 1.00 41.96 414 MET B O 1
ATOM 5307 N N . LYS B 1 415 ? 145.176 156.744 139.735 1.00 42.72 415 LYS B N 1
ATOM 5308 C CA . LYS B 1 415 ? 144.206 155.886 139.071 1.00 42.72 415 LYS B CA 1
ATOM 5309 C C . LYS B 1 415 ? 143.331 156.660 138.106 1.00 42.72 415 LYS B C 1
ATOM 5310 O O . LYS B 1 415 ? 142.809 156.071 137.161 1.00 42.72 415 LYS B O 1
ATOM 5316 N N . GLY B 1 416 ? 143.167 157.958 138.312 1.00 36.10 416 GLY B N 1
ATOM 5317 C CA . GLY B 1 416 ? 142.249 158.729 137.508 1.00 36.10 416 GLY B CA 1
ATOM 5318 C C . GLY B 1 416 ? 142.915 159.466 136.373 1.00 36.10 416 GLY B C 1
ATOM 5319 O O . GLY B 1 416 ? 142.260 159.830 135.399 1.00 36.10 416 GLY B O 1
ATOM 5320 N N . LEU B 1 417 ? 144.213 159.708 136.488 1.00 32.58 417 LEU B N 1
ATOM 5321 C CA . LEU B 1 417 ? 144.947 160.307 135.388 1.00 32.58 417 LEU B CA 1
ATOM 5322 C C . LEU B 1 417 ? 145.213 159.310 134.269 1.00 32.58 417 LEU B C 1
ATOM 5323 O O . LEU B 1 417 ? 145.361 159.717 133.117 1.00 32.58 417 LEU B O 1
ATOM 5328 N N . VAL B 1 418 ? 145.242 158.013 134.567 1.00 33.23 418 VAL B N 1
ATOM 5329 C CA . VAL B 1 418 ? 145.380 157.029 133.502 1.00 33.23 418 VAL B CA 1
ATOM 5330 C C . VAL B 1 418 ? 144.068 156.899 132.734 1.00 33.23 418 VAL B C 1
ATOM 5331 O O . VAL B 1 418 ? 144.067 156.666 131.520 1.00 33.23 418 VAL B O 1
ATOM 5335 N N . LEU B 1 419 ? 142.935 157.115 133.397 1.00 31.72 419 LEU B N 1
ATOM 5336 C CA . LEU B 1 419 ? 141.658 157.069 132.697 1.00 31.72 419 LEU B CA 1
ATOM 5337 C C . LEU B 1 419 ? 141.396 158.330 131.889 1.00 31.72 419 LEU B C 1
ATOM 5338 O O . LEU B 1 419 ? 140.686 158.266 130.886 1.00 31.72 419 LEU B O 1
ATOM 5343 N N . LEU B 1 420 ? 141.927 159.480 132.302 1.00 32.21 420 LEU B N 1
ATOM 5344 C CA . LEU B 1 420 ? 141.790 160.669 131.471 1.00 32.21 420 LEU B CA 1
ATOM 5345 C C . LEU B 1 420 ? 142.636 160.565 130.220 1.00 32.21 420 LEU B C 1
ATOM 5346 O O . LEU B 1 420 ? 142.172 160.905 129.130 1.00 32.21 420 LEU B O 1
ATOM 5351 N N . LEU B 1 421 ? 143.876 160.098 130.349 1.00 30.69 421 LEU B N 1
ATOM 5352 C CA . LEU B 1 421 ? 144.758 160.047 129.195 1.00 30.69 421 LEU B CA 1
ATOM 5353 C C . LEU B 1 421 ? 144.368 158.958 128.212 1.00 30.69 421 LEU B C 1
ATOM 5354 O O . LEU B 1 421 ? 144.705 159.071 127.036 1.00 30.69 421 LEU B O 1
ATOM 5359 N N . CYS B 1 422 ? 143.640 157.927 128.646 1.00 32.72 422 CYS B N 1
ATOM 5360 C CA . CYS B 1 422 ? 143.057 156.997 127.685 1.00 32.72 422 CYS B CA 1
ATOM 5361 C C . CYS B 1 422 ? 141.867 157.586 126.949 1.00 32.72 422 CYS B C 1
ATOM 5362 O O . CYS B 1 422 ? 141.439 157.011 125.947 1.00 32.72 422 CYS B O 1
ATOM 5365 N N . TYR B 1 423 ? 141.319 158.699 127.414 1.00 33.36 423 TYR B N 1
ATOM 5366 C CA . TYR B 1 423 ? 140.273 159.383 126.677 1.00 33.36 423 TYR B CA 1
ATOM 5367 C C . TYR B 1 423 ? 140.827 160.460 125.759 1.00 33.36 423 TYR B C 1
ATOM 5368 O O . TYR B 1 423 ? 140.164 160.827 124.788 1.00 33.36 423 TYR B O 1
ATOM 5377 N N . PHE B 1 424 ? 142.034 160.961 126.021 1.00 32.01 424 PHE B N 1
ATOM 5378 C CA . PHE B 1 424 ? 142.713 161.800 125.048 1.00 32.01 424 PHE B CA 1
ATOM 5379 C C . PHE B 1 424 ? 143.402 160.995 123.962 1.00 32.01 424 PHE B C 1
ATOM 5380 O O . PHE B 1 424 ? 143.962 161.594 123.047 1.00 32.01 424 PHE B O 1
ATOM 5388 N N . ILE B 1 425 ? 143.400 159.671 124.049 1.00 31.28 425 ILE B N 1
ATOM 5389 C CA . ILE B 1 425 ? 143.894 158.815 122.976 1.00 31.28 425 ILE B CA 1
ATOM 5390 C C . ILE B 1 425 ? 142.781 158.468 122.000 1.00 31.28 425 ILE B C 1
ATOM 5391 O O . ILE B 1 425 ? 142.988 158.474 120.786 1.00 31.28 425 ILE B O 1
ATOM 5396 N N . ILE B 1 426 ? 141.587 158.187 122.520 1.00 35.64 426 ILE B N 1
ATOM 5397 C CA . ILE B 1 426 ? 140.419 158.008 121.669 1.00 35.64 426 ILE B CA 1
ATOM 5398 C C . ILE B 1 426 ? 140.082 159.306 120.948 1.00 35.64 426 ILE B C 1
ATOM 5399 O O . ILE B 1 426 ? 139.773 159.301 119.754 1.00 35.64 426 ILE B O 1
ATOM 5404 N N . ALA B 1 427 ? 140.217 160.443 121.628 1.00 32.26 427 ALA B N 1
ATOM 5405 C CA . ALA B 1 427 ? 139.847 161.717 121.025 1.00 32.26 427 ALA B CA 1
ATOM 5406 C C . ALA B 1 427 ? 140.838 162.214 119.982 1.00 32.26 427 ALA B C 1
ATOM 5407 O O . ALA B 1 427 ? 140.531 163.188 119.294 1.00 32.26 427 ALA B O 1
ATOM 5409 N N . ILE B 1 428 ? 142.008 161.599 119.848 1.00 36.31 428 ILE B N 1
ATOM 5410 C CA . ILE B 1 428 ? 142.895 161.910 118.731 1.00 36.31 428 ILE B CA 1
ATOM 5411 C C . ILE B 1 428 ? 142.568 161.046 117.525 1.00 36.31 428 ILE B C 1
ATOM 5412 O O . ILE B 1 428 ? 142.507 161.548 116.401 1.00 36.31 428 ILE B O 1
ATOM 5417 N N . CYS B 1 429 ? 142.307 159.755 117.768 1.00 41.22 429 CYS B N 1
ATOM 5418 C CA . CYS B 1 429 ? 142.073 158.783 116.702 1.00 41.22 429 CYS B CA 1
ATOM 5419 C C . CYS B 1 429 ? 140.853 159.124 115.860 1.00 41.22 429 CYS B C 1
ATOM 5420 O O . CYS B 1 429 ? 140.797 158.761 114.684 1.00 41.22 429 CYS B O 1
ATOM 5423 N N . PHE B 1 430 ? 139.884 159.840 116.427 1.00 40.76 430 PHE B N 1
ATOM 5424 C CA . PHE B 1 430 ? 138.720 160.290 115.682 1.00 40.76 430 PHE B CA 1
ATOM 5425 C C . PHE B 1 430 ? 138.844 161.718 115.176 1.00 40.76 430 PHE B C 1
ATOM 5426 O O . PHE B 1 430 ? 138.082 162.107 114.288 1.00 40.76 430 PHE B O 1
ATOM 5434 N N . PHE B 1 431 ? 139.786 162.501 115.700 1.00 40.26 431 PHE B N 1
ATOM 5435 C CA . PHE B 1 431 ? 140.024 163.829 115.146 1.00 40.26 431 PHE B CA 1
ATOM 5436 C C . PHE B 1 431 ? 140.723 163.742 113.803 1.00 40.26 431 PHE B C 1
ATOM 5437 O O . PHE B 1 431 ? 140.568 164.634 112.965 1.00 40.26 431 PHE B O 1
ATOM 5445 N N . VAL B 1 432 ? 141.487 162.678 113.581 1.00 45.42 432 VAL B N 1
ATOM 5446 C CA . VAL B 1 432 ? 142.194 162.478 112.324 1.00 45.42 432 VAL B CA 1
ATOM 5447 C C . VAL B 1 432 ? 141.344 161.682 111.337 1.00 45.42 432 VAL B C 1
ATOM 5448 O O . VAL B 1 432 ? 141.475 161.857 110.121 1.00 45.42 432 VAL B O 1
ATOM 5452 N N . ASP B 1 433 ? 140.399 160.890 111.844 1.00 56.40 433 ASP B N 1
ATOM 5453 C CA . ASP B 1 433 ? 139.652 159.897 111.072 1.00 56.40 433 ASP B CA 1
ATOM 5454 C C . ASP B 1 433 ? 138.683 160.608 110.133 1.00 56.40 433 ASP B C 1
ATOM 5455 O O . ASP B 1 433 ? 137.508 160.817 110.435 1.00 56.40 433 ASP B O 1
ATOM 5460 N N . LYS B 1 434 ? 139.194 160.980 108.969 1.00 64.01 434 LYS B N 1
ATOM 5461 C CA . LYS B 1 434 ? 138.376 161.619 107.952 1.00 64.01 434 LYS B CA 1
ATOM 5462 C C . LYS B 1 434 ? 138.129 160.663 106.793 1.00 64.01 434 LYS B C 1
ATOM 5463 O O . LYS B 1 434 ? 138.938 159.777 106.528 1.00 64.01 434 LYS B O 1
ATOM 5469 N N . ASP C 1 61 ? 190.840 155.033 144.547 1.00 144.67 61 ASP C N 1
ATOM 5470 C CA . ASP C 1 61 ? 190.738 153.906 145.466 1.00 144.67 61 ASP C CA 1
ATOM 5471 C C . ASP C 1 61 ? 191.936 152.958 145.368 1.00 144.67 61 ASP C C 1
ATOM 5472 O O . ASP C 1 61 ? 191.925 151.876 145.959 1.00 144.67 61 ASP C O 1
ATOM 5477 N N . PHE C 1 62 ? 192.942 153.391 144.601 1.00 148.49 62 PHE C N 1
ATOM 5478 C CA . PHE C 1 62 ? 194.268 152.764 144.495 1.00 148.49 62 PHE C CA 1
ATOM 5479 C C . PHE C 1 62 ? 194.168 151.340 143.924 1.00 148.49 62 PHE C C 1
ATOM 5480 O O . PHE C 1 62 ? 194.709 150.376 144.470 1.00 148.49 62 PHE C O 1
ATOM 5488 N N . LEU C 1 63 ? 193.415 151.232 142.820 1.00 145.23 63 LEU C N 1
ATOM 5489 C CA . LEU C 1 63 ? 193.483 150.112 141.870 1.00 145.23 63 LEU C CA 1
ATOM 5490 C C . LEU C 1 63 ? 193.155 148.757 142.504 1.00 145.23 63 LEU C C 1
ATOM 5491 O O . LEU C 1 63 ? 193.691 147.728 142.090 1.00 145.23 63 LEU C O 1
ATOM 5496 N N . SER C 1 64 ? 192.282 148.740 143.513 1.00 144.25 64 SER C N 1
ATOM 5497 C CA . SER C 1 64 ? 192.012 147.533 144.288 1.00 144.25 64 SER C CA 1
ATOM 5498 C C . SER C 1 64 ? 190.633 146.958 143.989 1.00 144.25 64 SER C C 1
ATOM 5499 O O . SER C 1 64 ? 190.519 145.794 143.595 1.00 144.25 64 SER C O 1
ATOM 5502 N N . ASN C 1 65 ? 189.575 147.750 144.159 1.00 142.00 65 ASN C N 1
ATOM 5503 C CA . ASN C 1 65 ? 188.271 147.395 143.617 1.00 142.00 65 ASN C CA 1
ATOM 5504 C C . ASN C 1 65 ? 188.173 147.681 142.125 1.00 142.00 65 ASN C C 1
ATOM 5505 O O . ASN C 1 65 ? 187.152 147.361 141.508 1.00 142.00 65 ASN C O 1
ATOM 5510 N N . LEU C 1 66 ? 189.207 148.283 141.536 1.00 140.49 66 LEU C N 1
ATOM 5511 C CA . LEU C 1 66 ? 189.303 148.443 140.094 1.00 140.49 66 LEU C CA 1
ATOM 5512 C C . LEU C 1 66 ? 189.831 147.192 139.408 1.00 140.49 66 LEU C C 1
ATOM 5513 O O . LEU C 1 66 ? 189.908 147.164 138.174 1.00 140.49 66 LEU C O 1
ATOM 5518 N N . GLN C 1 67 ? 190.213 146.173 140.175 1.00 143.02 67 GLN C N 1
ATOM 5519 C CA . GLN C 1 67 ? 190.668 144.912 139.608 1.00 143.02 67 GLN C CA 1
ATOM 5520 C C . GLN C 1 67 ? 189.887 143.753 140.211 1.00 143.02 67 GLN C C 1
ATOM 5521 O O . GLN C 1 67 ? 189.719 142.713 139.568 1.00 143.02 67 GLN C O 1
ATOM 5527 N N . GLU C 1 68 ? 189.401 143.920 141.440 1.00 140.94 68 GLU C N 1
ATOM 5528 C CA . GLU C 1 68 ? 188.677 142.839 142.097 1.00 140.94 68 GLU C CA 1
ATOM 5529 C C . GLU C 1 68 ? 187.199 142.820 141.732 1.00 140.94 68 GLU C C 1
ATOM 5530 O O . GLU C 1 68 ? 186.652 141.750 141.460 1.00 140.94 68 GLU C O 1
ATOM 5536 N N . VAL C 1 69 ? 186.544 143.982 141.712 1.00 134.60 69 VAL C N 1
ATOM 5537 C CA . VAL C 1 69 ? 185.120 144.025 141.389 1.00 134.60 69 VAL C CA 1
ATOM 5538 C C . VAL C 1 69 ? 184.907 143.807 139.889 1.00 134.60 69 VAL C C 1
ATOM 5539 O O . VAL C 1 69 ? 183.891 143.232 139.474 1.00 134.60 69 VAL C O 1
ATOM 5543 N N . ILE C 1 70 ? 185.875 144.217 139.063 1.00 131.06 70 ILE C N 1
ATOM 5544 C CA . ILE C 1 70 ? 185.822 143.934 137.630 1.00 131.06 70 ILE C CA 1
ATOM 5545 C C . ILE C 1 70 ? 185.965 142.437 137.382 1.00 131.06 70 ILE C C 1
ATOM 5546 O O . ILE C 1 70 ? 185.306 141.869 136.504 1.00 131.06 70 ILE C O 1
ATOM 5551 N N . LEU C 1 71 ? 186.790 141.769 138.180 1.00 132.50 71 LEU C N 1
ATOM 5552 C CA . LEU C 1 71 ? 186.839 140.316 138.210 1.00 132.50 71 LEU C CA 1
ATOM 5553 C C . LEU C 1 71 ? 185.856 139.725 139.216 1.00 132.50 71 LEU C C 1
ATOM 5554 O O . LEU C 1 71 ? 185.911 138.521 139.487 1.00 132.50 71 LEU C O 1
ATOM 5559 N N . GLY C 1 72 ? 184.969 140.546 139.776 1.00 125.34 72 GLY C N 1
ATOM 5560 C CA . GLY C 1 72 ? 183.991 140.099 140.748 1.00 125.34 72 GLY C CA 1
ATOM 5561 C C . GLY C 1 72 ? 182.590 140.027 140.186 1.00 125.34 72 GLY C C 1
ATOM 5562 O O . GLY C 1 72 ? 181.624 140.434 140.836 1.00 125.34 72 GLY C O 1
ATOM 5563 N N . THR C 1 73 ? 182.474 139.528 138.965 1.00 114.20 73 THR C N 1
ATOM 5564 C CA . THR C 1 73 ? 181.186 139.235 138.365 1.00 114.20 73 THR C CA 1
ATOM 5565 C C . THR C 1 73 ? 180.977 137.730 138.382 1.00 114.20 73 THR C C 1
ATOM 5566 O O . THR C 1 73 ? 181.927 136.963 138.207 1.00 114.20 73 THR C O 1
ATOM 5570 N N . LYS C 1 74 ? 179.727 137.310 138.585 1.00 109.88 74 LYS C N 1
ATOM 5571 C CA . LYS C 1 74 ? 179.412 135.885 138.594 1.00 109.88 74 LYS C CA 1
ATOM 5572 C C . LYS C 1 74 ? 179.471 135.261 137.204 1.00 109.88 74 LYS C C 1
ATOM 5573 O O . LYS C 1 74 ? 179.434 134.030 137.091 1.00 109.88 74 LYS C O 1
ATOM 5579 N N . LEU C 1 75 ? 179.546 136.082 136.157 1.00 106.10 75 LEU C N 1
ATOM 5580 C CA . LEU C 1 75 ? 179.891 135.657 134.807 1.00 106.10 75 LEU C CA 1
ATOM 5581 C C . LEU C 1 75 ? 181.075 136.505 134.357 1.00 106.10 75 LEU C C 1
ATOM 5582 O O . LEU C 1 75 ? 180.963 137.728 134.241 1.00 106.10 75 LEU C O 1
ATOM 5587 N N . ALA C 1 76 ? 182.234 135.865 134.178 1.00 105.86 76 ALA C N 1
ATOM 5588 C CA . ALA C 1 76 ? 183.458 136.595 133.866 1.00 105.86 76 ALA C CA 1
ATOM 5589 C C . ALA C 1 76 ? 184.300 135.909 132.800 1.00 105.86 76 ALA C C 1
ATOM 5590 O O . ALA C 1 76 ? 185.423 136.355 132.539 1.00 105.86 76 ALA C O 1
ATOM 5592 N N . ILE C 1 77 ? 183.802 134.832 132.187 1.00 109.57 77 ILE C N 1
ATOM 5593 C CA . ILE C 1 77 ? 184.479 134.238 131.038 1.00 109.57 77 ILE C CA 1
ATOM 5594 C C . ILE C 1 77 ? 184.090 134.951 129.751 1.00 109.57 77 ILE C C 1
ATOM 5595 O O . ILE C 1 77 ? 184.664 134.675 128.688 1.00 109.57 77 ILE C O 1
ATOM 5600 N N . LEU C 1 78 ? 183.148 135.892 129.821 1.00 101.21 78 LEU C N 1
ATOM 5601 C CA . LEU C 1 78 ? 182.678 136.621 128.654 1.00 101.21 78 LEU C CA 1
ATOM 5602 C C . LEU C 1 78 ? 183.490 137.876 128.364 1.00 101.21 78 LEU C C 1
ATOM 5603 O O . LEU C 1 78 ? 183.271 138.507 127.327 1.00 101.21 78 LEU C O 1
ATOM 5608 N N . PHE C 1 79 ? 184.411 138.255 129.245 1.00 105.12 79 PHE C N 1
ATOM 5609 C CA . PHE C 1 79 ? 185.320 139.373 128.997 1.00 105.12 79 PHE C CA 1
ATOM 5610 C C . PHE C 1 79 ? 186.311 139.188 127.839 1.00 105.12 79 PHE C C 1
ATOM 5611 O O . PHE C 1 79 ? 186.617 140.189 127.180 1.00 105.12 79 PHE C O 1
ATOM 5619 N N . PRO C 1 80 ? 186.856 137.998 127.529 1.00 105.14 80 PRO C N 1
ATOM 5620 C CA . PRO C 1 80 ? 187.668 137.895 126.302 1.00 105.14 80 PRO C CA 1
ATOM 5621 C C . PRO C 1 80 ? 186.882 137.928 124.997 1.00 105.14 80 PRO C C 1
ATOM 5622 O O . PRO C 1 80 ? 187.497 137.812 123.934 1.00 105.14 80 PRO C O 1
ATOM 5626 N N . ALA C 1 81 ? 185.557 138.074 125.024 1.00 100.46 81 ALA C N 1
ATOM 5627 C CA . ALA C 1 81 ? 184.817 138.268 123.783 1.00 100.46 81 ALA C CA 1
ATOM 5628 C C . ALA C 1 81 ? 184.996 139.676 123.235 1.00 100.46 81 ALA C C 1
ATOM 5629 O O . ALA C 1 81 ? 184.890 139.884 122.023 1.00 100.46 81 ALA C O 1
ATOM 5631 N N . ILE C 1 82 ? 185.262 140.643 124.106 1.00 101.30 82 ILE C N 1
ATOM 5632 C CA . ILE C 1 82 ? 185.459 142.042 123.726 1.00 101.30 82 ILE C CA 1
ATOM 5633 C C . ILE C 1 82 ? 186.735 142.271 122.906 1.00 101.30 82 ILE C C 1
ATOM 5634 O O . ILE C 1 82 ? 186.647 142.984 121.895 1.00 101.30 82 ILE C O 1
ATOM 5639 N N . PRO C 1 83 ? 187.924 141.712 123.226 1.00 104.07 83 PRO C N 1
ATOM 5640 C CA . PRO C 1 83 ? 189.043 141.860 122.276 1.00 104.07 83 PRO C CA 1
ATOM 5641 C C . PRO C 1 83 ? 188.849 141.107 120.973 1.00 104.07 83 PRO C C 1
ATOM 5642 O O . PRO C 1 83 ? 189.432 141.509 119.961 1.00 104.07 83 PRO C O 1
ATOM 5646 N N . ALA C 1 84 ? 188.041 140.052 120.953 1.00 101.87 84 ALA C N 1
ATOM 5647 C CA . ALA C 1 84 ? 187.805 139.285 119.739 1.00 101.87 84 ALA C CA 1
ATOM 5648 C C . ALA C 1 84 ? 186.624 139.807 118.932 1.00 101.87 84 ALA C C 1
ATOM 5649 O O . ALA C 1 84 ? 186.015 139.044 118.175 1.00 101.87 84 ALA C O 1
ATOM 5651 N N . ALA C 1 85 ? 186.281 141.078 119.081 1.00 100.68 85 ALA C N 1
ATOM 5652 C CA . ALA C 1 85 ? 185.314 141.730 118.214 1.00 100.68 85 ALA C CA 1
ATOM 5653 C C . ALA C 1 85 ? 185.888 142.926 117.475 1.00 100.68 85 ALA C C 1
ATOM 5654 O O . ALA C 1 85 ? 185.444 143.219 116.365 1.00 100.68 85 ALA C O 1
ATOM 5656 N N . ILE C 1 86 ? 186.861 143.616 118.059 1.00 104.65 86 ILE C N 1
ATOM 5657 C CA . ILE C 1 86 ? 187.557 144.698 117.374 1.00 104.65 86 ILE C CA 1
ATOM 5658 C C . ILE C 1 86 ? 188.677 144.157 116.496 1.00 104.65 86 ILE C C 1
ATOM 5659 O O . ILE C 1 86 ? 188.874 144.624 115.371 1.00 104.65 86 ILE C O 1
ATOM 5664 N N . ILE C 1 87 ? 189.408 143.154 116.993 1.00 105.00 87 ILE C N 1
ATOM 5665 C CA . ILE C 1 87 ? 190.486 142.547 116.217 1.00 105.00 87 ILE C CA 1
ATOM 5666 C C . ILE C 1 87 ? 189.921 141.778 115.030 1.00 105.00 87 ILE C C 1
ATOM 5667 O O . ILE C 1 87 ? 190.466 141.834 113.922 1.00 105.00 87 ILE C O 1
ATOM 5672 N N . CYS C 1 88 ? 188.783 141.110 115.220 1.00 106.26 88 CYS C N 1
ATOM 5673 C CA . CYS C 1 88 ? 188.151 140.395 114.118 1.00 106.26 88 CYS C CA 1
ATOM 5674 C C . CYS C 1 88 ? 187.517 141.331 113.093 1.00 106.26 88 CYS C C 1
ATOM 5675 O O . CYS C 1 88 ? 187.208 140.890 111.982 1.00 106.26 88 CYS C O 1
ATOM 5678 N N . THR C 1 89 ? 187.315 142.605 113.437 1.00 105.78 89 THR C N 1
ATOM 5679 C CA . THR C 1 89 ? 186.876 143.578 112.443 1.00 105.78 89 THR C CA 1
ATOM 5680 C C . THR C 1 89 ? 188.000 143.901 111.467 1.00 105.78 89 THR C C 1
ATOM 5681 O O . THR C 1 89 ? 187.800 143.889 110.247 1.00 105.78 89 THR C O 1
ATOM 5685 N N . TYR C 1 90 ? 189.203 144.161 111.984 1.00 109.41 90 TYR C N 1
ATOM 5686 C CA . TYR C 1 90 ? 190.343 144.560 111.167 1.00 109.41 90 TYR C CA 1
ATOM 5687 C C . TYR C 1 90 ? 191.151 143.371 110.652 1.00 109.41 90 TYR C C 1
ATOM 5688 O O . TYR C 1 90 ? 192.344 143.519 110.356 1.00 109.41 90 TYR C O 1
ATOM 5697 N N . CYS C 1 91 ? 190.536 142.195 110.542 1.00 111.82 91 CYS C N 1
ATOM 5698 C CA . CYS C 1 91 ? 191.191 141.035 109.961 1.00 111.82 91 CYS C CA 1
ATOM 5699 C C . CYS C 1 91 ? 190.365 140.347 108.884 1.00 111.82 91 CYS C C 1
ATOM 5700 O O . CYS C 1 91 ? 190.826 139.350 108.319 1.00 111.82 91 CYS C O 1
ATOM 5703 N N . GLY C 1 92 ? 189.168 140.842 108.581 1.00 106.27 92 GLY C N 1
ATOM 5704 C CA . GLY C 1 92 ? 188.364 140.245 107.534 1.00 106.27 92 GLY C CA 1
ATOM 5705 C C . GLY C 1 92 ? 187.662 138.966 107.924 1.00 106.27 92 GLY C C 1
ATOM 5706 O O . GLY C 1 92 ? 187.442 138.103 107.070 1.00 106.27 92 GLY C O 1
ATOM 5707 N N . VAL C 1 93 ? 187.313 138.815 109.200 1.00 99.87 93 VAL C N 1
ATOM 5708 C CA . VAL C 1 93 ? 186.572 137.645 109.651 1.00 99.87 93 VAL C CA 1
ATOM 5709 C C . VAL C 1 93 ? 185.134 137.747 109.155 1.00 99.87 93 VAL C C 1
ATOM 5710 O O . VAL C 1 93 ? 184.559 138.843 109.096 1.00 99.87 93 VAL C O 1
ATOM 5714 N N . SER C 1 94 ? 184.564 136.610 108.746 1.00 90.72 94 SER C N 1
ATOM 5715 C CA . SER C 1 94 ? 183.202 136.575 108.230 1.00 90.72 94 SER C CA 1
ATOM 5716 C C . SER C 1 94 ? 182.193 136.933 109.316 1.00 90.72 94 SER C C 1
ATOM 5717 O O . SER C 1 94 ? 182.322 136.532 110.475 1.00 90.72 94 SER C O 1
ATOM 5720 N N . GLN C 1 95 ? 181.164 137.668 108.910 1.00 80.22 95 GLN C N 1
ATOM 5721 C CA . GLN C 1 95 ? 180.178 138.335 109.760 1.00 80.22 95 GLN C CA 1
ATOM 5722 C C . GLN C 1 95 ? 179.378 137.533 110.796 1.00 80.22 95 GLN C C 1
ATOM 5723 O O . GLN C 1 95 ? 178.879 138.167 111.732 1.00 80.22 95 GLN C O 1
ATOM 5729 N N . PRO C 1 96 ? 179.154 136.211 110.693 1.00 79.12 96 PRO C N 1
ATOM 5730 C CA . PRO C 1 96 ? 178.551 135.528 111.851 1.00 79.12 96 PRO C CA 1
ATOM 5731 C C . PRO C 1 96 ? 179.443 135.499 113.079 1.00 79.12 96 PRO C C 1
ATOM 5732 O O . PRO C 1 96 ? 178.924 135.526 114.201 1.00 79.12 96 PRO C O 1
ATOM 5736 N N . TRP C 1 97 ? 180.766 135.452 112.906 1.00 85.74 97 TRP C N 1
ATOM 5737 C CA . TRP C 1 97 ? 181.656 135.410 114.060 1.00 85.74 97 TRP C CA 1
ATOM 5738 C C . TRP C 1 97 ? 181.721 136.749 114.775 1.00 85.74 97 TRP C C 1
ATOM 5739 O O . TRP C 1 97 ? 181.868 136.782 116.000 1.00 85.74 97 TRP C O 1
ATOM 5750 N N . ILE C 1 98 ? 181.631 137.854 114.033 1.00 80.68 98 ILE C N 1
ATOM 5751 C CA . ILE C 1 98 ? 181.527 139.166 114.660 1.00 80.68 98 ILE C CA 1
ATOM 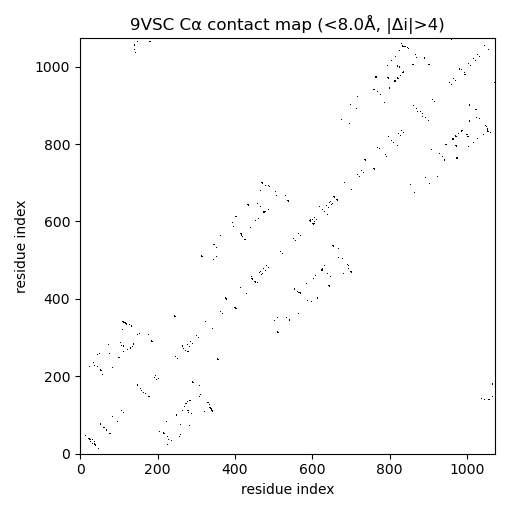5752 C C . ILE C 1 98 ? 180.199 139.296 115.400 1.00 80.68 98 ILE C C 1
ATOM 5753 O O . ILE C 1 98 ? 180.132 139.924 116.461 1.00 80.68 98 ILE C O 1
ATOM 5758 N N . PHE C 1 99 ? 179.143 138.649 114.906 1.00 71.18 99 PHE C N 1
ATOM 5759 C CA . PHE C 1 99 ? 177.873 138.648 115.622 1.00 71.18 99 PHE C CA 1
ATOM 5760 C C . PHE C 1 99 ? 177.893 137.709 116.821 1.00 71.18 99 PHE C C 1
ATOM 5761 O O . PHE C 1 99 ? 177.195 137.956 117.807 1.00 71.18 99 PHE C O 1
ATOM 5769 N N . GLY C 1 100 ? 178.657 136.620 116.756 1.00 77.09 100 GLY C N 1
ATOM 5770 C CA . GLY C 1 100 ? 178.737 135.729 117.898 1.00 77.09 100 GLY C CA 1
ATOM 5771 C C . GLY C 1 100 ? 179.593 136.270 119.019 1.00 77.09 100 GLY C C 1
ATOM 5772 O O . GLY C 1 100 ? 179.306 136.028 120.193 1.00 77.09 100 GLY C O 1
ATOM 5773 N N . LEU C 1 101 ? 180.648 137.006 118.682 1.00 82.84 101 LEU C N 1
ATOM 5774 C CA . LEU C 1 101 ? 181.536 137.608 119.663 1.00 82.84 101 LEU C CA 1
ATOM 5775 C C . LEU C 1 101 ? 181.186 139.063 119.945 1.00 82.84 101 LEU C C 1
ATOM 5776 O O . LEU C 1 101 ? 182.051 139.833 120.372 1.00 82.84 101 LEU C O 1
ATOM 5781 N N . SER C 1 102 ? 179.944 139.461 119.689 1.00 76.54 102 SER C N 1
ATOM 5782 C CA . SER C 1 102 ? 179.435 140.745 120.137 1.00 76.54 102 SER C CA 1
ATOM 5783 C C . SER C 1 102 ? 178.287 140.620 121.110 1.00 76.54 102 SER C C 1
ATOM 5784 O O . SER C 1 102 ? 178.121 141.499 121.952 1.00 76.54 102 SER C O 1
ATOM 5787 N N . LEU C 1 103 ? 177.489 139.560 121.023 1.00 73.30 103 LEU C N 1
ATOM 5788 C CA . LEU C 1 103 ? 176.498 139.321 122.062 1.00 73.30 103 LEU C CA 1
ATOM 5789 C C . LEU C 1 103 ? 177.162 138.837 123.340 1.00 73.30 103 LEU C C 1
ATOM 5790 O O . LEU C 1 103 ? 176.764 139.230 124.442 1.00 73.30 103 LEU C O 1
ATOM 5795 N N . LEU C 1 104 ? 178.202 138.018 123.218 1.00 81.41 104 LEU C N 1
ATOM 5796 C CA . LEU C 1 104 ? 178.955 137.588 124.386 1.00 81.41 104 LEU C CA 1
ATOM 5797 C C . LEU C 1 104 ? 179.888 138.664 124.923 1.00 81.41 104 LEU C C 1
ATOM 5798 O O . LEU C 1 104 ? 180.564 138.425 125.926 1.00 81.41 104 LEU C O 1
ATOM 5803 N N . GLY C 1 105 ? 179.954 139.827 124.290 1.00 80.51 105 GLY C N 1
ATOM 5804 C CA . GLY C 1 105 ? 180.751 140.917 124.807 1.00 80.51 105 GLY C CA 1
ATOM 5805 C C . GLY C 1 105 ? 179.904 141.997 125.445 1.00 80.51 105 GLY C C 1
ATOM 5806 O O . GLY C 1 105 ? 180.430 142.864 126.145 1.00 80.51 105 GLY C O 1
ATOM 5807 N N . LEU C 1 106 ? 178.596 141.966 125.204 1.00 76.73 106 LEU C N 1
ATOM 5808 C CA . LEU C 1 106 ? 177.672 142.911 125.813 1.00 76.73 106 LEU C CA 1
ATOM 5809 C C . LEU C 1 106 ? 176.968 142.353 127.037 1.00 76.73 106 LEU C C 1
ATOM 5810 O O . LEU C 1 106 ? 176.230 143.091 127.693 1.00 76.73 106 LEU C O 1
ATOM 5815 N N . THR C 1 107 ? 177.162 141.075 127.356 1.00 84.29 107 THR C N 1
ATOM 5816 C CA . THR C 1 107 ? 176.449 140.453 128.467 1.00 84.29 107 THR C CA 1
ATOM 5817 C C . THR C 1 107 ? 177.034 140.828 129.838 1.00 84.29 107 THR C C 1
ATOM 5818 O O . THR C 1 107 ? 176.245 141.117 130.747 1.00 84.29 107 THR C O 1
ATOM 5822 N N . PRO C 1 108 ? 178.363 140.882 130.068 1.00 87.19 108 PRO C N 1
ATOM 5823 C CA . PRO C 1 108 ? 178.815 141.515 131.315 1.00 87.19 108 PRO C CA 1
ATOM 5824 C C . PRO C 1 108 ? 178.785 143.033 131.281 1.00 87.19 108 PRO C C 1
ATOM 5825 O O . PRO C 1 108 ? 178.762 143.649 132.352 1.00 87.19 108 PRO C O 1
ATOM 5829 N N . LEU C 1 109 ? 178.773 143.660 130.108 1.00 83.54 109 LEU C N 1
ATOM 5830 C CA . LEU C 1 109 ? 178.685 145.112 130.069 1.00 83.54 109 LEU C CA 1
ATOM 5831 C C . LEU C 1 109 ? 177.263 145.615 130.228 1.00 83.54 109 LEU C C 1
ATOM 5832 O O . LEU C 1 109 ? 177.071 146.810 130.462 1.00 83.54 109 LEU C O 1
ATOM 5837 N N . ALA C 1 110 ? 176.262 144.749 130.088 1.00 85.10 110 ALA C N 1
ATOM 5838 C CA . ALA C 1 110 ? 174.910 145.137 130.453 1.00 85.10 110 ALA C CA 1
ATOM 5839 C C . ALA C 1 110 ? 174.685 145.044 131.951 1.00 85.10 110 ALA C C 1
ATOM 5840 O O . ALA C 1 110 ? 173.740 145.651 132.465 1.00 85.10 110 ALA C O 1
ATOM 5842 N N . GLU C 1 111 ? 175.535 144.300 132.655 1.00 96.89 111 GLU C N 1
ATOM 5843 C CA . GLU C 1 111 ? 175.477 144.169 134.103 1.00 96.89 111 GLU C CA 1
ATOM 5844 C C . GLU C 1 111 ? 176.345 145.207 134.807 1.00 96.89 111 GLU C C 1
ATOM 5845 O O . GLU C 1 111 ? 175.914 145.794 135.803 1.00 96.89 111 GLU C O 1
ATOM 5851 N N . ARG C 1 112 ? 177.565 145.439 134.311 1.00 100.24 112 ARG C N 1
ATOM 5852 C CA . ARG C 1 112 ? 178.464 146.396 134.946 1.00 100.24 112 ARG C CA 1
ATOM 5853 C C . ARG C 1 112 ? 178.000 147.833 134.790 1.00 100.24 112 ARG C C 1
ATOM 5854 O O . ARG C 1 112 ? 178.432 148.689 135.558 1.00 100.24 112 ARG C O 1
ATOM 5862 N N . VAL C 1 113 ? 177.149 148.131 133.816 1.00 96.71 113 VAL C N 1
ATOM 5863 C CA . VAL C 1 113 ? 176.504 149.436 133.838 1.00 96.71 113 VAL C CA 1
ATOM 5864 C C . VAL C 1 113 ? 175.373 149.439 134.852 1.00 96.71 113 VAL C C 1
ATOM 5865 O O . VAL C 1 113 ? 175.267 150.350 135.680 1.00 96.71 113 VAL C O 1
ATOM 5869 N N . SER C 1 114 ? 174.544 148.397 134.846 1.00 94.12 114 SER C N 1
ATOM 5870 C CA . SER C 1 114 ? 173.389 148.332 135.730 1.00 94.12 114 SER C CA 1
ATOM 5871 C C . SER C 1 114 ? 173.729 147.839 137.128 1.00 94.12 114 SER C C 1
ATOM 5872 O O . SER C 1 114 ? 172.812 147.517 137.889 1.00 94.12 114 SER C O 1
ATOM 5875 N N . PHE C 1 115 ? 175.007 147.751 137.483 1.00 102.99 115 PHE C N 1
ATOM 5876 C CA . PHE C 1 115 ? 175.418 147.675 138.878 1.00 102.99 115 PHE C CA 1
ATOM 5877 C C . PHE C 1 115 ? 176.144 148.917 139.352 1.00 102.99 115 PHE C C 1
ATOM 5878 O O . PHE C 1 115 ? 175.883 149.389 140.457 1.00 102.99 115 PHE C O 1
ATOM 5886 N N . LEU C 1 116 ? 177.052 149.467 138.548 1.00 102.89 116 LEU C N 1
ATOM 5887 C CA . LEU C 1 116 ? 177.776 150.653 138.975 1.00 102.89 116 LEU C CA 1
ATOM 5888 C C . LEU C 1 116 ? 176.923 151.910 138.933 1.00 102.89 116 LEU C C 1
ATOM 5889 O O . LEU C 1 116 ? 177.348 152.938 139.465 1.00 102.89 116 LEU C O 1
ATOM 5894 N N . THR C 1 117 ? 175.739 151.854 138.318 1.00 102.06 117 THR C N 1
ATOM 5895 C CA . THR C 1 117 ? 174.818 152.981 138.377 1.00 102.06 117 THR C CA 1
ATOM 5896 C C . THR C 1 117 ? 174.261 153.158 139.786 1.00 102.06 117 THR C C 1
ATOM 5897 O O . THR C 1 117 ? 174.040 154.293 140.229 1.00 102.06 117 THR C O 1
ATOM 5901 N N . GLU C 1 118 ? 174.067 152.057 140.519 1.00 105.81 118 GLU C N 1
ATOM 5902 C CA . GLU C 1 118 ? 173.671 152.162 141.920 1.00 105.81 118 GLU C CA 1
ATOM 5903 C C . GLU C 1 118 ? 174.776 152.754 142.786 1.00 105.81 118 GLU C C 1
ATOM 5904 O O . GLU C 1 118 ? 174.485 153.361 143.822 1.00 105.81 118 GLU C O 1
ATOM 5910 N N . GLN C 1 119 ? 176.041 152.597 142.389 1.00 108.82 119 GLN C N 1
ATOM 5911 C CA . GLN C 1 119 ? 177.131 153.173 143.166 1.00 108.82 119 GLN C CA 1
ATOM 5912 C C . GLN C 1 119 ? 177.186 154.686 143.063 1.00 108.82 119 GLN C C 1
ATOM 5913 O O . GLN C 1 119 ? 177.754 155.331 143.948 1.00 108.82 119 GLN C O 1
ATOM 5919 N N . LEU C 1 120 ? 176.620 155.268 142.018 1.00 110.29 120 LEU C N 1
ATOM 5920 C CA . LEU C 1 120 ? 176.504 156.712 141.955 1.00 110.29 120 LEU C CA 1
ATOM 5921 C C . LEU C 1 120 ? 175.256 157.229 142.651 1.00 110.29 120 LEU C C 1
ATOM 5922 O O . LEU C 1 120 ? 175.115 158.444 142.804 1.00 110.29 120 LEU C O 1
ATOM 5927 N N . ALA C 1 121 ? 174.359 156.343 143.084 1.00 112.83 121 ALA C N 1
ATOM 5928 C CA . ALA C 1 121 ? 173.135 156.800 143.732 1.00 112.83 121 ALA C CA 1
ATOM 5929 C C . ALA C 1 121 ? 173.393 157.285 145.151 1.00 112.83 121 ALA C C 1
ATOM 5930 O O . ALA C 1 121 ? 172.644 158.124 145.662 1.00 112.83 121 ALA C O 1
ATOM 5932 N N . PHE C 1 122 ? 174.448 156.787 145.795 1.00 115.96 122 PHE C N 1
ATOM 5933 C CA . PHE C 1 122 ? 174.792 157.176 147.155 1.00 115.96 122 PHE C CA 1
ATOM 5934 C C . PHE C 1 122 ? 175.638 158.441 147.213 1.00 115.96 122 PHE C C 1
ATOM 5935 O O . PHE C 1 122 ? 176.190 158.755 148.271 1.00 115.96 122 PHE C O 1
ATOM 5943 N N . TYR C 1 123 ? 175.753 159.170 146.106 1.00 116.47 123 TYR C N 1
ATOM 5944 C CA . TYR C 1 123 ? 176.481 160.429 146.085 1.00 116.47 123 TYR C CA 1
ATOM 5945 C C . TYR C 1 123 ? 175.633 161.568 145.537 1.00 116.47 123 TYR C C 1
ATOM 5946 O O . TYR C 1 123 ? 176.172 162.645 145.260 1.00 116.47 123 TYR C O 1
ATOM 5955 N N . THR C 1 124 ? 174.328 161.359 145.360 1.00 113.57 124 THR C N 1
ATOM 5956 C CA . THR C 1 124 ? 173.444 162.373 144.799 1.00 113.57 124 THR C CA 1
ATOM 5957 C C . THR C 1 124 ? 172.391 162.846 145.795 1.00 113.57 124 THR C C 1
ATOM 5958 O O . THR C 1 124 ? 172.289 164.046 146.060 1.00 113.57 124 THR C O 1
ATOM 5962 N N . GLY C 1 125 ? 171.601 161.936 146.354 1.00 107.30 125 GLY C N 1
ATOM 5963 C CA . GLY C 1 125 ? 170.562 162.313 147.281 1.00 107.30 125 GLY C CA 1
ATOM 5964 C C . GLY C 1 125 ? 169.344 161.414 147.206 1.00 107.30 125 GLY C C 1
ATOM 5965 O O . GLY C 1 125 ? 169.373 160.342 146.597 1.00 107.30 125 GLY C O 1
ATOM 5966 N N . PRO C 1 126 ? 168.247 161.831 147.845 1.00 104.81 126 PRO C N 1
ATOM 5967 C CA . PRO C 1 126 ? 167.028 161.012 147.821 1.00 104.81 126 PRO C CA 1
ATOM 5968 C C . PRO C 1 126 ? 166.262 161.135 146.515 1.00 104.81 126 PRO C C 1
ATOM 5969 O O . PRO C 1 126 ? 165.580 160.195 146.095 1.00 104.81 126 PRO C O 1
ATOM 5973 N N . THR C 1 127 ? 166.357 162.301 145.875 1.00 101.32 127 THR C N 1
ATOM 5974 C CA . THR C 1 127 ? 165.572 162.556 144.673 1.00 101.32 127 THR C CA 1
ATOM 5975 C C . THR C 1 127 ? 166.134 161.797 143.479 1.00 101.32 127 THR C C 1
ATOM 5976 O O . THR C 1 127 ? 165.455 160.948 142.892 1.00 101.32 127 THR C O 1
ATOM 5980 N N . LEU C 1 128 ? 167.383 162.088 143.111 1.00 98.57 128 LEU C N 1
ATOM 5981 C CA . LEU C 1 128 ? 168.002 161.409 141.979 1.00 98.57 128 LEU C CA 1
ATOM 5982 C C . LEU C 1 128 ? 168.334 159.963 142.315 1.00 98.57 128 LEU C C 1
ATOM 5983 O O . LEU C 1 128 ? 168.350 159.106 141.425 1.00 98.57 128 LEU C O 1
ATOM 5988 N N . GLY C 1 129 ? 168.555 159.663 143.597 1.00 101.50 129 GLY C N 1
ATOM 5989 C CA . GLY C 1 129 ? 168.803 158.305 144.054 1.00 101.50 129 GLY C CA 1
ATOM 5990 C C . GLY C 1 129 ? 167.595 157.392 144.017 1.00 101.50 129 GLY C C 1
ATOM 5991 O O . GLY C 1 129 ? 167.738 156.197 144.293 1.00 101.50 129 GLY C O 1
ATOM 5992 N N . GLY C 1 130 ? 166.413 157.926 143.717 1.00 90.58 130 GLY C N 1
ATOM 5993 C CA . GLY C 1 130 ? 165.281 157.115 143.330 1.00 90.58 130 GLY C CA 1
ATOM 5994 C C . GLY C 1 130 ? 165.066 157.038 141.841 1.00 90.58 130 GLY C C 1
ATOM 5995 O O . GLY C 1 130 ? 164.216 156.274 141.378 1.00 90.58 130 GLY C O 1
ATOM 5996 N N . LEU C 1 131 ? 165.829 157.814 141.071 1.00 88.31 131 LEU C N 1
ATOM 5997 C CA . LEU C 1 131 ? 165.703 157.852 139.622 1.00 88.31 131 LEU C CA 1
ATOM 5998 C C . LEU C 1 131 ? 166.734 156.961 138.945 1.00 88.31 131 LEU C C 1
ATOM 5999 O O . LEU C 1 131 ? 166.367 156.029 138.228 1.00 88.31 131 LEU C O 1
ATOM 6004 N N . LEU C 1 132 ? 168.025 157.203 139.200 1.00 91.71 132 LEU C N 1
ATOM 6005 C CA . LEU C 1 132 ? 169.086 156.390 138.613 1.00 91.71 132 LEU C CA 1
ATOM 6006 C C . LEU C 1 132 ? 169.128 154.984 139.194 1.00 91.71 132 LEU C C 1
ATOM 6007 O O . LEU C 1 132 ? 169.723 154.090 138.583 1.00 91.71 132 LEU C O 1
ATOM 6012 N N . ASN C 1 133 ? 168.512 154.770 140.357 1.00 90.38 133 ASN C N 1
ATOM 6013 C CA . ASN C 1 133 ? 168.279 153.428 140.862 1.00 90.38 133 ASN C CA 1
ATOM 6014 C C . ASN C 1 133 ? 167.276 152.664 140.005 1.00 90.38 133 ASN C C 1
ATOM 6015 O O . ASN C 1 133 ? 167.295 151.430 140.009 1.00 90.38 133 ASN C O 1
ATOM 6020 N N . ALA C 1 134 ? 166.421 153.358 139.246 1.00 83.41 134 ALA C N 1
ATOM 6021 C CA . ALA C 1 134 ? 165.383 152.682 138.480 1.00 83.41 134 ALA C CA 1
ATOM 6022 C C . ALA C 1 134 ? 165.249 153.231 137.060 1.00 83.41 134 ALA C C 1
ATOM 6023 O O . ALA C 1 134 ? 164.135 153.312 136.533 1.00 83.41 134 ALA C O 1
ATOM 6025 N N . THR C 1 135 ? 166.356 153.620 136.422 1.00 78.15 135 THR C N 1
ATOM 6026 C CA . THR C 1 135 ? 166.257 154.052 135.031 1.00 78.15 135 THR C CA 1
ATOM 6027 C C . THR C 1 135 ? 167.349 153.538 134.107 1.00 78.15 135 THR C C 1
ATOM 6028 O O . THR C 1 135 ? 167.235 153.760 132.898 1.00 78.15 135 THR C O 1
ATOM 6032 N N . CYS C 1 136 ? 168.403 152.890 134.599 1.00 78.37 136 CYS C N 1
ATOM 6033 C CA . CYS C 1 136 ? 169.507 152.486 133.737 1.00 78.37 136 CYS C CA 1
ATOM 6034 C C . CYS C 1 136 ? 169.739 150.982 133.755 1.00 78.37 136 CYS C C 1
ATOM 6035 O O . CYS C 1 136 ? 170.871 150.521 133.594 1.00 78.37 136 CYS C O 1
ATOM 6038 N N . GLY C 1 137 ? 168.675 150.204 133.947 1.00 64.34 137 GLY C N 1
ATOM 6039 C CA . GLY C 1 137 ? 168.715 148.822 133.516 1.00 64.34 137 GLY C CA 1
ATOM 6040 C C . GLY C 1 137 ? 168.532 148.670 132.026 1.00 64.34 137 GLY C C 1
ATOM 6041 O O . GLY C 1 137 ? 168.851 147.614 131.471 1.00 64.34 137 GLY C O 1
ATOM 6042 N N . ASN C 1 138 ? 168.044 149.720 131.372 1.00 49.75 138 ASN C N 1
ATOM 6043 C CA . ASN C 1 138 ? 167.699 149.721 129.958 1.00 49.75 138 ASN C CA 1
ATOM 6044 C C . ASN C 1 138 ? 168.615 150.644 129.167 1.00 49.75 138 ASN C C 1
ATOM 6045 O O . ASN C 1 138 ? 168.172 151.378 128.288 1.00 49.75 138 ASN C O 1
ATOM 6050 N N . ALA C 1 139 ? 169.901 150.628 129.487 1.00 49.47 139 ALA C N 1
ATOM 6051 C CA . ALA C 1 139 ? 170.888 151.394 128.747 1.00 49.47 139 ALA C CA 1
ATOM 6052 C C . ALA C 1 139 ? 171.473 150.619 127.582 1.00 49.47 139 ALA C C 1
ATOM 6053 O O . ALA C 1 139 ? 172.397 151.110 126.933 1.00 49.47 139 ALA C O 1
ATOM 6055 N N . THR C 1 140 ? 170.975 149.416 127.318 1.00 48.25 140 THR C N 1
ATOM 6056 C CA . THR C 1 140 ? 171.357 148.635 126.154 1.00 48.25 140 THR C CA 1
ATOM 6057 C C . THR C 1 140 ? 170.221 148.496 125.159 1.00 48.25 140 THR C C 1
ATOM 6058 O O . THR C 1 140 ? 170.464 148.520 123.954 1.00 48.25 140 THR C O 1
ATOM 6062 N N . GLU C 1 141 ? 168.976 148.429 125.633 1.00 46.61 141 GLU C N 1
ATOM 6063 C CA . GLU C 1 141 ? 167.833 148.527 124.735 1.00 46.61 141 GLU C CA 1
ATOM 6064 C C . GLU C 1 141 ? 167.725 149.892 124.074 1.00 46.61 141 GLU C C 1
ATOM 6065 O O . GLU C 1 141 ? 167.118 149.999 123.009 1.00 46.61 141 GLU C O 1
ATOM 6071 N N . LEU C 1 142 ? 168.299 150.931 124.674 1.00 43.90 142 LEU C N 1
ATOM 6072 C CA . LEU C 1 142 ? 168.221 152.269 124.105 1.00 43.90 142 LEU C CA 1
ATOM 6073 C C . LEU C 1 142 ? 169.284 152.494 123.042 1.00 43.90 142 LEU C C 1
ATOM 6074 O O . LEU C 1 142 ? 169.018 153.157 122.039 1.00 43.90 142 LEU C O 1
ATOM 6079 N N . ILE C 1 143 ? 170.490 151.966 123.238 1.00 44.73 143 ILE C N 1
ATOM 6080 C CA . ILE C 1 143 ? 171.559 152.215 122.280 1.00 44.73 143 ILE C CA 1
ATOM 6081 C C . ILE C 1 143 ? 171.355 151.392 121.015 1.00 44.73 143 ILE C C 1
ATOM 6082 O O . ILE C 1 143 ? 171.633 151.859 119.909 1.00 44.73 143 ILE C O 1
ATOM 6087 N N . ILE C 1 144 ? 170.835 150.171 121.147 1.00 45.61 144 ILE C N 1
ATOM 6088 C CA . ILE C 1 144 ? 170.592 149.351 119.963 1.00 45.61 144 ILE C CA 1
ATOM 6089 C C . ILE C 1 144 ? 169.374 149.859 119.194 1.00 45.61 144 ILE C C 1
ATOM 6090 O O . ILE C 1 144 ? 169.324 149.761 117.963 1.00 45.61 144 ILE C O 1
ATOM 6095 N N . ALA C 1 145 ? 168.404 150.462 119.882 1.00 43.17 145 ALA C N 1
ATOM 6096 C CA . ALA C 1 145 ? 167.252 151.010 119.173 1.00 43.17 145 ALA C CA 1
ATOM 6097 C C . ALA C 1 145 ? 167.603 152.272 118.398 1.00 43.17 145 ALA C C 1
ATOM 6098 O O . ALA C 1 145 ? 167.003 152.538 117.355 1.00 43.17 145 ALA C O 1
ATOM 6100 N N . ILE C 1 146 ? 168.567 153.050 118.869 1.00 44.18 146 ILE C N 1
ATOM 6101 C CA . ILE C 1 146 ? 168.936 154.266 118.159 1.00 44.18 146 ILE C CA 1
ATOM 6102 C C . ILE C 1 146 ? 170.011 153.999 117.109 1.00 44.18 146 ILE C C 1
ATOM 6103 O O . ILE C 1 146 ? 169.992 154.608 116.034 1.00 44.18 146 ILE C O 1
ATOM 6108 N N . LEU C 1 147 ? 170.897 153.035 117.336 1.00 48.03 147 LEU C N 1
ATOM 6109 C CA . LEU C 1 147 ? 171.860 152.663 116.306 1.00 48.03 147 LEU C CA 1
ATOM 6110 C C . LEU C 1 147 ? 171.306 151.660 115.301 1.00 48.03 147 LEU C C 1
ATOM 6111 O O . LEU C 1 147 ? 172.082 151.069 114.548 1.00 48.03 147 LEU C O 1
ATOM 6116 N N . ALA C 1 148 ? 169.992 151.449 115.284 1.00 48.27 148 ALA C N 1
ATOM 6117 C CA . ALA C 1 148 ? 169.305 150.797 114.184 1.00 48.27 148 ALA C CA 1
ATOM 6118 C C . ALA C 1 148 ? 168.254 151.679 113.539 1.00 48.27 148 ALA C C 1
ATOM 6119 O O . ALA C 1 148 ? 167.897 151.436 112.385 1.00 48.27 148 ALA C O 1
ATOM 6121 N N . LEU C 1 149 ? 167.753 152.694 114.246 1.00 47.18 149 LEU C N 1
ATOM 6122 C CA . LEU C 1 149 ? 166.839 153.654 113.638 1.00 47.18 149 LEU C CA 1
ATOM 6123 C C . LEU C 1 149 ? 167.574 154.587 112.687 1.00 47.18 149 LEU C C 1
ATOM 6124 O O . LEU C 1 149 ? 167.035 154.968 111.644 1.00 47.18 149 LEU C O 1
ATOM 6129 N N . THR C 1 150 ? 168.804 154.967 113.025 1.00 53.33 150 THR C N 1
ATOM 6130 C CA . THR C 1 150 ? 169.578 155.822 112.140 1.00 53.33 150 THR C CA 1
ATOM 6131 C C . THR C 1 150 ? 170.223 155.052 110.999 1.00 53.33 150 THR C C 1
ATOM 6132 O O . THR C 1 150 ? 170.647 155.669 110.019 1.00 53.33 150 THR C O 1
ATOM 6136 N N . ASN C 1 151 ? 170.315 153.729 111.099 1.00 56.59 151 ASN C N 1
ATOM 6137 C CA . ASN C 1 151 ? 170.796 152.908 110.000 1.00 56.59 151 ASN C CA 1
ATOM 6138 C C . ASN C 1 151 ? 169.668 152.405 109.120 1.00 56.59 151 ASN C C 1
ATOM 6139 O O . ASN C 1 151 ? 169.898 151.506 108.304 1.00 56.59 151 ASN C O 1
ATOM 6144 N N . ASN C 1 152 ? 168.457 152.934 109.305 1.00 59.48 152 ASN C N 1
ATOM 6145 C CA . ASN C 1 152 ? 167.280 152.701 108.464 1.00 59.48 152 ASN C CA 1
ATOM 6146 C C . ASN C 1 152 ? 166.839 151.242 108.435 1.00 59.48 152 ASN C C 1
ATOM 6147 O O . ASN C 1 152 ? 166.188 150.811 107.479 1.00 59.48 152 ASN C O 1
ATOM 6152 N N . LYS C 1 153 ? 167.187 150.462 109.458 1.00 52.11 153 LYS C N 1
ATOM 6153 C CA . LYS C 1 153 ? 166.664 149.109 109.626 1.00 52.11 153 LYS C CA 1
ATOM 6154 C C . LYS C 1 153 ? 165.563 149.184 110.677 1.00 52.11 153 LYS C C 1
ATOM 6155 O O . LYS C 1 153 ? 165.726 148.773 111.821 1.00 52.11 153 LYS C O 1
ATOM 6161 N N . VAL C 1 154 ? 164.414 149.713 110.258 1.00 44.28 154 VAL C N 1
ATOM 6162 C CA . VAL C 1 154 ? 163.378 150.130 111.194 1.00 44.28 154 VAL C CA 1
ATOM 6163 C C . VAL C 1 154 ? 162.649 148.938 111.802 1.00 44.28 154 VAL C C 1
ATOM 6164 O O . VAL C 1 154 ? 162.111 149.041 112.908 1.00 44.28 154 VAL C O 1
ATOM 6168 N N . ALA C 1 155 ? 162.674 147.781 111.140 1.00 39.36 155 ALA C N 1
ATOM 6169 C CA . ALA C 1 155 ? 161.932 146.630 111.642 1.00 39.36 155 ALA C CA 1
ATOM 6170 C C . ALA C 1 155 ? 162.589 146.015 112.868 1.00 39.36 155 ALA C C 1
ATOM 6171 O O . ALA C 1 155 ? 161.888 145.529 113.757 1.00 39.36 155 ALA C O 1
ATOM 6173 N N . VAL C 1 156 ? 163.921 146.053 112.944 1.00 39.73 156 VAL C N 1
ATOM 6174 C CA . VAL C 1 156 ? 164.653 145.499 114.082 1.00 39.73 156 VAL C CA 1
ATOM 6175 C C . VAL C 1 156 ? 164.404 146.325 115.342 1.00 39.73 156 VAL C C 1
ATOM 6176 O O . VAL C 1 156 ? 164.441 145.799 116.462 1.00 39.73 156 VAL C O 1
ATOM 6180 N N . VAL C 1 157 ? 164.093 147.613 115.181 1.00 37.55 157 VAL C N 1
ATOM 6181 C CA . VAL C 1 157 ? 163.712 148.452 116.313 1.00 37.55 157 VAL C CA 1
ATOM 6182 C C . VAL C 1 157 ? 162.364 148.014 116.878 1.00 37.55 157 VAL C C 1
ATOM 6183 O O . VAL C 1 157 ? 162.143 148.064 118.091 1.00 37.55 157 VAL C O 1
ATOM 6187 N N . LYS C 1 158 ? 161.462 147.531 116.032 1.00 39.03 158 LYS C N 1
ATOM 6188 C CA . LYS C 1 158 ? 160.154 147.122 116.517 1.00 39.03 158 LYS C CA 1
ATOM 6189 C C . LYS C 1 158 ? 160.157 145.743 117.157 1.00 39.03 158 LYS C C 1
ATOM 6190 O O . LYS C 1 158 ? 159.205 145.408 117.864 1.00 39.03 158 LYS C O 1
ATOM 6196 N N . TYR C 1 159 ? 161.181 144.928 116.921 1.00 37.33 159 TYR C N 1
ATOM 6197 C CA . TYR C 1 159 ? 161.195 143.610 117.542 1.00 37.33 159 TYR C CA 1
ATOM 6198 C C . TYR C 1 159 ? 161.954 143.594 118.859 1.00 37.33 159 TYR C C 1
ATOM 6199 O O . TYR C 1 159 ? 161.508 142.960 119.819 1.00 37.33 159 TYR C O 1
ATOM 6208 N N . SER C 1 160 ? 163.100 144.268 118.920 1.00 34.66 160 SER C N 1
ATOM 6209 C CA . SER C 1 160 ? 163.913 144.240 120.127 1.00 34.66 160 SER C CA 1
ATOM 6210 C C . SER C 1 160 ? 163.277 145.031 121.259 1.00 34.66 160 SER C C 1
ATOM 6211 O O . SER C 1 160 ? 163.537 144.748 122.430 1.00 34.66 160 SER C O 1
ATOM 6214 N N . LEU C 1 161 ? 162.445 146.015 120.940 1.00 32.05 161 LEU C N 1
ATOM 6215 C CA . LEU C 1 161 ? 161.683 146.727 121.954 1.00 32.05 161 LEU C CA 1
ATOM 6216 C C . LEU C 1 161 ? 160.387 146.023 122.316 1.00 32.05 161 LEU C C 1
ATOM 6217 O O . LEU C 1 161 ? 159.736 146.422 123.279 1.00 32.05 161 LEU C O 1
ATOM 6222 N N . LEU C 1 162 ? 159.991 145.000 121.564 1.00 34.52 162 LEU C N 1
ATOM 6223 C CA . LEU C 1 162 ? 158.881 144.145 121.956 1.00 34.52 162 LEU C CA 1
ATOM 6224 C C . LEU C 1 162 ? 159.359 142.941 122.745 1.00 34.52 162 LEU C C 1
ATOM 6225 O O . LEU C 1 162 ? 158.735 142.558 123.738 1.00 34.52 162 LEU C O 1
ATOM 6230 N N . GLY C 1 163 ? 160.484 142.354 122.344 1.00 35.25 163 GLY C N 1
ATOM 6231 C CA . GLY C 1 163 ? 161.036 141.230 123.071 1.00 35.25 163 GLY C CA 1
ATOM 6232 C C . GLY C 1 163 ? 161.635 141.583 124.412 1.00 35.25 163 GLY C C 1
ATOM 6233 O O . GLY C 1 163 ? 162.003 140.671 125.157 1.00 35.25 163 GLY C O 1
ATOM 6234 N N . SER C 1 164 ? 161.762 142.874 124.728 1.00 31.95 164 SER C N 1
ATOM 6235 C CA . SER C 1 164 ? 162.145 143.319 126.056 1.00 31.95 164 SER C CA 1
ATOM 6236 C C . SER C 1 164 ? 160.948 143.560 126.950 1.00 31.95 164 SER C C 1
ATOM 6237 O O . SER C 1 164 ? 161.115 143.704 128.162 1.00 31.95 164 SER C O 1
ATOM 6240 N N . ILE C 1 165 ? 159.752 143.625 126.379 1.00 31.51 165 ILE C N 1
ATOM 6241 C CA . ILE C 1 165 ? 158.543 143.648 127.182 1.00 31.51 165 ILE C CA 1
ATOM 6242 C C . ILE C 1 165 ? 158.109 142.232 127.518 1.00 31.51 165 ILE C C 1
ATOM 6243 O O . ILE C 1 165 ? 157.694 141.952 128.643 1.00 31.51 165 ILE C O 1
ATOM 6248 N N . LEU C 1 166 ? 158.239 141.305 126.568 1.00 32.81 166 LEU C N 1
ATOM 6249 C CA . LEU C 1 166 ? 157.789 139.938 126.801 1.00 32.81 166 LEU C CA 1
ATOM 6250 C C . LEU C 1 166 ? 158.732 139.189 127.727 1.00 32.81 166 LEU C C 1
ATOM 6251 O O . LEU C 1 166 ? 158.292 138.357 128.523 1.00 32.81 166 LEU C O 1
ATOM 6256 N N . SER C 1 167 ? 160.030 139.460 127.631 1.00 32.85 167 SER C N 1
ATOM 6257 C CA . SER C 1 167 ? 160.986 138.783 128.496 1.00 32.85 167 SER C CA 1
ATOM 6258 C C . SER C 1 167 ? 160.872 139.242 129.938 1.00 32.85 167 SER C C 1
ATOM 6259 O O . SER C 1 167 ? 161.140 138.462 130.851 1.00 32.85 167 SER C O 1
ATOM 6262 N N . ASN C 1 168 ? 160.468 140.489 130.166 1.00 31.94 168 ASN C N 1
ATOM 6263 C CA . ASN C 1 168 ? 160.285 141.002 131.515 1.00 31.94 168 ASN C CA 1
ATOM 6264 C C . ASN C 1 168 ? 158.942 140.632 132.115 1.00 31.94 168 ASN C C 1
ATOM 6265 O O . ASN C 1 168 ? 158.759 140.791 133.320 1.00 31.94 168 ASN C O 1
ATOM 6270 N N . LEU C 1 169 ? 158.000 140.158 131.316 1.00 31.35 169 LEU C N 1
ATOM 6271 C CA . LEU C 1 169 ? 156.718 139.741 131.847 1.00 31.35 169 LEU C CA 1
ATOM 6272 C C . LEU C 1 169 ? 156.581 138.234 131.957 1.00 31.35 169 LEU C C 1
ATOM 6273 O O . LEU C 1 169 ? 155.757 137.761 132.743 1.00 31.35 169 LEU C O 1
ATOM 6278 N N . LEU C 1 170 ? 157.357 137.472 131.197 1.00 30.96 170 LEU C N 1
ATOM 6279 C CA . LEU C 1 170 ? 157.223 136.023 131.187 1.00 30.96 170 LEU C CA 1
ATOM 6280 C C . LEU C 1 170 ? 158.480 135.309 131.654 1.00 30.96 170 LEU C C 1
ATOM 6281 O O . LEU C 1 170 ? 158.408 134.483 132.560 1.00 30.96 170 LEU C O 1
ATOM 6286 N N . LEU C 1 171 ? 159.640 135.621 131.087 1.00 32.92 171 LEU C N 1
ATOM 6287 C CA . LEU C 1 171 ? 160.842 134.860 131.413 1.00 32.92 171 LEU C CA 1
ATOM 6288 C C . LEU C 1 171 ? 161.523 135.365 132.678 1.00 32.92 171 LEU C C 1
ATOM 6289 O O . LEU C 1 171 ? 162.014 134.561 133.475 1.00 32.92 171 LEU C O 1
ATOM 6294 N N . VAL C 1 172 ? 161.592 136.683 132.877 1.00 33.98 172 VAL C N 1
ATOM 6295 C CA . VAL C 1 172 ? 162.187 137.204 134.103 1.00 33.98 172 VAL C CA 1
ATOM 6296 C C . VAL C 1 172 ? 161.240 137.004 135.271 1.00 33.98 172 VAL C C 1
ATOM 6297 O O . VAL C 1 172 ? 161.648 136.562 136.351 1.00 33.98 172 VAL C O 1
ATOM 6301 N N . LEU C 1 173 ? 159.959 137.289 135.069 1.00 34.66 173 LEU C N 1
ATOM 6302 C CA . LEU C 1 173 ? 158.999 137.179 136.156 1.00 34.66 173 LEU C CA 1
ATOM 6303 C C . LEU C 1 173 ? 158.689 135.726 136.488 1.00 34.66 173 LEU C C 1
ATOM 6304 O O . LEU C 1 173 ? 158.603 135.361 137.662 1.00 34.66 173 LEU C O 1
ATOM 6309 N N . GLY C 1 174 ? 158.541 134.878 135.477 1.00 33.92 174 GLY C N 1
ATOM 6310 C CA . GLY C 1 174 ? 158.208 133.490 135.697 1.00 33.92 174 GLY C CA 1
ATOM 6311 C C . GLY C 1 174 ? 159.360 132.592 136.059 1.00 33.92 174 GLY C C 1
ATOM 6312 O O . GLY C 1 174 ? 159.209 131.372 136.057 1.00 33.92 174 GLY C O 1
ATOM 6313 N N . THR C 1 175 ? 160.522 133.154 136.356 1.00 37.56 175 THR C N 1
ATOM 6314 C CA . THR C 1 175 ? 161.6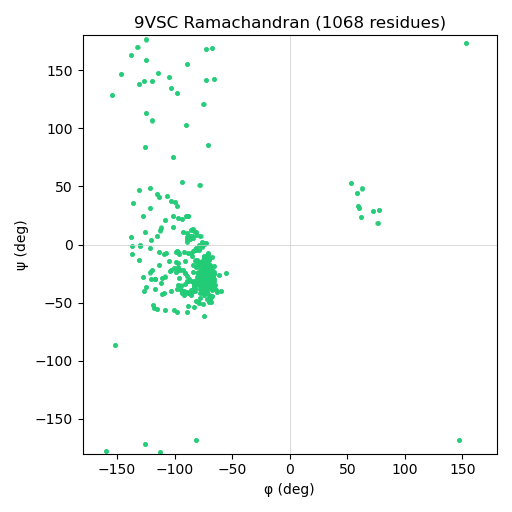31 132.421 136.941 1.00 37.56 175 THR C CA 1
ATOM 6315 C C . THR C 1 175 ? 161.843 132.803 138.395 1.00 37.56 175 THR C C 1
ATOM 6316 O O . THR C 1 175 ? 162.281 131.974 139.193 1.00 37.56 175 THR C O 1
ATOM 6320 N N . SER C 1 176 ? 161.469 134.025 138.766 1.00 38.28 176 SER C N 1
ATOM 6321 C CA . SER C 1 176 ? 161.446 134.406 140.168 1.00 38.28 176 SER C CA 1
ATOM 6322 C C . SER C 1 176 ? 160.348 133.682 140.934 1.00 38.28 176 SER C C 1
ATOM 6323 O O . SER C 1 176 ? 160.453 133.519 142.150 1.00 38.28 176 SER C O 1
ATOM 6326 N N . LEU C 1 177 ? 159.289 133.254 140.256 1.00 38.58 177 LEU C N 1
ATOM 6327 C CA . LEU C 1 177 ? 158.216 132.536 140.928 1.00 38.58 177 LEU C CA 1
ATOM 6328 C C . LEU C 1 177 ? 158.449 131.035 140.962 1.00 38.58 177 LEU C C 1
ATOM 6329 O O . LEU C 1 177 ? 157.955 130.362 141.872 1.00 38.58 177 LEU C O 1
ATOM 6334 N N . PHE C 1 178 ? 159.192 130.493 139.998 1.00 38.28 178 PHE C N 1
ATOM 6335 C CA . PHE C 1 178 ? 159.464 129.065 139.917 1.00 38.28 178 PHE C CA 1
ATOM 6336 C C . PHE C 1 178 ? 160.700 128.682 140.716 1.00 38.28 178 PHE C C 1
ATOM 6337 O O . PHE C 1 178 ? 160.644 127.777 141.547 1.00 38.28 178 PHE C O 1
ATOM 6345 N N . CYS C 1 179 ? 161.825 129.354 140.473 1.00 45.13 179 CYS C N 1
ATOM 6346 C CA . CYS C 1 179 ? 163.048 129.029 141.196 1.00 45.13 179 CYS C CA 1
ATOM 6347 C C . CYS C 1 179 ? 162.986 129.498 142.639 1.00 45.13 179 CYS C C 1
ATOM 6348 O O . CYS C 1 179 ? 163.656 128.928 143.504 1.00 45.13 179 CYS C O 1
ATOM 6351 N N . GLY C 1 180 ? 162.198 130.525 142.920 1.00 45.86 180 GLY C N 1
ATOM 6352 C CA . GLY C 1 180 ? 162.015 130.976 144.282 1.00 45.86 180 GLY C CA 1
ATOM 6353 C C . GLY C 1 180 ? 160.704 130.492 144.851 1.00 45.86 180 GLY C C 1
ATOM 6354 O O . GLY C 1 180 ? 160.142 131.106 145.761 1.00 45.86 180 GLY C O 1
ATOM 6355 N N . GLY C 1 181 ? 160.194 129.399 144.303 1.00 44.88 181 GLY C N 1
ATOM 6356 C CA . GLY C 1 181 ? 159.025 128.752 144.851 1.00 44.88 181 GLY C CA 1
ATOM 6357 C C . GLY C 1 181 ? 159.377 127.364 145.327 1.00 44.88 181 GLY C C 1
ATOM 6358 O O . GLY C 1 181 ? 158.774 126.850 146.269 1.00 44.88 181 GLY C O 1
ATOM 6359 N N . ILE C 1 182 ? 160.362 126.748 144.678 1.00 43.46 182 ILE C N 1
ATOM 6360 C CA . ILE C 1 182 ? 160.809 125.417 145.065 1.00 43.46 182 ILE C CA 1
ATOM 6361 C C . ILE C 1 182 ? 161.736 125.492 146.272 1.00 43.46 182 ILE C C 1
ATOM 6362 O O . ILE C 1 182 ? 161.696 124.621 147.146 1.00 43.46 182 ILE C O 1
ATOM 6367 N N . ALA C 1 183 ? 162.539 126.548 146.375 1.00 46.90 183 ALA C N 1
ATOM 6368 C CA . ALA C 1 183 ? 163.403 126.696 147.537 1.00 46.90 183 ALA C CA 1
ATOM 6369 C C . ALA C 1 183 ? 162.613 127.074 148.782 1.00 46.90 183 ALA C C 1
ATOM 6370 O O . ALA C 1 183 ? 162.997 126.698 149.892 1.00 46.90 183 ALA C O 1
ATOM 6372 N N . ASN C 1 184 ? 161.509 127.792 148.618 1.00 51.65 184 ASN C N 1
ATOM 6373 C CA . ASN C 1 184 ? 160.675 128.258 149.717 1.00 51.65 184 ASN C CA 1
ATOM 6374 C C . ASN C 1 184 ? 159.301 127.615 149.662 1.00 51.65 184 ASN C C 1
ATOM 6375 O O . ASN C 1 184 ? 158.283 128.274 149.849 1.00 51.65 184 ASN C O 1
ATOM 6380 N N . ILE C 1 185 ? 159.259 126.309 149.401 1.00 51.94 185 ILE C N 1
ATOM 6381 C CA . ILE C 1 185 ? 157.989 125.608 149.258 1.00 51.94 185 ILE C CA 1
ATOM 6382 C C . ILE C 1 185 ? 157.337 125.352 150.614 1.00 51.94 185 ILE C C 1
ATOM 6383 O O . ILE C 1 185 ? 156.134 125.076 150.678 1.00 51.94 185 ILE C O 1
ATOM 6388 N N . ARG C 1 186 ? 158.081 125.494 151.708 1.00 59.94 186 ARG C N 1
ATOM 6389 C CA . ARG C 1 186 ? 157.556 125.248 153.043 1.00 59.94 186 ARG C CA 1
ATOM 6390 C C . ARG C 1 186 ? 157.374 126.533 153.838 1.00 59.94 186 ARG C C 1
ATOM 6391 O O . ARG C 1 186 ? 157.316 126.494 155.068 1.00 59.94 186 ARG C O 1
ATOM 6399 N N . ARG C 1 187 ? 157.287 127.669 153.157 1.00 62.10 187 ARG C N 1
ATOM 6400 C CA . ARG C 1 187 ? 157.022 128.960 153.769 1.00 62.10 187 ARG C CA 1
ATOM 6401 C C . ARG C 1 187 ? 155.930 129.647 152.972 1.00 62.10 187 ARG C C 1
ATOM 6402 O O . ARG C 1 187 ? 155.545 129.198 151.892 1.00 62.10 187 ARG C O 1
ATOM 6410 N N . GLU C 1 188 ? 155.423 130.747 153.505 1.00 67.68 188 GLU C N 1
ATOM 6411 C CA . GLU C 1 188 ? 154.402 131.509 152.809 1.00 67.68 188 GLU C CA 1
ATOM 6412 C C . GLU C 1 188 ? 155.031 132.750 152.192 1.00 67.68 188 GLU C C 1
ATOM 6413 O O . GLU C 1 188 ? 155.814 133.454 152.833 1.00 67.68 188 GLU C O 1
ATOM 6419 N N . GLN C 1 189 ? 154.673 133.004 150.941 1.00 60.87 189 GLN C N 1
ATOM 6420 C CA . GLN C 1 189 ? 155.407 133.884 150.046 1.00 60.87 189 GLN C CA 1
ATOM 6421 C C . GLN C 1 189 ? 154.468 135.007 149.655 1.00 60.87 189 GLN C C 1
ATOM 6422 O O . GLN C 1 189 ? 153.539 134.792 148.874 1.00 60.87 189 GLN C O 1
ATOM 6428 N N . ARG C 1 190 ? 154.693 136.194 150.193 1.00 67.00 190 ARG C N 1
ATOM 6429 C CA . ARG C 1 190 ? 153.741 137.280 150.033 1.00 67.00 190 ARG C CA 1
ATOM 6430 C C . ARG C 1 190 ? 154.419 138.517 149.477 1.00 67.00 190 ARG C C 1
ATOM 6431 O O . ARG C 1 190 ? 155.554 138.837 149.837 1.00 67.00 190 ARG C O 1
ATOM 6439 N N . PHE C 1 191 ? 153.707 139.198 148.591 1.00 58.98 191 PHE C N 1
ATOM 6440 C CA . PHE C 1 191 ? 154.097 140.509 148.105 1.00 58.98 191 PHE C CA 1
ATOM 6441 C C . PHE C 1 191 ? 152.943 141.472 148.327 1.00 58.98 191 PHE C C 1
ATOM 6442 O O . PHE C 1 191 ? 151.962 141.117 148.987 1.00 58.98 191 PHE C O 1
ATOM 6450 N N . ASP C 1 192 ? 153.037 142.681 147.791 1.00 60.99 192 ASP C N 1
ATOM 6451 C CA . ASP C 1 192 ? 151.973 143.660 147.930 1.00 60.99 192 ASP C CA 1
ATOM 6452 C C . ASP C 1 192 ? 151.365 143.950 146.564 1.00 60.99 192 ASP C C 1
ATOM 6453 O O . ASP C 1 192 ? 152.047 143.909 145.539 1.00 60.99 192 ASP C O 1
ATOM 6458 N N . ARG C 1 193 ? 150.067 144.244 146.563 1.00 60.17 193 ARG C N 1
ATOM 6459 C CA . ARG C 1 193 ? 149.361 144.513 145.320 1.00 60.17 193 ARG C CA 1
ATOM 6460 C C . ARG C 1 193 ? 149.412 145.976 144.917 1.00 60.17 193 ARG C C 1
ATOM 6461 O O . ARG C 1 193 ? 149.572 146.277 143.732 1.00 60.17 193 ARG C O 1
ATOM 6469 N N . LYS C 1 194 ? 149.251 146.887 145.880 1.00 57.81 194 LYS C N 1
ATOM 6470 C CA . LYS C 1 194 ? 149.155 148.311 145.581 1.00 57.81 194 LYS C CA 1
ATOM 6471 C C . LYS C 1 194 ? 150.446 148.873 145.015 1.00 57.81 194 LYS C C 1
ATOM 6472 O O . LYS C 1 194 ? 150.410 149.858 144.275 1.00 57.81 194 LYS C O 1
ATOM 6478 N N . GLN C 1 195 ? 151.576 148.252 145.332 1.00 62.69 195 GLN C N 1
ATOM 6479 C CA . GLN C 1 195 ? 152.857 148.706 144.823 1.00 62.69 195 GLN C CA 1
ATOM 6480 C C . GLN C 1 195 ? 153.035 148.376 143.343 1.00 62.69 195 GLN C C 1
ATOM 6481 O O . GLN C 1 195 ? 153.769 149.084 142.647 1.00 62.69 195 GLN C O 1
ATOM 6487 N N . ALA C 1 196 ? 152.334 147.361 142.830 1.00 52.39 196 ALA C N 1
ATOM 6488 C CA . ALA C 1 196 ? 152.514 146.929 141.449 1.00 52.39 196 ALA C CA 1
ATOM 6489 C C . ALA C 1 196 ? 151.208 146.860 140.665 1.00 52.39 196 ALA C C 1
ATOM 6490 O O . ALA C 1 196 ? 151.125 146.111 139.694 1.00 52.39 196 ALA C O 1
ATOM 6492 N N . ASP C 1 197 ? 150.184 147.610 141.065 1.00 53.09 197 ASP C N 1
ATOM 6493 C CA . ASP C 1 197 ? 149.003 147.769 140.226 1.00 53.09 197 ASP C CA 1
ATOM 6494 C C . ASP C 1 197 ? 149.142 148.910 139.241 1.00 53.09 197 ASP C C 1
ATOM 6495 O O . ASP C 1 197 ? 148.538 148.863 138.167 1.00 53.09 197 ASP C O 1
ATOM 6500 N N . VAL C 1 198 ? 149.907 149.944 139.601 1.00 44.64 198 VAL C N 1
ATOM 6501 C CA . VAL C 1 198 ? 150.130 151.083 138.718 1.00 44.64 198 VAL C CA 1
ATOM 6502 C C . VAL C 1 198 ? 150.915 150.651 137.487 1.00 44.64 198 VAL C C 1
ATOM 6503 O O . VAL C 1 198 ? 150.721 151.189 136.393 1.00 44.64 198 VAL C O 1
ATOM 6507 N N . ASN C 1 199 ? 151.755 149.627 137.624 1.00 43.34 199 ASN C N 1
ATOM 6508 C CA . ASN C 1 199 ? 152.512 149.115 136.494 1.00 43.34 199 ASN C CA 1
ATOM 6509 C C . ASN C 1 199 ? 151.641 148.381 135.488 1.00 43.34 199 ASN C C 1
ATOM 6510 O O . ASN C 1 199 ? 152.077 148.175 134.357 1.00 43.34 199 ASN C O 1
ATOM 6515 N N . PHE C 1 200 ? 150.428 147.977 135.860 1.00 42.19 200 PHE C N 1
ATOM 6516 C CA . PHE C 1 200 ? 149.521 147.383 134.891 1.00 42.19 200 PHE C CA 1
ATOM 6517 C C . PHE C 1 200 ? 148.519 148.369 134.327 1.00 42.19 200 PHE C C 1
ATOM 6518 O O . PHE C 1 200 ? 147.933 148.090 133.280 1.00 42.19 200 PHE C O 1
ATOM 6526 N N . PHE C 1 201 ? 148.295 149.497 134.996 1.00 39.97 201 PHE C N 1
ATOM 6527 C CA . PHE C 1 201 ? 147.420 150.519 134.436 1.00 39.97 201 PHE C CA 1
ATOM 6528 C C . PHE C 1 201 ? 148.093 151.187 133.252 1.00 39.97 201 PHE C C 1
ATOM 6529 O O . PHE C 1 201 ? 147.431 151.563 132.283 1.00 39.97 201 PHE C O 1
ATOM 6537 N N . LEU C 1 202 ? 149.411 151.343 133.324 1.00 36.34 202 LEU C N 1
ATOM 6538 C CA . LEU C 1 202 ? 150.157 152.003 132.268 1.00 36.34 202 LEU C CA 1
ATOM 6539 C C . LEU C 1 202 ? 150.385 151.096 131.071 1.00 36.34 202 LEU C C 1
ATOM 6540 O O . LEU C 1 202 ? 150.463 151.586 129.944 1.00 36.34 202 LEU C O 1
ATOM 6545 N N . LEU C 1 203 ? 150.494 149.784 131.284 1.00 37.94 203 LEU C N 1
ATOM 6546 C CA . LEU C 1 203 ? 150.671 148.878 130.156 1.00 37.94 203 LEU C CA 1
ATOM 6547 C C . LEU C 1 203 ? 149.384 148.707 129.366 1.00 37.94 203 LEU C C 1
ATOM 6548 O O . LEU C 1 203 ? 149.432 148.413 128.169 1.00 37.94 203 LEU C O 1
ATOM 6553 N N . LEU C 1 204 ? 148.231 148.887 130.004 1.00 37.03 204 LEU C N 1
ATOM 6554 C CA . LEU C 1 204 ? 146.979 148.940 129.265 1.00 37.03 204 LEU C CA 1
ATOM 6555 C C . LEU C 1 204 ? 146.788 150.265 128.544 1.00 37.03 204 LEU C C 1
ATOM 6556 O O . LEU C 1 204 ? 146.000 150.332 127.600 1.00 37.03 204 LEU C O 1
ATOM 6561 N N . LEU C 1 205 ? 147.480 151.321 128.970 1.00 33.36 205 LEU C N 1
ATOM 6562 C CA . LEU C 1 205 ? 147.517 152.542 128.177 1.00 33.36 205 LEU C CA 1
ATOM 6563 C C . LEU C 1 205 ? 148.460 152.390 126.999 1.00 33.36 205 LEU C C 1
ATOM 6564 O O . LEU C 1 205 ? 148.233 152.994 125.949 1.00 33.36 205 LEU C O 1
ATOM 6569 N N . GLY C 1 206 ? 149.523 151.605 127.159 1.00 34.86 206 GLY C N 1
ATOM 6570 C CA . GLY C 1 206 ? 150.429 151.375 126.050 1.00 34.86 206 GLY C CA 1
ATOM 6571 C C . GLY C 1 206 ? 149.834 150.464 125.000 1.00 34.86 206 GLY C C 1
ATOM 6572 O O . GLY C 1 206 ? 150.067 150.654 123.807 1.00 34.86 206 GLY C O 1
ATOM 6573 N N . PHE C 1 207 ? 149.042 149.477 125.426 1.00 35.56 207 PHE C N 1
ATOM 6574 C CA . PHE C 1 207 ? 148.447 148.525 124.495 1.00 35.56 207 PHE C CA 1
ATOM 6575 C C . PHE C 1 207 ? 147.405 149.171 123.597 1.00 35.56 207 PHE C C 1
ATOM 6576 O O . PHE C 1 207 ? 147.276 148.784 122.432 1.00 35.56 207 PHE C O 1
ATOM 6584 N N . LEU C 1 208 ? 146.658 150.146 124.111 1.00 34.96 208 LEU C N 1
ATOM 6585 C CA . LEU C 1 208 ? 145.688 150.845 123.281 1.00 34.96 208 LEU C CA 1
ATOM 6586 C C . LEU C 1 208 ? 146.374 151.670 122.202 1.00 34.96 208 LEU C C 1
ATOM 6587 O O . LEU C 1 208 ? 145.834 151.822 121.105 1.00 34.96 208 LEU C O 1
ATOM 6592 N N . CYS C 1 209 ? 147.576 152.174 122.474 1.00 33.87 209 CYS C N 1
ATOM 6593 C CA . CYS C 1 209 ? 148.333 152.893 121.462 1.00 33.87 209 CYS C CA 1
ATOM 6594 C C . CYS C 1 209 ? 148.920 151.975 120.401 1.00 33.87 209 CYS C C 1
ATOM 6595 O O . CYS C 1 209 ? 149.309 152.461 119.339 1.00 33.87 209 CYS C O 1
ATOM 6598 N N . HIS C 1 210 ? 149.042 150.674 120.675 1.00 33.95 210 HIS C N 1
ATOM 6599 C CA . HIS C 1 210 ? 149.489 149.707 119.681 1.00 33.95 210 HIS C CA 1
ATOM 6600 C C . HIS C 1 210 ? 148.341 149.013 118.980 1.00 33.95 210 HIS C C 1
ATOM 6601 O O . HIS C 1 210 ? 148.539 148.476 117.887 1.00 33.95 210 HIS C O 1
ATOM 6608 N N . LEU C 1 211 ? 147.160 148.989 119.593 1.00 36.76 211 LEU C N 1
ATOM 6609 C CA . LEU C 1 211 ? 146.014 148.330 118.987 1.00 36.76 211 LEU C CA 1
ATOM 6610 C C . LEU C 1 211 ? 145.429 149.159 117.861 1.00 36.76 211 LEU C C 1
ATOM 6611 O O . LEU C 1 211 ? 145.034 148.615 116.830 1.00 36.76 211 LEU C O 1
ATOM 6616 N N . LEU C 1 212 ? 145.374 150.467 118.034 1.00 36.47 212 LEU C N 1
ATOM 6617 C CA . LEU C 1 212 ? 144.635 151.320 117.115 1.00 36.47 212 LEU C CA 1
ATOM 6618 C C . LEU C 1 212 ? 145.318 151.547 115.764 1.00 36.47 212 LEU C C 1
ATOM 6619 O O . LEU C 1 212 ? 144.602 151.543 114.761 1.00 36.47 212 LEU C O 1
ATOM 6624 N N . PRO C 1 213 ? 146.647 151.738 115.637 1.00 39.39 213 PRO C N 1
ATOM 6625 C CA . PRO C 1 213 ? 147.224 151.775 114.283 1.00 39.39 213 PRO C CA 1
ATOM 6626 C C . PRO C 1 213 ? 147.232 150.439 113.581 1.00 39.39 213 PRO C C 1
ATOM 6627 O O . PRO C 1 213 ? 147.402 150.411 112.358 1.00 39.39 213 PRO C O 1
ATOM 6631 N N . LEU C 1 214 ? 147.074 149.336 114.307 1.00 40.18 214 LEU C N 1
ATOM 6632 C CA . LEU C 1 214 ? 146.905 148.038 113.665 1.00 40.18 214 LEU C CA 1
ATOM 6633 C C . LEU C 1 214 ? 145.574 147.959 112.933 1.00 40.18 214 LEU C C 1
ATOM 6634 O O . LEU C 1 214 ? 145.513 147.511 111.784 1.00 40.18 214 LEU C O 1
ATOM 6639 N N . LEU C 1 215 ? 144.499 148.406 113.578 1.00 41.08 215 LEU C N 1
ATOM 6640 C CA . LEU C 1 215 ? 143.166 148.291 113.006 1.00 41.08 215 LEU C CA 1
ATOM 6641 C C . LEU C 1 215 ? 142.907 149.302 111.899 1.00 41.08 215 LEU C C 1
ATOM 6642 O O . LEU C 1 215 ? 141.980 149.104 111.110 1.00 41.08 215 LEU C O 1
ATOM 6647 N N . VAL C 1 216 ? 143.687 150.385 111.833 1.00 48.18 216 VAL C N 1
ATOM 6648 C CA . VAL C 1 216 ? 143.560 151.337 110.733 1.00 48.18 216 VAL C CA 1
ATOM 6649 C C . VAL C 1 216 ? 144.080 150.725 109.438 1.00 48.18 216 VAL C C 1
ATOM 6650 O O . VAL C 1 216 ? 143.549 150.995 108.354 1.00 48.18 216 VAL C O 1
ATOM 6654 N N . GLY C 1 217 ? 145.065 149.832 109.527 1.00 50.74 217 GLY C N 1
ATOM 6655 C CA . GLY C 1 217 ? 145.577 149.164 108.344 1.00 50.74 217 GLY C CA 1
ATOM 6656 C C . GLY C 1 217 ? 144.612 148.191 107.713 1.00 50.74 217 GLY C C 1
ATOM 6657 O O . GLY C 1 217 ? 144.792 147.825 106.548 1.00 50.74 217 GLY C O 1
ATOM 6658 N N . TYR C 1 218 ? 143.589 147.769 108.449 1.00 56.27 218 TYR C N 1
ATOM 6659 C CA . TYR C 1 218 ? 142.566 146.877 107.930 1.00 56.27 218 TYR C CA 1
ATOM 6660 C C . TYR C 1 218 ? 141.292 147.628 107.569 1.00 56.27 218 TYR C C 1
ATOM 6661 O O . TYR C 1 218 ? 140.242 147.007 107.384 1.00 56.27 218 TYR C O 1
ATOM 6670 N N . LEU C 1 219 ? 141.371 148.956 107.472 1.00 61.75 219 LEU C N 1
ATOM 6671 C CA . LEU C 1 219 ? 140.283 149.798 106.994 1.00 61.75 219 LEU C CA 1
ATOM 6672 C C . LEU C 1 219 ? 140.438 150.160 105.526 1.00 61.75 219 LEU C C 1
ATOM 6673 O O . LEU C 1 219 ? 140.057 151.261 105.121 1.00 61.75 219 LEU C O 1
ATOM 6678 N N . LYS C 1 220 ? 141.000 149.262 104.716 1.00 75.39 220 LYS C N 1
ATOM 6679 C CA . LYS C 1 220 ? 141.108 149.523 103.284 1.00 75.39 220 LYS C CA 1
ATOM 6680 C C . LYS C 1 220 ? 139.763 149.462 102.573 1.00 75.39 220 LYS C C 1
ATOM 6681 O O . LYS C 1 220 ? 139.668 149.894 101.419 1.00 75.39 220 LYS C O 1
ATOM 6687 N N . ASN C 1 221 ? 138.732 148.928 103.234 1.00 80.89 221 ASN C N 1
ATOM 6688 C CA . ASN C 1 221 ? 137.384 148.904 102.683 1.00 80.89 221 ASN C CA 1
ATOM 6689 C C . ASN C 1 221 ? 136.794 150.301 102.524 1.00 80.89 221 ASN C C 1
ATOM 6690 O O . ASN C 1 221 ? 136.089 150.564 101.543 1.00 80.89 221 ASN C O 1
ATOM 6695 N N . GLY C 1 222 ? 137.080 151.210 103.453 1.00 83.89 222 GLY C N 1
ATOM 6696 C CA . GLY C 1 222 ? 136.397 152.488 103.503 1.00 83.89 222 GLY C CA 1
ATOM 6697 C C . GLY C 1 222 ? 136.851 153.542 102.512 1.00 83.89 222 GLY C C 1
ATOM 6698 O O . GLY C 1 222 ? 137.143 154.673 102.915 1.00 83.89 222 GLY C O 1
ATOM 6699 N N . GLU C 1 223 ? 136.913 153.172 101.224 1.00 87.85 223 GLU C N 1
ATOM 6700 C CA . GLU C 1 223 ? 137.152 154.082 100.094 1.00 87.85 223 GLU C CA 1
ATOM 6701 C C . GLU C 1 223 ? 138.482 154.827 100.202 1.00 87.85 223 GLU C C 1
ATOM 6702 O O . GLU C 1 223 ? 138.599 155.974 99.766 1.00 87.85 223 GLU C O 1
ATOM 6708 N N . ALA C 1 224 ? 139.494 154.188 100.782 1.00 82.82 224 ALA C N 1
ATOM 6709 C CA . ALA C 1 224 ? 140.800 154.804 100.953 1.00 82.82 224 ALA C CA 1
ATOM 6710 C C . ALA C 1 224 ? 141.881 153.856 100.464 1.00 82.82 224 ALA C C 1
ATOM 6711 O O . ALA C 1 224 ? 141.832 152.652 100.727 1.00 82.82 224 ALA C O 1
ATOM 6713 N N . SER C 1 225 ? 142.862 154.412 99.762 1.00 77.79 225 SER C N 1
ATOM 6714 C CA . SER C 1 225 ? 143.972 153.639 99.226 1.00 77.79 225 SER C CA 1
ATOM 6715 C C . SER C 1 225 ? 145.008 153.404 100.322 1.00 77.79 225 SER C C 1
ATOM 6716 O O . SER C 1 225 ? 144.763 153.628 101.509 1.00 77.79 225 SER C O 1
ATOM 6719 N N . ALA C 1 226 ? 146.190 152.933 99.937 1.00 74.60 226 ALA C N 1
ATOM 6720 C CA . ALA C 1 226 ? 147.235 152.713 100.926 1.00 74.60 226 ALA C CA 1
ATOM 6721 C C . ALA C 1 226 ? 147.956 154.001 101.288 1.00 74.60 226 ALA C C 1
ATOM 6722 O O . ALA C 1 226 ? 148.461 154.126 102.407 1.00 74.60 226 ALA C O 1
ATOM 6724 N N . ALA C 1 227 ? 148.014 154.967 100.372 1.00 73.20 227 ALA C N 1
ATOM 6725 C CA . ALA C 1 227 ? 148.715 156.211 100.655 1.00 73.20 227 ALA C CA 1
ATOM 6726 C C . ALA C 1 227 ? 147.938 157.105 101.606 1.00 73.20 227 ALA C C 1
ATOM 6727 O O . ALA C 1 227 ? 148.530 157.990 102.231 1.00 73.20 227 ALA C O 1
ATOM 6729 N N . VAL C 1 228 ? 146.630 156.903 101.720 1.00 71.79 228 VAL C N 1
ATOM 6730 C CA . VAL C 1 228 ? 145.846 157.637 102.703 1.00 71.79 228 VAL C CA 1
ATOM 6731 C C . VAL C 1 228 ? 146.027 157.030 104.084 1.00 71.79 228 VAL C C 1
ATOM 6732 O O . VAL C 1 228 ? 146.341 157.731 105.051 1.00 71.79 228 VAL C O 1
ATOM 6736 N N . LEU C 1 229 ? 145.863 155.711 104.192 1.00 63.63 229 LEU C N 1
ATOM 6737 C CA . LEU C 1 229 ? 145.912 155.050 105.487 1.00 63.63 229 LEU C CA 1
ATOM 6738 C C . LEU C 1 229 ? 147.319 154.929 106.049 1.00 63.63 229 LEU C C 1
ATOM 6739 O O . LEU C 1 229 ? 147.461 154.578 107.221 1.00 63.63 229 LEU C O 1
ATOM 6744 N N . SER C 1 230 ? 148.356 155.198 105.259 1.00 65.05 230 SER C N 1
ATOM 6745 C CA . SER C 1 230 ? 149.706 155.163 105.807 1.00 65.05 230 SER C CA 1
ATOM 6746 C C . SER C 1 230 ? 150.095 156.487 106.446 1.00 65.05 230 SER C C 1
ATOM 6747 O O . SER C 1 230 ? 150.868 156.498 107.406 1.00 65.05 230 SER C O 1
ATOM 6750 N N . ASP C 1 231 ? 149.586 157.602 105.931 1.00 62.32 231 ASP C N 1
ATOM 6751 C CA . ASP C 1 231 ? 149.736 158.894 106.581 1.00 62.32 231 ASP C CA 1
ATOM 6752 C C . ASP C 1 231 ? 148.617 159.178 107.563 1.00 62.32 231 ASP C C 1
ATOM 6753 O O . ASP C 1 231 ? 148.535 160.290 108.088 1.00 62.32 231 ASP C O 1
ATOM 6758 N N . MET C 1 232 ? 147.743 158.210 107.804 1.00 55.60 232 MET C N 1
ATOM 6759 C CA . MET C 1 232 ? 146.800 158.271 108.907 1.00 55.60 232 MET C CA 1
ATOM 6760 C C . MET C 1 232 ? 147.294 157.501 110.115 1.00 55.60 232 MET C C 1
ATOM 6761 O O . MET C 1 232 ? 147.049 157.922 111.246 1.00 55.60 232 MET C O 1
ATOM 6766 N N . GLN C 1 233 ? 147.996 156.388 109.897 1.00 48.85 233 GLN C N 1
ATOM 6767 C CA . GLN C 1 233 ? 148.690 155.714 110.987 1.00 48.85 233 GLN C CA 1
ATOM 6768 C C . GLN C 1 233 ? 149.852 156.542 111.490 1.00 48.85 233 GLN C C 1
ATOM 6769 O O . GLN C 1 233 ? 150.145 156.550 112.688 1.00 48.85 233 GLN C O 1
ATOM 6775 N N . LEU C 1 234 ? 150.539 157.228 110.583 1.00 46.67 234 LEU C N 1
ATOM 6776 C CA . LEU C 1 234 ? 151.735 157.958 110.957 1.00 46.67 234 LEU C CA 1
ATOM 6777 C C . LEU C 1 234 ? 151.399 159.232 111.708 1.00 46.67 234 LEU C C 1
ATOM 6778 O O . LEU C 1 234 ? 152.226 159.714 112.481 1.00 46.67 234 LEU C O 1
ATOM 6783 N N . SER C 1 235 ? 150.199 159.777 111.520 1.00 41.39 235 SER C N 1
ATOM 6784 C CA . SER C 1 235 ? 149.833 161.005 112.210 1.00 41.39 235 SER C CA 1
ATOM 6785 C C . SER C 1 235 ? 149.351 160.734 113.624 1.00 41.39 235 SER C C 1
ATOM 6786 O O . SER C 1 235 ? 149.640 161.512 114.536 1.00 41.39 235 SER C O 1
ATOM 6789 N N . ILE C 1 236 ? 148.611 159.646 113.832 1.00 37.33 236 ILE C N 1
ATOM 6790 C CA . ILE C 1 236 ? 148.123 159.356 115.170 1.00 37.33 236 ILE C CA 1
ATOM 6791 C C . ILE C 1 236 ? 149.182 158.679 116.028 1.00 37.33 236 ILE C C 1
ATOM 6792 O O . ILE C 1 236 ? 149.070 158.703 117.254 1.00 37.33 236 ILE C O 1
ATOM 6797 N N . SER C 1 237 ? 150.218 158.090 115.432 1.00 37.75 237 SER C N 1
ATOM 6798 C CA . SER C 1 237 ? 151.288 157.504 116.227 1.00 37.75 237 SER C CA 1
ATOM 6799 C C . SER C 1 237 ? 152.241 158.558 116.748 1.00 37.75 237 SER C C 1
ATOM 6800 O O . SER C 1 237 ? 152.889 158.353 117.774 1.00 37.75 237 SER C O 1
ATOM 6803 N N . ARG C 1 238 ? 152.346 159.677 116.050 1.00 39.05 238 ARG C N 1
ATOM 6804 C CA . ARG C 1 238 ? 153.163 160.801 116.465 1.00 39.05 238 ARG C CA 1
ATOM 6805 C C . ARG C 1 238 ? 152.418 161.742 117.387 1.00 39.05 238 ARG C C 1
ATOM 6806 O O . ARG C 1 238 ? 152.931 162.815 117.704 1.00 39.05 238 ARG C O 1
ATOM 6814 N N . GLY C 1 239 ? 151.220 161.368 117.815 1.00 34.59 239 GLY C N 1
ATOM 6815 C CA . GLY C 1 239 ? 150.461 162.139 118.770 1.00 34.59 239 GLY C CA 1
ATOM 6816 C C . GLY C 1 239 ? 150.164 161.292 119.981 1.00 34.59 239 GLY C C 1
ATOM 6817 O O . GLY C 1 239 ? 149.942 161.820 121.069 1.00 34.59 239 GLY C O 1
ATOM 6818 N N . PHE C 1 240 ? 150.164 159.970 119.809 1.00 32.45 240 PHE C N 1
ATOM 6819 C CA . PHE C 1 240 ? 150.075 159.073 120.954 1.00 32.45 240 PHE C CA 1
ATOM 6820 C C . PHE C 1 240 ? 151.356 159.065 121.767 1.00 32.45 240 PHE C C 1
ATOM 6821 O O . PHE C 1 240 ? 151.330 158.672 122.932 1.00 32.45 240 PHE C O 1
ATOM 6829 N N . SER C 1 241 ? 152.474 159.482 121.181 1.00 31.93 241 SER C N 1
ATOM 6830 C CA . SER C 1 241 ? 153.754 159.413 121.868 1.00 31.93 241 SER C CA 1
ATOM 6831 C C . SER C 1 241 ? 153.894 160.497 122.920 1.00 31.93 241 SER C C 1
ATOM 6832 O O . SER C 1 241 ? 154.530 160.275 123.952 1.00 31.93 241 SER C O 1
ATOM 6835 N N . ILE C 1 242 ? 153.332 161.678 122.670 1.00 28.79 242 ILE C N 1
ATOM 6836 C CA . ILE C 1 242 ? 153.350 162.728 123.676 1.00 28.79 242 ILE C CA 1
ATOM 6837 C C . ILE C 1 242 ? 152.412 162.376 124.822 1.00 28.79 242 ILE C C 1
ATOM 6838 O O . ILE C 1 242 ? 152.686 162.704 125.978 1.00 28.79 242 ILE C O 1
ATOM 6843 N N . VAL C 1 243 ? 151.330 161.651 124.540 1.00 28.03 243 VAL C N 1
ATOM 6844 C CA . VAL C 1 243 ? 150.428 161.210 125.598 1.00 28.03 243 VAL C CA 1
ATOM 6845 C C . VAL C 1 243 ? 151.067 160.089 126.417 1.00 28.03 243 VAL C C 1
ATOM 6846 O O . VAL C 1 243 ? 150.807 159.958 127.617 1.00 28.03 243 VAL C O 1
ATOM 6850 N N . MET C 1 244 ? 151.964 159.311 125.818 1.00 29.51 244 MET C N 1
ATOM 6851 C CA . MET C 1 244 ? 152.642 158.259 126.566 1.00 29.51 244 MET C CA 1
ATOM 6852 C C . MET C 1 244 ? 153.802 158.786 127.397 1.00 29.51 244 MET C C 1
ATOM 6853 O O . MET C 1 244 ? 154.101 158.221 128.448 1.00 29.51 244 MET C O 1
ATOM 6858 N N . LEU C 1 245 ? 154.473 159.851 126.963 1.00 28.82 245 LEU C N 1
ATOM 6859 C CA . LEU C 1 245 ? 155.540 160.414 127.782 1.00 28.82 245 LEU C CA 1
ATOM 6860 C C . LEU C 1 245 ? 155.011 161.184 128.981 1.00 28.82 245 LEU C C 1
ATOM 6861 O O . LEU C 1 245 ? 155.769 161.440 129.915 1.00 28.82 245 LEU C O 1
ATOM 6866 N N . ILE C 1 246 ? 153.738 161.576 128.974 1.00 29.55 246 ILE C N 1
ATOM 6867 C CA . ILE C 1 246 ? 153.185 162.304 130.107 1.00 29.55 246 ILE C CA 1
ATOM 6868 C C . ILE C 1 246 ? 152.747 161.343 131.199 1.00 29.55 246 ILE C C 1
ATOM 6869 O O . ILE C 1 246 ? 152.930 161.627 132.386 1.00 29.55 246 ILE C O 1
ATOM 6874 N N . SER C 1 247 ? 152.256 160.162 130.845 1.00 31.53 247 SER C N 1
ATOM 6875 C CA . SER C 1 247 ? 151.903 159.188 131.869 1.00 31.53 247 SER C CA 1
ATOM 6876 C C . SER C 1 247 ? 153.098 158.415 132.391 1.00 31.53 247 SER C C 1
ATOM 6877 O O . SER C 1 247 ? 152.910 157.458 133.140 1.00 31.53 247 SER C O 1
ATOM 6880 N N . TYR C 1 248 ? 154.314 158.783 132.013 1.00 32.10 248 TYR C N 1
ATOM 6881 C CA . TYR C 1 248 ? 155.506 158.279 132.668 1.00 32.10 248 TYR C CA 1
ATOM 6882 C C . TYR C 1 248 ? 156.229 159.347 133.472 1.00 32.10 248 TYR C C 1
ATOM 6883 O O . TYR C 1 248 ? 156.870 159.019 134.466 1.00 32.10 248 TYR C O 1
ATOM 6892 N N . ILE C 1 249 ? 156.133 160.615 133.072 1.00 32.04 249 ILE C N 1
ATOM 6893 C CA . ILE C 1 249 ? 156.592 161.701 133.930 1.00 32.04 249 ILE C CA 1
ATOM 6894 C C . ILE C 1 249 ? 155.713 161.800 135.169 1.00 32.04 249 ILE C C 1
ATOM 6895 O O . ILE C 1 249 ? 156.200 162.068 136.271 1.00 32.04 249 ILE C O 1
ATOM 6900 N N . ALA C 1 250 ? 154.415 161.534 135.024 1.00 35.64 250 ALA C N 1
ATOM 6901 C CA . ALA C 1 250 ? 153.542 161.512 136.191 1.00 35.64 250 ALA C CA 1
ATOM 6902 C C . ALA C 1 250 ? 153.808 160.300 137.064 1.00 35.64 250 ALA C C 1
ATOM 6903 O O . ALA C 1 250 ? 153.631 160.366 138.281 1.00 35.64 250 ALA C O 1
ATOM 6905 N N . TYR C 1 251 ? 154.230 159.189 136.459 1.00 40.68 251 TYR C N 1
ATOM 6906 C CA . TYR C 1 251 ? 154.615 158.007 137.221 1.00 40.68 251 TYR C CA 1
ATOM 6907 C C . TYR C 1 251 ? 155.897 158.245 137.997 1.00 40.68 251 TYR C C 1
ATOM 6908 O O . TYR C 1 251 ? 156.039 157.770 139.123 1.00 40.68 251 TYR C O 1
ATOM 6917 N N . LEU C 1 252 ? 156.832 159.002 137.428 1.00 39.77 252 LEU C N 1
ATOM 6918 C CA . LEU C 1 252 ? 158.060 159.378 138.118 1.00 39.77 252 LEU C CA 1
ATOM 6919 C C . LEU C 1 252 ? 157.873 160.500 139.130 1.00 39.77 252 LEU C C 1
ATOM 6920 O O . LEU C 1 252 ? 158.871 161.018 139.629 1.00 39.77 252 LEU C O 1
ATOM 6925 N N . VAL C 1 253 ? 156.649 160.924 139.417 1.00 42.35 253 VAL C N 1
ATOM 6926 C CA . VAL C 1 253 ? 156.363 161.801 140.539 1.00 42.35 253 VAL C CA 1
ATOM 6927 C C . VAL C 1 253 ? 155.619 161.057 141.635 1.00 42.35 253 VAL C C 1
ATOM 6928 O O . VAL C 1 253 ? 155.931 161.204 142.820 1.00 42.35 253 VAL C O 1
ATOM 6932 N N . PHE C 1 254 ? 154.660 160.219 141.241 1.00 45.26 254 PHE C N 1
ATOM 6933 C CA . PHE C 1 254 ? 153.960 159.331 142.162 1.00 45.26 254 PHE C CA 1
ATOM 6934 C C . PHE C 1 254 ? 154.916 158.374 142.858 1.00 45.26 254 PHE C C 1
ATOM 6935 O O . PHE C 1 254 ? 154.788 158.117 144.058 1.00 45.26 254 PHE C O 1
ATOM 6943 N N . GLN C 1 255 ? 155.891 157.849 142.124 1.00 55.89 255 GLN C N 1
ATOM 6944 C CA . GLN C 1 255 ? 156.818 156.890 142.700 1.00 55.89 255 GLN C CA 1
ATOM 6945 C C . GLN C 1 255 ? 157.892 157.568 143.536 1.00 55.89 255 GLN C C 1
ATOM 6946 O O . GLN C 1 255 ? 158.313 157.019 144.557 1.00 55.89 255 GLN C O 1
ATOM 6952 N N . LEU C 1 256 ? 158.340 158.757 143.145 1.00 57.55 256 LEU C N 1
ATOM 6953 C CA . LEU C 1 256 ? 159.445 159.384 143.858 1.00 57.55 256 LEU C CA 1
ATOM 6954 C C . LEU C 1 256 ? 158.971 160.247 145.018 1.00 57.55 256 LEU C C 1
ATOM 6955 O O . LEU C 1 256 ? 159.375 160.027 146.160 1.00 57.55 256 LEU C O 1
ATOM 6960 N N . TRP C 1 257 ? 158.127 161.238 144.744 1.00 64.95 257 TRP C N 1
ATOM 6961 C CA . TRP C 1 257 ? 157.859 162.279 145.729 1.00 64.95 257 TRP C CA 1
ATOM 6962 C C . TRP C 1 257 ? 156.551 162.084 146.486 1.00 64.95 257 TRP C C 1
ATOM 6963 O O . TRP C 1 257 ? 156.557 162.039 147.719 1.00 64.95 257 TRP C O 1
ATOM 6974 N N . THR C 1 258 ? 155.428 161.974 145.771 1.00 58.58 258 THR C N 1
ATOM 6975 C CA . THR C 1 258 ? 154.116 162.084 146.403 1.00 58.58 258 THR C CA 1
ATOM 6976 C C . THR C 1 258 ? 153.792 160.864 147.257 1.00 58.58 258 THR C C 1
ATOM 6977 O O . THR C 1 258 ? 153.288 161.003 148.377 1.00 58.58 258 THR C O 1
ATOM 6981 N N . HIS C 1 259 ? 154.107 159.669 146.774 1.00 62.52 259 HIS C N 1
ATOM 6982 C CA . HIS C 1 259 ? 153.824 158.463 147.541 1.00 62.52 259 HIS C CA 1
ATOM 6983 C C . HIS C 1 259 ? 155.077 157.656 147.829 1.00 62.52 259 HIS C C 1
ATOM 6984 O O . HIS C 1 259 ? 155.104 156.448 147.587 1.00 62.52 259 HIS C O 1
ATOM 6991 N N . ARG C 1 260 ? 156.128 158.317 148.318 1.00 77.10 260 ARG C N 1
ATOM 6992 C CA . ARG C 1 260 ? 157.331 157.597 148.721 1.00 77.10 260 ARG C CA 1
ATOM 6993 C C . ARG C 1 260 ? 157.089 156.755 149.968 1.00 77.10 260 ARG C C 1
ATOM 6994 O O . ARG C 1 260 ? 157.526 155.600 150.037 1.00 77.10 260 ARG C O 1
ATOM 7002 N N . GLN C 1 261 ? 156.402 157.318 150.965 1.00 84.63 261 GLN C N 1
ATOM 7003 C CA . GLN C 1 261 ? 156.292 156.676 152.271 1.00 84.63 261 GLN C CA 1
ATOM 7004 C C . GLN C 1 261 ? 155.393 155.449 152.253 1.00 84.63 261 GLN C C 1
ATOM 7005 O O . GLN C 1 261 ? 155.502 154.604 153.147 1.00 84.63 261 GLN C O 1
ATOM 7011 N N . LEU C 1 262 ? 154.519 155.331 151.258 1.00 88.45 262 LEU C N 1
ATOM 7012 C CA . LEU C 1 262 ? 153.632 154.181 151.100 1.00 88.45 262 LEU C CA 1
ATOM 7013 C C . LEU C 1 262 ? 154.182 153.216 150.061 1.00 88.45 262 LEU C C 1
ATOM 7014 O O . LEU C 1 262 ? 153.429 152.618 149.288 1.00 88.45 262 LEU C O 1
ATOM 7019 N N . PHE C 1 263 ? 155.501 153.062 150.015 1.00 81.29 263 PHE C N 1
ATOM 7020 C CA . PHE C 1 263 ? 156.149 152.428 148.879 1.00 81.29 263 PHE C CA 1
ATOM 7021 C C . PHE C 1 263 ? 157.447 151.748 149.299 1.00 81.29 263 PHE C C 1
ATOM 7022 O O . PHE C 1 263 ? 158.445 152.414 149.577 1.00 81.29 263 PHE C O 1
ATOM 7030 N N . THR C 1 280 ? 175.120 151.260 152.767 1.00 129.28 280 THR C N 1
ATOM 7031 C CA . THR C 1 280 ? 176.455 151.780 152.498 1.00 129.28 280 THR C CA 1
ATOM 7032 C C . THR C 1 280 ? 176.962 151.322 151.133 1.00 129.28 280 THR C C 1
ATOM 7033 O O . THR C 1 280 ? 176.375 150.442 150.503 1.00 129.28 280 THR C O 1
ATOM 7037 N N . ALA C 1 281 ? 178.053 151.929 150.681 1.00 127.05 281 ALA C N 1
ATOM 7038 C CA . ALA C 1 281 ? 178.661 151.634 149.392 1.00 127.05 281 ALA C CA 1
ATOM 7039 C C . ALA C 1 281 ? 180.025 150.982 149.602 1.00 127.05 281 ALA C C 1
ATOM 7040 O O . ALA C 1 281 ? 180.454 150.731 150.732 1.00 127.05 281 ALA C O 1
ATOM 7042 N N . VAL C 1 282 ? 180.706 150.683 148.491 1.00 122.88 282 VAL C N 1
ATOM 7043 C CA . VAL C 1 282 ? 182.029 150.063 148.529 1.00 122.88 282 VAL C CA 1
ATOM 7044 C C . VAL C 1 282 ? 183.014 150.798 147.623 1.00 122.88 282 VAL C C 1
ATOM 7045 O O . VAL C 1 282 ? 184.226 150.573 147.703 1.00 122.88 282 VAL C O 1
ATOM 7049 N N . ILE C 1 283 ? 182.509 151.675 146.756 1.00 119.35 283 ILE C N 1
ATOM 7050 C CA . ILE C 1 283 ? 183.312 152.327 145.726 1.00 119.35 283 ILE C CA 1
ATOM 7051 C C . ILE C 1 283 ? 183.269 153.834 145.951 1.00 119.35 283 ILE C C 1
ATOM 7052 O O . ILE C 1 283 ? 182.225 154.383 146.315 1.00 119.35 283 ILE C O 1
ATOM 7057 N N . SER C 1 284 ? 184.407 154.499 145.740 1.00 121.74 284 SER C N 1
ATOM 7058 C CA . SER C 1 284 ? 184.473 155.953 145.784 1.00 121.74 284 SER C CA 1
ATOM 7059 C C . SER C 1 284 ? 183.700 156.572 144.615 1.00 121.74 284 SER C C 1
ATOM 7060 O O . SER C 1 284 ? 183.309 155.898 143.659 1.00 121.74 284 SER C O 1
ATOM 7063 N N . PHE C 1 285 ? 183.502 157.893 144.691 1.00 117.49 285 PHE C N 1
ATOM 7064 C CA . PHE C 1 285 ? 182.684 158.587 143.697 1.00 117.49 285 PHE C CA 1
ATOM 7065 C C . PHE C 1 285 ? 183.408 158.756 142.368 1.00 117.49 285 PHE C C 1
ATOM 7066 O O . PHE C 1 285 ? 182.793 158.609 141.306 1.00 117.49 285 PHE C O 1
ATOM 7074 N N . TRP C 1 286 ? 184.698 159.095 142.401 1.00 119.34 286 TRP C N 1
ATOM 7075 C CA . TRP C 1 286 ? 185.402 159.422 141.167 1.00 119.34 286 TRP C CA 1
ATOM 7076 C C . TRP C 1 286 ? 185.661 158.193 140.309 1.00 119.34 286 TRP C C 1
ATOM 7077 O O . TRP C 1 286 ? 185.836 158.321 139.093 1.00 119.34 286 TRP C O 1
ATOM 7088 N N . SER C 1 287 ? 185.672 157.009 140.915 1.00 118.34 287 SER C N 1
ATOM 7089 C CA . SER C 1 287 ? 185.674 155.783 140.135 1.00 118.34 287 SER C CA 1
ATOM 7090 C C . SER C 1 287 ? 184.387 155.620 139.340 1.00 118.34 287 SER C C 1
ATOM 7091 O O . SER C 1 287 ? 184.426 155.182 138.186 1.00 118.34 287 SER C O 1
ATOM 7094 N N . GLY C 1 288 ? 183.249 155.991 139.923 1.00 112.03 288 GLY C N 1
ATOM 7095 C CA . GLY C 1 288 ? 181.946 155.708 139.347 1.00 112.03 288 GLY C CA 1
ATOM 7096 C C . GLY C 1 288 ? 181.581 156.480 138.100 1.00 112.03 288 GLY C C 1
ATOM 7097 O O . GLY C 1 288 ? 180.608 156.115 137.438 1.00 112.03 288 GLY C O 1
ATOM 7098 N N . PHE C 1 289 ? 182.317 157.534 137.756 1.00 105.23 289 PHE C N 1
ATOM 7099 C CA . PHE C 1 289 ? 182.057 158.244 136.513 1.00 105.23 289 PHE C CA 1
ATOM 7100 C C . PHE C 1 289 ? 183.082 157.930 135.435 1.00 105.23 289 PHE C C 1
ATOM 7101 O O . PHE C 1 289 ? 182.778 158.085 134.246 1.00 105.23 289 PHE C O 1
ATOM 7109 N N . ALA C 1 290 ? 184.275 157.476 135.818 1.00 104.20 290 ALA C N 1
ATOM 7110 C CA . ALA C 1 290 ? 185.264 157.060 134.832 1.00 104.20 290 ALA C CA 1
ATOM 7111 C C . ALA C 1 290 ? 184.816 155.798 134.109 1.00 104.20 290 ALA C C 1
ATOM 7112 O O . ALA C 1 290 ? 184.835 155.742 132.874 1.00 104.20 290 ALA C O 1
ATOM 7114 N N . TRP C 1 291 ? 184.399 154.775 134.862 1.00 102.46 291 TRP C N 1
ATOM 7115 C CA . TRP C 1 291 ? 184.019 153.511 134.239 1.00 102.46 291 TRP C CA 1
ATOM 7116 C C . TRP C 1 291 ? 182.697 153.611 133.497 1.00 102.46 291 TRP C C 1
ATOM 7117 O O . TRP C 1 291 ? 182.482 152.879 132.529 1.00 102.46 291 TRP C O 1
ATOM 7128 N N . LEU C 1 292 ? 181.820 154.525 133.893 1.00 95.43 292 LEU C N 1
ATOM 7129 C CA . LEU C 1 292 ? 180.505 154.552 133.274 1.00 95.43 292 LEU C CA 1
ATOM 7130 C C . LEU C 1 292 ? 180.507 155.353 131.973 1.00 95.43 292 LEU C C 1
ATOM 7131 O O . LEU C 1 292 ? 179.446 155.584 131.383 1.00 95.43 292 LEU C O 1
ATOM 7136 N N . VAL C 1 293 ? 181.678 155.776 131.509 1.00 93.85 293 VAL C N 1
ATOM 7137 C CA . VAL C 1 293 ? 181.909 156.059 130.100 1.00 93.85 293 VAL C CA 1
ATOM 7138 C C . VAL C 1 293 ? 182.691 154.929 129.439 1.00 93.85 293 VAL C C 1
ATOM 7139 O O . VAL C 1 293 ? 182.372 154.510 128.325 1.00 93.85 293 VAL C O 1
ATOM 7143 N N . GLY C 1 294 ? 183.677 154.383 130.151 1.00 93.13 294 GLY C N 1
ATOM 7144 C CA . GLY C 1 294 ? 184.423 153.221 129.701 1.00 93.13 294 GLY C CA 1
ATOM 7145 C C . GLY C 1 294 ? 183.627 151.928 129.648 1.00 93.13 294 GLY C C 1
ATOM 7146 O O . GLY C 1 294 ? 184.138 150.938 129.115 1.00 93.13 294 GLY C O 1
ATOM 7147 N N . MET C 1 295 ? 182.415 151.901 130.200 1.00 89.40 295 MET C N 1
ATOM 7148 C CA . MET C 1 295 ? 181.493 150.796 129.981 1.00 89.40 295 MET C CA 1
ATOM 7149 C C . MET C 1 295 ?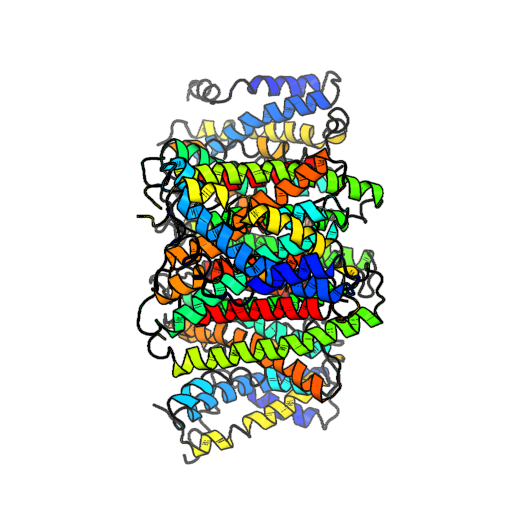 180.278 151.227 129.178 1.00 89.40 295 MET C C 1
ATOM 7150 O O . MET C 1 295 ? 179.305 150.477 129.099 1.00 89.40 295 MET C O 1
ATOM 7155 N N . THR C 1 296 ? 180.306 152.412 128.581 1.00 84.87 296 THR C N 1
ATOM 7156 C CA . THR C 1 296 ? 179.236 152.868 127.704 1.00 84.87 296 THR C CA 1
ATOM 7157 C C . THR C 1 296 ? 179.709 153.096 126.279 1.00 84.87 296 THR C C 1
ATOM 7158 O O . THR C 1 296 ? 179.008 152.728 125.335 1.00 84.87 296 THR C O 1
ATOM 7162 N N . LEU C 1 297 ? 180.919 153.625 126.086 1.00 81.83 297 LEU C N 1
ATOM 7163 C CA . LEU C 1 297 ? 181.478 153.689 124.741 1.00 81.83 297 LEU C CA 1
ATOM 7164 C C . LEU C 1 297 ? 181.979 152.345 124.232 1.00 81.83 297 LEU C C 1
ATOM 7165 O O . LEU C 1 297 ? 182.474 152.283 123.103 1.00 81.83 297 LEU C O 1
ATOM 7170 N N . VAL C 1 298 ? 181.876 151.277 125.019 1.00 75.12 298 VAL C N 1
ATOM 7171 C CA . VAL C 1 298 ? 182.096 149.936 124.505 1.00 75.12 298 VAL C CA 1
ATOM 7172 C C . VAL C 1 298 ? 180.766 149.251 124.192 1.00 75.12 298 VAL C C 1
ATOM 7173 O O . VAL C 1 298 ? 180.722 148.375 123.318 1.00 75.12 298 VAL C O 1
ATOM 7177 N N . ILE C 1 299 ? 179.667 149.669 124.827 1.00 67.56 299 ILE C N 1
ATOM 7178 C CA . ILE C 1 299 ? 178.361 149.192 124.388 1.00 67.56 299 ILE C CA 1
ATOM 7179 C C . ILE C 1 299 ? 177.985 149.834 123.062 1.00 67.56 299 ILE C C 1
ATOM 7180 O O . ILE C 1 299 ? 177.463 149.166 122.163 1.00 67.56 299 ILE C O 1
ATOM 7185 N N . ALA C 1 300 ? 178.297 151.119 122.890 1.00 71.76 300 ALA C N 1
ATOM 7186 C CA . ALA C 1 300 ? 177.969 151.794 121.638 1.00 71.76 300 ALA C CA 1
ATOM 7187 C C . ALA C 1 300 ? 178.866 151.356 120.490 1.00 71.76 300 ALA C C 1
ATOM 7188 O O . ALA C 1 300 ? 178.483 151.510 119.329 1.00 71.76 300 ALA C O 1
ATOM 7190 N N . LEU C 1 301 ? 180.045 150.821 120.785 1.00 72.11 301 LEU C N 1
ATOM 7191 C CA . LEU C 1 301 ? 180.886 150.286 119.725 1.00 72.11 301 LEU C CA 1
ATOM 7192 C C . LEU C 1 301 ? 180.401 148.917 119.279 1.00 72.11 301 LEU C C 1
ATOM 7193 O O . LEU C 1 301 ? 180.419 148.611 118.084 1.00 72.11 301 LEU C O 1
ATOM 7198 N N . LEU C 1 302 ? 179.953 148.084 120.216 1.00 69.77 302 LEU C N 1
ATOM 7199 C CA . LEU C 1 302 ? 179.501 146.745 119.866 1.00 69.77 302 LEU C CA 1
ATOM 7200 C C . LEU C 1 302 ? 178.053 146.710 119.405 1.00 69.77 302 LEU C C 1
ATOM 7201 O O . LEU C 1 302 ? 177.648 145.729 118.780 1.00 69.77 302 LEU C O 1
ATOM 7206 N N . SER C 1 303 ? 177.264 147.743 119.693 1.00 64.58 303 SER C N 1
ATOM 7207 C CA . SER C 1 303 ? 175.892 147.756 119.209 1.00 64.58 303 SER C CA 1
ATOM 7208 C C . SER C 1 303 ? 175.798 148.129 117.742 1.00 64.58 303 SER C C 1
ATOM 7209 O O . SER C 1 303 ? 174.748 147.916 117.135 1.00 64.58 303 SER C O 1
ATOM 7212 N N . GLU C 1 304 ? 176.857 148.690 117.160 1.00 71.11 304 GLU C N 1
ATOM 7213 C CA . GLU C 1 304 ? 176.899 148.816 115.710 1.00 71.11 304 GLU C CA 1
ATOM 7214 C C . GLU C 1 304 ? 177.126 147.460 115.062 1.00 71.11 304 GLU C C 1
ATOM 7215 O O . GLU C 1 304 ? 176.513 147.145 114.036 1.00 71.11 304 GLU C O 1
ATOM 7221 N N . TYR C 1 305 ? 177.989 146.637 115.661 1.00 73.48 305 TYR C N 1
ATOM 7222 C CA . TYR C 1 305 ? 178.348 145.359 115.059 1.00 73.48 305 TYR C CA 1
ATOM 7223 C C . TYR C 1 305 ? 177.196 144.366 115.122 1.00 73.48 305 TYR C C 1
ATOM 7224 O O . TYR C 1 305 ? 177.107 143.470 114.279 1.00 73.48 305 TYR C O 1
ATOM 7233 N N . VAL C 1 306 ? 176.311 144.509 116.104 1.00 65.59 306 VAL C N 1
ATOM 7234 C CA . VAL C 1 306 ? 175.135 143.652 116.172 1.00 65.59 306 VAL C CA 1
ATOM 7235 C C . VAL C 1 306 ? 174.111 144.076 115.125 1.00 65.59 306 VAL C C 1
ATOM 7236 O O . VAL C 1 306 ? 173.474 143.234 114.483 1.00 65.59 306 VAL C O 1
ATOM 7240 N N . VAL C 1 307 ? 173.972 145.381 114.897 1.00 61.85 307 VAL C N 1
ATOM 7241 C CA . VAL C 1 307 ? 172.960 145.871 113.966 1.00 61.85 307 VAL C CA 1
ATOM 7242 C C . VAL C 1 307 ? 173.426 145.735 112.522 1.00 61.85 307 VAL C C 1
ATOM 7243 O O . VAL C 1 307 ? 172.705 145.205 111.671 1.00 61.85 307 VAL C O 1
ATOM 7247 N N . ALA C 1 308 ? 174.641 146.190 112.223 1.00 65.37 308 ALA C N 1
ATOM 7248 C CA . ALA C 1 308 ? 175.113 146.197 110.843 1.00 65.37 308 ALA C CA 1
ATOM 7249 C C . ALA C 1 308 ? 175.477 144.815 110.309 1.00 65.37 308 ALA C C 1
ATOM 7250 O O . ALA C 1 308 ? 175.723 144.690 109.106 1.00 65.37 308 ALA C O 1
ATOM 7252 N N . THR C 1 309 ? 175.538 143.787 111.153 1.00 68.84 309 THR C N 1
ATOM 7253 C CA . THR C 1 309 ? 175.873 142.429 110.727 1.00 68.84 309 THR C CA 1
ATOM 7254 C C . THR C 1 309 ? 174.869 141.431 111.282 1.00 68.84 309 THR C C 1
ATOM 7255 O O . THR C 1 309 ? 175.233 140.388 111.823 1.00 68.84 309 THR C O 1
ATOM 7259 N N . ILE C 1 310 ? 173.580 141.738 111.168 1.00 63.21 310 ILE C N 1
ATOM 7260 C CA . ILE C 1 310 ? 172.545 140.795 111.573 1.00 63.21 310 ILE C CA 1
ATOM 7261 C C . ILE C 1 310 ? 171.979 140.041 110.372 1.00 63.21 310 ILE C C 1
ATOM 7262 O O . ILE C 1 310 ? 171.353 138.986 110.553 1.00 63.21 310 ILE C O 1
ATOM 7267 N N . GLU C 1 311 ? 172.231 140.508 109.148 1.00 69.22 311 GLU C N 1
ATOM 7268 C CA . GLU C 1 311 ? 171.622 139.877 107.984 1.00 69.22 311 GLU C CA 1
ATOM 7269 C C . GLU C 1 311 ? 172.379 138.631 107.548 1.00 69.22 311 GLU C C 1
ATOM 7270 O O . GLU C 1 311 ? 171.766 137.585 107.319 1.00 69.22 311 GLU C O 1
ATOM 7276 N N . GLU C 1 312 ? 173.706 138.713 107.420 1.00 73.96 312 GLU C N 1
ATOM 7277 C CA . GLU C 1 312 ? 174.452 137.512 107.060 1.00 73.96 312 GLU C CA 1
ATOM 7278 C C . GLU C 1 312 ? 174.529 136.548 108.233 1.00 73.96 312 GLU C C 1
ATOM 7279 O O . GLU C 1 312 ? 174.599 135.330 108.034 1.00 73.96 312 GLU C O 1
ATOM 7285 N N . ALA C 1 313 ? 174.430 137.058 109.456 1.00 69.81 313 ALA C N 1
ATOM 7286 C CA . ALA C 1 313 ? 174.313 136.205 110.630 1.00 69.81 313 ALA C CA 1
ATOM 7287 C C . ALA C 1 313 ? 172.926 135.599 110.796 1.00 69.81 313 ALA C C 1
ATOM 7288 O O . ALA C 1 313 ? 172.691 134.903 111.785 1.00 69.81 313 ALA C O 1
ATOM 7290 N N . SER C 1 314 ? 172.004 135.860 109.873 1.00 66.64 314 SER C N 1
ATOM 7291 C CA . SER C 1 314 ? 170.715 135.192 109.817 1.00 66.64 314 SER C CA 1
ATOM 7292 C C . SER C 1 314 ? 170.559 134.363 108.552 1.00 66.64 314 SER C C 1
ATOM 7293 O O . SER C 1 314 ? 169.468 133.856 108.284 1.00 66.64 314 SER C O 1
ATOM 7296 N N . ASP C 1 315 ? 171.621 134.233 107.757 1.00 74.60 315 ASP C N 1
ATOM 7297 C CA . ASP C 1 315 ? 171.631 133.327 106.619 1.00 74.60 315 ASP C CA 1
ATOM 7298 C C . ASP C 1 315 ? 172.608 132.176 106.778 1.00 74.60 315 ASP C C 1
ATOM 7299 O O . ASP C 1 315 ? 172.490 131.187 106.051 1.00 74.60 315 ASP C O 1
ATOM 7304 N N . LYS C 1 316 ? 173.566 132.282 107.694 1.00 78.95 316 LYS C N 1
ATOM 7305 C CA . LYS C 1 316 ? 174.479 131.188 107.979 1.00 78.95 316 LYS C CA 1
ATOM 7306 C C . LYS C 1 316 ? 174.054 130.362 109.179 1.00 78.95 316 LYS C C 1
ATOM 7307 O O . LYS C 1 316 ? 174.681 129.336 109.457 1.00 78.95 316 LYS C O 1
ATOM 7313 N N . TRP C 1 317 ? 173.014 130.780 109.892 1.00 73.89 317 TRP C N 1
ATOM 7314 C CA . TRP C 1 317 ? 172.470 130.005 110.992 1.00 73.89 317 TRP C CA 1
ATOM 7315 C C . TRP C 1 317 ? 171.113 129.407 110.675 1.00 73.89 317 TRP C C 1
ATOM 7316 O O . TRP C 1 317 ? 170.624 128.589 111.461 1.00 73.89 317 TRP C O 1
ATOM 7327 N N . ASN C 1 318 ? 170.519 129.788 109.541 1.00 72.83 318 ASN C N 1
ATOM 7328 C CA . ASN C 1 318 ? 169.163 129.424 109.126 1.00 72.83 318 ASN C CA 1
ATOM 7329 C C . ASN C 1 318 ? 168.148 129.771 110.214 1.00 72.83 318 ASN C C 1
ATOM 7330 O O . ASN C 1 318 ? 167.367 128.936 110.670 1.00 72.83 318 ASN C O 1
ATOM 7335 N N . LEU C 1 319 ? 168.195 131.022 110.646 1.00 58.87 319 LEU C N 1
ATOM 7336 C CA . LEU C 1 319 ? 167.238 131.594 111.574 1.00 58.87 319 LEU C CA 1
ATOM 7337 C C . LEU C 1 319 ? 166.637 132.844 110.952 1.00 58.87 319 LEU C C 1
ATOM 7338 O O . LEU C 1 319 ? 167.215 133.449 110.048 1.00 58.87 319 LEU C O 1
ATOM 7343 N N . SER C 1 320 ? 165.475 133.234 111.447 1.00 50.46 320 SER C N 1
ATOM 7344 C CA . SER C 1 320 ? 164.816 134.418 110.930 1.00 50.46 320 SER C CA 1
ATOM 7345 C C . SER C 1 320 ? 165.264 135.660 111.690 1.00 50.46 320 SER C C 1
ATOM 7346 O O . SER C 1 320 ? 165.692 135.594 112.843 1.00 50.46 320 SER C O 1
ATOM 7349 N N . VAL C 1 321 ? 165.158 136.811 111.024 1.00 46.79 321 VAL C N 1
ATOM 7350 C CA . VAL C 1 321 ? 165.489 138.082 111.660 1.00 46.79 321 VAL C CA 1
ATOM 7351 C C . VAL C 1 321 ? 164.391 138.492 112.639 1.00 46.79 321 VAL C C 1
ATOM 7352 O O . VAL C 1 321 ? 164.619 139.326 113.521 1.00 46.79 321 VAL C O 1
ATOM 7356 N N . SER C 1 322 ? 163.213 137.880 112.555 1.00 46.02 322 SER C N 1
ATOM 7357 C CA . SER C 1 322 ? 162.170 138.070 113.549 1.00 46.02 322 SER C CA 1
ATOM 7358 C C . SER C 1 322 ? 162.200 137.009 114.636 1.00 46.02 322 SER C C 1
ATOM 7359 O O . SER C 1 322 ? 161.168 136.750 115.255 1.00 46.02 322 SER C O 1
ATOM 7362 N N . PHE C 1 323 ? 163.328 136.359 114.837 1.00 39.77 323 PHE C N 1
ATOM 7363 C CA . PHE C 1 323 ? 163.612 135.485 115.967 1.00 39.77 323 PHE C CA 1
ATOM 7364 C C . PHE C 1 323 ? 164.890 135.869 116.678 1.00 39.77 323 PHE C C 1
ATOM 7365 O O . PHE C 1 323 ? 164.941 135.810 117.903 1.00 39.77 323 PHE C O 1
ATOM 7373 N N . ILE C 1 324 ? 165.929 136.237 115.931 1.00 40.66 324 ILE C N 1
ATOM 7374 C CA . ILE C 1 324 ? 167.155 136.744 116.529 1.00 40.66 324 ILE C CA 1
ATOM 7375 C C . ILE C 1 324 ? 166.883 138.044 117.265 1.00 40.66 324 ILE C C 1
ATOM 7376 O O . ILE C 1 324 ? 167.361 138.253 118.383 1.00 40.66 324 ILE C O 1
ATOM 7381 N N . SER C 1 325 ? 166.061 138.911 116.676 1.00 37.59 325 SER C N 1
ATOM 7382 C CA . SER C 1 325 ? 165.809 140.229 117.241 1.00 37.59 325 SER C CA 1
ATOM 7383 C C . SER C 1 325 ? 164.896 140.172 118.453 1.00 37.59 325 SER C C 1
ATOM 7384 O O . SER C 1 325 ? 165.040 140.984 119.371 1.00 37.59 325 SER C O 1
ATOM 7387 N N . ILE C 1 326 ? 163.957 139.234 118.474 1.00 37.63 326 ILE C N 1
ATOM 7388 C CA . ILE C 1 326 ? 162.920 139.215 119.497 1.00 37.63 326 ILE C CA 1
ATOM 7389 C C . ILE C 1 326 ? 163.208 138.208 120.613 1.00 37.63 326 ILE C C 1
ATOM 7390 O O . ILE C 1 326 ? 162.689 138.374 121.727 1.00 37.63 326 ILE C O 1
ATOM 7395 N N . ILE C 1 327 ? 164.069 137.217 120.382 1.00 36.56 327 ILE C N 1
ATOM 7396 C CA . ILE C 1 327 ? 164.316 136.209 121.406 1.00 36.56 327 ILE C CA 1
ATOM 7397 C C . ILE C 1 327 ? 165.767 136.226 121.864 1.00 36.56 327 ILE C C 1
ATOM 7398 O O . ILE C 1 327 ? 166.038 136.338 123.060 1.00 36.56 327 ILE C O 1
ATOM 7403 N N . LEU C 1 328 ? 166.712 136.107 120.937 1.00 38.03 328 LEU C N 1
ATOM 7404 C CA . LEU C 1 328 ? 168.103 135.953 121.350 1.00 38.03 328 LEU C CA 1
ATOM 7405 C C . LEU C 1 328 ? 168.729 137.265 121.784 1.00 38.03 328 LEU C C 1
ATOM 7406 O O . LEU C 1 328 ? 169.582 137.273 122.673 1.00 38.03 328 LEU C O 1
ATOM 7411 N N . LEU C 1 329 ? 168.337 138.362 121.183 1.00 37.73 329 LEU C N 1
ATOM 7412 C CA . LEU C 1 329 ? 168.911 139.666 121.493 1.00 37.73 329 LEU C CA 1
ATOM 7413 C C . LEU C 1 329 ? 168.404 140.280 122.807 1.00 37.73 329 LEU C C 1
ATOM 7414 O O . LEU C 1 329 ? 169.211 140.922 123.484 1.00 37.73 329 LEU C O 1
ATOM 7419 N N . PRO C 1 330 ? 167.125 140.157 123.223 1.00 36.96 330 PRO C N 1
ATOM 7420 C CA . PRO C 1 330 ? 166.772 140.611 124.581 1.00 36.96 330 PRO C CA 1
ATOM 7421 C C . PRO C 1 330 ? 167.410 139.833 125.718 1.00 36.96 330 PRO C C 1
ATOM 7422 O O . PRO C 1 330 ? 167.414 140.342 126.842 1.00 36.96 330 PRO C O 1
ATOM 7426 N N . ILE C 1 331 ? 167.919 138.622 125.485 1.00 42.63 331 ILE C N 1
ATOM 7427 C CA . ILE C 1 331 ? 168.594 137.878 126.545 1.00 42.63 331 ILE C CA 1
ATOM 7428 C C . ILE C 1 331 ? 169.908 138.550 126.923 1.00 42.63 331 ILE C C 1
ATOM 7429 O O . ILE C 1 331 ? 170.288 138.580 128.100 1.00 42.63 331 ILE C O 1
ATOM 7434 N N . VAL C 1 332 ? 170.596 139.146 125.952 1.00 49.14 332 VAL C N 1
ATOM 7435 C CA . VAL C 1 332 ? 171.780 139.930 126.270 1.00 49.14 332 VAL C CA 1
ATOM 7436 C C . VAL C 1 332 ? 171.383 141.217 126.972 1.00 49.14 332 VAL C C 1
ATOM 7437 O O . VAL C 1 332 ? 172.092 141.692 127.864 1.00 49.14 332 VAL C O 1
ATOM 7441 N N . GLY C 1 333 ? 170.226 141.775 126.623 1.00 44.65 333 GLY C N 1
ATOM 7442 C CA . GLY C 1 333 ? 169.819 143.035 127.218 1.00 44.65 333 GLY C CA 1
ATOM 7443 C C . GLY C 1 333 ? 169.328 142.877 128.643 1.00 44.65 333 GLY C C 1
ATOM 7444 O O . GLY C 1 333 ? 169.775 143.586 129.547 1.00 44.65 333 GLY C O 1
ATOM 7445 N N . ASN C 1 334 ? 168.398 141.951 128.861 1.00 43.66 334 ASN C N 1
ATOM 7446 C CA . ASN C 1 334 ? 167.837 141.694 130.187 1.00 43.66 334 ASN C CA 1
ATOM 7447 C C . ASN C 1 334 ? 168.577 140.580 130.914 1.00 43.66 334 ASN C C 1
ATOM 7448 O O . ASN C 1 334 ? 167.971 139.616 131.355 1.00 43.66 334 ASN C O 1
ATOM 7453 N N . ALA C 1 335 ? 169.894 140.692 131.037 1.00 46.95 335 ALA C N 1
ATOM 7454 C CA . ALA C 1 335 ? 170.658 139.775 131.864 1.00 46.95 335 ALA C CA 1
ATOM 7455 C C . ALA C 1 335 ? 171.150 140.420 133.145 1.00 46.95 335 ALA C C 1
ATOM 7456 O O . ALA C 1 335 ? 171.712 139.723 133.994 1.00 46.95 335 ALA C O 1
ATOM 7458 N N . ALA C 1 336 ? 170.963 141.730 133.296 1.00 53.52 336 ALA C N 1
ATOM 7459 C CA . ALA C 1 336 ? 171.177 142.389 134.579 1.00 53.52 336 ALA C CA 1
ATOM 7460 C C . ALA C 1 336 ? 169.949 142.260 135.466 1.00 53.52 336 ALA C C 1
ATOM 7461 O O . ALA C 1 336 ? 170.068 142.096 136.684 1.00 53.52 336 ALA C O 1
ATOM 7463 N N . GLU C 1 337 ? 168.768 142.317 134.864 1.00 48.32 337 GLU C N 1
ATOM 7464 C CA . GLU C 1 337 ? 167.503 142.199 135.567 1.00 48.32 337 GLU C CA 1
ATOM 7465 C C . GLU C 1 337 ? 167.090 140.759 135.786 1.00 48.32 337 GLU C C 1
ATOM 7466 O O . GLU C 1 337 ? 165.979 140.519 136.259 1.00 48.32 337 GLU C O 1
ATOM 7472 N N . HIS C 1 338 ? 167.940 139.801 135.437 1.00 45.23 338 HIS C N 1
ATOM 7473 C CA . HIS C 1 338 ? 167.581 138.395 135.461 1.00 45.23 338 HIS C CA 1
ATOM 7474 C C . HIS C 1 338 ? 168.488 137.611 136.393 1.00 45.23 338 HIS C C 1
ATOM 7475 O O . HIS C 1 338 ? 168.391 136.384 136.460 1.00 45.23 338 HIS C O 1
ATOM 7482 N N . ALA C 1 339 ? 169.383 138.288 137.096 1.00 46.79 339 ALA C N 1
ATOM 7483 C CA . ALA C 1 339 ? 170.048 137.722 138.249 1.00 46.79 339 ALA C CA 1
ATOM 7484 C C . ALA C 1 339 ? 169.796 138.556 139.489 1.00 46.79 339 ALA C C 1
ATOM 7485 O O . ALA C 1 339 ? 170.258 138.187 140.568 1.00 46.79 339 ALA C O 1
ATOM 7487 N N . GLY C 1 340 ? 169.090 139.671 139.364 1.00 45.81 340 GLY C N 1
ATOM 7488 C CA . GLY C 1 340 ? 168.673 140.434 140.519 1.00 45.81 340 GLY C CA 1
ATOM 7489 C C . GLY C 1 340 ? 167.260 140.067 140.901 1.00 45.81 340 GLY C C 1
ATOM 7490 O O . GLY C 1 340 ? 166.884 140.136 142.070 1.00 45.81 340 GLY C O 1
ATOM 7491 N N . ALA C 1 341 ? 166.464 139.662 139.920 1.00 44.44 341 ALA C N 1
ATOM 7492 C CA . ALA C 1 341 ? 165.116 139.203 140.201 1.00 44.44 341 ALA C CA 1
ATOM 7493 C C . ALA C 1 341 ? 165.077 137.769 140.698 1.00 44.44 341 ALA C C 1
ATOM 7494 O O . ALA C 1 341 ? 164.039 137.343 141.207 1.00 44.44 341 ALA C O 1
ATOM 7496 N N . VAL C 1 342 ? 166.169 137.021 140.574 1.00 46.32 342 VAL C N 1
ATOM 7497 C CA . VAL C 1 342 ? 166.218 135.635 141.015 1.00 46.32 342 VAL C CA 1
ATOM 7498 C C . VAL C 1 342 ? 166.854 135.504 142.393 1.00 46.32 342 VAL C C 1
ATOM 7499 O O . VAL C 1 342 ? 166.385 134.721 143.216 1.00 46.32 342 VAL C O 1
ATOM 7503 N N . ILE C 1 343 ? 167.895 136.288 142.681 1.00 50.17 343 ILE C N 1
ATOM 7504 C CA . ILE C 1 343 ? 168.533 136.234 143.993 1.00 50.17 343 ILE C CA 1
ATOM 7505 C C . ILE C 1 343 ? 167.605 136.784 145.069 1.00 50.17 343 ILE C C 1
ATOM 7506 O O . ILE C 1 343 ? 167.535 136.245 146.178 1.00 50.17 343 ILE C O 1
ATOM 7511 N N . PHE C 1 344 ? 166.818 137.806 144.747 1.00 52.00 344 PHE C N 1
ATOM 7512 C CA . PHE C 1 344 ? 165.798 138.243 145.692 1.00 52.00 344 PHE C CA 1
ATOM 7513 C C . PHE C 1 344 ? 164.559 137.359 145.688 1.00 52.00 344 PHE C C 1
ATOM 7514 O O . PHE C 1 344 ? 163.630 137.628 146.453 1.00 52.00 344 PHE C O 1
ATOM 7522 N N . ALA C 1 345 ? 164.513 136.321 144.860 1.00 50.23 345 ALA C N 1
ATOM 7523 C CA . ALA C 1 345 ? 163.463 135.322 144.971 1.00 50.23 345 ALA C CA 1
ATOM 7524 C C . ALA C 1 345 ? 163.841 134.187 145.908 1.00 50.23 345 ALA C C 1
ATOM 7525 O O . ALA C 1 345 ? 162.961 133.613 146.552 1.00 50.23 345 ALA C O 1
ATOM 7527 N N . PHE C 1 346 ? 165.127 133.842 145.997 1.00 50.34 346 PHE C N 1
ATOM 7528 C CA . PHE C 1 346 ? 165.568 132.879 146.998 1.00 50.34 346 PHE C CA 1
ATOM 7529 C C . PHE C 1 346 ? 165.549 133.459 148.401 1.00 50.34 346 PHE C C 1
ATOM 7530 O O . PHE C 1 346 ? 165.448 132.704 149.372 1.00 50.34 346 PHE C O 1
ATOM 7538 N N . LYS C 1 347 ? 165.644 134.776 148.532 1.00 56.21 347 LYS C N 1
ATOM 7539 C CA . LYS C 1 347 ? 165.654 135.430 149.829 1.00 56.21 347 LYS C CA 1
ATOM 7540 C C . LYS C 1 347 ? 164.257 135.728 150.343 1.00 56.21 347 LYS C C 1
ATOM 7541 O O . LYS C 1 347 ? 164.131 136.362 151.395 1.00 56.21 347 LYS C O 1
ATOM 7547 N N . ASN C 1 348 ? 163.228 135.280 149.616 1.00 56.73 348 ASN C N 1
ATOM 7548 C CA . ASN C 1 348 ? 161.813 135.423 149.969 1.00 56.73 348 ASN C CA 1
ATOM 7549 C C . ASN C 1 348 ? 161.426 136.890 150.125 1.00 56.73 348 ASN C C 1
ATOM 7550 O O . ASN C 1 348 ? 160.752 137.279 151.077 1.00 56.73 348 ASN C O 1
ATOM 7555 N N . LYS C 1 349 ? 161.877 137.721 149.192 1.00 54.09 349 LYS C N 1
ATOM 7556 C CA . LYS C 1 349 ? 161.501 139.132 149.152 1.00 54.09 349 LYS C CA 1
ATOM 7557 C C . LYS C 1 349 ? 160.947 139.395 147.762 1.00 54.09 349 LYS C C 1
ATOM 7558 O O . LYS C 1 349 ? 161.658 139.880 146.884 1.00 54.09 349 LYS C O 1
ATOM 7564 N N . LEU C 1 350 ? 159.668 139.099 147.570 1.00 52.12 350 LEU C N 1
ATOM 7565 C CA . LEU C 1 350 ? 159.054 139.239 146.259 1.00 52.12 350 LEU C CA 1
ATOM 7566 C C . LEU C 1 350 ? 158.465 140.618 146.026 1.00 52.12 350 LEU C C 1
ATOM 7567 O O . LEU C 1 350 ? 157.866 140.847 144.975 1.00 52.12 350 LEU C O 1
ATOM 7572 N N . ASP C 1 351 ? 158.608 141.539 146.974 1.00 54.73 351 ASP C N 1
ATOM 7573 C CA . ASP C 1 351 ? 158.358 142.937 146.654 1.00 54.73 351 ASP C CA 1
ATOM 7574 C C . ASP C 1 351 ? 159.439 143.480 145.737 1.00 54.73 351 ASP C C 1
ATOM 7575 O O . ASP C 1 351 ? 159.180 144.392 144.948 1.00 54.73 351 ASP C O 1
ATOM 7580 N N . ILE C 1 352 ? 160.643 142.924 145.819 1.00 50.11 352 ILE C N 1
ATOM 7581 C CA . ILE C 1 352 ? 161.779 143.447 145.076 1.00 50.11 352 ILE C CA 1
ATOM 7582 C C . ILE C 1 352 ? 161.912 142.786 143.706 1.00 50.11 352 ILE C C 1
ATOM 7583 O O . ILE C 1 352 ? 162.266 143.453 142.728 1.00 50.11 352 ILE C O 1
ATOM 7588 N N . SER C 1 353 ? 161.564 141.505 143.588 1.00 47.06 353 SER C N 1
ATOM 7589 C CA . SER C 1 353 ? 161.568 140.843 142.291 1.00 47.06 353 SER C CA 1
ATOM 7590 C C . SER C 1 353 ? 160.407 141.263 141.402 1.00 47.06 353 SER C C 1
ATOM 7591 O O . SER C 1 353 ? 160.406 140.916 140.219 1.00 47.06 353 SER C O 1
ATOM 7594 N N . LEU C 1 354 ? 159.416 141.974 141.935 1.00 46.12 354 LEU C N 1
ATOM 7595 C CA . LEU C 1 354 ? 158.369 142.590 141.135 1.00 46.12 354 LEU C CA 1
ATOM 7596 C C . LEU C 1 354 ? 158.646 144.050 140.821 1.00 46.12 354 LEU C C 1
ATOM 7597 O O . LEU C 1 354 ? 157.892 144.654 140.059 1.00 46.12 354 LEU C O 1
ATOM 7602 N N . GLY C 1 355 ? 159.671 144.640 141.413 1.00 45.10 355 GLY C N 1
ATOM 7603 C CA . GLY C 1 355 ? 160.007 146.005 141.089 1.00 45.10 355 GLY C CA 1
ATOM 7604 C C . GLY C 1 355 ? 161.004 146.035 139.959 1.00 45.10 355 GLY C C 1
ATOM 7605 O O . GLY C 1 355 ? 161.106 147.014 139.220 1.00 45.10 355 GLY C O 1
ATOM 7606 N N . VAL C 1 356 ? 161.749 144.945 139.827 1.00 44.39 356 VAL C N 1
ATOM 7607 C CA . VAL C 1 356 ? 162.729 144.808 138.760 1.00 44.39 356 VAL C CA 1
ATOM 7608 C C . VAL C 1 356 ? 162.084 144.275 137.490 1.00 44.39 356 VAL C C 1
ATOM 7609 O O . VAL C 1 356 ? 162.360 144.761 136.394 1.00 44.39 356 VAL C O 1
ATOM 7613 N N . ALA C 1 357 ? 161.188 143.301 137.619 1.00 40.51 357 ALA C N 1
ATOM 7614 C CA . ALA C 1 357 ? 160.612 142.655 136.450 1.00 40.51 357 ALA C CA 1
ATOM 7615 C C . ALA C 1 357 ? 159.450 143.436 135.857 1.00 40.51 357 ALA C C 1
ATOM 7616 O O . ALA C 1 357 ? 159.236 143.373 134.646 1.00 40.51 357 ALA C O 1
ATOM 7618 N N . LEU C 1 358 ? 158.687 144.161 136.671 1.00 39.72 358 LEU C N 1
ATOM 7619 C CA . LEU C 1 358 ? 157.586 144.979 136.172 1.00 39.72 358 LEU C CA 1
ATOM 7620 C C . LEU C 1 358 ? 157.974 146.427 135.928 1.00 39.72 358 LEU C C 1
ATOM 7621 O O . LEU C 1 358 ? 157.543 147.017 134.939 1.00 39.72 358 LEU C O 1
ATOM 7626 N N . GLY C 1 359 ? 158.786 147.020 136.791 1.00 38.06 359 GLY C N 1
ATOM 7627 C CA . GLY C 1 359 ? 159.185 148.398 136.610 1.00 38.06 359 GLY C CA 1
ATOM 7628 C C . GLY C 1 359 ? 160.178 148.639 135.500 1.00 38.06 359 GLY C C 1
ATOM 7629 O O . GLY C 1 359 ? 160.596 149.782 135.302 1.00 38.06 359 GLY C O 1
ATOM 7630 N N . SER C 1 360 ? 160.581 147.593 134.784 1.00 37.05 360 SER C N 1
ATOM 7631 C CA . SER C 1 360 ? 161.414 147.699 133.604 1.00 37.05 360 SER C CA 1
ATOM 7632 C C . SER C 1 360 ? 160.699 147.281 132.337 1.00 37.05 360 SER C C 1
ATOM 7633 O O . SER C 1 360 ? 161.274 147.404 131.258 1.00 37.05 360 SER C O 1
ATOM 7636 N N . ALA C 1 361 ? 159.486 146.757 132.440 1.00 34.77 361 ALA C N 1
ATOM 7637 C CA . ALA C 1 361 ? 158.612 146.593 131.294 1.00 34.77 361 ALA C CA 1
ATOM 7638 C C . ALA C 1 361 ? 157.700 147.790 131.107 1.00 34.77 361 ALA C C 1
ATOM 7639 O O . ALA C 1 361 ? 156.962 147.844 130.122 1.00 34.77 361 ALA C O 1
ATOM 7641 N N . THR C 1 362 ? 157.723 148.736 132.043 1.00 33.61 362 THR C N 1
ATOM 7642 C CA . THR C 1 362 ? 157.039 150.014 131.928 1.00 33.61 362 THR C CA 1
ATOM 7643 C C . THR C 1 362 ? 157.950 151.101 131.390 1.00 33.61 362 THR C C 1
ATOM 7644 O O . THR C 1 362 ? 157.502 151.943 130.612 1.00 33.61 362 THR C O 1
ATOM 7648 N N . GLN C 1 363 ? 159.232 151.072 131.746 1.00 37.57 363 GLN C N 1
ATOM 7649 C CA . GLN C 1 363 ? 160.178 152.017 131.173 1.00 37.57 363 GLN C CA 1
ATOM 7650 C C . GLN C 1 363 ? 160.396 151.749 129.693 1.00 37.57 363 GLN C C 1
ATOM 7651 O O . GLN C 1 363 ? 160.544 152.687 128.903 1.00 37.57 363 GLN C O 1
ATOM 7657 N N . ILE C 1 364 ? 160.399 150.478 129.291 1.00 31.30 364 ILE C N 1
ATOM 7658 C CA . ILE C 1 364 ? 160.447 150.157 127.869 1.00 31.30 364 ILE C CA 1
ATOM 7659 C C . ILE C 1 364 ? 159.137 150.539 127.197 1.00 31.30 364 ILE C C 1
ATOM 7660 O O . ILE C 1 364 ? 159.129 151.213 126.162 1.00 31.30 364 ILE C O 1
ATOM 7665 N N . GLY C 1 365 ? 158.016 150.151 127.796 1.00 30.55 365 GLY C N 1
ATOM 7666 C CA . GLY C 1 365 ? 156.739 150.302 127.129 1.00 30.55 365 GLY C CA 1
ATOM 7667 C C . GLY C 1 365 ? 156.270 151.733 127.008 1.00 30.55 365 GLY C C 1
ATOM 7668 O O . GLY C 1 365 ? 155.516 152.056 126.090 1.00 30.55 365 GLY C O 1
ATOM 7669 N N . LEU C 1 366 ? 156.707 152.612 127.916 1.00 29.34 366 LEU C N 1
ATOM 7670 C CA . LEU C 1 366 ? 156.192 153.974 127.964 1.00 29.34 366 LEU C CA 1
ATOM 7671 C C . LEU C 1 366 ? 157.256 155.058 128.019 1.00 29.34 366 LEU C C 1
ATOM 7672 O O . LEU C 1 366 ? 156.899 156.234 128.059 1.00 29.34 366 LEU C O 1
ATOM 7677 N N . PHE C 1 367 ? 158.518 154.718 128.046 1.00 29.40 367 PHE C N 1
ATOM 7678 C CA . PHE C 1 367 ? 159.517 155.760 127.854 1.00 29.40 367 PHE C CA 1
ATOM 7679 C C . PHE C 1 367 ? 160.479 155.446 126.724 1.00 29.40 367 PHE C C 1
ATOM 7680 O O . PHE C 1 367 ? 160.894 156.362 126.023 1.00 29.40 367 PHE C O 1
ATOM 7688 N N . VAL C 1 368 ? 160.856 154.185 126.529 1.00 31.09 368 VAL C N 1
ATOM 7689 C CA . VAL C 1 368 ? 161.841 153.911 125.491 1.00 31.09 368 VAL C CA 1
ATOM 7690 C C . VAL C 1 368 ? 161.170 153.799 124.132 1.00 31.09 368 VAL C C 1
ATOM 7691 O O . VAL C 1 368 ? 161.680 154.326 123.139 1.00 31.09 368 VAL C O 1
ATOM 7695 N N . VAL C 1 369 ? 160.004 153.170 124.061 1.00 30.69 369 VAL C N 1
ATOM 7696 C CA . VAL C 1 369 ? 159.284 153.047 122.791 1.00 30.69 369 VAL C CA 1
ATOM 7697 C C . VAL C 1 369 ? 158.711 154.381 122.298 1.00 30.69 369 VAL C C 1
ATOM 7698 O O . VAL C 1 369 ? 158.974 154.718 121.135 1.00 30.69 369 VAL C O 1
ATOM 7702 N N . PRO C 1 370 ? 157.980 155.205 123.076 1.00 29.39 370 PRO C N 1
ATOM 7703 C CA . PRO C 1 370 ? 157.552 156.494 122.514 1.00 29.39 370 PRO C CA 1
ATOM 7704 C C . PRO C 1 370 ? 158.659 157.513 122.332 1.00 29.39 370 PRO C C 1
ATOM 7705 O O . PRO C 1 370 ? 158.414 158.530 121.687 1.00 29.39 370 PRO C O 1
ATOM 7709 N N . LEU C 1 371 ? 159.858 157.299 122.855 1.00 33.17 371 LEU C N 1
ATOM 7710 C CA . LEU C 1 371 ? 160.941 158.220 122.545 1.00 33.17 371 LEU C CA 1
ATOM 7711 C C . LEU C 1 371 ? 161.515 157.963 121.162 1.00 33.17 371 LEU C C 1
ATOM 7712 O O . LEU C 1 371 ? 162.058 158.883 120.544 1.00 33.17 371 LEU C O 1
ATOM 7717 N N . THR C 1 372 ? 161.378 156.740 120.654 1.00 34.92 372 THR C N 1
ATOM 7718 C CA . THR C 1 372 ? 161.889 156.417 119.331 1.00 34.92 372 THR C CA 1
ATOM 7719 C C . THR C 1 372 ? 161.023 157.043 118.242 1.00 34.92 372 THR C C 1
ATOM 7720 O O . THR C 1 372 ? 161.533 157.413 117.181 1.00 34.92 372 THR C O 1
ATOM 7724 N N . ILE C 1 373 ? 159.724 157.203 118.504 1.00 35.77 373 ILE C N 1
ATOM 7725 C CA . ILE C 1 373 ? 158.834 157.885 117.569 1.00 35.77 373 ILE C CA 1
ATOM 7726 C C . ILE C 1 373 ? 159.193 159.363 117.471 1.00 35.77 373 ILE C C 1
ATOM 7727 O O . ILE C 1 373 ? 159.165 159.952 116.384 1.00 35.77 373 ILE C O 1
ATOM 7732 N N . ILE C 1 374 ? 159.551 159.983 118.599 1.00 38.98 374 ILE C N 1
ATOM 7733 C CA . ILE C 1 374 ? 159.861 161.410 118.622 1.00 38.98 374 ILE C CA 1
ATOM 7734 C C . ILE C 1 374 ? 161.201 161.679 117.950 1.00 38.98 374 ILE C C 1
ATOM 7735 O O . ILE C 1 374 ? 161.371 162.692 117.263 1.00 38.98 374 ILE C O 1
ATOM 7740 N N . VAL C 1 375 ? 162.169 160.776 118.121 1.00 41.48 375 VAL C N 1
ATOM 7741 C CA . VAL C 1 375 ? 163.446 160.919 117.428 1.00 41.48 375 VAL C CA 1
ATOM 7742 C C . VAL C 1 375 ? 163.270 160.687 115.930 1.00 41.48 375 VAL C C 1
ATOM 7743 O O . VAL C 1 375 ? 163.878 161.377 115.104 1.00 41.48 375 VAL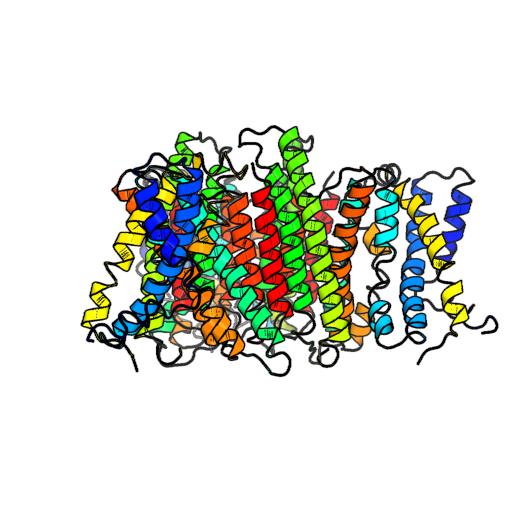 C O 1
ATOM 7747 N N . ALA C 1 376 ? 162.394 159.758 115.553 1.00 43.73 376 ALA C N 1
ATOM 7748 C CA . ALA C 1 376 ? 162.060 159.594 114.144 1.00 43.73 376 ALA C CA 1
ATOM 7749 C C . ALA C 1 376 ? 161.249 160.769 113.617 1.00 43.73 376 ALA C C 1
ATOM 7750 O O . ALA C 1 376 ? 161.305 161.065 112.422 1.00 43.73 376 ALA C O 1
ATOM 7752 N N . TRP C 1 377 ? 160.489 161.437 114.490 1.00 49.15 377 TRP C N 1
ATOM 7753 C CA . TRP C 1 377 ? 159.738 162.624 114.089 1.00 49.15 377 TRP C CA 1
ATOM 7754 C C . TRP C 1 377 ? 160.680 163.754 113.705 1.00 49.15 377 TRP C C 1
ATOM 7755 O O . TRP C 1 377 ? 160.404 164.514 112.772 1.00 49.15 377 TRP C O 1
ATOM 7766 N N . ILE C 1 378 ? 161.814 163.857 114.393 1.00 45.99 378 ILE C N 1
ATOM 7767 C CA . ILE C 1 378 ? 162.750 164.948 114.154 1.00 45.99 378 ILE C CA 1
ATOM 7768 C C . ILE C 1 378 ? 163.640 164.647 112.957 1.00 45.99 378 ILE C C 1
ATOM 7769 O O . ILE C 1 378 ? 163.908 165.525 112.130 1.00 45.99 378 ILE C O 1
ATOM 7774 N N . LEU C 1 379 ? 164.075 163.400 112.816 1.00 46.42 379 LEU C N 1
ATOM 7775 C CA . LEU C 1 379 ? 165.009 163.019 111.766 1.00 46.42 379 LEU C CA 1
ATOM 7776 C C . LEU C 1 379 ? 164.345 162.790 110.414 1.00 46.42 379 LEU C C 1
ATOM 7777 O O . LEU C 1 379 ? 165.049 162.507 109.441 1.00 46.42 379 LEU C O 1
ATOM 7782 N N . GLY C 1 380 ? 163.026 162.897 110.318 1.00 46.55 380 GLY C N 1
ATOM 7783 C CA . GLY C 1 380 ? 162.370 162.678 109.047 1.00 46.55 380 GLY C CA 1
ATOM 7784 C C . GLY C 1 380 ? 162.245 161.231 108.638 1.00 46.55 380 GLY C C 1
ATOM 7785 O O . GLY C 1 380 ? 162.028 160.951 107.458 1.00 46.55 380 GLY C O 1
ATOM 7786 N N . ILE C 1 381 ? 162.374 160.302 109.575 1.00 44.77 381 ILE C N 1
ATOM 7787 C CA . ILE C 1 381 ? 162.249 158.878 109.302 1.00 44.77 381 ILE C CA 1
ATOM 7788 C C . ILE C 1 381 ? 160.842 158.443 109.676 1.00 44.77 381 ILE C C 1
ATOM 7789 O O . ILE C 1 381 ? 160.362 158.749 110.772 1.00 44.77 381 ILE C O 1
ATOM 7794 N N . ASN C 1 382 ? 160.174 157.744 108.767 1.00 47.83 382 ASN C N 1
ATOM 7795 C CA . ASN C 1 382 ? 158.814 157.289 109.013 1.00 47.83 382 ASN C CA 1
ATOM 7796 C C . ASN C 1 382 ? 158.828 156.113 109.978 1.00 47.83 382 ASN C C 1
ATOM 7797 O O . ASN C 1 382 ? 159.430 155.078 109.689 1.00 47.83 382 ASN C O 1
ATOM 7802 N N . MET C 1 383 ? 158.158 156.262 111.117 1.00 41.53 383 MET C N 1
ATOM 7803 C CA . MET C 1 383 ? 158.004 155.160 112.057 1.00 41.53 383 MET C CA 1
ATOM 7804 C C . MET C 1 383 ? 156.754 155.375 112.892 1.00 41.53 383 MET C C 1
ATOM 7805 O O . MET C 1 383 ? 156.575 156.444 113.475 1.00 41.53 383 MET C O 1
ATOM 7810 N N . ASP C 1 384 ? 155.903 154.356 112.949 1.00 42.19 384 ASP C N 1
ATOM 7811 C CA . ASP C 1 384 ? 154.655 154.384 113.695 1.00 42.19 384 ASP C CA 1
ATOM 7812 C C . ASP C 1 384 ? 154.613 153.209 114.663 1.00 42.19 384 ASP C C 1
ATOM 7813 O O . ASP C 1 384 ? 155.505 152.361 114.679 1.00 42.19 384 ASP C O 1
ATOM 7818 N N . LEU C 1 385 ? 153.555 153.147 115.468 1.00 37.91 385 LEU C N 1
ATOM 7819 C CA . LEU C 1 385 ? 153.431 152.148 116.520 1.00 37.91 385 LEU C CA 1
ATOM 7820 C C . LEU C 1 385 ? 152.782 150.857 116.036 1.00 37.91 385 LEU C C 1
ATOM 7821 O O . LEU C 1 385 ? 152.201 150.126 116.840 1.00 37.91 385 LEU C O 1
ATOM 7826 N N . ASN C 1 386 ? 152.869 150.564 114.745 1.00 41.45 386 ASN C N 1
ATOM 7827 C CA . ASN C 1 386 ? 152.276 149.369 114.152 1.00 41.45 386 ASN C CA 1
ATOM 7828 C C . ASN C 1 386 ? 153.314 148.257 114.205 1.00 41.45 386 ASN C C 1
ATOM 7829 O O . ASN C 1 386 ? 154.252 148.230 113.407 1.00 41.45 386 ASN C O 1
ATOM 7834 N N . PHE C 1 387 ? 153.153 147.334 115.149 1.00 40.39 387 PHE C N 1
ATOM 7835 C CA . PHE C 1 387 ? 154.052 146.189 115.208 1.00 40.39 387 PHE C CA 1
ATOM 7836 C C . PHE C 1 387 ? 153.613 145.100 114.236 1.00 40.39 387 PHE C C 1
ATOM 7837 O O . PHE C 1 387 ? 154.399 144.654 113.395 1.00 40.39 387 PHE C O 1
ATOM 7845 N N . GLY C 1 388 ? 152.360 144.668 114.332 1.00 41.01 388 GLY C N 1
ATOM 7846 C CA . GLY C 1 388 ? 151.822 143.659 113.454 1.00 41.01 388 GLY C CA 1
ATOM 7847 C C . GLY C 1 388 ? 150.698 142.906 114.127 1.00 41.01 388 GLY C C 1
ATOM 7848 O O . GLY C 1 388 ? 150.426 143.105 115.312 1.00 41.01 388 GLY C O 1
ATOM 7849 N N . PRO C 1 389 ? 150.017 142.031 113.395 1.00 41.90 389 PRO C N 1
ATOM 7850 C CA . PRO C 1 389 ? 148.890 141.304 113.990 1.00 41.90 389 PRO C CA 1
ATOM 7851 C C . PRO C 1 389 ? 149.322 140.181 114.912 1.00 41.90 389 PRO C C 1
ATOM 7852 O O . PRO C 1 389 ? 148.692 139.943 115.943 1.00 41.90 389 PRO C O 1
ATOM 7856 N N . LEU C 1 390 ? 150.402 139.490 114.556 1.00 41.94 390 LEU C N 1
ATOM 7857 C CA . LEU C 1 390 ? 150.865 138.351 115.332 1.00 41.94 390 LEU C CA 1
ATOM 7858 C C . LEU C 1 390 ? 151.656 138.787 116.555 1.00 41.94 390 LEU C C 1
ATOM 7859 O O . LEU C 1 390 ? 151.713 138.050 117.541 1.00 41.94 390 LEU C O 1
ATOM 7864 N N . GLU C 1 391 ? 152.244 139.979 116.514 1.00 41.91 391 GLU C N 1
ATOM 7865 C CA . GLU C 1 391 ? 152.990 140.518 117.637 1.00 41.91 391 GLU C CA 1
ATOM 7866 C C . GLU C 1 391 ? 152.105 141.215 118.656 1.00 41.91 391 GLU C C 1
ATOM 7867 O O . GLU C 1 391 ? 152.500 141.333 119.817 1.00 41.91 391 GLU C O 1
ATOM 7873 N N . THR C 1 392 ? 150.928 141.688 118.251 1.00 40.76 392 THR C N 1
ATOM 7874 C CA . THR C 1 392 ? 150.040 142.383 119.174 1.00 40.76 392 THR C CA 1
ATOM 7875 C C . THR C 1 392 ? 149.212 141.397 119.990 1.00 40.76 392 THR C C 1
ATOM 7876 O O . THR C 1 392 ? 148.948 141.633 121.173 1.00 40.76 392 THR C O 1
ATOM 7880 N N . GLY C 1 393 ? 148.822 140.272 119.391 1.00 36.96 393 GLY C N 1
ATOM 7881 C CA . GLY C 1 393 ? 148.128 139.243 120.145 1.00 36.96 393 GLY C CA 1
ATOM 7882 C C . GLY C 1 393 ? 148.989 138.578 121.202 1.00 36.96 393 GLY C C 1
ATOM 7883 O O . GLY C 1 393 ? 148.471 138.078 122.202 1.00 36.96 393 GLY C O 1
ATOM 7884 N N . CYS C 1 394 ? 150.306 138.556 120.999 1.00 38.32 394 CYS C N 1
ATOM 7885 C CA . CYS C 1 394 ? 151.209 138.083 122.038 1.00 38.32 394 CYS C CA 1
ATOM 7886 C C . CYS C 1 394 ? 151.382 139.115 123.141 1.00 38.32 394 CYS C C 1
ATOM 7887 O O . CYS C 1 394 ? 151.636 138.753 124.292 1.00 38.32 394 CYS C O 1
ATOM 7890 N N . LEU C 1 395 ? 151.250 140.397 122.809 1.00 37.88 395 LEU C N 1
ATOM 7891 C CA . LEU C 1 395 ? 151.308 141.453 123.811 1.00 37.88 395 LEU C CA 1
ATOM 7892 C C . LEU C 1 395 ? 150.026 141.533 124.628 1.00 37.88 395 LEU C C 1
ATOM 7893 O O . LEU C 1 395 ? 150.066 141.918 125.800 1.00 37.88 395 LEU C O 1
ATOM 7898 N N . ALA C 1 396 ? 148.890 141.163 124.042 1.00 35.78 396 ALA C N 1
ATOM 7899 C CA . ALA C 1 396 ? 147.622 141.300 124.744 1.00 35.78 396 ALA C CA 1
ATOM 7900 C C . ALA C 1 396 ? 147.460 140.232 125.813 1.00 35.78 396 ALA C C 1
ATOM 7901 O O . ALA C 1 396 ? 146.963 140.515 126.906 1.00 35.78 396 ALA C O 1
ATOM 7903 N N . VAL C 1 397 ? 147.866 138.999 125.514 1.00 39.04 397 VAL C N 1
ATOM 7904 C CA . VAL C 1 397 ? 147.702 137.906 126.464 1.00 39.04 397 VAL C CA 1
ATOM 7905 C C . VAL C 1 397 ? 148.790 137.941 127.533 1.00 39.04 397 VAL C C 1
ATOM 7906 O O . VAL C 1 397 ? 148.566 137.469 128.653 1.00 39.04 397 VAL C O 1
ATOM 7910 N N . SER C 1 398 ? 149.940 138.550 127.237 1.00 38.41 398 SER C N 1
ATOM 7911 C CA . SER C 1 398 ? 151.015 138.666 128.218 1.00 38.41 398 SER C CA 1
ATOM 7912 C C . SER C 1 398 ? 150.642 139.586 129.368 1.00 38.41 398 SER C C 1
ATOM 7913 O O . SER C 1 398 ? 151.147 139.419 130.480 1.00 38.41 398 SER C O 1
ATOM 7916 N N . ILE C 1 399 ? 149.784 140.569 129.115 1.00 38.49 399 ILE C N 1
ATOM 7917 C CA . ILE C 1 399 ? 149.342 141.476 130.163 1.00 38.49 399 ILE C CA 1
ATOM 7918 C C . ILE C 1 399 ? 148.185 140.863 130.940 1.00 38.49 399 ILE C C 1
ATOM 7919 O O . ILE C 1 399 ? 148.067 141.063 132.152 1.00 38.49 399 ILE C O 1
ATOM 7924 N N . ILE C 1 400 ? 147.350 140.067 130.281 1.00 39.22 400 ILE C N 1
ATOM 7925 C CA . ILE C 1 400 ? 146.191 139.492 130.952 1.00 39.22 400 ILE C CA 1
ATOM 7926 C C . ILE C 1 400 ? 146.590 138.315 131.837 1.00 39.22 400 ILE C C 1
ATOM 7927 O O . ILE C 1 400 ? 146.110 138.194 132.966 1.00 39.22 400 ILE C O 1
ATOM 7932 N N . ILE C 1 401 ? 147.498 137.452 131.374 1.00 38.06 401 ILE C N 1
ATOM 7933 C CA . ILE C 1 401 ? 147.904 136.329 132.215 1.00 38.06 401 ILE C CA 1
ATOM 7934 C C . ILE C 1 401 ? 148.801 136.793 133.359 1.00 38.06 401 ILE C C 1
ATOM 7935 O O . ILE C 1 401 ? 148.877 136.129 134.398 1.00 38.06 401 ILE C O 1
ATOM 7940 N N . THR C 1 402 ? 149.437 137.955 133.226 1.00 40.52 402 THR C N 1
ATOM 7941 C CA . THR C 1 402 ? 150.247 138.477 134.315 1.00 40.52 402 THR C CA 1
ATOM 7942 C C . THR C 1 402 ? 149.376 139.161 135.357 1.00 40.52 402 THR C C 1
ATOM 7943 O O . THR C 1 402 ? 149.675 139.096 136.553 1.00 40.52 402 THR C O 1
ATOM 7947 N N . ALA C 1 403 ? 148.282 139.786 134.925 1.00 45.25 403 ALA C N 1
ATOM 7948 C CA . ALA C 1 403 ? 147.402 140.479 135.857 1.00 45.25 403 ALA C CA 1
ATOM 7949 C C . ALA C 1 403 ? 146.612 139.502 136.712 1.00 45.25 403 ALA C C 1
ATOM 7950 O O . ALA C 1 403 ? 146.444 139.725 137.914 1.00 45.25 403 ALA C O 1
ATOM 7952 N N . PHE C 1 404 ? 146.119 138.414 136.120 1.00 49.87 404 PHE C N 1
ATOM 7953 C CA . PHE C 1 404 ? 145.366 137.441 136.902 1.00 49.87 404 PHE C CA 1
ATOM 7954 C C . PHE C 1 404 ? 146.253 136.587 137.794 1.00 49.87 404 PHE C C 1
ATOM 7955 O O . PHE C 1 404 ? 145.745 135.956 138.725 1.00 49.87 404 PHE C O 1
ATOM 7963 N N . THR C 1 405 ? 147.558 136.550 137.542 1.00 45.62 405 THR C N 1
ATOM 7964 C CA . THR C 1 405 ? 148.459 135.820 138.425 1.00 45.62 405 THR C CA 1
ATOM 7965 C C . THR C 1 405 ? 148.706 136.587 139.719 1.00 45.62 405 THR C C 1
ATOM 7966 O O . THR C 1 405 ? 148.726 135.998 140.805 1.00 45.62 405 THR C O 1
ATOM 7970 N N . LEU C 1 406 ? 148.839 137.907 139.629 1.00 49.75 406 LEU C N 1
ATOM 7971 C CA . LEU C 1 406 ? 149.336 138.738 140.722 1.00 49.75 406 LEU C CA 1
ATOM 7972 C C . LEU C 1 406 ? 148.226 139.495 141.434 1.00 49.75 406 LEU C C 1
ATOM 7973 O O . LEU C 1 406 ? 148.421 140.649 141.815 1.00 49.75 406 LEU C O 1
ATOM 7978 N N . GLN C 1 407 ? 147.049 138.907 141.629 1.00 60.06 407 GLN C N 1
ATOM 7979 C CA . GLN C 1 407 ? 145.929 139.662 142.172 1.00 60.06 407 GLN C CA 1
ATOM 7980 C C . GLN C 1 407 ? 145.524 139.231 143.576 1.00 60.06 407 GLN C C 1
ATOM 7981 O O . GLN C 1 407 ? 144.443 139.608 144.030 1.00 60.06 407 GLN C O 1
ATOM 7987 N N . ASP C 1 408 ? 146.356 138.467 144.281 1.00 61.15 408 ASP C N 1
ATOM 7988 C CA . ASP C 1 408 ? 146.022 138.119 145.654 1.00 61.15 408 ASP C CA 1
ATOM 7989 C C . ASP C 1 408 ? 147.183 138.214 146.631 1.00 61.15 408 ASP C C 1
ATOM 7990 O O . ASP C 1 408 ? 146.977 137.961 147.820 1.00 61.15 408 ASP C O 1
ATOM 7995 N N . GLY C 1 409 ? 148.383 138.568 146.183 1.00 59.77 409 GLY C N 1
ATOM 7996 C CA . GLY C 1 409 ? 149.493 138.740 147.097 1.00 59.77 409 GLY C CA 1
ATOM 7997 C C . GLY C 1 409 ? 150.053 137.457 147.667 1.00 59.77 409 GLY C C 1
ATOM 7998 O O . GLY C 1 409 ? 150.579 137.463 148.781 1.00 59.77 409 GLY C O 1
ATOM 7999 N N . SER C 1 410 ? 149.952 136.352 146.936 1.00 55.30 410 SER C N 1
ATOM 8000 C CA . SER C 1 410 ? 150.519 135.090 147.380 1.00 55.30 410 SER C CA 1
ATOM 8001 C C . SER C 1 410 ? 150.988 134.319 146.160 1.00 55.30 410 SER C C 1
ATOM 8002 O O . SER C 1 410 ? 150.381 134.401 145.091 1.00 55.30 410 SER C O 1
ATOM 8005 N N . SER C 1 411 ? 152.065 133.555 146.329 1.00 51.87 411 SER C N 1
ATOM 8006 C CA . SER C 1 411 ? 152.681 132.865 145.209 1.00 51.87 411 SER C CA 1
ATOM 8007 C C . SER C 1 411 ? 153.077 131.450 145.593 1.00 51.87 411 SER C C 1
ATOM 8008 O O . SER C 1 411 ? 153.162 131.099 146.771 1.00 51.87 411 SER C O 1
ATOM 8011 N N . HIS C 1 412 ? 153.319 130.647 144.561 1.00 46.64 412 HIS C N 1
ATOM 8012 C CA . HIS C 1 412 ? 153.832 129.286 144.662 1.00 46.64 412 HIS C CA 1
ATOM 8013 C C . HIS C 1 412 ? 154.433 128.941 143.307 1.00 46.64 412 HIS C C 1
ATOM 8014 O O . HIS C 1 412 ? 154.467 129.778 142.403 1.00 46.64 412 HIS C O 1
ATOM 8021 N N . TYR C 1 413 ? 154.924 127.706 143.163 1.00 45.16 413 TYR C N 1
ATOM 8022 C CA . TYR C 1 413 ? 155.715 127.391 141.980 1.00 45.16 413 TYR C CA 1
ATOM 8023 C C . TYR C 1 413 ? 154.867 127.211 140.732 1.00 45.16 413 TYR C C 1
ATOM 8024 O O . TYR C 1 413 ? 155.364 127.437 139.630 1.00 45.16 413 TYR C O 1
ATOM 8033 N N . MET C 1 414 ? 153.605 126.823 140.870 1.00 41.96 414 MET C N 1
ATOM 8034 C CA . MET C 1 414 ? 152.770 126.598 139.701 1.00 41.96 414 MET C CA 1
ATOM 8035 C C . MET C 1 414 ? 152.301 127.900 139.065 1.00 41.96 414 MET C C 1
ATOM 8036 O O . MET C 1 414 ? 151.844 127.885 137.922 1.00 41.96 414 MET C O 1
ATOM 8041 N N . LYS C 1 415 ? 152.429 129.033 139.752 1.00 42.72 415 LYS C N 1
ATOM 8042 C CA . LYS C 1 415 ? 152.170 130.300 139.086 1.00 42.72 415 LYS C CA 1
ATOM 8043 C C . LYS C 1 415 ? 153.278 130.672 138.121 1.00 42.72 415 LYS C C 1
ATOM 8044 O O . LYS C 1 415 ? 153.029 131.416 137.175 1.00 42.72 415 LYS C O 1
ATOM 8050 N N . GLY C 1 416 ? 154.484 130.167 138.329 1.00 36.10 416 GLY C N 1
ATOM 8051 C CA . GLY C 1 416 ? 155.611 130.577 137.525 1.00 36.10 416 GLY C CA 1
ATOM 8052 C C . GLY C 1 416 ? 155.919 129.631 136.392 1.00 36.10 416 GLY C C 1
ATOM 8053 O O . GLY C 1 416 ? 156.562 130.016 135.417 1.00 36.10 416 GLY C O 1
ATOM 8054 N N . LEU C 1 417 ? 155.481 128.386 136.507 1.00 32.58 417 LEU C N 1
ATOM 8055 C CA . LEU C 1 417 ? 155.635 127.449 135.408 1.00 32.58 417 LEU C CA 1
ATOM 8056 C C . LEU C 1 417 ? 154.638 127.714 134.288 1.00 32.58 417 LEU C C 1
ATOM 8057 O O . LEU C 1 417 ? 154.918 127.381 133.137 1.00 32.58 417 LEU C O 1
ATOM 8062 N N . VAL C 1 418 ? 153.500 128.337 134.586 1.00 33.23 418 VAL C N 1
ATOM 8063 C CA . VAL C 1 418 ? 152.580 128.706 133.519 1.00 33.23 418 VAL C CA 1
ATOM 8064 C C . VAL C 1 418 ? 153.121 129.908 132.750 1.00 33.23 418 VAL C C 1
ATOM 8065 O O . VAL C 1 418 ? 152.921 130.023 131.536 1.00 33.23 418 VAL C O 1
ATOM 8069 N N . LEU C 1 419 ? 153.874 130.783 133.413 1.00 31.72 419 LEU C N 1
ATOM 8070 C CA . LEU C 1 419 ? 154.470 131.911 132.712 1.00 31.72 419 LEU C CA 1
ATOM 8071 C C . LEU C 1 419 ? 155.695 131.509 131.905 1.00 31.72 419 LEU C C 1
ATOM 8072 O O . LEU C 1 419 ? 155.995 132.155 130.902 1.00 31.72 419 LEU C O 1
ATOM 8077 N N . LEU C 1 420 ? 156.427 130.476 132.320 1.00 32.21 420 LEU C N 1
ATOM 8078 C CA . LEU C 1 420 ? 157.526 130.001 131.490 1.00 32.21 420 LEU C CA 1
ATOM 8079 C C . LEU C 1 420 ? 157.015 129.318 130.239 1.00 32.21 420 LEU C C 1
ATOM 8080 O O . LEU C 1 420 ? 157.542 129.549 129.149 1.00 32.21 420 LEU C O 1
ATOM 8085 N N . LEU C 1 421 ? 155.991 128.476 130.369 1.00 30.69 421 LEU C N 1
ATOM 8086 C CA . LEU C 1 421 ? 155.508 127.735 129.215 1.00 30.69 421 LEU C CA 1
ATOM 8087 C C . LEU C 1 421 ? 154.759 128.616 128.230 1.00 30.69 421 LEU C C 1
ATOM 8088 O O . LEU C 1 421 ? 154.690 128.266 127.055 1.00 30.69 421 LEU C O 1
ATOM 8093 N N . CYS C 1 422 ? 154.229 129.761 128.663 1.00 32.72 422 CYS C N 1
ATOM 8094 C CA . CYS C 1 422 ? 153.714 130.729 127.700 1.00 32.72 422 CYS C CA 1
ATOM 8095 C C . CYS C 1 422 ? 154.818 131.466 126.964 1.00 32.72 422 CYS C C 1
ATOM 8096 O O . CYS C 1 422 ? 154.534 132.122 125.962 1.00 32.72 422 CYS C O 1
ATOM 8099 N N . TYR C 1 423 ? 156.056 131.387 127.430 1.00 33.36 423 TYR C N 1
ATOM 8100 C CA . TYR C 1 423 ? 157.171 131.952 126.693 1.00 33.36 423 TYR C CA 1
ATOM 8101 C C . TYR C 1 423 ? 157.830 130.933 125.777 1.00 33.36 423 TYR C C 1
ATOM 8102 O O . TYR C 1 423 ? 158.478 131.323 124.806 1.00 33.36 423 TYR C O 1
ATOM 8111 N N . PHE C 1 424 ? 157.661 129.638 126.041 1.00 32.01 424 PHE C N 1
ATOM 8112 C CA . PHE C 1 424 ? 158.051 128.630 125.069 1.00 32.01 424 PHE C CA 1
ATOM 8113 C C . PHE C 1 424 ? 157.010 128.432 123.982 1.00 32.01 424 PHE C C 1
ATOM 8114 O O . PHE C 1 424 ? 157.251 127.647 123.068 1.00 32.01 424 PHE C O 1
ATOM 8122 N N . ILE C 1 425 ? 155.863 129.095 124.068 1.00 31.28 425 ILE C N 1
ATOM 8123 C CA . ILE C 1 425 ? 154.876 129.092 122.994 1.00 31.28 425 ILE C CA 1
ATOM 8124 C C . ILE C 1 425 ? 155.130 130.228 122.017 1.00 31.28 425 ILE C C 1
ATOM 8125 O O . ILE C 1 425 ? 155.033 130.045 120.803 1.00 31.28 425 ILE C O 1
ATOM 8130 N N . ILE C 1 426 ? 155.482 131.404 122.536 1.00 35.64 426 ILE C N 1
ATOM 8131 C CA . ILE C 1 426 ? 155.910 132.505 121.684 1.00 35.64 426 ILE C CA 1
ATOM 8132 C C . ILE C 1 426 ? 157.204 132.149 120.964 1.00 35.64 426 ILE C C 1
ATOM 8133 O O . ILE C 1 426 ? 157.355 132.418 119.770 1.00 35.64 426 ILE C O 1
ATOM 8138 N N . ALA C 1 427 ? 158.122 131.466 121.645 1.00 32.26 427 ALA C N 1
ATOM 8139 C CA . ALA C 1 427 ? 159.410 131.150 121.044 1.00 32.26 427 ALA C CA 1
ATOM 8140 C C . ALA C 1 427 ? 159.348 130.042 120.002 1.00 32.26 427 ALA C C 1
ATOM 8141 O O . ALA C 1 427 ? 160.346 129.822 119.316 1.00 32.26 427 ALA C O 1
ATOM 8143 N N . ILE C 1 428 ? 158.232 129.334 119.868 1.00 36.31 428 ILE C N 1
ATOM 8144 C CA . ILE C 1 428 ? 158.059 128.409 118.752 1.00 36.31 428 ILE C CA 1
ATOM 8145 C C . ILE C 1 428 ? 157.475 129.122 117.545 1.00 36.31 428 ILE C C 1
ATOM 8146 O O . ILE C 1 428 ? 157.941 128.924 116.422 1.00 36.31 428 ILE C O 1
ATOM 8151 N N . CYS C 1 429 ? 156.486 129.992 117.786 1.00 41.22 429 CYS C N 1
ATOM 8152 C CA . CYS C 1 429 ? 155.760 130.680 116.719 1.00 41.22 429 CYS C CA 1
ATOM 8153 C C . CYS C 1 429 ? 156.665 131.566 115.877 1.00 41.22 429 CYS C C 1
ATOM 8154 O O . CYS C 1 429 ? 156.379 131.794 114.700 1.00 41.22 429 CYS C O 1
ATOM 8157 N N . PHE C 1 430 ? 157.769 132.049 116.44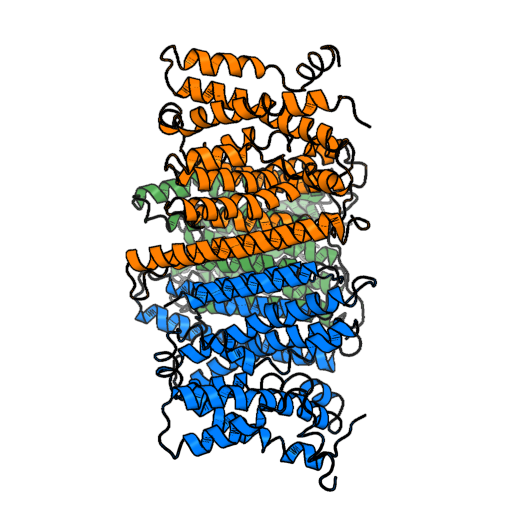4 1.00 40.76 430 PHE C N 1
ATOM 8158 C CA . PHE C 1 430 ? 158.740 132.833 115.698 1.00 40.76 430 PHE C CA 1
ATOM 8159 C C . PHE C 1 430 ? 159.916 132.013 115.195 1.00 40.76 430 PHE C C 1
ATOM 8160 O O . PHE C 1 430 ? 160.634 132.478 114.306 1.00 40.76 430 PHE C O 1
ATOM 8168 N N . PHE C 1 431 ? 160.125 130.805 115.720 1.00 40.26 431 PHE C N 1
ATOM 8169 C CA . PHE C 1 431 ? 161.157 129.937 115.167 1.00 40.26 431 PHE C CA 1
ATOM 8170 C C . PHE C 1 431 ? 160.734 129.372 113.825 1.00 40.26 431 PHE C C 1
ATOM 8171 O O . PHE C 1 431 ? 161.585 129.061 112.988 1.00 40.26 431 PHE C O 1
ATOM 8179 N N . VAL C 1 432 ? 159.431 129.241 113.602 1.00 45.42 432 VAL C N 1
ATOM 8180 C CA . VAL C 1 432 ? 158.906 128.726 112.345 1.00 45.42 432 VAL C CA 1
ATOM 8181 C C . VAL C 1 432 ? 158.641 129.859 111.357 1.00 45.42 432 VAL C C 1
ATOM 8182 O O . VAL C 1 432 ? 158.728 129.657 110.141 1.00 45.42 432 VAL C O 1
ATOM 8186 N N . ASP C 1 433 ? 158.425 131.073 111.862 1.00 56.40 433 ASP C N 1
ATOM 8187 C CA . ASP C 1 433 ? 157.937 132.216 111.088 1.00 56.40 433 ASP C CA 1
ATOM 8188 C C . ASP C 1 433 ? 159.038 132.699 110.151 1.00 56.40 433 ASP C C 1
ATOM 8189 O O . ASP C 1 433 ? 159.804 133.615 110.452 1.00 56.40 433 ASP C O 1
ATOM 8194 N N . LYS C 1 434 ? 159.106 132.070 108.987 1.00 64.01 434 LYS C N 1
ATOM 8195 C CA . LYS C 1 434 ? 160.069 132.459 107.970 1.00 64.01 434 LYS C CA 1
ATOM 8196 C C . LYS C 1 434 ? 159.364 133.148 106.810 1.00 64.01 434 LYS C C 1
ATOM 8197 O O . LYS C 1 434 ? 158.193 132.890 106.544 1.00 64.01 434 LYS C O 1
#

B-factor: mean 62.4, std 29.42, range [28.03, 148.49]

Nearest PDB structures (foldseek):
  4k1c-assembly2_B  TM=8.840E-01  e=7.703E-20  Saccharomyces cerevisiae S288C
  4k1c-assembly1_A  TM=8.804E-01  e=1.400E-19  Saccharomyces cerevisiae S288C
  4kjs-assembly1_A  TM=9.027E-01  e=2.905E-16  Bacillus subtilis subsp. subtilis str. 168
  4kjs-assembly2_B  TM=9.091E-01  e=4.272E-15  Bacillus subtilis subsp. subtilis str. 168
  4kjr-assembly1_A  TM=8.943E-01  e=2.358E-13  Bacillus subtilis subsp. subtilis str. 168

Organism: Arabidopsis thaliana (NCBI:txid3702)